Protein AF-A0A501WIS9-F1 (afdb_monomer_lite)

pLDDT: mean 73.3, std 22.25, range [25.83, 98.5]

InterPro domains:
  IPR053786 LEPRxLL conserved site [NF012209] (16-37)

Sequence (790 aa):
MFAKPKLLAKLVKDAFKVEALEPRILLSGDPLFGAMQVASTRLLEPSGPLDAFAEQYTLSTFQKLNQTTQQQAGIYEQPTADSEFKVDDVPFDLANIQSSMYVDGGEFLIGSGEALGGSGSVHLNVVNEGELSPGYSPGQQNFDSLTNTNDSSITIEIAGLTAGSQYDQINIANNVVFDGALSIELLNGYKPNAGDEFSIFNYGTYSGAFDTIDGLAIAGTDLYFDVEQSATELKLVTKAIDSGSTFLSEILGSEQLNTYGEILNIDYFNTSASYTFSGDLSFSGFDISGDITVGYTSNYSLLDTNNTATLFDVWNLSVENVNAKMAVDDVFTLDISDLDVALSYLTTSSSTDNRSWFFMDGTATSAQTGLLDTVNLKATDLTFSYAQAIHDNKDDLLNLSVNPIKVGEITQSNSEKDAYFNVSAAAELSVAGQTLKADFGMALNPITRDEIRVDVENGSIALAAGTGATGLALNVDDIHGAVLIDKRGVAGVLNAGNITLKQLDGTALPGININKVNGVSVGFNTMEEAVEETIGSTYFDFSEDKFHDFFAINANLDLGLTAGPVTYNLAGQFGFTKTQMEIVSGQGAQDVLLMSMTNGDTYLKVGDAPGGAMLRLSGLQGAGLISNINGEFGAAGTMTIGSIALTEADGVTPLVAGLSMLPLNLPFDFNLFDLDPNLNLSLSLPDIDLSLAAFPFVDLGDLGLPSLNLPDLDLAAILPNIELPDLSLPELGFALPSLGLPDINISFPNVDLNWPYLSLADLNLAYPDLGLDFPNLSFPELMFALPRLN

Secondary structure (DSSP, 8-state):
----------S----------------------------------------S--SS-SHHHHHHHTSSTTSS-----PPP--S-----S--EEHHHHHHH----S-EEEE-TT-EEEB-EE---EEEESSEE--BTSS-EEEESEEEE-TT-EEEEEESSSSBTTTB-EEEEEEEEE--SEEEEEE-TT--PPTT-EEEEEEEEEEE---SEEET-B-TTSSEEEEEEE-SSEEEEEEEEPPTTTHHHHHHH-TT-HHHHHHHHTHHHHT--EEEEEEEEEEETTEEEEEEEEEEEEEEEEEE-TTS-EEEEEEEEEEEEEEEEEEEETTTEEEEEEEEEEEEEEEEES-TT---EEEEEEEEEEEEEES--SSEEEEEEEEEEEEEEESS-TT-PPP-TTSSPEEETTEEE----SS--EEEEEEEEEEETTEEEEEEEEEEE-TTT--EEEEEEEEEEEEEEESSSTT-EEEEEEEEEEEEEEESS-EEEEEEEEEEEEEETTSPPPTTEEEEEEEEEEEEEE-SSS-EEEEETTEEEEE-SGGGSSEEEEEEEEEEEEEETTEEEEEEEEEEEEEEEE-SSTTS--EEEEEEEEEEEEEEEEES-TTT-EEEEEEEEEEEEEEEEETTEEEEEEEEEE-EEEEEETTSSSBSSTT-------EEEEEE-----TTS----------GGGGS-TT------PPPP-------HHHHS---------------PPP----------PPP----------------------------------------

Structure (mmCIF, N/CA/C/O backbone):
data_AF-A0A501WIS9-F1
#
_entry.id   AF-A0A501WIS9-F1
#
loop_
_atom_site.group_PDB
_atom_site.id
_atom_site.type_symbol
_atom_site.label_atom_id
_atom_site.label_alt_id
_atom_site.label_comp_id
_atom_site.label_asym_id
_atom_site.label_entity_id
_atom_site.label_seq_id
_atom_site.pdbx_PDB_ins_code
_atom_site.Cartn_x
_atom_site.Cartn_y
_atom_site.Cartn_z
_atom_site.occupancy
_atom_site.B_iso_or_equiv
_atom_site.auth_seq_id
_atom_site.auth_comp_id
_atom_site.auth_asym_id
_atom_site.auth_atom_id
_atom_site.pdbx_PDB_model_num
ATOM 1 N N . MET A 1 1 ? 43.331 58.635 -13.544 1.00 31.05 1 MET A N 1
ATOM 2 C CA . MET A 1 1 ? 44.606 59.382 -13.549 1.00 31.05 1 MET A CA 1
ATOM 3 C C . MET A 1 1 ? 45.403 58.858 -14.741 1.00 31.05 1 MET A C 1
ATOM 5 O O . MET A 1 1 ? 45.597 57.659 -14.783 1.00 31.05 1 MET A O 1
ATOM 9 N N . PHE A 1 2 ? 45.651 59.723 -15.738 1.00 27.05 2 PHE A N 1
ATOM 10 C CA . PHE A 1 2 ? 46.644 59.696 -16.844 1.00 27.05 2 PHE A CA 1
ATOM 11 C C . PHE A 1 2 ? 47.330 58.342 -17.207 1.00 27.05 2 PHE A C 1
ATOM 13 O O . PHE A 1 2 ? 47.868 57.701 -16.324 1.00 27.05 2 PHE A O 1
ATOM 20 N N . ALA A 1 3 ? 47.474 57.866 -18.455 1.00 28.61 3 ALA A N 1
ATOM 21 C CA . ALA A 1 3 ? 47.412 58.492 -19.777 1.00 28.61 3 ALA A CA 1
ATOM 22 C C . ALA A 1 3 ? 47.295 57.460 -20.942 1.00 28.61 3 ALA A C 1
ATOM 24 O O . ALA A 1 3 ? 47.732 56.321 -20.854 1.00 28.61 3 ALA A O 1
ATOM 25 N N . LYS A 1 4 ? 46.711 57.971 -22.032 1.00 33.09 4 LYS A N 1
ATOM 26 C CA . LYS A 1 4 ? 46.589 57.592 -23.466 1.00 33.09 4 LYS A CA 1
ATOM 27 C C . LYS A 1 4 ? 47.949 57.301 -24.215 1.00 33.09 4 LYS A C 1
ATOM 29 O O . LYS A 1 4 ? 48.971 57.673 -23.653 1.00 33.09 4 LYS A O 1
ATOM 34 N N . PRO A 1 5 ? 48.012 56.999 -25.551 1.00 52.94 5 PRO A N 1
ATOM 35 C CA . PRO A 1 5 ? 47.527 55.837 -26.351 1.00 52.94 5 PRO A CA 1
ATOM 36 C C . PRO A 1 5 ? 48.449 55.468 -27.589 1.00 52.94 5 PRO A C 1
ATOM 38 O O . PRO A 1 5 ? 49.511 56.057 -27.768 1.00 52.94 5 PRO A O 1
ATOM 41 N N . LYS A 1 6 ? 47.935 54.635 -28.531 1.00 34.75 6 LYS A N 1
ATOM 42 C CA . LYS A 1 6 ? 48.362 54.346 -29.946 1.00 34.75 6 LYS A CA 1
ATOM 43 C C . LYS A 1 6 ? 49.418 53.228 -30.126 1.00 34.75 6 LYS A C 1
ATOM 45 O O . LYS A 1 6 ? 50.366 53.179 -29.365 1.00 34.75 6 LYS A O 1
ATOM 50 N N . LEU A 1 7 ? 49.344 52.315 -31.106 1.00 32.59 7 LEU A N 1
ATOM 51 C CA . LEU A 1 7 ? 48.870 52.413 -32.499 1.00 32.59 7 LEU A CA 1
ATOM 52 C C . LEU A 1 7 ? 48.367 51.056 -33.059 1.00 32.59 7 LEU A C 1
ATOM 54 O O . LEU A 1 7 ? 48.999 50.037 -32.822 1.00 32.59 7 LEU A O 1
ATOM 58 N N . LEU A 1 8 ? 47.312 51.145 -33.885 1.00 28.30 8 LEU A N 1
ATOM 59 C CA . LEU A 1 8 ? 46.960 50.366 -35.093 1.00 28.30 8 LEU A CA 1
ATOM 60 C C . LEU A 1 8 ? 47.076 48.824 -35.055 1.00 28.30 8 LEU A C 1
ATOM 62 O O . LEU A 1 8 ? 48.162 48.267 -35.090 1.00 28.30 8 LEU A O 1
ATOM 66 N N . ALA A 1 9 ? 45.963 48.093 -34.984 1.00 33.00 9 ALA A N 1
ATOM 67 C CA . ALA A 1 9 ? 44.989 47.866 -36.069 1.00 33.00 9 ALA A CA 1
ATOM 68 C C . ALA A 1 9 ? 45.511 46.962 -37.195 1.00 33.00 9 ALA A C 1
ATOM 70 O O . ALA A 1 9 ? 45.996 47.457 -38.209 1.00 33.00 9 ALA A O 1
ATOM 71 N N . LYS A 1 10 ? 45.321 45.649 -37.023 1.00 32.16 10 LYS A N 1
ATOM 72 C CA . LYS A 1 10 ? 44.704 44.754 -38.016 1.00 32.16 10 LYS A CA 1
ATOM 73 C C . LYS A 1 10 ? 44.564 43.369 -37.383 1.00 32.16 10 LYS A C 1
ATOM 75 O O . LYS A 1 10 ? 45.552 42.658 -37.300 1.00 32.16 10 LYS A O 1
ATOM 80 N N . LEU A 1 11 ? 43.373 43.047 -36.896 1.00 31.91 11 LEU A N 1
ATOM 81 C CA . LEU A 1 11 ? 42.733 41.727 -36.897 1.00 31.91 11 LEU A CA 1
ATOM 82 C C . LEU A 1 11 ? 41.691 41.703 -35.774 1.00 31.91 11 LEU A C 1
ATOM 84 O O . LEU A 1 11 ? 41.987 42.059 -34.638 1.00 31.91 11 LEU A O 1
ATOM 88 N N . VAL A 1 12 ? 40.520 41.180 -36.127 1.00 32.09 12 VAL A N 1
ATOM 89 C CA . VAL A 1 12 ? 39.406 40.782 -35.259 1.00 32.09 12 VAL A CA 1
ATOM 90 C C . VAL A 1 12 ? 38.360 41.861 -34.951 1.00 32.09 12 VAL A C 1
ATOM 92 O O . VAL A 1 12 ? 38.652 42.907 -34.380 1.00 32.09 12 VAL A O 1
ATOM 95 N N . LYS A 1 13 ? 37.120 41.454 -35.265 1.00 29.91 13 LYS A N 1
ATOM 96 C CA . LYS A 1 13 ? 35.799 42.021 -34.967 1.00 29.91 13 LYS A CA 1
ATOM 97 C C . LYS A 1 13 ? 35.383 43.250 -35.773 1.00 29.91 13 LYS A C 1
ATOM 99 O O . LYS A 1 13 ? 35.900 44.339 -35.593 1.00 29.91 13 LYS A O 1
ATOM 104 N N . ASP A 1 14 ? 34.383 43.051 -36.628 1.00 26.70 14 ASP A N 1
ATOM 105 C CA . ASP A 1 14 ? 33.019 43.267 -36.143 1.00 26.70 14 ASP A CA 1
ATOM 106 C C . ASP A 1 14 ? 32.011 42.376 -36.881 1.00 26.70 14 ASP A C 1
ATOM 108 O O . ASP A 1 14 ? 31.834 42.456 -38.093 1.00 26.70 14 ASP A O 1
ATOM 112 N N . ALA A 1 15 ? 31.346 41.522 -36.104 1.00 37.09 15 ALA A N 1
ATOM 113 C CA . ALA A 1 15 ? 30.033 40.994 -36.417 1.00 37.09 15 ALA A CA 1
ATOM 114 C C . ALA A 1 15 ? 29.020 41.926 -35.744 1.00 37.09 15 ALA A C 1
ATOM 116 O O . ALA A 1 15 ? 28.969 41.908 -34.524 1.00 37.09 15 ALA A O 1
ATOM 117 N N . PHE A 1 16 ? 28.253 42.726 -36.498 1.00 26.73 16 PHE A N 1
ATOM 118 C CA . PHE A 1 16 ? 26.969 43.311 -36.064 1.00 26.73 16 PHE A CA 1
ATOM 119 C C . PHE A 1 16 ? 26.105 43.746 -37.274 1.00 26.73 16 PHE A C 1
ATOM 121 O O . PHE A 1 16 ? 26.358 44.758 -37.919 1.00 26.73 16 PHE A O 1
ATOM 128 N N . LYS A 1 17 ? 25.108 42.898 -37.565 1.00 28.30 17 LYS A N 1
ATOM 129 C CA . LYS A 1 17 ? 23.705 43.115 -38.004 1.00 28.30 17 LYS A CA 1
ATOM 130 C C . LYS A 1 17 ? 23.202 44.556 -38.308 1.00 28.30 17 LYS A C 1
ATOM 132 O O . LYS A 1 17 ? 23.366 45.434 -37.470 1.00 28.30 17 LYS A O 1
ATOM 137 N N . VAL A 1 18 ? 22.526 44.766 -39.464 1.00 25.83 18 VAL A N 1
ATOM 138 C CA . VAL A 1 18 ? 21.057 45.060 -39.695 1.00 25.83 18 VAL A CA 1
ATOM 139 C C . VAL A 1 18 ? 20.928 46.429 -40.425 1.00 25.83 18 VAL A C 1
ATOM 141 O O . VAL A 1 18 ? 21.676 47.328 -40.070 1.00 25.83 18 VAL A O 1
ATOM 144 N N . GLU A 1 19 ? 20.129 46.739 -41.466 1.00 28.12 19 GLU A N 1
ATOM 145 C CA . GLU A 1 19 ? 18.932 46.186 -42.143 1.00 28.12 19 GLU A CA 1
ATOM 146 C C . GLU A 1 19 ? 18.773 46.790 -43.577 1.00 28.12 19 GLU A C 1
ATOM 148 O O . GLU A 1 19 ? 19.557 47.646 -43.989 1.00 28.12 19 GLU A O 1
ATOM 153 N N . ALA A 1 20 ? 17.741 46.354 -44.315 1.00 42.16 20 ALA A N 1
ATOM 154 C CA . ALA A 1 20 ? 17.464 46.575 -45.745 1.00 42.16 20 ALA A CA 1
ATOM 155 C C . ALA A 1 20 ? 16.946 47.972 -46.172 1.00 42.16 20 ALA A C 1
ATOM 157 O O . ALA A 1 20 ? 16.297 48.671 -45.399 1.00 42.16 20 ALA A O 1
ATOM 158 N N . LEU A 1 21 ? 17.110 48.307 -47.465 1.00 28.08 21 LEU A N 1
ATOM 159 C CA . LEU A 1 21 ? 16.235 49.227 -48.213 1.00 28.08 21 LEU A CA 1
ATOM 160 C C . LEU A 1 21 ? 16.093 48.783 -49.687 1.00 28.08 21 LEU A C 1
ATOM 162 O O . LEU A 1 21 ? 17.065 48.646 -50.423 1.00 28.08 21 LEU A O 1
ATOM 166 N N . GLU A 1 22 ? 14.834 48.574 -50.051 1.00 30.52 22 GLU A N 1
ATOM 167 C CA . GLU A 1 22 ? 14.209 48.184 -51.323 1.00 30.52 22 GLU A CA 1
ATOM 168 C C . GLU A 1 22 ? 14.438 49.164 -52.523 1.00 30.52 22 GLU A C 1
ATOM 170 O O . GLU A 1 22 ? 15.097 50.197 -52.375 1.00 30.52 22 GLU A O 1
ATOM 175 N N . PRO A 1 23 ? 13.941 48.850 -53.745 1.00 47.47 23 PRO A N 1
ATOM 176 C CA . PRO A 1 23 ? 14.673 48.929 -55.012 1.00 47.47 23 PRO A CA 1
ATOM 177 C C . PRO A 1 23 ? 14.482 50.237 -55.793 1.00 47.47 23 PRO A C 1
ATOM 179 O O . PRO A 1 23 ? 13.496 50.958 -55.634 1.00 47.47 23 PRO A O 1
ATOM 182 N N . ARG A 1 24 ? 15.384 50.502 -56.753 1.00 28.03 24 ARG A N 1
ATOM 183 C CA . ARG A 1 24 ? 15.156 51.490 -57.822 1.00 28.03 24 ARG A CA 1
ATOM 184 C C . ARG A 1 24 ? 15.667 51.014 -59.179 1.00 28.03 24 ARG A C 1
ATOM 186 O O . ARG A 1 24 ? 16.853 51.088 -59.475 1.00 28.03 24 ARG A O 1
ATOM 193 N N . ILE A 1 25 ? 14.720 50.624 -60.031 1.00 41.12 25 ILE A N 1
ATOM 194 C CA . ILE A 1 25 ? 14.854 50.694 -61.488 1.00 41.12 25 ILE A CA 1
ATOM 195 C C . ILE A 1 25 ? 14.923 52.175 -61.882 1.00 41.12 25 ILE A C 1
ATOM 197 O O . ILE A 1 25 ? 14.020 52.936 -61.535 1.00 41.12 25 ILE A O 1
ATOM 201 N N . LEU A 1 26 ? 15.936 52.565 -62.661 1.00 30.67 26 LEU A N 1
ATOM 202 C CA . LEU A 1 26 ? 15.896 53.749 -63.525 1.00 30.67 26 LEU A CA 1
ATOM 203 C C . LEU A 1 26 ? 16.616 53.450 -64.849 1.00 30.67 26 LEU A C 1
ATOM 205 O O . LEU A 1 26 ? 17.841 53.449 -64.930 1.00 30.67 26 LEU A O 1
ATOM 209 N N . LEU A 1 27 ? 15.815 53.232 -65.895 1.00 39.59 27 LEU A N 1
ATOM 210 C CA . LEU A 1 27 ? 16.175 53.544 -67.278 1.00 39.59 27 LEU A CA 1
ATOM 211 C C . LEU A 1 27 ? 16.412 55.059 -67.403 1.00 39.59 27 LEU A C 1
ATOM 213 O O . LEU A 1 27 ? 15.541 55.817 -66.983 1.00 39.59 27 LEU A O 1
ATOM 217 N N . SER A 1 28 ? 17.485 55.481 -68.083 1.00 31.16 28 SER A N 1
ATOM 218 C CA . SER A 1 28 ? 17.432 56.505 -69.151 1.00 31.16 28 SER A CA 1
ATOM 219 C C . SER A 1 28 ? 18.825 56.896 -69.670 1.00 31.16 28 SER A C 1
ATOM 221 O O . SER A 1 28 ? 19.648 57.367 -68.890 1.00 31.16 28 SER A O 1
ATOM 223 N N . GLY A 1 29 ? 19.003 56.864 -70.998 1.00 28.84 29 GLY A N 1
ATOM 224 C CA . GLY A 1 29 ? 19.595 58.002 -71.724 1.00 28.84 29 GLY A CA 1
ATOM 225 C C . GLY A 1 29 ? 21.024 57.890 -72.278 1.00 28.84 29 GLY A C 1
ATOM 226 O O . GLY A 1 29 ? 21.957 58.399 -71.670 1.00 28.84 29 GLY A O 1
ATOM 227 N N . ASP A 1 30 ? 21.124 57.321 -73.485 1.00 34.78 30 ASP A N 1
ATOM 228 C CA . ASP A 1 30 ? 21.996 57.650 -74.644 1.00 34.78 30 ASP A CA 1
ATOM 229 C C . ASP A 1 30 ? 22.508 59.117 -74.774 1.00 34.78 30 ASP A C 1
ATOM 231 O O . ASP A 1 30 ? 21.945 60.017 -74.147 1.00 34.78 30 ASP A O 1
ATOM 235 N N . PRO A 1 31 ? 23.346 59.474 -75.786 1.00 51.78 31 PRO A N 1
ATOM 236 C CA . PRO A 1 31 ? 24.474 58.778 -76.440 1.00 51.78 31 PRO A CA 1
ATOM 237 C C . PRO A 1 31 ? 25.678 59.740 -76.687 1.00 51.78 31 PRO A C 1
ATOM 239 O O . PRO A 1 31 ? 25.550 60.951 -76.517 1.00 51.78 31 PRO A O 1
ATOM 242 N N . LEU A 1 32 ? 26.832 59.269 -77.196 1.00 29.91 32 LEU A N 1
ATOM 243 C CA . LEU A 1 32 ? 27.756 60.142 -77.955 1.00 29.91 32 LEU A CA 1
ATOM 244 C C . LEU A 1 32 ? 28.710 59.391 -78.906 1.00 29.91 32 LEU A C 1
ATOM 246 O O . LEU A 1 32 ? 29.329 58.387 -78.573 1.00 29.91 32 LEU A O 1
ATOM 250 N N . PHE A 1 33 ? 28.772 59.953 -80.112 1.00 31.97 33 PHE A N 1
ATOM 251 C CA . PHE A 1 33 ? 29.448 59.565 -81.349 1.00 31.97 33 PHE A CA 1
ATOM 252 C C . PHE A 1 33 ? 30.988 59.541 -81.316 1.00 31.97 33 PHE A C 1
ATOM 254 O O . PHE A 1 33 ? 31.616 60.320 -80.604 1.00 31.97 33 PHE A O 1
ATOM 261 N N . GLY A 1 34 ? 31.574 58.817 -82.284 1.00 27.95 34 GLY A N 1
ATOM 262 C CA . GLY A 1 34 ? 32.900 59.126 -82.838 1.00 27.95 34 GLY A CA 1
ATOM 263 C C . GLY A 1 34 ? 33.393 58.146 -83.913 1.00 27.95 34 GLY A C 1
ATOM 264 O O . GLY A 1 34 ? 33.964 57.115 -83.590 1.00 27.95 34 GLY A O 1
ATOM 265 N N . ALA A 1 35 ? 33.189 58.482 -85.191 1.00 32.06 35 ALA A N 1
ATOM 266 C CA . ALA A 1 35 ? 33.627 57.732 -86.374 1.00 32.06 35 ALA A CA 1
ATOM 267 C C . ALA A 1 35 ? 35.109 57.961 -86.736 1.00 32.06 35 ALA A C 1
ATOM 269 O O . ALA A 1 35 ? 35.616 59.056 -86.516 1.00 32.06 35 ALA A O 1
ATOM 270 N N . MET A 1 36 ? 35.745 57.007 -87.434 1.00 28.77 36 MET A N 1
ATOM 271 C CA . MET A 1 36 ? 36.705 57.305 -88.510 1.00 28.77 36 MET A CA 1
ATOM 272 C C . MET A 1 36 ? 36.873 56.142 -89.501 1.00 28.77 36 MET A C 1
ATOM 274 O O . MET A 1 36 ? 36.838 54.965 -89.163 1.00 28.77 36 MET A O 1
ATOM 278 N N . GLN A 1 37 ? 37.067 56.555 -90.745 1.00 31.30 37 GLN A N 1
ATOM 279 C CA . GLN A 1 37 ? 37.084 55.858 -92.023 1.00 31.30 37 GLN A CA 1
ATOM 280 C C . GLN A 1 37 ? 38.521 55.847 -92.558 1.00 31.30 37 GLN A C 1
ATOM 282 O O . GLN A 1 37 ? 39.101 56.923 -92.596 1.00 31.30 37 GLN A O 1
ATOM 287 N N . VAL A 1 38 ? 39.050 54.725 -93.072 1.00 30.19 38 VAL A N 1
ATOM 288 C CA . VAL A 1 38 ? 40.014 54.713 -94.201 1.00 30.19 38 VAL A CA 1
ATOM 289 C C . VAL A 1 38 ? 39.894 53.392 -94.973 1.00 30.19 38 VAL A C 1
ATOM 291 O O . VAL A 1 38 ? 39.863 52.313 -94.392 1.00 30.19 38 VAL A O 1
ATOM 294 N N . ALA A 1 39 ? 39.835 53.504 -96.300 1.00 29.72 39 ALA A N 1
ATOM 295 C CA . ALA A 1 39 ? 39.744 52.423 -97.271 1.00 29.72 39 ALA A CA 1
ATOM 296 C C . ALA A 1 39 ? 41.074 52.172 -98.013 1.00 29.72 39 ALA A C 1
ATOM 298 O O . ALA A 1 39 ? 41.908 53.069 -98.119 1.00 29.72 39 ALA A O 1
ATOM 299 N N . SER A 1 40 ? 41.117 51.010 -98.686 1.00 30.58 40 SER A N 1
ATOM 300 C CA . SER A 1 40 ? 41.751 50.731 -99.995 1.00 30.58 40 SER A CA 1
ATOM 301 C C . SER A 1 40 ? 43.098 49.985 -100.012 1.00 30.58 40 SER A C 1
ATOM 303 O O . SER A 1 40 ? 44.143 50.554 -99.721 1.00 30.58 40 SER A O 1
ATOM 305 N N . THR A 1 41 ? 43.122 48.731 -100.494 1.00 31.62 41 THR A N 1
ATOM 306 C CA . THR A 1 41 ? 43.461 48.368 -101.897 1.00 31.62 41 THR A CA 1
ATOM 307 C C . THR A 1 41 ? 43.688 46.852 -102.093 1.00 31.62 41 THR A C 1
ATOM 309 O O . THR A 1 41 ? 44.433 46.251 -101.334 1.00 31.62 41 THR A O 1
ATOM 312 N N . ARG A 1 42 ? 43.150 46.324 -103.219 1.00 31.64 42 ARG A N 1
ATOM 313 C CA . ARG A 1 42 ? 43.650 45.218 -104.093 1.00 31.64 42 ARG A CA 1
ATOM 314 C C . ARG A 1 42 ? 43.724 43.780 -103.513 1.00 31.64 42 ARG A C 1
ATOM 316 O O . ARG A 1 42 ? 44.166 43.588 -102.400 1.00 31.64 42 ARG A O 1
ATOM 323 N N . LEU A 1 43 ? 43.362 42.701 -104.222 1.00 32.56 43 LEU A N 1
ATOM 324 C CA . LEU A 1 43 ? 43.485 42.388 -105.656 1.00 32.56 43 LEU A CA 1
ATOM 325 C C . LEU A 1 43 ? 42.436 41.346 -106.114 1.00 32.56 43 LEU A C 1
ATOM 327 O O . LEU A 1 43 ? 42.020 40.480 -105.352 1.00 32.56 43 LEU A O 1
ATOM 331 N N . LEU A 1 44 ? 42.061 41.473 -107.387 1.00 35.16 44 LEU A N 1
ATOM 332 C CA . LEU A 1 44 ? 41.189 40.625 -108.207 1.00 35.16 44 LEU A CA 1
ATOM 333 C C . LEU A 1 44 ? 41.941 39.375 -108.712 1.00 35.16 44 LEU A C 1
ATOM 335 O O . LEU A 1 44 ? 43.158 39.451 -108.858 1.00 35.16 44 LEU A O 1
ATOM 339 N N . GLU A 1 45 ? 41.231 38.295 -109.072 1.00 35.16 45 GLU A N 1
ATOM 340 C CA . GLU A 1 45 ? 41.101 37.798 -110.468 1.00 35.16 45 GLU A CA 1
ATOM 341 C C . GLU A 1 45 ? 40.276 36.480 -110.565 1.00 35.16 45 GLU A C 1
ATOM 343 O O . GLU A 1 45 ? 40.145 35.767 -109.568 1.00 35.16 45 GLU A O 1
ATOM 348 N N . PRO A 1 46 ? 39.677 36.175 -111.741 1.00 48.78 46 PRO A N 1
ATOM 349 C CA . PRO A 1 46 ? 38.596 35.202 -111.946 1.00 48.78 46 PRO A CA 1
ATOM 350 C C . PRO A 1 46 ? 38.976 34.014 -112.874 1.00 48.78 46 PRO A C 1
ATOM 352 O O . PRO A 1 46 ? 40.029 34.012 -113.499 1.00 48.78 46 PRO A O 1
ATOM 355 N N . SER A 1 47 ? 38.041 33.067 -113.062 1.00 36.09 47 SER A N 1
ATOM 356 C CA . SER A 1 47 ? 37.945 32.049 -114.145 1.00 36.09 47 SER A CA 1
ATOM 357 C C . SER A 1 47 ? 38.627 30.666 -113.982 1.00 36.09 47 SER A C 1
ATOM 359 O O . SER A 1 47 ? 39.836 30.552 -113.830 1.00 36.09 47 SER A O 1
ATOM 361 N N . GLY A 1 48 ? 37.819 29.597 -114.109 1.00 37.22 48 GLY A N 1
ATOM 362 C CA . GLY A 1 48 ? 38.239 28.193 -114.285 1.00 37.22 48 GLY A CA 1
ATOM 363 C C . GLY A 1 48 ? 37.105 27.186 -113.974 1.00 37.22 48 GLY A C 1
ATOM 364 O O . GLY A 1 48 ? 36.532 27.293 -112.892 1.00 37.22 48 GLY A O 1
ATOM 365 N N . PRO A 1 49 ? 36.718 26.261 -114.884 1.00 41.66 49 PRO A N 1
ATOM 366 C CA . PRO A 1 49 ? 35.529 25.412 -114.734 1.00 41.66 49 PRO A CA 1
ATOM 367 C C . PRO A 1 49 ? 35.789 24.039 -114.079 1.00 41.66 49 PRO A C 1
ATOM 369 O O . PRO A 1 49 ? 36.899 23.519 -114.125 1.00 41.66 49 PRO A O 1
ATOM 372 N N . LEU A 1 50 ? 34.695 23.507 -113.515 1.00 48.94 50 LEU A N 1
ATOM 373 C CA . LEU A 1 50 ? 34.363 22.138 -113.086 1.00 48.94 50 LEU A CA 1
ATOM 374 C C . LEU A 1 50 ? 35.404 21.030 -113.339 1.00 48.94 50 LEU A C 1
ATOM 376 O O . LEU A 1 50 ? 35.678 20.705 -114.489 1.00 48.94 50 LEU A O 1
ATOM 380 N N . ASP A 1 51 ? 35.878 20.402 -112.256 1.00 45.69 51 ASP A N 1
ATOM 381 C CA . ASP A 1 51 ? 35.798 18.945 -112.010 1.00 45.69 51 ASP A CA 1
ATOM 382 C C . ASP A 1 51 ? 36.805 18.521 -110.930 1.00 45.69 51 ASP A C 1
ATOM 384 O O . ASP A 1 51 ? 37.932 18.121 -111.209 1.00 45.69 51 ASP A O 1
ATOM 388 N N . ALA A 1 52 ? 36.383 18.600 -109.669 1.00 42.03 52 ALA A N 1
ATOM 389 C CA . ALA A 1 52 ? 36.878 17.771 -108.570 1.00 42.03 52 ALA A CA 1
ATOM 390 C C . ALA A 1 52 ? 35.932 17.972 -107.379 1.00 42.03 52 ALA A C 1
ATOM 392 O O . ALA A 1 52 ? 35.629 19.111 -107.045 1.00 42.03 52 ALA A O 1
ATOM 393 N N . PHE A 1 53 ? 35.503 16.879 -106.744 1.00 33.22 53 PHE A N 1
ATOM 394 C CA . PHE A 1 53 ? 34.532 16.795 -105.636 1.00 33.22 53 PHE A CA 1
ATOM 395 C C . PHE A 1 53 ? 33.046 16.686 -106.008 1.00 33.22 53 PHE A C 1
ATOM 397 O O . PHE A 1 53 ? 32.177 17.313 -105.408 1.00 33.22 53 PHE A O 1
ATOM 404 N N . ALA A 1 54 ? 32.730 15.768 -106.921 1.00 44.81 54 ALA A N 1
ATOM 405 C CA . ALA A 1 54 ? 31.453 15.057 -106.893 1.00 44.81 54 ALA A CA 1
ATOM 406 C C . ALA A 1 54 ? 31.632 13.700 -106.193 1.00 44.81 54 ALA A C 1
ATOM 408 O O . ALA A 1 54 ? 31.611 12.664 -106.839 1.00 44.81 54 ALA A O 1
ATOM 409 N N . GLU A 1 55 ? 31.835 13.719 -104.876 1.00 49.28 55 GLU A N 1
ATOM 410 C CA . GLU A 1 55 ? 31.560 12.591 -103.977 1.00 49.28 55 GLU A CA 1
ATOM 411 C C . GLU A 1 55 ? 31.583 13.126 -102.537 1.00 49.28 55 GLU A C 1
ATOM 413 O O . GLU A 1 55 ? 32.656 13.329 -101.983 1.00 49.28 55 GLU A O 1
ATOM 418 N N . GLN A 1 56 ? 30.391 13.431 -101.993 1.00 44.38 56 GLN A N 1
ATOM 419 C CA . GLN A 1 56 ? 30.011 13.488 -100.557 1.00 44.38 56 GLN A CA 1
ATOM 420 C C . GLN A 1 56 ? 28.937 14.538 -100.184 1.00 44.38 56 GLN A C 1
ATOM 422 O O . GLN A 1 56 ? 28.915 15.020 -99.059 1.00 44.38 56 GLN A O 1
ATOM 427 N N . TYR A 1 57 ? 27.950 14.836 -101.038 1.00 43.34 57 TYR A N 1
ATOM 428 C CA . TYR A 1 57 ? 26.727 15.525 -100.572 1.00 43.34 57 TYR A CA 1
ATOM 429 C C . TYR A 1 57 ? 25.468 14.950 -101.228 1.00 43.34 57 TYR A C 1
ATOM 431 O O . TYR A 1 57 ? 24.844 15.563 -102.089 1.00 43.34 57 TYR A O 1
ATOM 439 N N . THR A 1 58 ? 25.090 13.737 -100.822 1.00 55.22 58 THR A N 1
ATOM 440 C CA . THR A 1 58 ? 23.710 13.256 -100.988 1.00 55.22 58 THR A CA 1
ATOM 441 C C . THR A 1 58 ? 22.846 13.812 -99.851 1.00 55.22 58 THR A C 1
ATOM 443 O O . THR A 1 58 ? 23.364 14.231 -98.818 1.00 55.22 58 THR A O 1
ATOM 446 N N . LEU A 1 59 ? 21.519 13.811 -100.014 1.00 47.59 59 LEU A N 1
ATOM 447 C CA . LEU A 1 59 ? 20.532 14.268 -99.016 1.00 47.59 59 LEU A CA 1
ATOM 448 C C . LEU A 1 59 ? 20.713 13.614 -97.622 1.00 47.59 59 LEU A C 1
ATOM 450 O O . LEU A 1 59 ? 20.309 14.175 -96.606 1.00 47.59 59 LEU A O 1
ATOM 454 N N . SER A 1 60 ? 21.418 12.484 -97.566 1.00 53.38 60 SER A N 1
ATOM 455 C CA . SER A 1 60 ? 21.902 11.798 -96.364 1.00 53.38 60 SER A CA 1
ATOM 456 C C . SER A 1 60 ? 22.864 12.635 -95.496 1.00 53.38 60 SER A C 1
ATOM 458 O O . SER A 1 60 ? 22.903 12.446 -94.283 1.00 53.38 60 SER A O 1
ATOM 460 N N . THR A 1 61 ? 23.613 13.586 -96.071 1.00 51.53 61 THR A N 1
ATOM 461 C CA . THR A 1 61 ? 24.487 14.512 -95.320 1.00 51.53 61 THR A CA 1
ATOM 462 C C . THR A 1 61 ? 23.709 15.720 -94.775 1.00 51.53 61 THR A C 1
ATOM 464 O O . THR A 1 61 ? 24.067 16.271 -93.737 1.00 51.53 61 THR A O 1
ATOM 467 N N . PHE A 1 62 ? 22.588 16.091 -95.403 1.00 45.66 62 PHE A N 1
ATOM 468 C CA . PHE A 1 62 ? 21.727 17.187 -94.936 1.00 45.66 62 PHE A CA 1
ATOM 469 C C . PHE A 1 62 ? 20.842 16.801 -93.740 1.00 45.66 62 PHE A C 1
ATOM 471 O O . PHE A 1 62 ? 20.458 17.671 -92.964 1.00 45.66 62 PHE A O 1
ATOM 478 N N . GLN A 1 63 ? 20.578 15.508 -93.523 1.00 52.53 63 GLN A N 1
ATOM 479 C CA . GLN A 1 63 ? 19.891 15.037 -92.312 1.00 52.53 63 GLN A CA 1
ATOM 480 C C . GLN A 1 63 ? 20.823 14.843 -91.104 1.00 52.53 63 GLN A C 1
ATOM 482 O O . GLN A 1 63 ? 20.334 14.809 -89.980 1.00 52.53 63 GLN A O 1
ATOM 487 N N . LYS A 1 64 ? 22.153 14.809 -91.291 1.00 51.50 64 LYS A N 1
ATOM 488 C CA . LYS A 1 64 ? 23.112 14.827 -90.169 1.00 51.50 64 LYS A CA 1
ATOM 489 C C . LYS A 1 64 ? 23.474 16.238 -89.688 1.00 51.50 64 LYS A C 1
ATOM 491 O O . LYS A 1 64 ? 23.731 16.397 -88.503 1.00 51.50 64 LYS A O 1
ATOM 496 N N . LEU A 1 65 ? 23.396 17.276 -90.531 1.00 40.88 65 LEU A N 1
ATOM 497 C CA . LEU A 1 65 ? 23.700 18.656 -90.109 1.00 40.88 65 LEU A CA 1
ATOM 498 C C . LEU A 1 65 ? 22.594 19.304 -89.250 1.00 40.88 65 LEU A C 1
ATOM 500 O O . LEU A 1 65 ? 22.880 20.215 -88.479 1.00 40.88 65 LEU A O 1
ATOM 504 N N . ASN A 1 66 ? 21.358 18.794 -89.310 1.00 45.31 66 ASN A N 1
ATOM 505 C CA . ASN A 1 66 ? 20.260 19.214 -88.424 1.00 45.31 66 ASN A CA 1
ATOM 506 C C . ASN A 1 66 ? 20.203 18.425 -87.097 1.00 45.31 66 ASN A C 1
ATOM 508 O O . ASN A 1 66 ? 19.327 18.676 -86.277 1.00 45.31 66 ASN A O 1
ATOM 512 N N . GLN A 1 67 ? 21.136 17.488 -86.876 1.00 49.19 67 GLN A N 1
ATOM 513 C CA . GLN A 1 67 ? 21.366 16.838 -85.577 1.00 49.19 67 GLN A CA 1
ATOM 514 C C . GLN A 1 67 ? 22.668 17.297 -84.891 1.00 49.19 67 GLN A C 1
ATOM 516 O O . GLN A 1 67 ? 22.896 16.931 -83.747 1.00 49.19 67 GLN A O 1
ATOM 521 N N . THR A 1 68 ? 23.500 18.138 -85.526 1.00 40.41 68 THR A N 1
ATOM 522 C CA . THR A 1 68 ? 24.713 18.732 -84.903 1.00 40.41 68 THR A CA 1
ATOM 523 C C . THR A 1 68 ? 24.656 20.257 -84.740 1.00 40.41 68 THR A C 1
ATOM 525 O O . THR A 1 68 ? 25.576 20.850 -84.195 1.00 40.41 68 THR A O 1
ATOM 528 N N . THR A 1 69 ? 23.562 20.916 -85.134 1.00 35.00 69 THR A N 1
ATOM 529 C CA . THR A 1 69 ? 23.334 22.363 -84.916 1.00 35.00 69 THR A CA 1
ATOM 530 C C . THR A 1 69 ? 22.539 22.688 -83.640 1.00 35.00 69 THR A C 1
ATOM 532 O O . THR A 1 69 ? 22.207 23.845 -83.406 1.00 35.00 69 THR A O 1
ATOM 535 N N . GLN A 1 70 ? 22.317 21.696 -82.766 1.00 42.28 70 GLN A N 1
ATOM 536 C CA . GLN A 1 70 ? 22.015 21.905 -81.337 1.00 42.28 70 GLN A CA 1
ATOM 537 C C . GLN A 1 70 ? 23.196 21.551 -80.407 1.00 42.28 70 GLN A C 1
ATOM 539 O O . GLN A 1 70 ? 23.061 21.597 -79.192 1.00 42.28 70 GLN A O 1
ATOM 544 N N . GLN A 1 71 ? 24.380 21.258 -80.959 1.00 46.66 71 GLN A N 1
ATOM 545 C CA . GLN A 1 71 ? 25.616 21.026 -80.200 1.00 46.66 71 GLN A CA 1
ATOM 546 C C . GLN A 1 71 ? 26.806 21.713 -80.895 1.00 46.66 71 GLN A C 1
ATOM 548 O O . GLN A 1 71 ? 27.663 21.033 -81.439 1.00 46.66 71 GLN A O 1
ATOM 553 N N . GLN A 1 72 ? 26.819 23.054 -80.946 1.00 43.56 72 GLN A N 1
ATOM 554 C CA . GLN A 1 72 ? 28.002 23.940 -81.096 1.00 43.56 72 GLN A CA 1
ATOM 555 C C . GLN A 1 72 ? 27.562 25.359 -81.513 1.00 43.56 72 GLN A C 1
ATOM 557 O O . GLN A 1 72 ? 27.814 25.823 -82.621 1.00 43.56 72 GLN A O 1
ATOM 562 N N . ALA A 1 73 ? 26.883 26.063 -80.610 1.00 35.62 73 ALA A N 1
ATOM 563 C CA . ALA A 1 73 ? 26.740 27.520 -80.632 1.00 35.62 73 ALA A CA 1
ATOM 564 C C . ALA A 1 73 ? 26.441 27.975 -79.198 1.00 35.62 73 ALA A C 1
ATOM 566 O O . ALA A 1 73 ? 25.288 28.103 -78.806 1.00 35.62 73 ALA A O 1
ATOM 567 N N . GLY A 1 74 ? 27.490 28.122 -78.391 1.00 37.50 74 GLY A N 1
ATOM 568 C CA . GLY A 1 74 ? 27.364 28.523 -76.988 1.00 37.50 74 GLY A CA 1
ATOM 569 C C . GLY A 1 74 ? 28.707 28.730 -76.296 1.00 37.50 74 GLY A C 1
ATOM 570 O O . GLY A 1 74 ? 28.837 28.418 -75.122 1.00 37.50 74 GLY A O 1
ATOM 571 N N . ILE A 1 75 ? 29.737 29.184 -77.019 1.00 41.50 75 ILE A N 1
ATOM 572 C CA . ILE A 1 75 ? 31.044 29.485 -76.420 1.00 41.50 75 ILE A CA 1
ATOM 573 C C . ILE A 1 75 ? 31.415 30.918 -76.805 1.00 41.50 75 ILE A C 1
ATOM 575 O O . ILE A 1 75 ? 31.520 31.229 -77.991 1.00 41.50 75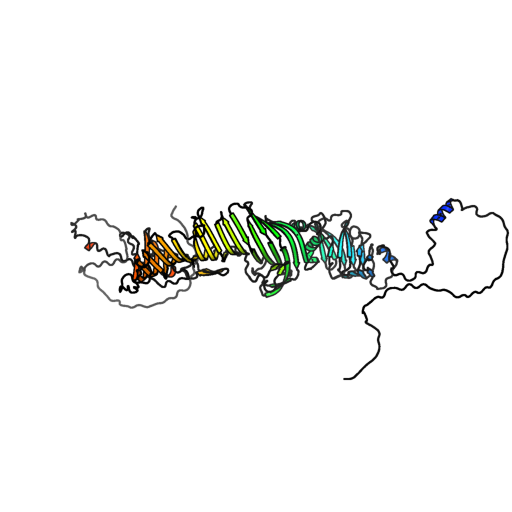 ILE A O 1
ATOM 579 N N . TYR A 1 76 ? 31.615 31.739 -75.769 1.00 35.88 76 TYR A N 1
ATOM 580 C CA . TYR A 1 76 ? 31.800 33.198 -75.714 1.00 35.88 76 TYR A CA 1
ATOM 581 C C . TYR A 1 76 ? 30.541 34.058 -75.519 1.00 35.88 76 TYR A C 1
ATOM 583 O O . TYR A 1 76 ? 30.324 35.037 -76.228 1.00 35.88 76 TYR A O 1
ATOM 591 N N . GLU A 1 77 ? 29.809 33.778 -74.440 1.00 34.72 77 GLU A N 1
ATOM 592 C CA . GLU A 1 77 ? 29.327 34.838 -73.546 1.00 34.72 77 GLU A CA 1
ATOM 593 C C . GLU A 1 77 ? 30.099 34.739 -72.221 1.00 34.72 77 GLU A C 1
ATOM 595 O O . GLU A 1 77 ? 30.354 33.649 -71.712 1.00 34.72 77 GLU A O 1
ATOM 600 N N . GLN A 1 78 ? 30.564 35.880 -71.713 1.00 38.84 78 GLN A N 1
ATOM 601 C CA . GLN A 1 78 ? 31.146 35.996 -70.377 1.00 38.84 78 GLN A CA 1
ATOM 602 C C . GLN A 1 78 ? 30.007 35.979 -69.350 1.00 38.84 78 GLN A C 1
ATOM 604 O O . GLN A 1 78 ? 29.133 36.841 -69.461 1.00 38.84 78 GLN A O 1
ATOM 609 N N . PRO A 1 79 ? 30.014 35.093 -68.339 1.00 33.34 79 PRO A N 1
ATOM 610 C CA . PRO A 1 79 ? 29.063 35.209 -67.254 1.00 33.34 79 PRO A CA 1
ATOM 611 C C . PRO A 1 79 ? 29.528 36.317 -66.308 1.00 33.34 79 PRO A C 1
ATOM 613 O O . PRO A 1 79 ? 30.611 36.281 -65.721 1.00 33.34 79 PRO A O 1
ATOM 616 N N . THR A 1 80 ? 28.687 37.336 -66.192 1.00 37.38 80 THR A N 1
ATOM 617 C CA . THR A 1 80 ? 28.579 38.164 -64.993 1.00 37.38 80 THR A CA 1
ATOM 618 C C . THR A 1 80 ? 28.355 37.270 -63.775 1.00 37.38 80 THR A C 1
ATOM 620 O O . THR A 1 80 ? 27.734 36.222 -63.906 1.00 37.38 80 THR A O 1
ATOM 623 N N . ALA A 1 81 ? 28.871 37.674 -62.611 1.00 42.91 81 ALA A N 1
ATOM 624 C CA . ALA A 1 81 ? 28.749 36.930 -61.360 1.00 42.91 81 ALA A CA 1
ATOM 625 C C . ALA A 1 81 ? 27.276 36.640 -61.017 1.00 42.91 81 ALA A C 1
ATOM 627 O O . ALA A 1 81 ? 26.583 37.515 -60.499 1.00 42.91 81 ALA A O 1
ATOM 628 N N . ASP A 1 82 ? 26.843 35.418 -61.314 1.00 33.59 82 ASP A N 1
ATOM 629 C CA . ASP A 1 82 ? 25.669 34.788 -60.730 1.00 33.59 82 ASP A CA 1
ATOM 630 C C . ASP A 1 82 ? 26.111 34.038 -59.471 1.00 33.59 82 ASP A C 1
ATOM 632 O O . ASP A 1 82 ? 27.094 33.294 -59.455 1.00 33.59 82 ASP A O 1
ATOM 636 N N . SER A 1 83 ? 25.388 34.300 -58.390 1.00 46.69 83 SER A N 1
ATOM 637 C CA . SER A 1 83 ? 25.252 33.412 -57.244 1.00 46.69 83 SER A CA 1
ATOM 638 C C . SER A 1 83 ? 24.723 32.049 -57.702 1.00 46.69 83 SER A C 1
ATOM 640 O O . SER A 1 83 ? 23.818 32.017 -58.526 1.00 46.69 83 SER A O 1
ATOM 642 N N . GLU A 1 84 ? 25.233 30.976 -57.093 1.00 38.81 84 GLU A N 1
ATOM 643 C CA . GLU A 1 84 ? 24.972 29.551 -57.379 1.00 38.81 84 GLU A CA 1
ATOM 644 C C . GLU A 1 84 ? 25.805 28.936 -58.519 1.00 38.81 84 GLU A C 1
ATOM 646 O O . GLU A 1 84 ? 25.363 28.742 -59.648 1.00 38.81 84 GLU A O 1
ATOM 651 N N . PHE A 1 85 ? 27.012 28.490 -58.163 1.00 33.03 85 PHE A N 1
ATOM 652 C CA . PHE A 1 85 ? 27.560 27.265 -58.739 1.00 33.03 85 PHE A CA 1
ATOM 653 C C . PHE A 1 85 ? 26.731 26.100 -58.178 1.00 33.03 85 PHE A C 1
ATOM 655 O O . PHE A 1 85 ? 26.994 25.645 -57.069 1.00 33.03 85 PHE A O 1
ATOM 662 N N . LYS A 1 86 ? 25.682 25.672 -58.890 1.00 37.62 86 LYS A N 1
ATOM 663 C CA . LYS A 1 86 ? 25.050 24.377 -58.614 1.00 37.62 86 LYS A CA 1
ATOM 664 C C . LYS A 1 86 ? 25.888 23.300 -59.286 1.00 37.62 86 LYS A C 1
ATOM 666 O O . LYS A 1 86 ? 25.956 23.248 -60.513 1.00 37.62 86 LYS A O 1
ATOM 671 N N . VAL A 1 87 ? 26.555 22.489 -58.472 1.00 36.34 87 VAL A N 1
ATOM 672 C CA . VAL A 1 87 ? 26.978 21.150 -58.879 1.00 36.34 87 VAL A CA 1
ATOM 673 C C . VAL A 1 87 ? 25.676 20.375 -59.064 1.00 36.34 87 VAL A C 1
ATOM 675 O O . VAL A 1 87 ? 24.900 20.268 -58.121 1.00 36.34 87 VAL A O 1
ATOM 678 N N . ASP A 1 88 ? 25.375 19.957 -60.292 1.00 36.94 88 ASP A N 1
ATOM 679 C CA . ASP A 1 88 ? 24.286 19.010 -60.559 1.00 36.94 88 ASP A CA 1
ATOM 680 C C . ASP A 1 88 ? 24.445 17.783 -59.638 1.00 36.94 88 ASP A C 1
ATOM 682 O O . ASP A 1 88 ? 25.587 17.413 -59.377 1.00 36.94 88 ASP A O 1
ATOM 686 N N . ASP A 1 89 ? 23.333 17.173 -59.194 1.00 43.34 89 ASP A N 1
ATOM 687 C CA . ASP A 1 89 ? 23.175 16.009 -58.282 1.00 43.34 89 ASP A CA 1
ATOM 688 C C . ASP A 1 89 ? 23.941 14.722 -58.699 1.00 43.34 89 ASP A C 1
ATOM 690 O O . ASP A 1 89 ? 23.394 13.620 -58.772 1.00 43.34 89 ASP A O 1
ATOM 694 N N . VAL A 1 90 ? 25.220 14.837 -59.036 1.00 47.03 90 VAL A N 1
ATOM 695 C CA . VAL A 1 90 ? 26.125 13.732 -59.315 1.00 47.03 90 VAL A CA 1
ATOM 696 C C . VAL A 1 90 ? 26.879 13.472 -58.013 1.00 47.03 90 VAL A C 1
ATOM 698 O O . VAL A 1 90 ? 27.618 14.360 -57.583 1.00 47.03 90 VAL A O 1
ATOM 701 N N . PRO A 1 91 ? 26.724 12.293 -57.380 1.00 55.66 91 PRO A N 1
ATOM 702 C CA . PRO A 1 91 ? 27.475 11.974 -56.173 1.00 55.66 91 PRO A CA 1
ATOM 703 C C . PRO A 1 91 ? 28.970 12.133 -56.457 1.00 55.66 91 PRO A C 1
ATOM 705 O O . PRO A 1 91 ? 29.464 11.706 -57.511 1.00 55.66 91 PRO A O 1
ATOM 708 N N . PHE A 1 92 ? 29.701 12.770 -55.540 1.00 63.53 92 PHE A N 1
ATOM 709 C CA . PHE A 1 92 ? 31.154 12.805 -55.633 1.00 63.53 92 PHE A CA 1
ATOM 710 C C . PHE A 1 92 ? 31.640 11.361 -55.481 1.00 63.53 92 PHE A C 1
ATOM 712 O O . PHE A 1 92 ? 31.540 10.773 -54.414 1.00 63.53 92 PHE A O 1
ATOM 719 N N . ASP A 1 93 ? 32.095 10.752 -56.575 1.00 66.56 93 ASP A N 1
ATOM 720 C CA . ASP A 1 93 ? 32.571 9.366 -56.579 1.00 66.56 93 ASP A CA 1
ATOM 721 C C . ASP A 1 93 ? 34.060 9.331 -56.213 1.00 66.56 93 ASP A C 1
ATOM 723 O O . ASP A 1 93 ? 34.908 9.907 -56.912 1.00 66.56 93 ASP A O 1
ATOM 727 N N . LEU A 1 94 ? 34.389 8.613 -55.136 1.00 70.44 94 LEU A N 1
ATOM 728 C CA . LEU A 1 94 ? 35.756 8.432 -54.651 1.00 70.44 94 LEU A CA 1
ATOM 729 C C . LEU A 1 94 ? 36.719 7.888 -55.727 1.00 70.44 94 LEU A C 1
ATOM 731 O O . LEU A 1 94 ? 37.902 8.248 -55.744 1.00 70.44 94 LEU A O 1
ATOM 735 N N . ALA A 1 95 ? 36.227 7.079 -56.672 1.00 63.56 95 ALA A N 1
ATOM 736 C CA . ALA A 1 95 ? 37.024 6.549 -57.779 1.00 63.56 95 ALA A CA 1
ATOM 737 C C . ALA A 1 95 ? 37.514 7.656 -58.734 1.00 63.56 95 ALA A C 1
ATOM 739 O O . ALA A 1 95 ? 38.609 7.565 -59.298 1.00 63.56 95 ALA A O 1
ATOM 740 N N . ASN A 1 96 ? 36.743 8.738 -58.883 1.00 62.53 96 ASN A N 1
ATOM 741 C CA . ASN A 1 96 ? 37.112 9.876 -59.723 1.00 62.53 96 ASN A CA 1
ATOM 742 C C . ASN A 1 96 ? 38.135 10.792 -59.029 1.00 62.53 96 ASN A C 1
ATOM 744 O O . ASN A 1 96 ? 39.009 11.348 -59.704 1.00 62.53 96 ASN A O 1
ATOM 748 N N . ILE A 1 97 ? 38.103 10.873 -57.693 1.00 63.38 97 ILE A N 1
ATOM 749 C CA . ILE A 1 97 ? 39.027 11.679 -56.875 1.00 63.38 97 ILE A CA 1
ATOM 750 C C . ILE A 1 97 ? 40.465 11.133 -56.956 1.00 63.38 97 ILE A C 1
ATOM 752 O O . ILE A 1 97 ? 41.404 11.909 -57.153 1.00 63.38 97 ILE A O 1
ATOM 756 N N . GLN A 1 98 ? 40.649 9.803 -56.931 1.00 56.34 98 GLN A N 1
ATOM 757 C CA . GLN A 1 98 ? 41.972 9.160 -57.062 1.00 56.34 98 GLN A CA 1
ATOM 758 C C . GLN A 1 98 ? 42.717 9.519 -58.362 1.00 56.34 98 GLN A C 1
ATOM 760 O O . GLN A 1 98 ? 43.948 9.505 -58.399 1.00 56.34 98 GLN A O 1
ATOM 765 N N . SER A 1 99 ? 41.989 9.805 -59.445 1.00 51.94 99 SER A N 1
ATOM 766 C CA . SER A 1 99 ? 42.580 10.013 -60.773 1.00 51.94 99 SER A CA 1
ATOM 767 C C . SER A 1 99 ? 42.965 11.467 -61.070 1.00 51.94 99 SER A C 1
ATOM 769 O O . SER A 1 99 ? 43.757 11.708 -61.983 1.00 51.94 99 SER A O 1
ATOM 771 N N . SER A 1 100 ? 42.419 12.433 -60.318 1.00 49.44 100 SER A N 1
ATOM 772 C CA . SER A 1 100 ? 42.386 13.841 -60.744 1.00 49.44 100 SER A CA 1
ATOM 773 C C . SER A 1 100 ? 42.824 14.866 -59.690 1.00 49.44 100 SER A C 1
ATOM 775 O O . SER A 1 100 ? 42.933 16.046 -60.024 1.00 49.44 100 SER A O 1
ATOM 777 N N . MET A 1 101 ? 43.127 14.468 -58.449 1.00 52.28 101 MET A N 1
ATOM 778 C CA . MET A 1 101 ? 43.498 15.415 -57.389 1.00 52.28 101 MET A CA 1
ATOM 779 C C . MET A 1 101 ? 44.766 14.985 -56.640 1.00 52.28 101 MET A C 1
ATOM 781 O O . MET A 1 101 ? 44.776 14.006 -55.903 1.00 52.28 101 MET A O 1
ATOM 785 N N . TYR A 1 102 ? 45.849 15.755 -56.800 1.00 45.75 102 TYR A N 1
ATOM 786 C CA . TYR A 1 102 ? 46.963 15.757 -55.848 1.00 45.75 102 TYR A CA 1
ATOM 787 C C . TYR A 1 102 ? 46.596 16.738 -54.733 1.00 45.75 102 TYR A C 1
ATOM 789 O O . TYR A 1 102 ? 46.748 17.949 -54.898 1.00 45.75 102 TYR A O 1
ATOM 797 N N . VAL A 1 103 ? 46.045 16.229 -53.634 1.00 53.97 103 VAL A N 1
ATOM 798 C CA . VAL A 1 103 ? 45.759 17.035 -52.442 1.00 53.97 103 VAL A CA 1
ATOM 799 C C . VAL A 1 103 ? 46.997 16.978 -51.549 1.00 53.97 103 VAL A C 1
ATOM 801 O O . VAL A 1 103 ? 47.291 15.959 -50.934 1.00 53.97 103 VAL A O 1
ATOM 804 N N . ASP A 1 104 ? 47.768 18.063 -51.530 1.00 46.22 104 ASP A N 1
ATOM 805 C CA . ASP A 1 104 ? 48.935 18.213 -50.657 1.00 46.22 104 ASP A CA 1
ATOM 806 C C . ASP A 1 104 ? 48.472 18.685 -49.267 1.00 46.22 104 ASP A C 1
ATOM 808 O O . ASP A 1 104 ? 48.312 19.881 -49.028 1.00 46.22 104 ASP A O 1
ATOM 812 N N . GLY A 1 105 ? 48.194 17.736 -48.367 1.00 54.38 105 GLY A N 1
ATOM 813 C CA . GLY A 1 105 ? 48.114 17.969 -46.917 1.00 54.38 105 GLY A CA 1
ATOM 814 C C . GLY A 1 105 ? 46.909 18.751 -46.370 1.00 54.38 105 GLY A C 1
ATOM 815 O O . GLY A 1 105 ? 47.019 19.297 -45.273 1.00 54.38 105 GLY A O 1
ATOM 816 N N . GLY A 1 106 ? 45.789 18.827 -47.098 1.00 69.12 106 GLY A N 1
ATOM 817 C CA . GLY A 1 106 ? 44.529 19.431 -46.627 1.00 69.12 106 GLY A CA 1
ATOM 818 C C . GLY A 1 106 ? 43.467 18.402 -46.214 1.00 69.12 106 GLY A C 1
ATOM 819 O O . GLY A 1 106 ? 43.531 17.248 -46.632 1.00 69.12 106 GLY A O 1
ATOM 820 N N . GLU A 1 107 ? 42.491 18.833 -45.409 1.00 80.00 107 GLU A N 1
ATOM 821 C CA . GLU A 1 107 ? 41.267 18.071 -45.115 1.00 80.00 107 GLU A CA 1
ATOM 822 C C . GLU A 1 107 ? 40.316 18.111 -46.322 1.00 80.00 107 GLU A C 1
ATOM 824 O O . GLU A 1 107 ? 40.175 19.147 -46.979 1.00 80.00 107 GLU A O 1
ATOM 829 N N . PHE A 1 108 ? 39.678 16.982 -46.627 1.00 86.75 108 PHE A N 1
ATOM 830 C CA . PHE A 1 108 ? 38.595 16.892 -47.601 1.00 86.75 108 PHE A CA 1
ATOM 831 C C . PHE A 1 108 ? 37.263 17.038 -46.867 1.00 86.75 108 PHE A C 1
ATOM 833 O O . PHE A 1 108 ? 36.918 16.183 -46.057 1.00 86.75 108 PHE A O 1
ATOM 840 N N . LEU A 1 109 ? 36.547 18.129 -47.127 1.00 88.00 109 LEU A N 1
ATOM 841 C CA . LEU A 1 109 ? 35.240 18.393 -46.536 1.00 88.00 109 LEU A CA 1
ATOM 842 C C . LEU A 1 109 ? 34.141 17.864 -47.461 1.00 88.00 109 LEU A C 1
ATOM 844 O O . LEU A 1 109 ? 34.111 18.238 -48.632 1.00 88.00 109 LEU A O 1
ATOM 848 N N . ILE A 1 110 ? 33.249 17.044 -46.913 1.00 89.44 110 ILE A N 1
ATOM 849 C CA . ILE A 1 110 ? 31.931 16.758 -47.483 1.00 89.44 110 ILE A CA 1
ATOM 850 C C . ILE A 1 110 ? 30.989 17.776 -46.846 1.00 89.44 110 ILE A C 1
ATOM 852 O O . ILE A 1 110 ? 30.708 17.677 -45.655 1.00 89.44 110 ILE A O 1
ATOM 856 N N . GLY A 1 111 ? 30.594 18.804 -47.591 1.00 85.62 111 GLY A N 1
ATOM 857 C CA . GLY A 1 111 ? 29.759 19.878 -47.068 1.00 85.62 111 GLY A CA 1
ATOM 858 C C . GLY A 1 111 ? 28.305 19.453 -46.862 1.00 85.62 111 GLY A C 1
ATOM 859 O O . GLY A 1 111 ? 27.833 18.467 -47.424 1.00 85.62 111 GLY A O 1
ATOM 860 N N . SER A 1 112 ? 27.562 20.249 -46.093 1.00 86.88 112 SER A N 1
ATOM 861 C CA . SER A 1 112 ? 26.123 20.039 -45.905 1.00 86.88 112 SER A CA 1
ATOM 862 C C . SER A 1 112 ? 25.367 19.988 -47.241 1.00 86.88 112 SER A C 1
ATOM 864 O O . SER A 1 112 ? 25.477 20.897 -48.069 1.00 86.88 112 SER A O 1
ATOM 866 N N . GLY A 1 113 ? 24.590 18.918 -47.438 1.00 82.81 113 GLY A N 1
ATOM 867 C CA . GLY A 1 113 ? 23.859 18.635 -48.678 1.00 82.81 113 GLY A CA 1
ATOM 868 C C . GLY A 1 113 ? 24.698 18.004 -49.796 1.00 82.81 113 GLY A C 1
ATOM 869 O O . GLY A 1 113 ? 24.160 17.755 -50.873 1.00 82.81 113 GLY A O 1
ATOM 870 N N . GLU A 1 114 ? 25.987 17.742 -49.569 1.00 85.62 114 GLU A N 1
ATOM 871 C CA . GLU A 1 114 ? 26.842 16.968 -50.472 1.00 85.62 114 GLU A CA 1
ATOM 872 C C . GLU A 1 114 ? 26.878 15.491 -50.050 1.00 85.62 114 GLU A C 1
ATOM 874 O O . GLU A 1 114 ? 26.724 15.172 -48.873 1.00 85.62 114 GLU A O 1
ATOM 879 N N . ALA A 1 115 ? 27.117 14.594 -51.012 1.00 88.62 115 ALA A N 1
ATOM 880 C CA . ALA A 1 115 ? 27.250 13.159 -50.772 1.00 88.62 115 ALA A CA 1
ATOM 881 C C . ALA A 1 115 ? 28.559 12.613 -51.365 1.00 88.62 115 ALA A C 1
ATOM 883 O O . ALA A 1 115 ? 28.862 12.849 -52.544 1.00 88.62 115 ALA A O 1
ATOM 884 N N . LEU A 1 116 ? 29.317 11.857 -50.564 1.00 87.31 116 LEU A N 1
ATOM 885 C CA . LEU A 1 116 ? 30.489 11.095 -50.996 1.00 87.31 116 LEU A CA 1
ATOM 886 C C . LEU A 1 116 ? 30.122 9.619 -51.182 1.00 87.31 116 LEU A C 1
ATOM 888 O O . LEU A 1 116 ? 29.989 8.857 -50.222 1.00 87.31 116 LEU A O 1
ATOM 892 N N . GLY A 1 117 ? 30.024 9.231 -52.450 1.00 84.50 117 GLY A N 1
ATOM 893 C CA . GLY A 1 117 ? 29.739 7.873 -52.893 1.00 84.50 117 GLY A CA 1
ATOM 894 C C . GLY A 1 117 ? 30.974 7.122 -53.399 1.00 84.50 117 GLY A C 1
ATOM 895 O O . GLY A 1 117 ? 32.102 7.626 -53.428 1.00 84.50 117 GLY A O 1
ATOM 896 N N . GLY A 1 118 ? 30.756 5.909 -53.899 1.00 83.69 118 GLY A N 1
ATOM 897 C CA . GLY A 1 118 ? 31.766 5.143 -54.632 1.00 83.69 118 GLY A CA 1
ATOM 898 C C . GLY A 1 118 ? 32.716 4.343 -53.740 1.00 83.69 118 GLY A C 1
ATOM 899 O O . GLY A 1 118 ? 32.622 4.341 -52.515 1.00 83.69 118 GLY A O 1
ATOM 900 N N . SER A 1 119 ? 33.624 3.590 -54.360 1.00 86.88 119 SER A N 1
ATOM 901 C CA . SER A 1 119 ? 34.570 2.709 -53.660 1.00 86.88 119 SER A CA 1
ATOM 902 C C . SER A 1 119 ? 36.012 3.038 -54.024 1.00 86.88 119 SER A C 1
ATOM 904 O O . SER A 1 119 ? 36.302 3.460 -55.141 1.00 86.88 119 SER A O 1
ATOM 906 N N . GLY A 1 120 ? 36.937 2.805 -53.096 1.00 84.88 120 GLY A N 1
ATOM 907 C CA . GLY A 1 120 ? 38.359 3.057 -53.321 1.00 84.88 120 GLY A CA 1
ATOM 908 C C . GLY A 1 120 ? 39.113 3.445 -52.058 1.00 84.88 120 GLY A C 1
ATOM 909 O O . GLY A 1 120 ? 38.604 3.334 -50.944 1.00 84.88 120 GLY A O 1
ATOM 910 N N . SER A 1 121 ? 40.360 3.881 -52.229 1.00 84.88 121 SER A N 1
ATOM 911 C CA . SER A 1 121 ? 41.236 4.264 -51.115 1.00 84.88 121 SER A CA 1
ATOM 912 C C . SER A 1 121 ? 41.874 5.623 -51.361 1.00 84.88 121 SER A C 1
ATOM 914 O O . SER A 1 121 ? 42.650 5.782 -52.300 1.00 84.88 121 SER A O 1
ATOM 916 N N . VAL A 1 122 ? 41.628 6.600 -50.505 1.00 76.44 122 VAL A N 1
ATOM 917 C CA . VAL A 1 122 ? 42.312 7.895 -50.576 1.00 76.44 122 VAL A CA 1
ATOM 918 C C . VAL A 1 122 ? 43.111 8.109 -49.296 1.00 76.44 122 VAL A C 1
ATOM 920 O O . VAL A 1 122 ? 42.618 7.867 -48.203 1.00 76.44 122 VAL A O 1
ATOM 923 N N . HIS A 1 123 ? 44.367 8.538 -49.425 1.00 80.31 123 HIS A N 1
ATOM 924 C CA . HIS A 1 123 ? 45.187 8.941 -48.275 1.00 80.31 123 HIS A CA 1
ATOM 925 C C . HIS A 1 123 ? 44.862 10.398 -47.927 1.00 80.31 123 HIS A C 1
ATOM 927 O O . HIS A 1 123 ? 45.621 11.309 -48.263 1.00 80.31 123 HIS A O 1
ATOM 933 N N . LEU A 1 124 ? 43.659 10.620 -47.392 1.00 84.44 124 LEU A N 1
ATOM 934 C CA . LEU A 1 124 ? 43.148 11.934 -47.007 1.00 84.44 124 LEU A CA 1
ATOM 935 C C . LEU A 1 124 ? 42.493 11.869 -45.631 1.00 84.44 124 LEU A C 1
ATOM 937 O O . LEU A 1 124 ? 41.875 10.864 -45.271 1.00 84.44 124 LEU A O 1
ATOM 941 N N . ASN A 1 125 ? 42.590 12.978 -44.902 1.00 89.94 125 ASN A N 1
ATOM 942 C CA . ASN A 1 125 ? 41.741 13.233 -43.747 1.00 89.94 125 ASN A CA 1
ATOM 943 C C . ASN A 1 125 ? 40.415 13.808 -44.253 1.00 89.94 125 ASN A C 1
ATOM 945 O O . ASN A 1 125 ? 40.429 14.801 -44.983 1.00 89.94 125 ASN A O 1
ATOM 949 N N . VAL A 1 126 ? 39.301 13.189 -43.881 1.00 92.38 126 VAL A N 1
ATOM 950 C CA . VAL A 1 126 ? 37.953 13.585 -44.297 1.00 92.38 126 VAL A CA 1
ATOM 951 C C . VAL A 1 126 ? 37.219 14.222 -43.125 1.00 92.38 126 VAL A C 1
ATOM 953 O O . VAL A 1 126 ? 37.256 13.695 -42.016 1.00 92.38 126 VAL A O 1
ATOM 956 N N . VAL A 1 127 ? 36.544 15.338 -43.379 1.00 94.12 127 VAL A N 1
ATOM 957 C CA . VAL A 1 127 ? 35.545 15.926 -42.483 1.00 94.12 127 VAL A CA 1
ATOM 958 C C . VAL A 1 127 ? 34.188 15.748 -43.148 1.00 94.12 127 VAL A C 1
ATOM 960 O O . VAL A 1 127 ? 34.017 16.151 -44.298 1.00 94.12 127 VAL A O 1
ATOM 963 N N . ASN A 1 128 ? 33.252 15.118 -42.451 1.00 95.38 128 ASN A N 1
ATOM 964 C CA . ASN A 1 128 ? 31.898 14.903 -42.930 1.00 95.38 128 ASN A CA 1
ATOM 965 C C . ASN A 1 128 ? 30.939 15.901 -42.259 1.00 95.38 128 ASN A C 1
ATOM 967 O O . ASN A 1 128 ? 30.896 16.016 -41.035 1.00 95.38 128 ASN A O 1
ATOM 971 N N . GLU A 1 129 ? 30.197 16.643 -43.071 1.00 94.25 129 GLU A N 1
ATOM 972 C CA . GLU A 1 129 ? 29.038 17.467 -42.692 1.00 94.25 129 GLU A CA 1
ATOM 973 C C . GLU A 1 129 ? 27.823 17.142 -43.589 1.00 94.25 129 GLU A C 1
ATOM 975 O O . GLU A 1 129 ? 26.799 17.820 -43.521 1.00 94.25 129 GLU A O 1
ATOM 980 N N . GLY A 1 130 ? 27.954 16.140 -44.466 1.00 92.50 130 GLY A N 1
ATOM 981 C CA . GLY A 1 130 ? 26.954 15.718 -45.441 1.00 92.50 130 GLY A CA 1
ATOM 982 C C . GLY A 1 130 ? 26.721 14.210 -45.367 1.00 92.50 130 GLY A C 1
ATOM 983 O O . GLY A 1 130 ? 26.696 13.632 -44.281 1.00 92.50 130 GLY A O 1
ATOM 984 N N . GLU A 1 131 ? 26.538 13.571 -46.519 1.00 93.00 131 GLU A N 1
ATOM 985 C CA . GLU A 1 131 ? 26.263 12.137 -46.613 1.00 93.00 131 GLU A CA 1
ATOM 986 C C . GLU A 1 131 ? 27.500 11.340 -47.049 1.00 93.00 131 GLU A C 1
ATOM 988 O O . GLU A 1 131 ? 28.217 11.715 -47.980 1.00 93.00 131 GLU A O 1
ATOM 993 N N . LEU A 1 132 ? 27.733 10.194 -46.413 1.00 92.88 132 LEU A N 1
ATOM 994 C CA . LEU A 1 132 ? 28.745 9.227 -46.825 1.00 92.88 132 LEU A CA 1
ATOM 995 C C . LEU A 1 132 ? 28.094 7.851 -47.019 1.00 92.88 132 LEU A C 1
ATOM 997 O O . LEU A 1 132 ? 27.554 7.277 -46.080 1.00 92.88 132 LEU A O 1
ATOM 1001 N N . SER A 1 133 ? 28.176 7.311 -48.236 1.00 92.62 133 SER A N 1
ATOM 1002 C CA . SER A 1 133 ? 27.580 6.019 -48.619 1.00 92.62 133 SER A CA 1
ATOM 1003 C C . SER A 1 133 ? 28.575 5.227 -49.484 1.00 92.62 133 SER A C 1
ATOM 1005 O O . SER A 1 133 ? 28.921 5.649 -50.593 1.00 92.62 133 SER A O 1
ATOM 1007 N N . PRO A 1 134 ? 29.155 4.119 -48.990 1.00 91.94 134 PRO A N 1
ATOM 1008 C CA . PRO A 1 134 ? 30.127 3.347 -49.757 1.00 91.94 134 PRO A CA 1
ATOM 1009 C C . PRO A 1 134 ? 29.574 2.707 -51.047 1.00 91.94 134 PRO A C 1
ATOM 1011 O O . PRO A 1 134 ? 28.668 1.892 -51.060 1.00 91.94 134 PRO A O 1
ATOM 1014 N N . GLY A 1 135 ? 30.248 2.961 -52.171 1.00 80.56 135 GLY A N 1
ATOM 1015 C CA . GLY A 1 135 ? 29.959 2.337 -53.470 1.00 80.56 135 GLY A CA 1
ATOM 1016 C C . GLY A 1 135 ? 28.887 3.044 -54.305 1.00 80.56 135 GLY A C 1
ATOM 1017 O O . GLY A 1 135 ? 28.531 4.189 -54.064 1.00 80.56 135 GLY A O 1
ATOM 1018 N N . TYR A 1 136 ? 28.411 2.343 -55.339 1.00 75.75 136 TYR A N 1
ATOM 1019 C CA . TYR A 1 136 ? 27.017 2.476 -55.810 1.00 75.75 136 TYR A CA 1
ATOM 1020 C C . TYR A 1 136 ? 26.127 1.461 -55.072 1.00 75.75 136 TYR A C 1
ATOM 1022 O O . TYR A 1 136 ? 25.114 1.014 -55.613 1.00 75.75 136 TYR A O 1
ATOM 1030 N N . SER A 1 137 ? 26.630 1.056 -53.903 1.00 75.62 137 SER A N 1
ATOM 1031 C CA . SER A 1 137 ? 26.074 0.145 -52.927 1.00 75.62 137 SER A CA 1
ATOM 1032 C C . SER A 1 137 ? 25.889 -1.322 -53.358 1.00 75.62 137 SER A C 1
ATOM 1034 O O . SER A 1 137 ? 25.248 -1.622 -54.370 1.00 75.62 137 SER A O 1
ATOM 1036 N N . PRO A 1 138 ? 26.406 -2.302 -52.594 1.00 92.25 138 PRO A N 1
ATOM 1037 C CA . PRO A 1 138 ? 27.399 -2.145 -51.536 1.00 92.25 138 PRO A CA 1
ATOM 1038 C C . PRO A 1 138 ? 28.819 -1.819 -52.055 1.00 92.25 138 PRO A C 1
ATOM 1040 O O . PRO A 1 138 ? 29.157 -2.141 -53.200 1.00 92.25 138 PRO A O 1
ATOM 1043 N N . GLY A 1 139 ? 29.686 -1.240 -51.223 1.00 91.50 139 GLY A N 1
ATOM 1044 C CA . GLY A 1 139 ? 31.051 -0.843 -51.566 1.00 91.50 139 GLY A CA 1
ATOM 1045 C C . GLY A 1 139 ? 32.009 -0.684 -50.380 1.00 91.50 139 GLY A C 1
ATOM 1046 O O . GLY A 1 139 ? 31.648 -0.810 -49.215 1.00 91.50 139 GLY A O 1
ATOM 1047 N N . GLN A 1 140 ? 33.286 -0.426 -50.681 1.00 93.69 140 GLN A N 1
ATOM 1048 C CA . GLN A 1 140 ? 34.320 -0.206 -49.661 1.00 93.69 140 GLN A CA 1
ATOM 1049 C C . GLN A 1 140 ? 35.044 1.122 -49.873 1.00 93.69 140 GLN A C 1
ATOM 1051 O O . GLN A 1 140 ? 35.604 1.368 -50.946 1.00 93.69 140 GLN A O 1
ATOM 1056 N N . GLN A 1 141 ? 35.112 1.939 -48.823 1.00 93.12 141 GLN A N 1
ATOM 1057 C CA . GLN A 1 141 ? 35.876 3.187 -48.797 1.00 93.12 141 GLN A CA 1
ATOM 1058 C C . GLN A 1 141 ? 37.029 3.096 -47.793 1.00 93.12 141 GLN A C 1
ATOM 1060 O O . GLN A 1 141 ? 36.932 2.413 -46.772 1.00 93.12 141 GLN A O 1
ATOM 1065 N N . ASN A 1 142 ? 38.154 3.744 -48.103 1.00 93.56 142 ASN A N 1
ATOM 1066 C CA . ASN A 1 142 ? 39.313 3.794 -47.215 1.00 93.56 142 ASN A CA 1
ATOM 1067 C C . ASN A 1 142 ? 39.869 5.222 -47.124 1.00 93.56 142 ASN A C 1
ATOM 1069 O O . ASN A 1 142 ? 40.118 5.834 -48.167 1.00 93.56 142 ASN A O 1
ATOM 1073 N N . PHE A 1 143 ? 40.110 5.692 -45.899 1.00 92.94 143 PHE A N 1
ATOM 1074 C CA . PHE A 1 143 ? 40.573 7.044 -45.558 1.00 92.94 143 PHE A CA 1
ATOM 1075 C C . PHE A 1 143 ? 41.767 7.010 -44.591 1.00 92.94 143 PHE A C 1
ATOM 1077 O O . PHE A 1 143 ? 41.979 6.011 -43.898 1.00 92.94 143 PHE A O 1
ATOM 1084 N N . ASP A 1 144 ? 42.519 8.113 -44.483 1.00 93.12 144 ASP A N 1
ATOM 1085 C CA . ASP A 1 144 ? 43.542 8.248 -43.435 1.00 93.12 144 ASP A CA 1
ATOM 1086 C C . ASP A 1 144 ? 42.895 8.553 -42.080 1.00 93.12 144 ASP A C 1
ATOM 1088 O O . ASP A 1 144 ? 43.233 7.915 -41.087 1.00 93.12 144 ASP A O 1
ATOM 1092 N N . SER A 1 145 ? 41.960 9.505 -42.034 1.00 95.44 145 SER A N 1
ATOM 1093 C CA . SER A 1 145 ? 41.156 9.851 -40.849 1.00 95.44 145 SER A CA 1
ATOM 1094 C C . SER A 1 145 ? 39.753 10.278 -41.286 1.00 95.44 145 SER A C 1
ATOM 1096 O O . SER A 1 145 ? 39.606 10.791 -42.395 1.00 95.44 145 SER A O 1
ATOM 1098 N N . LEU A 1 146 ? 38.749 10.116 -40.422 1.00 96.94 146 LEU A N 1
ATOM 1099 C CA . LEU A 1 146 ? 37.377 10.582 -40.654 1.00 96.94 146 LEU A CA 1
ATOM 1100 C C . LEU A 1 146 ? 36.866 11.333 -39.422 1.00 96.94 146 LEU A C 1
ATOM 1102 O O . LEU A 1 146 ? 36.867 10.792 -38.322 1.00 96.94 146 LEU A O 1
ATOM 1106 N N . THR A 1 147 ? 36.399 12.558 -39.603 1.00 97.38 147 THR A N 1
ATOM 1107 C CA . THR A 1 147 ? 35.756 13.346 -38.552 1.00 97.38 147 THR A CA 1
ATOM 1108 C C . THR A 1 147 ? 34.318 13.606 -38.962 1.00 97.38 147 THR A C 1
ATOM 1110 O O . THR A 1 147 ? 34.093 14.422 -39.852 1.00 97.38 147 THR A O 1
ATOM 1113 N N . ASN A 1 148 ? 33.359 12.923 -38.339 1.00 97.81 148 ASN A N 1
ATOM 1114 C CA . ASN A 1 148 ? 31.951 13.277 -38.483 1.00 97.81 148 ASN A CA 1
ATOM 1115 C C . ASN A 1 148 ? 31.606 14.446 -37.558 1.00 97.81 148 ASN A C 1
ATOM 1117 O O . ASN A 1 148 ? 32.252 14.659 -36.530 1.00 97.81 148 ASN A O 1
ATOM 1121 N N . THR A 1 149 ? 30.596 15.198 -37.963 1.00 95.62 149 THR A N 1
ATOM 1122 C CA . THR A 1 149 ? 29.932 16.235 -37.171 1.00 95.62 149 THR A CA 1
ATOM 1123 C C . THR A 1 149 ? 28.487 15.821 -36.891 1.00 95.62 149 THR A C 1
ATOM 1125 O O . THR A 1 149 ? 27.978 14.888 -37.509 1.00 95.62 149 THR A O 1
ATOM 1128 N N . ASN A 1 150 ? 27.799 16.551 -36.019 1.00 93.56 150 ASN A N 1
ATOM 1129 C CA . ASN A 1 150 ? 26.396 16.316 -35.666 1.00 93.56 150 ASN A CA 1
ATOM 1130 C C . ASN A 1 150 ? 25.420 16.368 -36.865 1.00 93.56 150 ASN A C 1
ATOM 1132 O O . ASN A 1 150 ? 24.314 15.847 -36.775 1.00 93.56 150 ASN A O 1
ATOM 1136 N N . ASP A 1 151 ? 25.811 17.006 -37.974 1.00 91.31 151 ASP A N 1
ATOM 1137 C CA . ASP A 1 151 ? 25.007 17.091 -39.203 1.00 91.31 151 ASP A CA 1
ATOM 1138 C C . ASP A 1 151 ? 25.342 15.965 -40.209 1.00 91.31 151 ASP A C 1
ATOM 1140 O O . ASP A 1 151 ? 24.734 15.882 -41.276 1.00 91.31 151 ASP A O 1
ATOM 1144 N N . SER A 1 152 ? 26.311 15.096 -39.891 1.00 95.81 152 SER A N 1
ATOM 1145 C CA . SER A 1 152 ? 26.714 13.972 -40.746 1.00 95.81 152 SER A CA 1
ATOM 1146 C C . SER A 1 152 ? 25.637 12.901 -40.844 1.00 95.81 152 SER A C 1
ATOM 1148 O O . SER A 1 152 ? 25.021 12.532 -39.846 1.00 95.81 152 SER A O 1
ATOM 1150 N N . SER A 1 153 ? 25.499 12.320 -42.033 1.00 96.00 153 SER A N 1
ATOM 1151 C CA . SER A 1 153 ? 24.737 11.098 -42.268 1.00 96.00 153 SER A CA 1
ATOM 1152 C C . SER A 1 153 ? 25.627 10.050 -42.930 1.00 96.00 153 SER A C 1
ATOM 1154 O O . SER A 1 153 ? 26.383 10.351 -43.857 1.00 96.00 153 SER A O 1
ATOM 1156 N N . ILE A 1 154 ? 25.576 8.816 -42.438 1.00 97.50 154 ILE A N 1
ATOM 1157 C CA . ILE A 1 154 ? 26.256 7.675 -43.047 1.00 97.50 154 ILE A CA 1
ATOM 1158 C C . ILE A 1 154 ? 25.222 6.610 -43.375 1.00 97.50 154 ILE A C 1
ATOM 1160 O O . ILE A 1 154 ? 24.466 6.206 -42.499 1.00 97.50 154 ILE A O 1
ATOM 1164 N N . THR A 1 155 ? 25.241 6.109 -44.605 1.00 96.62 155 THR A N 1
ATOM 1165 C CA . THR A 1 155 ? 24.369 5.016 -45.047 1.00 96.62 155 THR A CA 1
ATOM 1166 C C . THR A 1 155 ? 25.203 3.750 -45.221 1.00 96.62 155 THR A C 1
ATOM 1168 O O . THR A 1 155 ? 26.248 3.778 -45.875 1.00 96.62 155 THR A O 1
ATOM 1171 N N . ILE A 1 156 ? 24.766 2.653 -44.598 1.00 97.56 156 ILE A N 1
ATOM 1172 C CA . ILE A 1 156 ? 25.376 1.325 -44.690 1.00 97.56 156 ILE A CA 1
ATOM 1173 C C . ILE A 1 156 ? 24.348 0.327 -45.209 1.00 97.56 156 ILE A C 1
ATOM 1175 O O . ILE A 1 156 ? 23.370 -0.008 -44.541 1.00 97.56 156 ILE A O 1
ATOM 1179 N N . GLU A 1 157 ? 24.617 -0.210 -46.388 1.00 97.06 157 GLU A N 1
ATOM 1180 C CA . GLU A 1 157 ? 23.740 -1.141 -47.075 1.00 97.06 157 GLU A CA 1
ATOM 1181 C C . GLU A 1 157 ? 24.231 -2.587 -46.941 1.00 97.06 157 GLU A C 1
ATOM 1183 O O . GLU A 1 157 ? 25.415 -2.892 -47.095 1.00 97.06 157 GLU A O 1
ATOM 1188 N N . ILE A 1 158 ? 23.306 -3.512 -46.666 1.00 97.38 158 ILE A N 1
ATOM 1189 C CA . ILE A 1 158 ? 23.578 -4.928 -46.395 1.00 97.38 158 ILE A CA 1
ATOM 1190 C C . ILE A 1 158 ? 22.712 -5.824 -47.297 1.00 97.38 158 ILE A C 1
ATOM 1192 O O . ILE A 1 158 ? 21.484 -5.821 -47.252 1.00 97.38 158 ILE A O 1
ATOM 1196 N N . ALA A 1 159 ? 23.370 -6.663 -48.094 1.00 96.50 159 ALA A N 1
ATOM 1197 C CA . ALA A 1 159 ? 22.798 -7.670 -48.997 1.00 96.50 159 ALA A CA 1
ATOM 1198 C C . ALA A 1 159 ? 23.383 -9.089 -48.795 1.00 96.50 159 ALA A C 1
ATOM 1200 O O . ALA A 1 159 ? 23.012 -10.023 -49.513 1.00 96.50 159 ALA A O 1
ATOM 1201 N N . GLY A 1 160 ? 24.327 -9.268 -47.868 1.00 96.06 160 GLY A N 1
ATOM 1202 C CA . GLY A 1 160 ? 25.010 -10.534 -47.591 1.00 96.06 160 GLY A CA 1
ATOM 1203 C C . GLY A 1 160 ? 26.230 -10.335 -46.689 1.00 96.06 160 GLY A C 1
ATOM 1204 O O . GLY A 1 160 ? 26.441 -9.248 -46.176 1.00 96.06 160 GLY A O 1
ATOM 1205 N N . LEU A 1 161 ? 27.051 -11.374 -46.513 1.00 96.44 161 LEU A N 1
ATOM 1206 C CA . LEU A 1 161 ? 28.088 -11.433 -45.464 1.00 96.44 161 LEU A CA 1
ATOM 1207 C C . LEU A 1 161 ? 29.507 -11.042 -45.913 1.00 96.44 161 LEU A C 1
ATOM 1209 O O . LEU A 1 161 ? 30.456 -11.174 -45.146 1.00 96.44 161 LEU A O 1
ATOM 1213 N N . THR A 1 162 ? 29.700 -10.614 -47.163 1.00 96.56 162 THR A N 1
ATOM 1214 C CA . THR A 1 162 ? 31.032 -10.257 -47.686 1.00 96.56 162 THR A CA 1
ATOM 1215 C C . THR A 1 162 ? 31.219 -8.741 -47.748 1.00 96.56 162 THR A C 1
ATOM 1217 O O . THR A 1 162 ? 30.558 -8.071 -48.542 1.00 96.56 162 THR A O 1
ATOM 1220 N N . ALA A 1 163 ? 32.175 -8.214 -46.980 1.00 95.69 163 ALA A N 1
ATOM 1221 C CA . ALA A 1 163 ? 32.505 -6.787 -46.953 1.00 95.69 163 ALA A CA 1
ATOM 1222 C C . ALA A 1 163 ? 32.818 -6.232 -48.350 1.00 95.69 163 ALA A C 1
ATOM 1224 O O . ALA A 1 163 ? 33.415 -6.917 -49.189 1.00 95.69 163 ALA A O 1
ATOM 1225 N N . GLY A 1 164 ? 32.408 -4.992 -48.604 1.00 90.31 164 GLY A N 1
ATOM 1226 C CA . GLY A 1 164 ? 32.706 -4.232 -49.817 1.00 90.31 164 GLY A CA 1
ATOM 1227 C C . GLY A 1 164 ? 32.050 -4.735 -51.105 1.00 90.31 164 GLY A C 1
ATOM 1228 O O . GLY A 1 164 ? 32.217 -4.112 -52.149 1.00 90.31 164 GLY A O 1
ATOM 1229 N N . SER A 1 165 ? 31.349 -5.872 -51.068 1.00 92.31 165 SER A N 1
ATOM 1230 C CA . SER A 1 165 ? 30.687 -6.473 -52.239 1.00 92.31 165 SER A CA 1
ATOM 1231 C C . SER A 1 165 ? 29.267 -6.955 -51.962 1.00 92.31 165 SER A C 1
ATOM 1233 O O . SER A 1 165 ? 28.456 -7.033 -52.881 1.00 92.31 165 SER A O 1
ATOM 1235 N N . GLN A 1 166 ? 28.966 -7.297 -50.712 1.00 95.75 166 GLN A N 1
ATOM 1236 C CA . GLN A 1 166 ? 27.632 -7.657 -50.250 1.00 95.75 166 GLN A CA 1
ATOM 1237 C C . GLN A 1 166 ? 27.170 -6.798 -49.076 1.00 95.75 166 GLN A C 1
ATOM 1239 O O . GLN A 1 166 ? 25.977 -6.789 -48.819 1.00 95.75 166 GLN A O 1
ATOM 1244 N N . TYR A 1 167 ? 28.059 -6.089 -48.387 1.00 97.69 167 TYR A N 1
ATOM 1245 C CA . TYR A 1 167 ? 27.681 -5.032 -47.457 1.00 97.69 167 TYR A CA 1
ATOM 1246 C C . TYR A 1 167 ? 28.732 -3.919 -47.441 1.00 97.69 167 TYR A C 1
ATOM 1248 O O . TYR A 1 167 ? 29.885 -4.168 -47.815 1.00 97.69 167 TYR A O 1
ATOM 1256 N N . ASP A 1 168 ? 28.344 -2.719 -47.025 1.00 97.94 168 ASP A N 1
ATOM 1257 C CA . ASP A 1 168 ? 29.235 -1.559 -47.005 1.00 97.94 168 ASP A CA 1
ATOM 1258 C C . ASP A 1 168 ? 30.287 -1.613 -45.907 1.00 97.94 168 ASP A C 1
ATOM 1260 O O . ASP A 1 168 ? 30.032 -2.032 -44.780 1.00 97.94 168 ASP A O 1
ATOM 1264 N N . GLN A 1 169 ? 31.494 -1.148 -46.225 1.00 97.69 169 GLN A N 1
ATOM 1265 C CA . GLN A 1 169 ? 32.552 -1.035 -45.231 1.00 97.69 169 GLN A CA 1
ATOM 1266 C C . GLN A 1 169 ? 33.383 0.230 -45.408 1.00 97.69 169 GLN A C 1
ATOM 1268 O O . GLN A 1 169 ? 33.884 0.534 -46.494 1.00 97.69 169 GLN A O 1
ATOM 1273 N N . ILE A 1 170 ? 33.629 0.911 -44.293 1.00 97.62 170 ILE A N 1
ATOM 1274 C CA . ILE A 1 170 ? 34.504 2.077 -44.227 1.00 97.62 170 ILE A CA 1
ATOM 1275 C C . ILE A 1 170 ? 35.740 1.712 -43.403 1.00 97.62 170 ILE A C 1
ATOM 1277 O O . ILE A 1 170 ? 35.651 1.204 -42.289 1.00 97.62 170 ILE A O 1
ATOM 1281 N N . ASN A 1 171 ? 36.925 1.954 -43.956 1.00 97.62 171 ASN A N 1
ATOM 1282 C CA . ASN A 1 171 ? 38.192 1.666 -43.290 1.00 97.62 171 ASN A CA 1
ATOM 1283 C C . ASN A 1 171 ? 38.978 2.958 -43.070 1.00 97.62 171 ASN A C 1
ATOM 1285 O O . ASN A 1 171 ? 39.222 3.712 -44.009 1.00 97.62 171 ASN A O 1
ATOM 1289 N N . ILE A 1 172 ? 39.417 3.201 -41.843 1.00 97.94 172 ILE A N 1
ATOM 1290 C CA . ILE A 1 172 ? 40.133 4.409 -41.446 1.00 97.94 172 ILE A CA 1
ATOM 1291 C C . ILE A 1 172 ? 41.497 4.012 -40.885 1.00 97.94 172 ILE A C 1
ATOM 1293 O O . ILE A 1 172 ? 41.589 3.273 -39.911 1.00 97.94 172 ILE A O 1
ATOM 1297 N N . ALA A 1 173 ? 42.584 4.491 -41.486 1.00 95.94 173 ALA A N 1
ATOM 1298 C CA . ALA A 1 173 ? 43.927 4.097 -41.055 1.00 95.94 173 ALA A CA 1
ATOM 1299 C C . ALA A 1 173 ? 44.272 4.605 -39.641 1.00 95.94 173 ALA A C 1
ATOM 1301 O O . ALA A 1 173 ? 44.925 3.899 -38.872 1.00 95.94 173 ALA A O 1
ATOM 1302 N N . ASN A 1 174 ? 43.841 5.825 -39.309 1.00 95.81 174 ASN A N 1
ATOM 1303 C CA . ASN A 1 174 ? 44.132 6.499 -38.048 1.00 95.81 174 ASN A CA 1
ATOM 1304 C C . ASN A 1 174 ? 42.862 6.629 -37.192 1.00 95.81 174 ASN A C 1
ATOM 1306 O O . ASN A 1 174 ? 42.389 5.632 -36.653 1.00 95.81 174 ASN A O 1
ATOM 1310 N N . ASN A 1 175 ? 42.321 7.840 -37.038 1.00 96.31 175 ASN A N 1
ATOM 1311 C CA . ASN A 1 175 ? 41.237 8.125 -36.102 1.00 96.31 175 ASN A CA 1
ATOM 1312 C C . ASN A 1 175 ? 39.897 8.348 -36.807 1.00 96.31 175 ASN A C 1
ATOM 1314 O O . ASN A 1 175 ? 39.848 9.077 -37.802 1.00 96.31 175 ASN A O 1
ATOM 1318 N N . VAL A 1 176 ? 38.825 7.803 -36.227 1.00 98.06 176 VAL A N 1
ATOM 1319 C CA . VAL A 1 176 ? 37.441 8.184 -36.534 1.00 98.06 176 VAL A CA 1
ATOM 1320 C C . VAL A 1 176 ? 36.815 8.966 -35.372 1.00 98.06 176 VAL A C 1
ATOM 1322 O O . VAL A 1 176 ? 36.986 8.607 -34.207 1.00 98.06 176 VAL A O 1
ATOM 1325 N N . VAL A 1 177 ? 36.099 10.047 -35.670 1.00 97.81 177 VAL A N 1
ATOM 1326 C CA . VAL A 1 177 ? 35.169 10.684 -34.726 1.00 97.81 177 VAL A CA 1
ATOM 1327 C C . VAL A 1 177 ? 33.758 10.285 -35.141 1.00 97.81 177 VAL A C 1
ATOM 1329 O O . VAL A 1 177 ? 33.344 10.602 -36.258 1.00 97.81 177 VAL A O 1
ATOM 1332 N N . PHE A 1 178 ? 33.059 9.549 -34.280 1.00 97.50 178 PHE A N 1
ATOM 1333 C CA . PHE A 1 178 ? 31.642 9.239 -34.457 1.00 97.50 178 PHE A CA 1
ATOM 1334 C C . PHE A 1 178 ? 30.803 10.384 -33.884 1.00 97.50 178 PHE A C 1
ATOM 1336 O O . PHE A 1 178 ? 31.081 10.843 -32.775 1.00 97.50 178 PHE A O 1
ATOM 1343 N N . ASP A 1 179 ? 29.853 10.849 -34.688 1.00 95.69 179 ASP A N 1
ATOM 1344 C CA . ASP A 1 179 ? 28.904 11.935 -34.429 1.00 95.69 179 ASP A CA 1
ATOM 1345 C C . ASP A 1 179 ? 27.808 11.845 -35.519 1.00 95.69 179 ASP A C 1
ATOM 1347 O O . ASP A 1 179 ? 28.017 11.163 -36.534 1.00 95.69 179 ASP A O 1
ATOM 1351 N N . GLY A 1 180 ? 26.666 12.506 -35.340 1.00 94.94 180 GLY A N 1
ATOM 1352 C CA . GLY A 1 180 ? 25.573 12.507 -36.322 1.00 94.94 180 GLY A CA 1
ATOM 1353 C C . GLY A 1 180 ? 24.842 11.161 -36.448 1.00 94.94 180 GLY A C 1
ATOM 1354 O O . GLY A 1 180 ? 24.760 10.392 -35.490 1.00 94.94 180 GLY A O 1
ATOM 1355 N N . ALA A 1 181 ? 24.276 10.870 -37.622 1.00 95.75 181 ALA A N 1
ATOM 1356 C CA . ALA A 1 181 ? 23.363 9.742 -37.838 1.00 95.75 181 ALA A CA 1
ATOM 1357 C C . ALA A 1 181 ? 23.961 8.611 -38.697 1.00 95.75 181 ALA A C 1
ATOM 1359 O O . ALA A 1 181 ? 24.646 8.859 -39.693 1.00 95.75 181 ALA A O 1
ATOM 1360 N N . LEU A 1 182 ? 23.628 7.364 -38.356 1.00 97.44 182 LEU A N 1
ATOM 1361 C CA . LEU A 1 182 ? 23.864 6.169 -39.177 1.00 97.44 182 LEU A CA 1
ATOM 1362 C C . LEU A 1 182 ? 22.523 5.589 -39.649 1.00 97.44 182 LEU A C 1
ATOM 1364 O O . LEU A 1 182 ? 21.596 5.465 -38.860 1.00 97.44 182 LEU A O 1
ATOM 1368 N N . SER A 1 183 ? 22.429 5.176 -40.909 1.00 96.38 183 SER A N 1
ATOM 1369 C CA . SER A 1 183 ? 21.281 4.454 -41.460 1.00 96.38 183 SER A CA 1
ATOM 1370 C C . SER A 1 183 ? 21.705 3.078 -41.964 1.00 96.38 183 SER A C 1
ATOM 1372 O O . SER A 1 183 ? 22.655 2.964 -42.740 1.00 96.38 183 SER A O 1
ATOM 1374 N N . ILE A 1 184 ? 21.025 2.025 -41.502 1.00 96.81 184 ILE A N 1
ATOM 1375 C CA . ILE A 1 184 ? 21.262 0.638 -41.911 1.00 96.81 184 ILE A CA 1
ATOM 1376 C C . ILE A 1 184 ? 20.148 0.199 -42.861 1.00 96.81 184 ILE A C 1
ATOM 1378 O O . ILE A 1 184 ? 18.985 0.081 -42.470 1.00 96.81 184 ILE A O 1
ATOM 1382 N N . GLU A 1 185 ? 20.510 -0.129 -44.099 1.00 95.19 185 GLU A N 1
ATOM 1383 C CA . GLU A 1 185 ? 19.554 -0.527 -45.130 1.00 95.19 185 GLU A CA 1
ATOM 1384 C C . GLU A 1 185 ? 19.751 -1.980 -45.576 1.00 95.19 185 GLU A C 1
ATOM 1386 O O . GLU A 1 185 ? 20.831 -2.403 -45.988 1.00 95.19 185 GLU A O 1
ATOM 1391 N N . LEU A 1 186 ? 18.677 -2.775 -45.546 1.00 95.12 186 LEU A N 1
ATOM 1392 C CA . LEU A 1 186 ? 18.683 -4.137 -46.082 1.00 95.12 186 LEU A CA 1
ATOM 1393 C C . LEU A 1 186 ? 18.263 -4.136 -47.555 1.00 95.12 186 LEU A C 1
ATOM 1395 O O . LEU A 1 186 ? 17.118 -3.834 -47.896 1.00 95.12 186 LEU A O 1
ATOM 1399 N N . LEU A 1 187 ? 19.166 -4.548 -48.443 1.00 93.38 187 LEU A N 1
ATOM 1400 C CA . LEU A 1 187 ? 18.926 -4.552 -49.885 1.00 93.38 187 LEU A CA 1
ATOM 1401 C C . LEU A 1 187 ? 18.357 -5.886 -50.386 1.00 93.38 187 LEU A C 1
ATOM 1403 O O . LEU A 1 187 ? 18.577 -6.953 -49.816 1.00 93.38 187 LEU A O 1
ATOM 1407 N N . ASN A 1 188 ? 17.656 -5.845 -51.525 1.00 89.12 188 ASN A N 1
ATOM 1408 C CA . ASN A 1 188 ? 17.192 -7.025 -52.276 1.00 89.12 188 ASN A CA 1
ATOM 1409 C C . ASN A 1 188 ? 16.354 -8.039 -51.466 1.00 89.12 188 ASN A C 1
ATOM 1411 O O . ASN A 1 188 ? 16.305 -9.223 -51.808 1.00 89.12 188 ASN A O 1
ATOM 1415 N N . GLY A 1 189 ? 15.685 -7.586 -50.400 1.00 87.94 189 GLY A N 1
ATOM 1416 C CA . GLY A 1 189 ? 14.923 -8.453 -49.497 1.00 87.94 189 GLY A CA 1
ATOM 1417 C C . GLY A 1 189 ? 15.797 -9.380 -48.648 1.00 87.94 189 GLY A C 1
ATOM 1418 O O . GLY A 1 189 ? 15.300 -10.403 -48.170 1.00 87.94 189 GLY A O 1
ATOM 1419 N N . TYR A 1 190 ? 17.085 -9.057 -48.493 1.00 94.00 190 TYR A N 1
ATOM 1420 C CA . TYR A 1 190 ? 17.989 -9.773 -47.606 1.00 94.00 190 TYR A CA 1
ATOM 1421 C C . TYR A 1 190 ? 17.449 -9.750 -46.174 1.00 94.00 190 TYR A C 1
ATOM 1423 O O . TYR A 1 190 ? 16.980 -8.726 -45.683 1.00 94.00 190 TYR A O 1
ATOM 1431 N N . LYS A 1 191 ? 17.502 -10.906 -45.514 1.00 92.50 191 LYS A N 1
ATOM 1432 C CA . LYS A 1 191 ? 17.150 -11.072 -44.106 1.00 92.50 191 LYS A CA 1
ATOM 1433 C C . LYS A 1 191 ? 18.335 -11.752 -43.422 1.00 92.50 191 LYS A C 1
ATOM 1435 O O . LYS A 1 191 ? 18.560 -12.931 -43.712 1.00 92.50 191 LYS A O 1
ATOM 1440 N N . PRO A 1 192 ? 19.101 -11.030 -42.589 1.00 95.50 192 PRO A N 1
ATOM 1441 C CA . PRO A 1 192 ? 20.179 -11.618 -41.804 1.00 95.50 192 PRO A CA 1
ATOM 1442 C C . PRO A 1 192 ? 19.676 -12.772 -40.925 1.00 95.50 192 PRO A C 1
ATOM 1444 O O . PRO A 1 192 ? 18.507 -12.808 -40.538 1.00 95.50 192 PRO A O 1
ATOM 1447 N N . ASN A 1 193 ? 20.558 -13.714 -40.602 1.00 95.88 193 ASN A N 1
ATOM 1448 C CA . ASN A 1 193 ? 20.311 -14.767 -39.622 1.00 95.88 193 ASN A CA 1
ATOM 1449 C C . ASN A 1 193 ? 20.884 -14.357 -38.262 1.00 95.88 193 ASN A C 1
ATOM 1451 O O . ASN A 1 193 ? 21.883 -13.646 -38.194 1.00 95.88 193 ASN A O 1
ATOM 1455 N N . ALA A 1 194 ? 20.299 -14.855 -37.170 1.00 95.06 194 ALA A N 1
ATOM 1456 C CA . ALA A 1 194 ? 20.877 -14.667 -35.841 1.00 95.06 194 ALA A CA 1
ATOM 1457 C C . ALA A 1 194 ? 22.327 -15.194 -35.795 1.00 95.06 194 ALA A C 1
ATOM 1459 O O . ALA A 1 194 ? 22.594 -16.334 -36.183 1.00 95.06 194 ALA A O 1
ATOM 1460 N N . GLY A 1 195 ? 23.243 -14.361 -35.305 1.00 96.00 195 GLY A N 1
ATOM 1461 C CA . GLY A 1 195 ? 24.685 -14.591 -35.275 1.00 96.00 195 GLY A CA 1
ATOM 1462 C C . GLY A 1 195 ? 25.452 -14.073 -36.497 1.00 96.00 195 GLY A C 1
ATOM 1463 O O . GLY A 1 195 ? 26.675 -14.154 -36.483 1.00 96.00 195 GLY A O 1
ATOM 1464 N N . ASP A 1 196 ? 24.786 -13.553 -37.536 1.00 98.25 196 ASP A N 1
ATOM 1465 C CA . ASP A 1 196 ? 25.475 -12.893 -38.652 1.00 98.25 196 ASP A CA 1
ATOM 1466 C C . ASP A 1 196 ? 26.149 -11.598 -38.165 1.00 98.25 196 ASP A C 1
ATOM 1468 O O . ASP A 1 196 ? 25.528 -10.795 -37.464 1.00 98.25 196 ASP A O 1
ATOM 1472 N N . GLU A 1 197 ? 27.406 -11.385 -38.559 1.00 98.31 197 GLU A N 1
ATOM 1473 C CA . GLU A 1 197 ? 28.234 -10.253 -38.130 1.00 98.31 197 GLU A CA 1
ATOM 1474 C C . GLU A 1 197 ? 28.651 -9.377 -39.321 1.00 98.31 197 GLU A C 1
ATOM 1476 O O . GLU A 1 197 ? 29.057 -9.891 -40.368 1.00 98.31 197 GLU A O 1
ATOM 1481 N N . PHE A 1 198 ? 28.605 -8.055 -39.140 1.00 98.38 198 PHE A N 1
ATOM 1482 C CA . PHE A 1 198 ? 28.950 -7.061 -40.156 1.00 98.38 198 PHE A CA 1
ATOM 1483 C C . PHE A 1 198 ? 29.917 -6.023 -39.578 1.00 98.38 198 PHE A C 1
ATOM 1485 O O . PHE A 1 198 ? 29.516 -5.113 -38.854 1.00 98.38 198 PHE A O 1
ATOM 1492 N N . SER A 1 199 ? 31.206 -6.144 -39.901 1.00 98.06 199 SER A N 1
ATOM 1493 C CA . SER A 1 199 ? 32.226 -5.147 -39.541 1.00 98.06 199 SER A CA 1
ATOM 1494 C C . SER A 1 199 ? 32.131 -3.942 -40.477 1.00 98.06 199 SER A C 1
ATOM 1496 O O . SER A 1 199 ? 32.757 -3.936 -41.545 1.00 98.06 199 SER A O 1
ATOM 1498 N N . ILE A 1 200 ? 31.305 -2.964 -40.102 1.00 98.19 200 ILE A N 1
ATOM 1499 C CA . ILE A 1 200 ? 30.943 -1.806 -40.933 1.00 98.19 200 ILE A CA 1
ATOM 1500 C C . ILE A 1 200 ? 31.992 -0.687 -40.872 1.00 98.19 200 ILE A C 1
ATOM 1502 O O . ILE A 1 200 ? 32.206 0.007 -41.867 1.00 98.19 200 ILE A O 1
ATOM 1506 N N . PHE A 1 201 ? 32.728 -0.581 -39.758 1.00 98.50 201 PHE A N 1
ATOM 1507 C CA . PHE A 1 201 ? 33.917 0.265 -39.656 1.00 98.50 201 PHE A CA 1
ATOM 1508 C C . PHE A 1 201 ? 35.116 -0.494 -39.102 1.00 98.50 201 PHE A C 1
ATOM 1510 O O . PHE A 1 201 ? 35.016 -1.133 -38.059 1.00 98.50 201 PHE A O 1
ATOM 1517 N N . ASN A 1 202 ? 36.277 -0.296 -39.727 1.00 98.31 202 ASN A N 1
ATOM 1518 C CA . ASN A 1 202 ? 37.578 -0.615 -39.137 1.00 98.31 202 ASN A CA 1
ATOM 1519 C C . ASN A 1 202 ? 38.376 0.675 -38.953 1.00 98.31 202 ASN A C 1
ATOM 1521 O O . ASN A 1 202 ? 38.460 1.475 -39.886 1.00 98.31 202 ASN A O 1
ATOM 1525 N N . TYR A 1 203 ? 38.988 0.878 -37.789 1.00 98.44 203 TYR A N 1
ATOM 1526 C CA . TYR A 1 203 ? 39.742 2.095 -37.479 1.00 98.44 203 TYR A CA 1
ATOM 1527 C C . TYR A 1 203 ? 40.951 1.837 -36.572 1.00 98.44 203 TYR A C 1
ATOM 1529 O O . TYR A 1 203 ? 41.023 0.831 -35.869 1.00 98.44 203 TYR A O 1
ATOM 1537 N N . GLY A 1 204 ? 41.920 2.756 -36.573 1.00 97.31 204 GLY A N 1
ATOM 1538 C CA . GLY A 1 204 ? 43.063 2.711 -35.657 1.00 97.31 204 GLY A CA 1
ATOM 1539 C C . GLY A 1 204 ? 42.691 3.125 -34.230 1.00 97.31 204 GLY A C 1
ATOM 1540 O O . GLY A 1 204 ? 43.042 2.435 -33.274 1.00 97.31 204 GLY A O 1
ATOM 1541 N N . THR A 1 205 ? 41.972 4.239 -34.088 1.00 97.38 205 THR A N 1
ATOM 1542 C CA . THR A 1 205 ? 41.377 4.724 -32.831 1.00 97.38 205 THR A CA 1
ATOM 1543 C C . THR A 1 205 ? 40.025 5.378 -33.099 1.00 97.38 205 THR A C 1
ATOM 1545 O O . THR A 1 205 ? 39.744 5.772 -34.232 1.00 97.38 205 THR A O 1
ATOM 1548 N N . TYR A 1 206 ? 39.206 5.535 -32.057 1.00 97.75 206 TYR A N 1
ATOM 1549 C CA . TYR A 1 206 ? 37.940 6.255 -32.152 1.00 97.75 206 TYR A CA 1
ATOM 1550 C C . TYR A 1 206 ? 37.709 7.205 -30.976 1.00 97.75 206 TYR A C 1
ATOM 1552 O O . TYR A 1 206 ? 38.324 7.079 -29.913 1.00 97.75 206 TYR A O 1
ATOM 1560 N N . SER A 1 207 ? 36.775 8.128 -31.172 1.00 95.69 207 SER A N 1
ATOM 1561 C CA . SER A 1 207 ? 36.124 8.898 -30.115 1.00 95.69 207 SER A CA 1
ATOM 1562 C C . SER A 1 207 ? 34.668 9.165 -30.490 1.00 95.69 207 SER A C 1
ATOM 1564 O O . SER A 1 207 ? 34.381 9.333 -31.674 1.00 95.69 207 SER A O 1
ATOM 1566 N N . GLY A 1 208 ? 33.788 9.270 -29.496 1.00 92.81 208 GLY A N 1
ATOM 1567 C CA . GLY A 1 208 ? 32.357 9.509 -29.713 1.00 92.81 208 GLY A CA 1
ATOM 1568 C C . GLY A 1 208 ? 31.579 8.249 -30.108 1.00 92.81 208 GLY A C 1
ATOM 1569 O O . GLY A 1 208 ? 32.146 7.157 -30.208 1.00 92.81 208 GLY A O 1
ATOM 1570 N N . ALA A 1 209 ? 30.285 8.438 -30.335 1.00 93.38 209 ALA A N 1
ATOM 1571 C CA . ALA A 1 209 ? 29.320 7.459 -30.826 1.00 93.38 209 ALA A CA 1
ATOM 1572 C C . ALA A 1 209 ? 28.380 8.171 -31.814 1.00 93.38 209 ALA A C 1
ATOM 1574 O O . ALA A 1 209 ? 28.374 9.399 -31.862 1.00 93.38 209 ALA A O 1
ATOM 1575 N N . PHE A 1 210 ? 27.627 7.425 -32.621 1.00 94.75 210 PHE A N 1
ATOM 1576 C CA . PHE A 1 210 ? 26.546 8.029 -33.402 1.00 94.75 210 PHE A CA 1
ATOM 1577 C C . PHE A 1 210 ? 25.450 8.539 -32.460 1.00 94.75 210 PHE A C 1
ATOM 1579 O O . PHE A 1 210 ? 25.115 7.865 -31.486 1.00 94.75 210 PHE A O 1
ATOM 1586 N N . ASP A 1 211 ? 24.877 9.699 -32.775 1.00 90.12 211 ASP A N 1
ATOM 1587 C CA . ASP A 1 211 ? 23.763 10.279 -32.023 1.00 90.12 211 ASP A CA 1
ATOM 1588 C C . ASP A 1 211 ? 22.477 9.463 -32.218 1.00 90.12 211 ASP A C 1
ATOM 1590 O O . ASP A 1 211 ? 21.685 9.321 -31.290 1.00 90.12 211 ASP A O 1
ATOM 1594 N N . THR A 1 212 ? 22.273 8.926 -33.427 1.00 90.50 212 THR A N 1
ATOM 1595 C CA . THR A 1 212 ? 21.120 8.089 -33.804 1.00 90.50 212 THR A CA 1
ATOM 1596 C C . THR A 1 212 ? 21.550 6.995 -34.780 1.00 90.50 212 THR A C 1
ATOM 1598 O O . THR A 1 212 ? 22.468 7.200 -35.583 1.00 90.50 212 THR A O 1
ATOM 1601 N N . ILE A 1 213 ? 20.900 5.828 -34.719 1.00 94.50 213 ILE A N 1
ATOM 1602 C CA . ILE A 1 213 ? 21.113 4.750 -35.696 1.00 94.50 213 ILE A CA 1
ATOM 1603 C C . ILE A 1 213 ? 19.770 4.198 -36.160 1.00 94.50 213 ILE A C 1
ATOM 1605 O O . ILE A 1 213 ? 19.152 3.414 -35.448 1.00 94.50 213 ILE A O 1
ATOM 1609 N N . ASP A 1 214 ? 19.379 4.523 -37.388 1.00 93.06 214 ASP A N 1
ATOM 1610 C CA . ASP A 1 214 ? 18.189 3.975 -38.027 1.00 93.06 214 ASP A CA 1
ATOM 1611 C C . ASP A 1 214 ? 18.429 2.549 -38.550 1.00 93.06 214 ASP A C 1
ATOM 1613 O O . ASP A 1 214 ? 19.492 2.217 -39.078 1.00 93.06 214 ASP A O 1
ATOM 1617 N N . GLY A 1 215 ? 17.406 1.695 -38.450 1.00 92.19 215 GLY A N 1
ATOM 1618 C CA . GLY A 1 215 ? 17.433 0.334 -39.006 1.00 92.19 215 GLY A CA 1
ATOM 1619 C C . GLY A 1 215 ? 17.977 -0.746 -38.065 1.00 92.19 215 GLY A C 1
ATOM 1620 O O . GLY A 1 215 ? 18.216 -1.871 -38.504 1.00 92.19 215 GLY A O 1
ATOM 1621 N N . LEU A 1 216 ? 18.138 -0.442 -36.771 1.00 92.88 216 LEU A N 1
ATOM 1622 C CA . LEU A 1 216 ? 18.586 -1.412 -35.766 1.00 92.88 216 LEU A CA 1
ATOM 1623 C C . LEU A 1 216 ? 17.603 -2.577 -35.569 1.00 92.88 216 LEU A C 1
ATOM 1625 O O . LEU A 1 216 ? 18.033 -3.724 -35.488 1.00 92.88 216 LEU A O 1
ATOM 1629 N N . ALA A 1 217 ? 16.291 -2.331 -35.521 1.00 89.75 217 ALA A N 1
ATOM 1630 C CA . ALA A 1 217 ? 15.304 -3.412 -35.515 1.00 89.75 217 ALA A CA 1
ATOM 1631 C C . ALA A 1 217 ? 14.987 -3.864 -36.950 1.00 89.75 217 ALA A C 1
ATOM 1633 O O . ALA A 1 217 ? 14.663 -3.051 -37.819 1.00 89.75 217 ALA A O 1
ATOM 1634 N N . ILE A 1 218 ? 15.038 -5.174 -37.207 1.00 89.00 218 ILE A N 1
ATOM 1635 C CA . ILE A 1 218 ? 14.867 -5.713 -38.558 1.00 89.00 218 ILE A CA 1
ATOM 1636 C C . ILE A 1 218 ? 13.374 -5.895 -38.847 1.00 89.00 218 ILE A C 1
ATOM 1638 O O . ILE A 1 218 ? 12.704 -6.778 -38.316 1.00 89.00 218 ILE A O 1
ATOM 1642 N N . ALA A 1 219 ? 12.839 -5.058 -39.736 1.00 82.81 219 ALA A N 1
ATOM 1643 C CA . ALA A 1 219 ? 11.415 -5.048 -40.046 1.00 82.81 219 ALA A CA 1
ATOM 1644 C C . ALA A 1 219 ? 10.888 -6.422 -40.518 1.00 82.81 219 ALA A C 1
ATOM 1646 O O . ALA A 1 219 ? 11.393 -7.039 -41.463 1.00 82.81 219 ALA A O 1
ATOM 1647 N N . GLY A 1 220 ? 9.801 -6.881 -39.890 1.00 80.12 220 GLY A N 1
ATOM 1648 C CA . GLY A 1 220 ? 9.134 -8.137 -40.243 1.00 80.12 220 GLY A CA 1
ATOM 1649 C C . GLY A 1 220 ? 9.927 -9.399 -39.881 1.00 80.12 220 GLY A C 1
ATOM 1650 O O . GLY A 1 220 ? 9.762 -10.428 -40.554 1.00 80.12 220 GLY A O 1
ATOM 1651 N N . THR A 1 221 ? 10.806 -9.315 -38.880 1.00 83.06 221 THR A N 1
ATOM 1652 C CA . THR A 1 221 ? 11.476 -10.439 -38.211 1.00 83.06 221 THR A CA 1
ATOM 1653 C C . THR A 1 221 ? 11.555 -10.178 -36.700 1.00 83.06 221 THR A C 1
ATOM 1655 O O . THR A 1 221 ? 11.347 -9.053 -36.258 1.00 83.06 221 THR A O 1
ATOM 1658 N N . ASP A 1 222 ? 11.899 -11.210 -35.923 1.00 83.56 222 ASP A N 1
ATOM 1659 C CA . ASP A 1 222 ? 12.195 -11.096 -34.485 1.00 83.56 222 ASP A CA 1
ATOM 1660 C C . ASP A 1 222 ? 13.709 -10.918 -34.251 1.00 83.56 222 ASP A C 1
ATOM 1662 O O . ASP A 1 222 ? 14.297 -11.520 -33.352 1.00 83.56 222 ASP A O 1
ATOM 1666 N N . LEU A 1 223 ? 14.380 -10.162 -35.126 1.00 89.00 223 LEU A N 1
ATOM 1667 C CA . LEU A 1 223 ? 15.826 -9.941 -35.083 1.00 89.00 223 LEU A CA 1
ATOM 1668 C C . LEU A 1 223 ? 16.145 -8.444 -34.991 1.00 89.00 223 LEU A C 1
ATOM 1670 O O . LEU A 1 223 ? 15.406 -7.603 -35.502 1.00 89.00 223 LEU A O 1
ATOM 1674 N N . TYR A 1 224 ? 17.288 -8.121 -34.397 1.00 92.50 224 TYR A N 1
ATOM 1675 C CA . TYR A 1 224 ? 17.831 -6.766 -34.354 1.00 92.50 224 TYR A CA 1
ATOM 1676 C C . TYR A 1 224 ? 19.352 -6.788 -34.550 1.00 92.50 224 TYR A C 1
ATOM 1678 O O . TYR A 1 224 ? 19.991 -7.832 -34.401 1.00 92.50 224 TYR A O 1
ATOM 1686 N N . PHE A 1 225 ? 19.929 -5.644 -34.902 1.00 96.50 225 PHE A N 1
ATOM 1687 C CA . PHE A 1 225 ? 21.366 -5.423 -34.926 1.00 96.50 225 PHE A CA 1
ATOM 1688 C C . PHE A 1 225 ? 21.832 -4.892 -33.579 1.00 96.50 225 PHE A C 1
ATOM 1690 O O . PHE A 1 225 ? 21.407 -3.830 -33.139 1.00 96.50 225 PHE A O 1
ATOM 1697 N N . ASP A 1 226 ? 22.718 -5.640 -32.943 1.00 95.50 226 ASP A N 1
ATOM 1698 C CA . ASP A 1 226 ? 23.456 -5.236 -31.758 1.00 95.50 226 ASP A CA 1
ATOM 1699 C C . ASP A 1 226 ? 24.737 -4.510 -32.178 1.00 95.50 226 ASP A C 1
ATOM 1701 O O . ASP A 1 226 ? 25.493 -5.015 -33.014 1.00 95.50 226 ASP A O 1
ATOM 1705 N N . VAL A 1 227 ? 24.960 -3.315 -31.643 1.00 96.94 227 VAL A N 1
ATOM 1706 C CA . VAL A 1 227 ? 26.067 -2.435 -32.006 1.00 96.94 227 VAL A CA 1
ATOM 1707 C C . VAL A 1 227 ? 27.230 -2.676 -31.053 1.00 96.94 227 VAL A C 1
ATOM 1709 O O . VAL A 1 227 ? 27.244 -2.221 -29.912 1.00 96.94 227 VAL A O 1
ATOM 1712 N N . GLU A 1 228 ? 28.255 -3.363 -31.544 1.00 96.25 228 GLU A N 1
ATOM 1713 C CA . GLU A 1 228 ? 29.476 -3.641 -30.797 1.00 96.25 228 GLU A CA 1
ATOM 1714 C C . GLU A 1 228 ? 30.585 -2.672 -31.232 1.00 96.25 228 GLU A C 1
ATOM 1716 O O . GLU A 1 228 ? 31.189 -2.824 -32.298 1.00 96.25 228 GLU A O 1
ATOM 1721 N N . GLN A 1 229 ? 30.882 -1.671 -30.395 1.00 95.44 229 GLN A N 1
ATOM 1722 C CA . GLN A 1 229 ? 31.992 -0.739 -30.612 1.00 95.44 229 GLN A CA 1
ATOM 1723 C C . GLN A 1 229 ? 33.208 -1.122 -29.765 1.00 95.44 229 GLN A C 1
ATOM 1725 O O . GLN A 1 229 ? 33.203 -1.052 -28.537 1.00 95.44 229 GLN A O 1
ATOM 1730 N N . SER A 1 230 ? 34.291 -1.509 -30.432 1.00 95.38 230 SER A N 1
ATOM 1731 C CA . SER A 1 230 ? 35.563 -1.874 -29.811 1.00 95.38 230 SER A CA 1
ATOM 1732 C C . SER A 1 230 ? 36.643 -0.814 -30.058 1.00 95.38 230 SER A C 1
ATOM 1734 O O . SER A 1 230 ? 36.423 0.202 -30.717 1.00 95.38 230 SER A O 1
ATOM 1736 N N . ALA A 1 231 ? 37.859 -1.058 -29.555 1.00 95.75 231 ALA A N 1
ATOM 1737 C CA . ALA A 1 231 ? 39.001 -0.161 -29.743 1.00 95.75 231 ALA A CA 1
ATOM 1738 C C . ALA A 1 231 ? 39.383 0.075 -31.219 1.00 95.75 231 ALA A C 1
ATOM 1740 O O . ALA A 1 231 ? 40.003 1.097 -31.508 1.00 95.75 231 ALA A O 1
ATOM 1741 N N . THR A 1 232 ? 39.035 -0.844 -32.128 1.00 97.06 232 THR A N 1
ATOM 1742 C CA . THR A 1 232 ? 39.471 -0.809 -33.539 1.00 97.06 232 THR A CA 1
ATOM 1743 C C . THR A 1 232 ? 38.368 -1.114 -34.557 1.00 97.06 232 THR A C 1
ATOM 1745 O O . THR A 1 232 ? 38.648 -1.197 -35.751 1.00 97.06 232 THR A O 1
ATOM 1748 N N . GLU A 1 233 ? 37.134 -1.344 -34.113 1.00 97.94 233 GLU A N 1
ATOM 1749 C CA . GLU A 1 233 ? 36.051 -1.823 -34.978 1.00 97.94 233 GLU A CA 1
ATOM 1750 C C . GLU A 1 233 ? 34.680 -1.413 -34.430 1.00 97.94 233 GLU A C 1
ATOM 1752 O O . GLU A 1 233 ? 34.456 -1.540 -33.225 1.00 97.94 233 GLU A O 1
ATOM 1757 N N . LEU A 1 234 ? 33.777 -0.988 -35.321 1.00 98.19 234 LEU A N 1
ATOM 1758 C CA . LEU A 1 234 ? 32.334 -0.916 -35.069 1.00 98.19 234 LEU A CA 1
ATOM 1759 C C . LEU A 1 234 ? 31.661 -2.019 -35.885 1.00 98.19 234 LEU A C 1
ATOM 1761 O O . LEU A 1 234 ? 31.787 -2.057 -37.117 1.00 98.19 234 LEU A O 1
ATOM 1765 N N . LYS A 1 235 ? 30.955 -2.907 -35.194 1.00 98.00 235 LYS A N 1
ATOM 1766 C CA . LYS A 1 235 ? 30.367 -4.112 -35.768 1.00 98.00 235 LYS A CA 1
ATOM 1767 C C . LYS A 1 235 ? 28.885 -4.197 -35.432 1.00 98.00 235 LYS A C 1
ATOM 1769 O O . LYS A 1 235 ? 28.486 -3.879 -34.319 1.00 98.00 235 LYS A O 1
ATOM 1774 N N . LEU A 1 236 ? 28.089 -4.664 -36.389 1.00 98.31 236 LEU A N 1
ATOM 1775 C CA . LEU A 1 236 ? 26.693 -5.026 -36.172 1.00 98.31 236 LEU A CA 1
ATOM 1776 C C . LEU A 1 236 ? 26.592 -6.544 -36.036 1.00 98.31 236 LEU A C 1
ATOM 1778 O O . LEU A 1 236 ? 27.015 -7.272 -36.937 1.00 98.31 236 LEU A O 1
ATOM 1782 N N . VAL A 1 237 ? 26.028 -7.030 -34.936 1.00 97.88 237 VAL A N 1
ATOM 1783 C CA . VAL A 1 237 ? 25.768 -8.455 -34.708 1.00 97.88 237 VAL A CA 1
ATOM 1784 C C . VAL A 1 237 ? 24.270 -8.687 -34.729 1.00 97.88 237 VAL A C 1
ATOM 1786 O O . VAL A 1 237 ? 23.528 -8.114 -33.942 1.00 97.88 237 VAL A O 1
ATOM 1789 N N . THR A 1 238 ? 23.799 -9.552 -35.616 1.00 97.38 238 THR A N 1
ATOM 1790 C CA . THR A 1 238 ? 22.374 -9.883 -35.669 1.00 97.38 238 THR A CA 1
ATOM 1791 C C . THR A 1 238 ? 22.020 -10.746 -34.464 1.00 97.38 238 THR A C 1
ATOM 1793 O O . THR A 1 238 ? 22.491 -11.878 -34.353 1.00 97.38 238 THR A O 1
ATOM 1796 N N . LYS A 1 239 ? 21.163 -10.260 -33.573 1.00 93.25 239 LYS A N 1
ATOM 1797 C CA . LYS A 1 239 ? 20.681 -11.007 -32.408 1.00 93.25 239 LYS A CA 1
ATOM 1798 C C . LYS A 1 239 ? 19.183 -11.257 -32.515 1.00 93.25 239 LYS A C 1
ATOM 1800 O O . LYS A 1 239 ? 18.454 -10.535 -33.192 1.00 93.25 239 LYS A O 1
ATOM 1805 N N . ALA A 1 240 ? 18.739 -12.337 -31.879 1.00 88.50 240 ALA A N 1
ATOM 1806 C CA . ALA A 1 240 ? 17.318 -12.594 -31.716 1.00 88.50 240 ALA A CA 1
ATOM 1807 C C . ALA A 1 240 ? 16.768 -11.706 -30.604 1.00 88.50 240 ALA A C 1
ATOM 1809 O O . ALA A 1 240 ? 17.399 -11.555 -29.557 1.00 88.50 240 ALA A O 1
ATOM 1810 N N . ILE A 1 241 ? 15.584 -11.158 -30.838 1.00 77.56 241 ILE A N 1
ATOM 1811 C CA . ILE A 1 241 ? 14.763 -10.563 -29.796 1.00 77.56 241 ILE A CA 1
ATOM 1812 C C . ILE A 1 241 ? 14.300 -11.719 -28.903 1.00 77.56 241 ILE A C 1
ATOM 1814 O O . ILE A 1 241 ? 13.748 -12.706 -29.394 1.00 77.56 241 ILE A O 1
ATOM 1818 N N . ASP A 1 242 ? 14.584 -11.646 -27.603 1.00 67.38 242 ASP A N 1
ATOM 1819 C CA . ASP A 1 242 ? 14.114 -12.663 -26.667 1.00 67.38 242 ASP A CA 1
ATOM 1820 C C . ASP A 1 242 ? 12.577 -12.693 -26.679 1.00 67.38 242 ASP A C 1
ATOM 1822 O O . ASP A 1 242 ? 11.907 -11.665 -26.696 1.00 67.38 242 ASP A O 1
ATOM 1826 N N . SER A 1 243 ? 11.997 -13.886 -26.613 1.00 57.81 243 SER A N 1
ATOM 1827 C CA . SER A 1 243 ? 10.581 -14.108 -26.304 1.00 57.81 243 SER A CA 1
ATOM 1828 C C . SER A 1 243 ? 10.078 -13.323 -25.079 1.00 57.81 243 SER A C 1
ATOM 1830 O O . SER A 1 243 ? 8.888 -13.047 -24.987 1.00 57.81 243 SER A O 1
ATOM 1832 N N . GLY A 1 244 ? 10.960 -12.957 -24.142 1.00 51.31 244 GLY A N 1
ATOM 1833 C CA . GLY A 1 244 ? 10.638 -12.069 -23.021 1.00 51.31 244 GLY A CA 1
ATOM 1834 C C . GLY A 1 244 ? 10.563 -10.573 -23.360 1.00 51.31 244 GLY A C 1
ATOM 1835 O O . GLY A 1 244 ? 10.036 -9.820 -22.550 1.00 51.31 244 GLY A O 1
ATOM 1836 N N . SER A 1 245 ? 11.064 -10.126 -24.517 1.00 54.41 245 SER A N 1
ATOM 1837 C CA . SER A 1 245 ? 11.086 -8.723 -24.966 1.00 54.41 245 SER A CA 1
ATOM 1838 C C . SER A 1 245 ? 10.187 -8.441 -26.178 1.00 54.41 245 SER A C 1
ATOM 1840 O O . SER A 1 245 ? 10.097 -7.291 -26.615 1.00 54.41 245 SER A O 1
ATOM 1842 N N . THR A 1 246 ? 9.455 -9.447 -26.675 1.00 57.09 246 THR A N 1
ATOM 1843 C CA . THR A 1 246 ? 8.439 -9.283 -27.733 1.00 57.09 246 THR A CA 1
ATOM 1844 C C . THR A 1 246 ? 7.294 -8.366 -27.306 1.00 57.09 246 THR A C 1
ATOM 1846 O O . THR A 1 246 ? 6.690 -7.726 -28.165 1.00 57.09 246 THR A O 1
ATOM 1849 N N . PHE A 1 247 ? 7.048 -8.221 -25.996 1.00 58.16 247 PHE A N 1
ATOM 1850 C CA . PHE A 1 247 ? 6.057 -7.280 -25.468 1.00 58.16 247 PHE A CA 1
ATOM 1851 C C . PHE A 1 247 ? 6.337 -5.842 -25.929 1.00 58.16 247 PHE A C 1
ATOM 1853 O O . PHE A 1 247 ? 5.418 -5.140 -26.322 1.00 58.16 247 PHE A O 1
ATOM 1860 N N . LEU A 1 248 ? 7.602 -5.408 -25.982 1.00 59.53 248 LEU A N 1
ATOM 1861 C CA . LEU A 1 248 ? 7.945 -4.058 -26.442 1.00 59.53 248 LEU A CA 1
ATOM 1862 C C . LEU A 1 248 ? 7.550 -3.856 -27.908 1.00 59.53 248 LEU A C 1
ATOM 1864 O O . LEU A 1 248 ? 7.011 -2.812 -28.252 1.00 59.53 248 LEU A O 1
ATOM 1868 N N . SER A 1 249 ? 7.746 -4.866 -28.759 1.00 59.62 249 SER A N 1
ATOM 1869 C CA . SER A 1 249 ? 7.351 -4.796 -30.172 1.00 59.62 249 SER A CA 1
ATOM 1870 C C . SER A 1 249 ? 5.829 -4.785 -30.374 1.00 59.62 249 SER A C 1
ATOM 1872 O O . SER A 1 249 ? 5.338 -4.135 -31.298 1.00 59.62 249 SER A O 1
ATOM 1874 N N . GLU A 1 250 ? 5.080 -5.464 -29.497 1.00 61.94 250 GLU A N 1
ATOM 1875 C CA . GLU A 1 250 ? 3.613 -5.465 -29.505 1.00 61.94 250 GLU A CA 1
ATOM 1876 C C . GLU A 1 250 ? 3.046 -4.104 -29.086 1.00 61.94 250 GLU A C 1
ATOM 1878 O O . GLU A 1 250 ? 2.056 -3.662 -29.668 1.00 61.94 250 GLU A O 1
ATOM 1883 N N . ILE A 1 251 ? 3.693 -3.418 -28.135 1.00 58.31 251 ILE A N 1
ATOM 1884 C CA . ILE A 1 251 ? 3.185 -2.148 -27.608 1.00 58.31 251 ILE A CA 1
ATOM 1885 C C . ILE A 1 251 ? 3.674 -0.928 -28.409 1.00 58.31 251 ILE A C 1
ATOM 1887 O O . ILE A 1 251 ? 2.921 0.025 -28.589 1.00 58.31 251 ILE A O 1
ATOM 1891 N N . LEU A 1 252 ? 4.901 -0.952 -28.944 1.00 62.31 252 LEU A N 1
ATOM 1892 C CA . LEU A 1 252 ? 5.470 0.152 -29.739 1.00 62.31 252 LEU A CA 1
ATOM 1893 C C . LEU A 1 252 ? 4.845 0.271 -31.141 1.00 62.31 252 LEU A C 1
ATOM 1895 O O . LEU A 1 252 ? 4.859 1.342 -31.752 1.00 62.31 252 LEU A O 1
ATOM 1899 N N . GLY A 1 253 ? 4.292 -0.827 -31.665 1.00 60.81 253 GLY A N 1
ATOM 1900 C CA . GLY A 1 253 ? 3.765 -0.898 -33.025 1.00 60.81 253 GLY A CA 1
ATOM 1901 C C . GLY A 1 253 ? 4.858 -0.847 -34.104 1.00 60.81 253 GLY A C 1
ATOM 1902 O O . GLY A 1 253 ? 6.002 -0.450 -33.885 1.00 60.81 253 GLY A O 1
ATOM 1903 N N . SER A 1 254 ? 4.513 -1.244 -35.332 1.00 61.09 254 SER A N 1
ATOM 1904 C CA . SER A 1 254 ? 5.484 -1.375 -36.434 1.00 61.09 254 SER A CA 1
ATOM 1905 C C . SER A 1 254 ? 6.088 -0.054 -36.935 1.00 61.09 254 SER A C 1
ATOM 1907 O O . SER A 1 254 ? 6.984 -0.084 -37.773 1.00 61.09 254 SER A O 1
ATOM 1909 N N . GLU A 1 255 ? 5.585 1.097 -36.478 1.00 63.12 255 GLU A N 1
ATOM 1910 C CA . GLU A 1 255 ? 6.063 2.428 -36.884 1.00 63.12 255 GLU A CA 1
ATOM 1911 C C . GLU A 1 255 ? 7.216 2.949 -36.004 1.00 63.12 255 GLU A C 1
ATOM 1913 O O . GLU A 1 255 ? 7.908 3.874 -36.418 1.00 63.12 255 GLU A O 1
ATOM 1918 N N . GLN A 1 256 ? 7.481 2.339 -34.838 1.00 70.69 256 GLN A N 1
ATOM 1919 C CA . GLN A 1 256 ? 8.531 2.766 -33.894 1.00 70.69 256 GLN A CA 1
ATOM 1920 C C . GLN A 1 256 ? 9.721 1.793 -33.804 1.00 70.69 256 GLN A C 1
ATOM 1922 O O . GLN A 1 256 ? 10.406 1.698 -32.785 1.00 70.69 256 GLN A O 1
ATOM 1927 N N . LEU A 1 257 ? 10.002 1.071 -34.892 1.00 75.25 257 LEU A N 1
ATOM 1928 C CA . LEU A 1 257 ? 11.098 0.097 -34.952 1.00 75.25 257 LEU A CA 1
ATOM 1929 C C . LEU A 1 257 ? 12.472 0.706 -34.640 1.00 75.25 257 LEU A C 1
ATOM 1931 O O . LEU A 1 257 ? 13.305 0.022 -34.049 1.00 75.25 257 LEU A O 1
ATOM 1935 N N . ASN A 1 258 ? 12.709 1.974 -34.996 1.00 79.06 258 ASN A N 1
ATOM 1936 C CA . ASN A 1 258 ? 13.988 2.614 -34.699 1.00 79.06 258 ASN A CA 1
ATOM 1937 C C . ASN A 1 258 ? 14.209 2.766 -33.185 1.00 79.06 258 ASN A C 1
ATOM 1939 O O . ASN A 1 258 ? 15.158 2.219 -32.635 1.00 79.06 258 ASN A O 1
ATOM 1943 N N . THR A 1 259 ? 13.254 3.395 -32.500 1.00 76.75 259 THR A N 1
ATOM 1944 C CA . THR A 1 259 ? 13.232 3.523 -31.038 1.00 76.75 259 THR A CA 1
ATOM 1945 C C . THR A 1 259 ? 13.430 2.183 -30.337 1.00 76.75 259 THR A C 1
ATOM 1947 O O . THR A 1 259 ? 14.208 2.079 -29.393 1.00 76.75 259 THR A O 1
ATOM 1950 N N . TYR A 1 260 ? 12.762 1.134 -30.816 1.00 77.81 260 TYR A N 1
ATOM 1951 C CA . TYR A 1 260 ? 12.929 -0.197 -30.251 1.00 77.81 260 TYR A CA 1
ATOM 1952 C C . TYR A 1 260 ? 14.362 -0.727 -30.396 1.00 77.81 260 TYR A C 1
ATOM 1954 O O . TYR A 1 260 ? 14.935 -1.247 -29.440 1.00 77.81 260 TYR A O 1
ATOM 1962 N N . GLY A 1 261 ? 14.954 -0.570 -31.581 1.00 84.44 261 GLY A N 1
ATOM 1963 C CA . GLY A 1 261 ? 16.333 -0.962 -31.837 1.00 84.44 261 GLY A CA 1
ATOM 1964 C C . GLY A 1 261 ? 17.345 -0.169 -31.006 1.00 84.44 261 GLY A C 1
ATOM 1965 O O . GLY A 1 261 ? 18.300 -0.761 -30.508 1.00 84.44 261 GLY A O 1
ATOM 1966 N N . GLU A 1 262 ? 17.116 1.129 -30.795 1.00 84.62 262 GLU A N 1
ATOM 1967 C CA . GLU A 1 262 ? 17.941 1.966 -29.913 1.00 84.62 262 GLU A CA 1
ATOM 1968 C C . GLU A 1 262 ? 17.866 1.505 -28.451 1.00 84.62 262 GLU A C 1
ATOM 1970 O O . GLU A 1 262 ? 18.903 1.345 -27.808 1.00 84.62 262 GLU A O 1
ATOM 1975 N N . ILE A 1 263 ? 16.664 1.199 -27.941 1.00 78.94 263 ILE A N 1
ATOM 1976 C CA . ILE A 1 263 ? 16.466 0.668 -26.579 1.00 78.94 263 ILE A CA 1
ATOM 1977 C C . ILE A 1 263 ? 17.221 -0.654 -26.382 1.00 78.94 263 ILE A C 1
ATOM 1979 O O . ILE A 1 263 ? 17.824 -0.872 -25.332 1.00 78.94 263 ILE A O 1
ATOM 1983 N N . LEU A 1 264 ? 17.222 -1.538 -27.384 1.00 83.25 264 LEU A N 1
ATOM 1984 C CA . LEU A 1 264 ? 17.977 -2.797 -27.331 1.00 83.25 264 LEU A CA 1
ATOM 1985 C C . LEU A 1 264 ? 19.503 -2.593 -27.372 1.00 83.25 264 LEU A C 1
ATOM 1987 O O . LEU A 1 264 ? 20.244 -3.505 -27.019 1.00 83.25 264 LEU A O 1
ATOM 1991 N N . ASN A 1 265 ? 19.964 -1.409 -27.779 1.00 87.56 265 ASN A N 1
ATOM 1992 C CA . ASN A 1 265 ? 21.371 -1.028 -27.916 1.00 87.56 265 ASN A CA 1
ATOM 1993 C C . ASN A 1 265 ? 21.784 0.065 -26.930 1.00 87.56 265 ASN A C 1
ATOM 1995 O O . ASN A 1 265 ? 22.704 0.840 -27.189 1.00 87.56 265 ASN A O 1
ATOM 1999 N N . ILE A 1 266 ? 21.107 0.155 -25.790 1.00 80.50 266 ILE A N 1
ATOM 2000 C CA . ILE A 1 266 ? 21.270 1.298 -24.896 1.00 80.50 266 ILE A CA 1
ATOM 2001 C C . ILE A 1 266 ? 22.687 1.460 -24.338 1.00 80.50 266 ILE A C 1
ATOM 2003 O O . ILE A 1 266 ? 23.151 2.581 -24.124 1.00 80.50 266 ILE A O 1
ATOM 2007 N N . ASP A 1 267 ? 23.403 0.344 -24.192 1.00 78.56 267 ASP A N 1
ATOM 2008 C CA . ASP A 1 267 ? 24.807 0.312 -23.783 1.00 78.56 267 ASP A CA 1
ATOM 2009 C C . ASP A 1 267 ? 25.713 1.059 -24.778 1.00 78.56 267 ASP A C 1
ATOM 2011 O O . ASP A 1 267 ? 26.690 1.688 -24.367 1.00 78.56 267 ASP A O 1
ATOM 2015 N N . TYR A 1 268 ? 25.386 1.025 -26.077 1.00 87.62 268 TYR A N 1
ATOM 2016 C CA . TYR A 1 268 ? 26.121 1.750 -27.116 1.00 87.62 268 TYR A CA 1
ATOM 2017 C C . TYR A 1 268 ? 25.860 3.254 -27.039 1.00 87.62 268 TYR A C 1
ATOM 2019 O O . TYR A 1 268 ? 26.798 4.052 -27.054 1.00 87.62 268 TYR A O 1
ATOM 2027 N N . PHE A 1 269 ? 24.589 3.644 -26.931 1.00 84.00 269 PHE A N 1
ATOM 2028 C CA . PHE A 1 269 ? 24.217 5.055 -26.916 1.00 84.00 269 PHE A CA 1
ATOM 2029 C C . PHE A 1 269 ? 24.661 5.755 -25.627 1.00 84.00 269 PHE A C 1
ATOM 2031 O O . PHE A 1 269 ? 24.887 6.962 -25.645 1.00 84.00 269 PHE A O 1
ATOM 2038 N N . ASN A 1 270 ? 24.857 5.019 -24.522 1.00 69.12 270 ASN A N 1
ATOM 2039 C CA . ASN A 1 270 ? 25.329 5.556 -23.237 1.00 69.12 270 ASN A CA 1
ATOM 2040 C C . ASN A 1 270 ? 24.527 6.800 -22.790 1.00 69.12 270 ASN A C 1
ATOM 2042 O O . ASN A 1 270 ? 25.049 7.712 -22.140 1.00 69.12 270 ASN A O 1
ATOM 2046 N N . THR A 1 271 ? 23.256 6.870 -23.185 1.00 65.31 271 THR A N 1
ATOM 2047 C CA . THR A 1 271 ? 22.420 8.058 -23.040 1.00 65.31 271 THR A CA 1
ATOM 2048 C C . THR A 1 271 ? 21.335 7.837 -22.002 1.00 65.31 271 THR A C 1
ATOM 2050 O O . THR A 1 271 ? 20.832 6.738 -21.787 1.00 65.31 271 THR A O 1
ATOM 2053 N N . SER A 1 272 ? 20.964 8.929 -21.335 1.00 70.88 272 SER A N 1
ATOM 2054 C CA . SER A 1 272 ? 19.675 8.999 -20.662 1.00 70.88 272 SER A CA 1
ATOM 2055 C C . SER A 1 272 ? 18.611 9.198 -21.737 1.00 70.88 272 SER A C 1
ATOM 2057 O O . SER A 1 272 ? 18.574 10.258 -22.362 1.00 70.88 272 SER A O 1
ATOM 2059 N N . ALA A 1 273 ? 17.787 8.185 -21.980 1.00 72.00 273 ALA A N 1
ATOM 2060 C CA . ALA A 1 273 ? 16.763 8.200 -23.017 1.00 72.00 273 ALA A CA 1
ATOM 2061 C C . ALA A 1 273 ? 15.404 7.834 -22.417 1.00 72.00 273 ALA A C 1
ATOM 2063 O O . ALA A 1 273 ? 15.314 7.041 -21.480 1.00 72.00 273 ALA A O 1
ATOM 2064 N N . SER A 1 274 ? 14.339 8.436 -22.938 1.00 78.00 274 SER A N 1
ATOM 2065 C CA . SER A 1 274 ? 12.967 8.134 -22.543 1.00 78.00 274 SER A CA 1
ATOM 2066 C C . SER A 1 274 ? 12.067 8.198 -23.764 1.00 78.00 274 SER A C 1
ATOM 2068 O O . SER A 1 274 ? 12.152 9.136 -24.557 1.00 78.00 274 SER A O 1
ATOM 2070 N N . TYR A 1 275 ? 11.224 7.185 -23.904 1.00 76.38 275 TYR A N 1
ATOM 2071 C CA . TYR A 1 275 ? 10.356 6.984 -25.047 1.00 76.38 275 TYR A CA 1
ATOM 2072 C C . TYR A 1 275 ? 8.941 6.705 -24.551 1.00 76.38 275 TYR A C 1
ATOM 2074 O O . TYR A 1 275 ? 8.731 5.777 -23.770 1.00 76.38 275 TYR A O 1
ATOM 2082 N N . THR A 1 276 ? 7.983 7.505 -25.014 1.00 79.44 276 THR A N 1
ATOM 2083 C CA . THR A 1 276 ? 6.558 7.360 -24.698 1.00 79.44 276 THR A CA 1
ATOM 2084 C C . THR A 1 276 ? 5.806 6.886 -25.931 1.00 79.44 276 THR A C 1
ATOM 2086 O O . THR A 1 276 ? 5.962 7.443 -27.020 1.00 79.44 276 THR A O 1
ATOM 2089 N N . PHE A 1 277 ? 4.965 5.878 -25.757 1.00 75.31 277 PHE A N 1
ATOM 2090 C CA . PHE A 1 277 ? 4.138 5.295 -26.805 1.00 75.31 277 PHE A CA 1
ATOM 2091 C C . PHE A 1 277 ? 2.749 4.974 -26.262 1.00 75.31 277 PHE A C 1
ATOM 2093 O O . PHE A 1 277 ? 2.575 4.775 -25.066 1.00 75.31 277 PHE A O 1
ATOM 2100 N N . SER A 1 278 ? 1.755 4.931 -27.146 1.00 78.62 278 SER A N 1
ATOM 2101 C CA . SER A 1 278 ? 0.373 4.628 -26.775 1.00 78.62 278 SER A CA 1
ATOM 2102 C C . SER A 1 278 ? 0.042 3.203 -27.200 1.00 78.62 278 SER A C 1
ATOM 2104 O O . SER A 1 278 ? 0.207 2.866 -28.374 1.00 78.62 278 SER A O 1
ATOM 2106 N N . GLY A 1 279 ? -0.413 2.368 -26.271 1.00 72.25 279 GLY A N 1
ATOM 2107 C CA . GLY A 1 279 ? -0.704 0.970 -26.562 1.00 72.25 279 GLY A CA 1
ATOM 2108 C C . GLY A 1 279 ? -1.439 0.248 -25.440 1.00 72.25 279 GLY A C 1
ATOM 2109 O O . GLY A 1 279 ? -1.744 0.820 -24.392 1.00 72.25 279 GLY A O 1
ATOM 2110 N N . ASP A 1 280 ? -1.724 -1.027 -25.693 1.00 75.12 280 ASP A N 1
ATOM 2111 C CA . ASP A 1 280 ? -2.342 -1.923 -24.723 1.00 75.12 280 ASP A CA 1
ATOM 2112 C C . ASP A 1 280 ? -1.266 -2.842 -24.129 1.00 75.12 280 ASP A C 1
ATOM 2114 O O . ASP A 1 280 ? -0.552 -3.530 -24.860 1.00 75.12 280 ASP A O 1
ATOM 2118 N N . LEU A 1 281 ? -1.160 -2.876 -22.803 1.00 74.81 281 LEU A N 1
ATOM 2119 C CA . LEU A 1 281 ? -0.311 -3.803 -22.061 1.00 74.81 281 LEU A CA 1
ATOM 2120 C C . LEU A 1 281 ? -1.210 -4.760 -21.276 1.00 74.81 281 LEU A C 1
ATOM 2122 O O . LEU A 1 281 ? -1.952 -4.333 -20.397 1.00 74.81 281 LEU A O 1
ATOM 2126 N N . SER A 1 282 ? -1.126 -6.056 -21.575 1.00 75.19 282 SER A N 1
ATOM 2127 C CA . SER A 1 282 ? -1.858 -7.101 -20.853 1.00 75.19 282 SER A CA 1
ATOM 2128 C C . SER A 1 282 ? -0.885 -8.092 -20.228 1.00 75.19 282 SER A C 1
ATOM 2130 O O . SER A 1 282 ? -0.075 -8.705 -20.925 1.00 75.19 282 SER A O 1
ATOM 2132 N N . PHE A 1 283 ? -0.955 -8.273 -18.911 1.00 72.31 283 PHE A N 1
ATOM 2133 C CA . PHE A 1 283 ? -0.172 -9.283 -18.203 1.00 72.31 283 PHE A CA 1
ATOM 2134 C C . PHE A 1 283 ? -0.979 -9.903 -17.068 1.00 72.31 283 PHE A C 1
ATOM 2136 O O . PHE A 1 283 ? -1.520 -9.212 -16.216 1.00 72.31 283 PHE A O 1
ATOM 2143 N N . SER A 1 284 ? -1.042 -11.237 -17.022 1.00 72.81 284 SER A N 1
ATOM 2144 C CA . SER A 1 284 ? -1.652 -11.984 -15.909 1.00 72.81 284 SER A CA 1
ATOM 2145 C C . SER A 1 284 ? -3.063 -11.507 -15.496 1.00 72.81 284 SER A C 1
ATOM 2147 O O . SER A 1 284 ? -3.407 -11.552 -14.316 1.00 72.81 284 SER A O 1
ATOM 2149 N N . GLY A 1 285 ? -3.880 -11.053 -16.455 1.00 72.81 285 GLY A N 1
ATOM 2150 C CA . GLY A 1 285 ? -5.234 -10.540 -16.201 1.00 72.81 285 GLY A CA 1
ATOM 2151 C C . GLY A 1 285 ? -5.305 -9.063 -15.796 1.00 72.81 285 GLY A C 1
ATOM 2152 O O . GLY A 1 285 ? -6.393 -8.594 -15.468 1.00 72.81 285 GLY A O 1
ATOM 2153 N N . PHE A 1 286 ? -4.179 -8.346 -15.815 1.00 81.69 286 PHE A N 1
ATOM 2154 C CA . PHE A 1 286 ? -4.101 -6.894 -15.710 1.00 81.69 286 PHE A CA 1
ATOM 2155 C C . PHE A 1 286 ? -3.978 -6.286 -17.106 1.00 81.69 286 PHE A C 1
ATOM 2157 O O . PHE A 1 286 ? -2.966 -6.480 -17.777 1.00 81.69 286 PHE A O 1
ATOM 2164 N N . ASP A 1 287 ? -5.012 -5.572 -17.532 1.00 84.75 287 ASP A N 1
ATOM 2165 C CA . ASP A 1 287 ? -5.078 -4.891 -18.820 1.00 84.75 287 ASP A CA 1
ATOM 2166 C C . ASP A 1 287 ? -4.945 -3.384 -18.602 1.00 84.75 287 ASP A C 1
ATOM 2168 O O . ASP A 1 287 ? -5.744 -2.787 -17.879 1.00 84.75 287 ASP A O 1
ATOM 2172 N N . ILE A 1 288 ? -3.964 -2.768 -19.251 1.00 81.69 288 ILE A N 1
ATOM 2173 C CA . ILE A 1 288 ? -3.710 -1.328 -19.257 1.00 81.69 288 ILE A CA 1
ATOM 2174 C C . ILE A 1 288 ? -3.837 -0.833 -20.691 1.00 81.69 288 ILE A C 1
ATOM 2176 O O . ILE A 1 288 ? -3.283 -1.448 -21.596 1.00 81.69 288 ILE A O 1
ATOM 2180 N N . SER A 1 289 ? -4.521 0.289 -20.894 1.00 79.44 289 SER A N 1
ATOM 2181 C CA . SER A 1 289 ? -4.584 0.961 -22.192 1.00 79.44 289 SER A CA 1
ATOM 2182 C C . SER A 1 289 ? -4.267 2.440 -22.019 1.00 79.44 289 SER A C 1
ATOM 2184 O O . SER A 1 289 ? -4.941 3.128 -21.244 1.00 79.44 289 SER A O 1
ATOM 2186 N N . GLY A 1 290 ? -3.249 2.927 -22.727 1.00 79.38 290 GLY A N 1
ATOM 2187 C CA . GLY A 1 290 ? -2.887 4.341 -22.743 1.00 79.38 290 GLY A CA 1
ATOM 2188 C C . GLY A 1 290 ? -1.404 4.582 -22.986 1.00 79.38 290 GLY A C 1
ATOM 2189 O O . GLY A 1 290 ? -0.743 3.793 -23.661 1.00 79.38 290 GLY A O 1
ATOM 2190 N N . ASP A 1 291 ? -0.901 5.697 -22.461 1.00 82.44 291 ASP A N 1
ATOM 2191 C CA . ASP A 1 291 ? 0.475 6.124 -22.689 1.00 82.44 291 ASP A CA 1
ATOM 2192 C C . ASP A 1 291 ? 1.424 5.421 -21.713 1.00 82.44 291 ASP A C 1
ATOM 2194 O O . ASP A 1 291 ? 1.258 5.460 -20.492 1.00 82.44 291 ASP A O 1
ATOM 2198 N N . ILE A 1 292 ? 2.423 4.761 -22.285 1.00 80.62 292 ILE A N 1
ATOM 2199 C CA . ILE A 1 292 ? 3.431 3.959 -21.609 1.00 80.62 292 ILE A CA 1
ATOM 2200 C C . ILE A 1 292 ? 4.785 4.582 -21.931 1.00 80.62 292 ILE A C 1
ATOM 2202 O O . ILE A 1 292 ? 5.126 4.798 -23.093 1.00 80.62 292 ILE A O 1
ATOM 2206 N N . THR A 1 293 ? 5.564 4.877 -20.898 1.00 82.56 293 THR A N 1
ATOM 2207 C CA . THR A 1 293 ? 6.895 5.464 -21.025 1.00 82.56 293 THR A CA 1
ATOM 2208 C C . THR A 1 293 ? 7.939 4.474 -20.545 1.00 82.56 293 THR A C 1
ATOM 2210 O O . THR A 1 293 ? 7.910 4.049 -19.395 1.00 82.56 293 THR A O 1
ATOM 2213 N N . VAL A 1 294 ? 8.893 4.137 -21.408 1.00 80.62 294 VAL A N 1
ATOM 2214 C CA . VAL A 1 294 ? 10.099 3.391 -21.037 1.00 80.62 294 VAL A CA 1
ATOM 2215 C C . VAL A 1 294 ? 11.262 4.367 -21.013 1.00 80.62 294 VAL A C 1
ATOM 2217 O O . VAL A 1 294 ? 11.391 5.220 -21.890 1.00 80.62 294 VAL A O 1
ATOM 2220 N N . GLY A 1 295 ? 12.115 4.268 -20.006 1.00 79.88 295 GLY A N 1
ATOM 2221 C CA . GLY A 1 295 ? 13.294 5.107 -19.913 1.00 79.88 295 GLY A CA 1
ATOM 2222 C C . GLY A 1 295 ? 14.481 4.381 -19.326 1.00 79.88 295 GLY A C 1
ATOM 2223 O O . GLY A 1 295 ? 14.351 3.379 -18.628 1.00 79.88 295 GLY A O 1
ATOM 2224 N N . TYR A 1 296 ? 15.649 4.937 -19.591 1.00 83.25 296 TYR A N 1
ATOM 2225 C CA . TYR A 1 296 ? 16.898 4.509 -19.004 1.00 83.25 296 TYR A CA 1
ATOM 2226 C C . TYR A 1 296 ? 17.752 5.727 -18.700 1.00 83.25 296 TYR A C 1
ATOM 2228 O O . TYR A 1 296 ? 17.776 6.693 -19.459 1.00 83.25 296 TYR A O 1
ATOM 2236 N N . THR A 1 297 ? 18.439 5.698 -17.570 1.00 84.62 297 THR A N 1
ATOM 2237 C CA . THR A 1 297 ? 19.397 6.727 -17.173 1.00 84.62 297 THR A CA 1
ATOM 2238 C C . THR A 1 297 ? 20.656 6.043 -16.674 1.00 84.62 297 THR A C 1
ATOM 2240 O O . THR A 1 297 ? 20.618 5.401 -15.626 1.00 84.62 297 THR A O 1
ATOM 2243 N N . SER A 1 298 ? 21.768 6.185 -17.396 1.00 84.12 298 SER A N 1
ATOM 2244 C CA . SER A 1 298 ? 23.070 5.724 -16.910 1.00 84.12 298 SER A CA 1
ATOM 2245 C C . SER A 1 298 ? 23.662 6.701 -15.896 1.00 84.12 298 SER A C 1
ATOM 2247 O O . SER A 1 298 ? 23.389 7.906 -15.920 1.00 84.12 298 SER A O 1
ATOM 2249 N N . ASN A 1 299 ? 24.519 6.189 -15.011 1.00 84.00 299 ASN A N 1
ATOM 2250 C CA . ASN A 1 299 ? 25.276 6.990 -14.042 1.00 84.00 299 ASN A CA 1
ATOM 2251 C C . ASN A 1 299 ? 24.416 7.933 -13.170 1.00 84.00 299 ASN A C 1
ATOM 2253 O O . ASN A 1 299 ? 24.867 9.006 -12.752 1.00 84.00 299 ASN A O 1
ATOM 2257 N N . TYR A 1 300 ? 23.181 7.541 -12.865 1.00 86.25 300 TYR A N 1
ATOM 2258 C CA . TYR A 1 300 ? 22.308 8.251 -11.946 1.00 86.25 300 TYR A CA 1
ATOM 2259 C C . TYR A 1 300 ? 22.907 8.224 -10.538 1.00 86.25 300 TYR A C 1
ATOM 2261 O O . TYR A 1 300 ? 23.156 7.163 -9.964 1.00 86.25 300 TYR A O 1
ATOM 2269 N N . SER A 1 301 ? 23.189 9.395 -9.968 1.00 86.94 301 SER A N 1
ATOM 2270 C CA . SER A 1 301 ? 23.854 9.473 -8.668 1.00 86.94 301 SER A CA 1
ATOM 2271 C C . SER A 1 301 ? 22.840 9.393 -7.530 1.00 86.94 301 SER A C 1
ATOM 2273 O O . SER A 1 301 ? 22.045 10.308 -7.345 1.00 86.94 301 SER A O 1
ATOM 2275 N N . LEU A 1 302 ? 22.904 8.338 -6.721 1.00 82.50 302 LEU A N 1
ATOM 2276 C CA . LEU A 1 302 ? 22.099 8.181 -5.506 1.00 82.50 302 LEU A CA 1
ATOM 2277 C C . LEU A 1 302 ? 22.989 7.982 -4.285 1.00 82.50 302 LEU A C 1
ATOM 2279 O O . LEU A 1 302 ? 24.166 7.635 -4.396 1.00 82.50 302 LEU A O 1
ATOM 2283 N N . LEU A 1 303 ? 22.419 8.199 -3.101 1.00 79.88 303 LEU A N 1
ATOM 2284 C CA . LEU A 1 303 ? 23.060 7.795 -1.859 1.00 79.88 303 LEU A CA 1
ATOM 2285 C C . LEU A 1 303 ? 22.793 6.311 -1.615 1.00 79.88 303 LEU A C 1
ATOM 2287 O O . LEU A 1 303 ? 21.642 5.883 -1.552 1.00 79.88 303 LEU A O 1
ATOM 2291 N N . ASP A 1 304 ? 23.865 5.540 -1.459 1.00 75.31 304 ASP A N 1
ATOM 2292 C CA . ASP A 1 304 ? 23.761 4.152 -1.028 1.00 75.31 304 ASP A CA 1
ATOM 2293 C C . ASP A 1 304 ? 23.327 4.048 0.446 1.00 75.31 304 ASP A C 1
ATOM 2295 O O . ASP A 1 304 ? 23.156 5.040 1.161 1.00 75.31 304 ASP A O 1
ATOM 2299 N N . THR A 1 305 ? 23.194 2.819 0.934 1.00 70.19 305 THR A N 1
ATOM 2300 C CA . THR A 1 305 ? 22.760 2.505 2.304 1.00 70.19 305 THR A CA 1
ATOM 2301 C C . THR A 1 305 ? 23.707 3.047 3.389 1.00 70.19 305 THR A C 1
ATOM 2303 O O . THR A 1 305 ? 23.313 3.193 4.550 1.00 70.19 305 THR A O 1
ATOM 2306 N N . ASN A 1 306 ? 24.932 3.441 3.013 1.00 75.56 306 ASN A N 1
ATOM 2307 C CA . ASN A 1 306 ? 25.931 4.088 3.866 1.00 75.56 306 ASN A CA 1
ATOM 2308 C C . ASN A 1 306 ? 25.979 5.619 3.676 1.00 75.56 306 ASN A C 1
ATOM 2310 O O . ASN A 1 306 ? 26.934 6.257 4.125 1.00 75.56 306 ASN A O 1
ATOM 2314 N N . ASN A 1 307 ? 24.983 6.216 3.011 1.00 77.69 307 ASN A N 1
ATOM 2315 C CA . ASN A 1 307 ? 24.941 7.628 2.618 1.00 77.69 307 ASN A CA 1
ATOM 2316 C C . ASN A 1 307 ? 26.130 8.064 1.739 1.00 77.69 307 ASN A C 1
ATOM 2318 O O . ASN A 1 307 ? 26.565 9.217 1.796 1.00 77.69 307 ASN A O 1
ATOM 2322 N N . THR A 1 308 ? 26.678 7.154 0.933 1.00 82.31 308 THR A N 1
ATOM 2323 C CA . THR A 1 308 ? 27.770 7.440 -0.004 1.00 82.31 308 THR A CA 1
ATOM 2324 C C . THR A 1 308 ? 27.218 7.597 -1.415 1.00 82.31 308 THR A C 1
ATOM 2326 O O . THR A 1 308 ? 26.466 6.748 -1.890 1.00 82.31 308 THR A O 1
ATOM 2329 N N . ALA A 1 309 ? 27.608 8.672 -2.106 1.00 86.50 309 ALA A N 1
ATOM 2330 C CA . ALA A 1 309 ? 27.230 8.881 -3.500 1.00 86.50 309 ALA A CA 1
ATOM 2331 C C . ALA A 1 309 ? 27.775 7.741 -4.376 1.00 86.50 309 ALA A C 1
ATOM 2333 O O . ALA A 1 309 ? 28.987 7.562 -4.493 1.00 86.50 309 ALA A O 1
ATOM 2334 N N . THR A 1 310 ? 26.861 6.987 -4.975 1.00 85.06 310 THR A N 1
ATOM 2335 C CA . THR A 1 310 ? 27.119 5.846 -5.855 1.00 85.06 310 THR A CA 1
ATOM 2336 C C . THR A 1 310 ? 26.383 6.079 -7.175 1.00 85.06 310 THR A C 1
ATOM 2338 O O . THR A 1 310 ? 25.366 6.773 -7.202 1.00 85.06 310 THR A O 1
ATOM 2341 N N . LEU A 1 311 ? 26.937 5.572 -8.277 1.00 88.00 311 LEU A N 1
ATOM 2342 C CA . LEU A 1 311 ? 26.351 5.690 -9.612 1.00 88.00 311 LEU A CA 1
ATOM 2343 C C . LEU A 1 311 ? 25.547 4.430 -9.936 1.00 88.00 311 LEU A C 1
ATOM 2345 O O . LEU A 1 311 ? 26.029 3.315 -9.711 1.00 88.00 311 LEU A O 1
ATOM 2349 N N . PHE A 1 312 ? 24.338 4.632 -10.445 1.00 86.69 312 PHE A N 1
ATOM 2350 C CA . PHE A 1 312 ? 23.396 3.584 -10.799 1.00 86.69 312 PHE A CA 1
ATOM 2351 C C . PHE A 1 312 ? 22.915 3.751 -12.231 1.00 86.69 312 PHE A C 1
ATOM 2353 O O . PHE A 1 312 ? 22.700 4.865 -12.700 1.00 86.69 312 PHE A O 1
ATOM 2360 N N . ASP A 1 313 ? 22.680 2.630 -12.886 1.00 86.38 313 ASP A N 1
ATOM 2361 C CA . ASP A 1 313 ? 21.916 2.573 -14.115 1.00 86.38 313 ASP A CA 1
ATOM 2362 C C . ASP A 1 313 ? 20.464 2.293 -13.733 1.00 86.38 313 ASP A C 1
ATOM 2364 O O . ASP A 1 313 ? 20.179 1.379 -12.952 1.00 86.38 313 ASP A O 1
ATOM 2368 N N . VAL A 1 314 ? 19.555 3.135 -14.218 1.00 87.38 314 VAL A N 1
ATOM 2369 C CA . VAL A 1 314 ? 18.148 3.147 -13.809 1.00 87.38 314 VAL A CA 1
ATOM 2370 C C . VAL A 1 314 ? 17.286 2.855 -15.018 1.00 87.38 314 VAL A C 1
ATOM 2372 O O . VAL A 1 314 ? 17.228 3.668 -15.934 1.00 87.38 314 VAL A O 1
ATOM 2375 N N . TRP A 1 315 ? 16.596 1.722 -14.997 1.00 86.12 315 TRP A N 1
ATOM 2376 C CA . TRP A 1 315 ? 15.531 1.387 -15.932 1.00 86.12 315 TRP A CA 1
ATOM 2377 C C . TRP A 1 315 ? 14.194 1.813 -15.359 1.00 86.12 315 TRP A C 1
ATOM 2379 O O . TRP A 1 315 ? 13.899 1.512 -14.208 1.00 86.12 315 TRP A O 1
ATOM 2389 N N . ASN A 1 316 ? 13.380 2.466 -16.175 1.00 87.38 316 ASN A N 1
ATOM 2390 C CA . ASN A 1 316 ? 12.095 3.003 -15.777 1.00 87.38 316 ASN A CA 1
ATOM 2391 C C . ASN A 1 316 ? 10.992 2.542 -16.727 1.00 87.38 316 ASN A C 1
ATOM 2393 O O . ASN A 1 316 ? 11.177 2.522 -17.944 1.00 87.38 316 ASN A O 1
ATOM 2397 N N . LEU A 1 317 ? 9.830 2.238 -16.164 1.00 86.62 317 LEU A N 1
ATOM 2398 C CA . LEU A 1 317 ? 8.586 2.009 -16.885 1.00 86.62 317 LEU A CA 1
ATOM 2399 C C . LEU A 1 317 ? 7.482 2.769 -16.153 1.00 86.62 317 LEU A C 1
ATOM 2401 O O . LEU A 1 317 ? 7.237 2.489 -14.984 1.00 86.62 317 LEU A O 1
ATOM 2405 N N . SER A 1 318 ? 6.806 3.700 -16.818 1.00 88.44 318 SER A N 1
ATOM 2406 C CA . SER A 1 318 ? 5.580 4.295 -16.289 1.00 88.44 318 SER A CA 1
ATOM 2407 C C . SER A 1 318 ? 4.399 4.156 -17.221 1.00 88.44 318 SER A C 1
ATOM 2409 O O . SER A 1 318 ? 4.542 4.054 -18.437 1.00 88.44 318 SER A O 1
ATOM 2411 N N . VAL A 1 319 ? 3.221 4.167 -16.615 1.00 87.75 319 VAL A N 1
ATOM 2412 C CA . VAL A 1 319 ? 1.942 4.391 -17.279 1.00 87.75 319 VAL A CA 1
ATOM 2413 C C . VAL A 1 319 ? 1.263 5.544 -16.560 1.00 87.75 319 VAL A C 1
ATOM 2415 O O . VAL A 1 319 ? 1.292 5.588 -15.331 1.00 87.75 319 VAL A O 1
ATOM 2418 N N . GLU A 1 320 ? 0.707 6.491 -17.306 1.00 87.81 320 GLU A N 1
ATOM 2419 C CA . GLU A 1 320 ? 0.136 7.714 -16.731 1.00 87.81 320 GLU A CA 1
ATOM 2420 C C . GLU A 1 320 ? -1.258 7.993 -17.298 1.00 87.81 320 GLU A C 1
ATOM 2422 O O . GLU A 1 320 ? -1.483 7.915 -18.507 1.00 87.81 320 GLU A O 1
ATOM 2427 N N . ASN A 1 321 ? -2.192 8.360 -16.420 1.00 85.62 321 ASN A N 1
ATOM 2428 C CA . ASN A 1 321 ? -3.588 8.684 -16.710 1.00 85.62 321 ASN A CA 1
ATOM 2429 C C . ASN A 1 321 ? -4.320 7.588 -17.499 1.00 85.62 321 ASN A C 1
ATOM 2431 O O . ASN A 1 321 ? -5.113 7.871 -18.405 1.00 85.62 321 ASN A O 1
ATOM 2435 N N . VAL A 1 322 ? -4.055 6.325 -17.164 1.00 87.56 322 VAL A N 1
ATOM 2436 C CA . VAL A 1 322 ? -4.612 5.177 -17.887 1.00 87.56 322 VAL A CA 1
ATOM 2437 C C . VAL A 1 322 ? -5.804 4.574 -17.154 1.00 87.56 322 VAL A C 1
ATOM 2439 O O . VAL A 1 322 ? -5.898 4.599 -15.929 1.00 87.56 322 VAL A O 1
ATOM 2442 N N . ASN A 1 323 ? -6.741 3.997 -17.903 1.00 89.19 323 ASN A N 1
ATOM 2443 C CA . ASN A 1 323 ? -7.749 3.124 -17.306 1.00 89.19 323 ASN A CA 1
ATOM 2444 C C . ASN A 1 323 ? -7.226 1.692 -17.363 1.00 89.19 323 ASN A C 1
ATOM 2446 O O . ASN A 1 323 ? -6.744 1.253 -18.409 1.00 89.19 323 ASN A O 1
ATOM 2450 N N . ALA A 1 324 ? -7.355 0.966 -16.257 1.00 89.81 324 ALA A N 1
ATOM 2451 C CA . ALA A 1 324 ? -6.907 -0.413 -16.164 1.00 89.81 324 ALA A CA 1
ATOM 2452 C C . ALA A 1 324 ? -8.028 -1.338 -15.693 1.00 89.81 324 ALA A C 1
ATOM 2454 O O . ALA A 1 324 ? -9.003 -0.916 -15.066 1.00 89.81 324 ALA A O 1
ATOM 2455 N N . LYS A 1 325 ? -7.895 -2.622 -16.009 1.00 89.75 325 LYS A N 1
ATOM 2456 C CA . LYS A 1 325 ? -8.797 -3.671 -15.540 1.00 89.75 325 LYS A CA 1
ATOM 2457 C C . LYS A 1 325 ? -7.997 -4.820 -14.976 1.00 89.75 325 LYS A C 1
ATOM 2459 O O . LYS A 1 325 ? -7.054 -5.275 -15.605 1.00 89.75 325 LYS A O 1
ATOM 2464 N N . MET A 1 326 ? -8.413 -5.318 -13.820 1.00 88.19 326 MET A N 1
ATOM 2465 C CA . MET A 1 326 ? -7.841 -6.520 -13.225 1.00 88.19 326 MET A CA 1
ATOM 2466 C C . MET A 1 326 ? -8.918 -7.592 -13.103 1.00 88.19 326 MET A C 1
ATOM 2468 O O . MET A 1 326 ? -9.885 -7.424 -12.361 1.00 88.19 326 MET A O 1
ATOM 2472 N N . ALA A 1 327 ? -8.775 -8.693 -13.832 1.00 83.75 327 ALA A N 1
ATOM 2473 C CA . ALA A 1 327 ? -9.636 -9.858 -13.677 1.00 83.75 327 ALA A CA 1
ATOM 2474 C C . ALA A 1 327 ? -9.123 -10.745 -12.533 1.00 83.75 327 ALA A C 1
ATOM 2476 O O . ALA A 1 327 ? -7.953 -11.119 -12.515 1.00 83.75 327 ALA A O 1
ATOM 2477 N N . VAL A 1 328 ? -10.000 -11.112 -11.594 1.00 77.44 328 VAL A N 1
ATOM 2478 C CA . VAL A 1 328 ? -9.675 -12.050 -10.508 1.00 77.44 328 VAL A CA 1
ATOM 2479 C C . VAL A 1 328 ? -10.416 -13.363 -10.752 1.00 77.44 328 VAL A C 1
ATOM 2481 O O . VAL A 1 328 ? -11.613 -13.447 -10.477 1.00 77.44 328 VAL A O 1
ATOM 2484 N N . ASP A 1 329 ? -9.708 -14.364 -11.290 1.00 69.69 329 ASP A N 1
ATOM 2485 C CA . ASP A 1 329 ? -10.154 -15.759 -11.482 1.00 69.69 329 ASP A CA 1
ATOM 2486 C C . ASP A 1 329 ? -11.617 -15.915 -11.960 1.00 69.69 329 ASP A C 1
ATOM 2488 O O . ASP A 1 329 ? -12.399 -16.678 -11.392 1.00 69.69 329 ASP A O 1
ATOM 2492 N N . ASP A 1 330 ? -12.009 -15.159 -12.992 1.00 72.81 330 ASP A N 1
ATOM 2493 C CA . ASP A 1 330 ? -13.367 -15.103 -13.573 1.00 72.81 330 ASP A CA 1
ATOM 2494 C C . ASP A 1 330 ? -14.505 -14.701 -12.603 1.00 72.81 330 ASP A C 1
ATOM 2496 O O . ASP A 1 330 ? -15.678 -14.707 -12.988 1.00 72.81 330 ASP A O 1
ATOM 2500 N N . VAL A 1 331 ? -14.204 -14.340 -11.349 1.00 73.06 331 VAL A N 1
ATOM 2501 C CA . VAL A 1 331 ? -15.213 -14.020 -10.325 1.00 73.06 331 VAL A CA 1
ATOM 2502 C C . VAL A 1 331 ? -15.756 -12.607 -10.518 1.00 73.06 331 VAL A C 1
ATOM 2504 O O . VAL A 1 331 ? -16.968 -12.396 -10.537 1.00 73.06 331 VAL A O 1
ATOM 2507 N N . PHE A 1 332 ? -14.861 -11.632 -10.650 1.00 77.94 332 PHE A N 1
ATOM 2508 C CA . PHE A 1 332 ? -15.191 -10.242 -10.939 1.00 77.94 332 PHE A CA 1
ATOM 2509 C C . PHE A 1 332 ? -13.994 -9.542 -11.586 1.00 77.94 332 PHE A C 1
ATOM 2511 O O . PHE A 1 332 ? -12.855 -10.009 -11.518 1.00 77.94 332 PHE A O 1
ATOM 2518 N N . THR A 1 333 ? -14.266 -8.399 -12.206 1.00 84.75 333 THR A N 1
ATOM 2519 C CA . THR A 1 333 ? -13.239 -7.460 -12.658 1.00 84.75 333 THR A CA 1
ATOM 2520 C C . THR A 1 333 ? -13.151 -6.303 -11.675 1.00 84.75 333 THR A C 1
ATOM 2522 O O . THR A 1 333 ? -14.173 -5.860 -11.153 1.00 84.75 333 THR A O 1
ATOM 2525 N N . LEU A 1 334 ? -11.947 -5.809 -11.418 1.00 87.56 334 LEU A N 1
ATOM 2526 C CA . LEU A 1 334 ? -11.711 -4.522 -10.785 1.00 87.56 334 LEU A CA 1
ATOM 2527 C C . LEU A 1 334 ? -11.447 -3.510 -11.901 1.00 87.56 334 LEU A C 1
ATOM 2529 O O . LEU A 1 334 ? -10.435 -3.609 -12.591 1.00 87.56 334 LEU A O 1
ATOM 2533 N N . ASP A 1 335 ? -12.375 -2.582 -12.103 1.00 89.81 335 ASP A N 1
ATOM 2534 C CA . ASP A 1 335 ? -12.198 -1.457 -13.015 1.00 89.81 335 ASP A CA 1
ATOM 2535 C C . ASP A 1 335 ? -11.459 -0.342 -12.261 1.00 89.81 335 ASP A C 1
ATOM 2537 O O . ASP A 1 335 ? -11.950 0.147 -11.241 1.00 89.81 335 ASP A O 1
ATOM 2541 N N . ILE A 1 336 ? -10.280 0.041 -12.749 1.00 91.19 336 ILE A N 1
ATOM 2542 C CA . ILE A 1 336 ? -9.391 1.046 -12.158 1.00 91.19 336 ILE A CA 1
ATOM 2543 C C . ILE A 1 336 ? -9.371 2.271 -13.076 1.00 91.19 336 ILE A C 1
ATOM 2545 O O . ILE A 1 336 ? -9.179 2.146 -14.287 1.00 91.19 336 ILE A O 1
ATOM 2549 N N . SER A 1 337 ? -9.586 3.455 -12.508 1.00 91.50 337 SER A N 1
ATOM 2550 C CA . SER A 1 337 ? -9.659 4.721 -13.243 1.00 91.50 337 SER A CA 1
ATOM 2551 C C . SER A 1 337 ? -8.562 5.684 -12.821 1.00 91.50 337 SER A C 1
ATOM 2553 O O . SER A 1 337 ? -8.287 5.813 -11.625 1.00 91.50 337 SER A O 1
ATOM 2555 N N . ASP A 1 338 ? -8.010 6.381 -13.817 1.00 91.00 338 ASP A N 1
ATOM 2556 C CA . ASP A 1 338 ? -6.906 7.338 -13.687 1.00 91.00 338 ASP A CA 1
ATOM 2557 C C . ASP A 1 338 ? -5.731 6.733 -12.903 1.00 91.00 338 ASP A C 1
ATOM 2559 O O . ASP A 1 338 ? -5.334 7.234 -11.853 1.00 91.00 338 ASP A O 1
ATOM 2563 N N . LEU A 1 339 ? -5.262 5.578 -13.376 1.00 91.06 339 LEU A N 1
ATOM 2564 C CA . LEU A 1 339 ? -4.108 4.874 -12.844 1.00 91.06 339 LEU A CA 1
ATO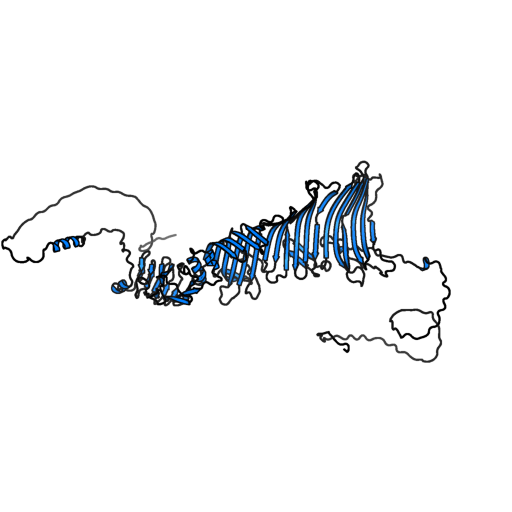M 2565 C C . LEU A 1 339 ? -2.826 5.553 -13.333 1.00 91.06 339 LEU A C 1
ATOM 2567 O O . LEU A 1 339 ? -2.623 5.723 -14.534 1.00 91.06 339 LEU A O 1
ATOM 2571 N N . ASP A 1 340 ? -1.945 5.840 -12.388 1.00 90.25 340 ASP A N 1
ATOM 2572 C CA . ASP A 1 340 ? -0.562 6.232 -12.603 1.00 90.25 340 ASP A CA 1
ATOM 2573 C C . ASP A 1 340 ? 0.324 5.187 -11.916 1.00 90.25 340 ASP A C 1
ATOM 2575 O O . ASP A 1 340 ? 0.141 4.907 -10.731 1.00 90.25 340 ASP A O 1
ATOM 2579 N N . VAL A 1 341 ? 1.274 4.584 -12.630 1.00 89.00 341 VAL A N 1
ATOM 2580 C CA . VAL A 1 341 ? 2.262 3.659 -12.045 1.00 89.00 341 VAL A CA 1
ATOM 2581 C C . VAL A 1 341 ? 3.636 3.994 -12.582 1.00 89.00 341 VAL A C 1
ATOM 2583 O O . VAL A 1 341 ? 3.802 4.130 -13.787 1.00 89.00 341 VAL A O 1
ATOM 2586 N N . ALA A 1 342 ? 4.627 4.060 -11.701 1.00 89.94 342 ALA A N 1
ATOM 2587 C CA . ALA A 1 342 ? 6.041 4.111 -12.034 1.00 89.94 342 ALA A CA 1
ATOM 2588 C C . ALA A 1 342 ? 6.761 2.908 -11.436 1.00 89.94 342 ALA A C 1
ATOM 2590 O O . ALA A 1 342 ? 6.650 2.634 -10.242 1.00 89.94 342 ALA A O 1
ATOM 2591 N N . LEU A 1 343 ? 7.551 2.242 -12.265 1.00 89.19 343 LEU A N 1
ATOM 2592 C CA . LEU A 1 343 ? 8.414 1.123 -11.932 1.00 89.19 343 LEU A CA 1
ATOM 2593 C C . LEU A 1 343 ? 9.854 1.524 -12.236 1.00 89.19 343 LEU A C 1
ATOM 2595 O O . LEU A 1 343 ? 10.137 1.985 -13.340 1.00 89.19 343 LEU A O 1
ATOM 2599 N N . SER A 1 344 ? 10.753 1.295 -11.285 1.00 89.62 344 SER A N 1
ATOM 2600 C CA . SER A 1 344 ? 12.181 1.568 -11.428 1.00 89.62 344 SER A CA 1
ATOM 2601 C C . SER A 1 344 ? 12.983 0.334 -11.044 1.00 89.62 344 SER A C 1
ATOM 2603 O O . SER A 1 344 ? 12.816 -0.201 -9.948 1.00 89.62 344 SER A O 1
ATOM 2605 N N . TYR A 1 345 ? 13.893 -0.097 -11.911 1.00 89.50 345 TYR A N 1
ATOM 2606 C CA . TYR A 1 345 ? 14.885 -1.126 -11.619 1.00 89.50 345 TYR A CA 1
ATOM 2607 C C . TYR A 1 345 ? 16.285 -0.528 -11.703 1.00 89.50 345 TYR A C 1
ATOM 2609 O O . TYR A 1 345 ? 16.679 0.030 -12.725 1.00 89.50 345 TYR A O 1
ATOM 2617 N N . LEU A 1 346 ? 17.027 -0.621 -10.604 1.00 88.94 346 LEU A N 1
ATOM 2618 C CA . LEU A 1 346 ? 18.330 0.005 -10.451 1.00 88.94 346 LEU A CA 1
ATOM 2619 C C . LEU A 1 346 ? 19.408 -1.053 -10.307 1.00 88.94 346 LEU A C 1
ATOM 2621 O O . LEU A 1 346 ? 19.280 -1.968 -9.493 1.00 88.94 346 LEU A O 1
ATOM 2625 N N . THR A 1 347 ? 20.510 -0.860 -11.017 1.00 87.75 347 THR A N 1
ATOM 2626 C CA . THR A 1 347 ? 21.748 -1.628 -10.860 1.00 87.75 347 THR A CA 1
ATOM 2627 C C . THR A 1 347 ? 22.908 -0.674 -10.648 1.00 87.75 347 THR A C 1
ATOM 2629 O O . THR A 1 347 ? 22.922 0.421 -11.199 1.00 87.75 347 THR A O 1
ATOM 2632 N N . THR A 1 348 ? 23.907 -1.046 -9.857 1.00 86.56 348 THR A N 1
ATOM 2633 C CA . THR A 1 348 ? 25.121 -0.226 -9.747 1.00 86.56 348 THR A CA 1
ATOM 2634 C C . THR A 1 348 ? 25.865 -0.188 -11.083 1.00 86.56 348 THR A C 1
ATOM 2636 O O . THR A 1 348 ? 26.144 -1.247 -11.636 1.00 86.56 348 THR A O 1
ATOM 2639 N N . SER A 1 349 ? 26.292 0.990 -11.557 1.00 82.75 349 SER A N 1
ATOM 2640 C CA . SER A 1 349 ? 27.029 1.149 -12.833 1.00 82.75 349 SER A CA 1
ATOM 2641 C C . SER A 1 349 ? 28.461 0.571 -12.802 1.00 82.75 349 SER A C 1
ATOM 2643 O O . SER A 1 349 ? 29.284 0.820 -13.682 1.00 82.75 349 SER A O 1
ATOM 2645 N N . SER A 1 350 ? 28.820 -0.160 -11.743 1.00 79.25 350 SER A N 1
ATOM 2646 C CA . SER A 1 350 ? 30.131 -0.774 -11.554 1.00 79.25 350 SER A CA 1
ATOM 2647 C C . SER A 1 350 ? 30.074 -2.258 -11.885 1.00 79.25 350 SER A C 1
ATOM 2649 O O . SER A 1 350 ? 29.340 -3.008 -11.257 1.00 79.25 350 SER A O 1
ATOM 2651 N N . SER A 1 351 ? 30.952 -2.719 -12.775 1.00 74.19 351 SER A N 1
ATOM 2652 C CA . SER A 1 351 ? 31.067 -4.143 -13.138 1.00 74.19 351 SER A CA 1
ATOM 2653 C C . SER A 1 351 ? 31.466 -5.085 -11.987 1.00 74.19 351 SER A C 1
ATOM 2655 O O . SER A 1 351 ? 31.389 -6.303 -12.138 1.00 74.19 351 SER A O 1
ATOM 2657 N N . THR A 1 352 ? 31.923 -4.556 -10.847 1.00 80.25 352 THR A N 1
ATOM 2658 C CA . THR A 1 352 ? 32.307 -5.356 -9.669 1.00 80.25 352 THR A CA 1
ATOM 2659 C C . THR A 1 352 ? 31.275 -5.322 -8.546 1.00 80.25 352 THR A C 1
ATOM 2661 O O . THR A 1 352 ? 31.483 -5.975 -7.525 1.00 80.25 352 THR A O 1
ATOM 2664 N N . ASP A 1 353 ? 30.223 -4.520 -8.691 1.00 81.19 353 ASP A N 1
ATOM 2665 C CA . ASP A 1 353 ? 29.135 -4.388 -7.728 1.00 81.19 353 ASP A CA 1
ATOM 2666 C C . ASP A 1 353 ? 27.861 -4.917 -8.394 1.00 81.19 353 ASP A C 1
ATOM 2668 O O . ASP A 1 353 ? 27.530 -4.535 -9.511 1.00 81.19 353 ASP A O 1
ATOM 2672 N N . ASN A 1 354 ? 27.203 -5.880 -7.757 1.00 81.75 354 ASN A N 1
ATOM 2673 C CA . ASN A 1 354 ? 26.044 -6.574 -8.315 1.00 81.75 354 ASN A CA 1
ATOM 2674 C C . ASN A 1 354 ? 24.745 -6.231 -7.579 1.00 81.75 354 ASN A C 1
ATOM 2676 O O . ASN A 1 354 ? 23.736 -6.910 -7.778 1.00 81.75 354 ASN A O 1
ATOM 2680 N N . ARG A 1 355 ? 24.767 -5.212 -6.713 1.00 84.88 355 ARG A N 1
ATOM 2681 C CA . ARG A 1 355 ? 23.578 -4.799 -5.974 1.00 84.88 355 ARG A CA 1
ATOM 2682 C C . ARG A 1 355 ? 22.531 -4.213 -6.912 1.00 84.88 355 ARG A C 1
ATOM 2684 O O . ARG A 1 355 ? 22.845 -3.524 -7.885 1.00 84.88 355 ARG A O 1
ATOM 2691 N N . SER A 1 356 ? 21.274 -4.497 -6.596 1.00 86.56 356 SER A N 1
ATOM 2692 C CA . SER A 1 356 ? 20.126 -4.043 -7.375 1.00 86.56 356 SER A CA 1
ATOM 2693 C C . SER A 1 356 ? 18.902 -3.818 -6.503 1.00 86.56 356 SER A C 1
ATOM 2695 O O . SER A 1 356 ? 18.740 -4.474 -5.470 1.00 86.56 356 SER A O 1
ATOM 2697 N N . TRP A 1 357 ? 18.046 -2.899 -6.944 1.00 86.94 357 TRP A N 1
ATOM 2698 C CA . TRP A 1 357 ? 16.815 -2.519 -6.260 1.00 86.94 357 TRP A CA 1
ATOM 2699 C C . TRP A 1 357 ? 15.671 -2.391 -7.252 1.00 86.94 357 TRP A C 1
ATOM 2701 O O . TRP A 1 357 ? 15.873 -2.032 -8.411 1.00 86.94 357 TRP A O 1
ATOM 2711 N N . PHE A 1 358 ? 14.467 -2.655 -6.769 1.00 86.12 358 PHE A N 1
ATOM 2712 C CA . PHE A 1 358 ? 13.229 -2.453 -7.495 1.00 86.12 358 PHE A CA 1
ATOM 2713 C C . PHE A 1 358 ? 12.298 -1.571 -6.672 1.00 86.12 358 PHE A C 1
ATOM 2715 O O . PHE A 1 358 ? 12.080 -1.831 -5.487 1.00 86.12 358 PHE A O 1
ATOM 2722 N N . PHE A 1 359 ? 11.755 -0.544 -7.314 1.00 85.94 359 PHE A N 1
ATOM 2723 C CA . PHE A 1 359 ? 10.795 0.384 -6.736 1.00 85.94 359 PHE A CA 1
ATOM 2724 C C . PHE A 1 359 ? 9.554 0.441 -7.614 1.00 85.94 359 PHE A C 1
ATOM 2726 O O . PHE A 1 359 ? 9.649 0.477 -8.839 1.00 85.94 359 PHE A O 1
ATOM 2733 N N . MET A 1 360 ? 8.394 0.491 -6.982 1.00 86.88 360 MET A N 1
ATOM 2734 C CA . MET A 1 360 ? 7.120 0.762 -7.619 1.00 86.88 360 MET A CA 1
ATOM 2735 C C . MET A 1 360 ? 6.383 1.780 -6.769 1.00 86.88 360 MET A C 1
ATOM 2737 O O . MET A 1 360 ? 6.233 1.571 -5.571 1.00 86.88 360 MET A O 1
ATOM 2741 N N . ASP A 1 361 ? 5.886 2.829 -7.403 1.00 87.75 361 ASP A N 1
ATOM 2742 C CA . ASP A 1 361 ? 4.943 3.766 -6.806 1.00 87.75 361 ASP A CA 1
ATOM 2743 C C . ASP A 1 361 ? 3.776 3.926 -7.770 1.00 87.75 361 ASP A C 1
ATOM 2745 O O . ASP A 1 361 ? 3.966 3.953 -8.987 1.00 87.75 361 ASP A O 1
ATOM 2749 N N . GLY A 1 362 ? 2.567 4.036 -7.241 1.00 88.88 362 GLY A N 1
ATOM 2750 C CA . GLY A 1 362 ? 1.405 4.282 -8.068 1.00 88.88 362 GLY A CA 1
ATOM 2751 C C . GLY A 1 362 ? 0.237 4.874 -7.307 1.00 88.88 362 GLY A C 1
ATOM 2752 O O . GLY A 1 362 ? 0.134 4.794 -6.080 1.00 88.88 362 GLY A O 1
ATOM 2753 N N . THR A 1 363 ? -0.650 5.489 -8.074 1.00 90.75 363 THR A N 1
ATOM 2754 C CA . THR A 1 363 ? -1.885 6.089 -7.594 1.00 90.75 363 THR A CA 1
ATOM 2755 C C . THR A 1 363 ? -3.031 5.736 -8.522 1.00 90.75 363 THR A C 1
ATOM 2757 O O . THR A 1 363 ? -2.832 5.541 -9.715 1.00 90.75 363 THR A O 1
ATOM 2760 N N . ALA A 1 364 ? -4.247 5.664 -7.994 1.00 92.50 364 ALA A N 1
ATOM 2761 C CA . ALA A 1 364 ? -5.444 5.607 -8.821 1.00 92.50 364 ALA A CA 1
ATOM 2762 C C . ALA A 1 364 ? -6.570 6.412 -8.181 1.00 92.50 364 ALA A C 1
ATOM 2764 O O . ALA A 1 364 ? -6.819 6.308 -6.979 1.00 92.50 364 ALA A O 1
ATOM 2765 N N . THR A 1 365 ? -7.306 7.173 -8.990 1.00 92.69 365 THR A N 1
ATOM 2766 C CA . THR A 1 365 ? -8.453 7.946 -8.489 1.00 92.69 365 THR A CA 1
ATOM 2767 C C . THR A 1 365 ? -9.524 7.027 -7.918 1.00 92.69 365 THR A C 1
ATOM 2769 O O . THR A 1 365 ? -10.128 7.328 -6.885 1.00 92.69 365 THR A O 1
ATOM 2772 N N . SER A 1 366 ? -9.779 5.892 -8.576 1.00 90.50 366 SER A N 1
ATOM 2773 C CA . SER A 1 366 ? -10.693 4.892 -8.036 1.00 90.50 366 SER A CA 1
ATOM 2774 C C . SER A 1 366 ? -10.452 3.493 -8.576 1.00 90.50 366 SER A C 1
ATOM 2776 O O . SER A 1 366 ? -9.980 3.324 -9.695 1.00 90.50 366 SER A O 1
ATOM 2778 N N . ALA A 1 367 ? -10.855 2.501 -7.792 1.00 90.56 367 ALA A N 1
ATOM 2779 C CA . ALA A 1 367 ? -10.961 1.116 -8.211 1.00 90.56 367 ALA A CA 1
ATOM 2780 C C . ALA A 1 367 ? -12.295 0.557 -7.717 1.00 90.56 367 ALA A C 1
ATOM 2782 O O . ALA A 1 367 ? -12.637 0.716 -6.545 1.00 90.56 367 ALA A O 1
ATOM 2783 N N . GLN A 1 368 ? -13.075 -0.074 -8.589 1.00 89.50 368 GLN A N 1
ATOM 2784 C CA . GLN A 1 368 ? -14.379 -0.620 -8.217 1.00 89.50 368 GLN A CA 1
ATOM 2785 C C . GLN A 1 368 ? -14.620 -1.983 -8.847 1.00 89.50 368 GLN A C 1
ATOM 2787 O O . GLN A 1 368 ? -14.191 -2.247 -9.970 1.00 89.50 368 GLN A O 1
ATOM 2792 N N . THR A 1 369 ? -15.322 -2.863 -8.139 1.00 86.19 369 THR A N 1
ATOM 2793 C CA . THR A 1 369 ? -15.791 -4.109 -8.749 1.00 86.19 369 THR A CA 1
ATOM 2794 C C . THR A 1 369 ? -16.730 -3.794 -9.909 1.00 86.19 369 THR A C 1
ATOM 2796 O O . THR A 1 369 ? -17.579 -2.908 -9.794 1.00 86.19 369 THR A O 1
ATOM 2799 N N . GLY A 1 370 ? -16.624 -4.557 -10.997 1.00 73.88 370 GLY A N 1
ATOM 2800 C CA . GLY A 1 370 ? -17.597 -4.552 -12.085 1.00 73.88 370 GLY A CA 1
ATOM 2801 C C . GLY A 1 370 ? -19.015 -4.867 -11.585 1.00 73.88 370 GLY A C 1
ATOM 2802 O O . GLY A 1 370 ? -19.220 -5.215 -10.424 1.00 73.88 370 GLY A O 1
ATOM 2803 N N . LEU A 1 371 ? -20.017 -4.736 -12.461 1.00 63.91 371 LEU A N 1
ATOM 2804 C CA . LEU A 1 371 ? -21.441 -4.832 -12.101 1.00 63.91 371 LEU A CA 1
ATOM 2805 C C . LEU A 1 371 ? -21.783 -6.114 -11.317 1.00 63.91 371 LEU A C 1
ATOM 2807 O O . LEU A 1 371 ? -21.973 -7.186 -11.890 1.00 63.91 371 LEU A O 1
ATOM 2811 N N . LEU A 1 372 ? -21.934 -5.965 -10.004 1.00 69.69 372 LEU A N 1
ATOM 2812 C CA . LEU A 1 372 ? -22.445 -6.971 -9.086 1.00 69.69 372 LEU A CA 1
ATOM 2813 C C . LEU A 1 372 ? -23.741 -6.424 -8.468 1.00 69.69 372 LEU A C 1
ATOM 2815 O O . LEU A 1 372 ? -23.753 -5.357 -7.860 1.00 69.69 372 LEU A O 1
ATOM 2819 N N . ASP A 1 373 ? -24.853 -7.152 -8.610 1.00 68.44 373 ASP A N 1
ATOM 2820 C CA . ASP A 1 373 ? -26.184 -6.662 -8.204 1.00 68.44 373 ASP A CA 1
ATOM 2821 C C . ASP A 1 373 ? -26.330 -6.444 -6.685 1.00 68.44 373 ASP A C 1
ATOM 2823 O O . ASP A 1 373 ? -27.207 -5.707 -6.237 1.00 68.44 373 ASP A O 1
ATOM 2827 N N . THR A 1 374 ? -25.524 -7.139 -5.873 1.00 72.38 374 THR A N 1
ATOM 2828 C CA . THR A 1 374 ? -25.706 -7.214 -4.407 1.00 72.38 374 THR A CA 1
ATOM 2829 C C . THR A 1 374 ? -24.525 -6.676 -3.605 1.00 72.38 374 THR A C 1
ATOM 2831 O O . THR A 1 374 ? -24.736 -6.258 -2.469 1.00 72.38 374 THR A O 1
ATOM 2834 N N . VAL A 1 375 ? -23.314 -6.687 -4.167 1.00 76.31 375 VAL A N 1
ATOM 2835 C CA . VAL A 1 375 ? -22.071 -6.296 -3.490 1.00 76.31 375 VAL A CA 1
ATOM 2836 C C . VAL A 1 375 ? -21.388 -5.246 -4.344 1.00 76.31 375 VAL A C 1
ATOM 2838 O O . VAL A 1 375 ? -21.128 -5.503 -5.508 1.00 76.31 375 VAL A O 1
ATOM 2841 N N . ASN A 1 376 ? -21.087 -4.086 -3.782 1.00 79.12 376 ASN A N 1
ATOM 2842 C CA . ASN A 1 376 ? -20.280 -3.076 -4.447 1.00 79.12 376 ASN A CA 1
ATOM 2843 C C . ASN A 1 376 ? -19.054 -2.798 -3.581 1.00 79.12 376 ASN A C 1
ATOM 2845 O O . ASN A 1 376 ? -19.210 -2.399 -2.425 1.00 79.12 376 ASN A O 1
ATOM 2849 N N . LEU A 1 377 ? -17.866 -3.044 -4.127 1.00 83.94 377 LEU A N 1
ATOM 2850 C CA . LEU A 1 377 ? -16.601 -2.641 -3.530 1.00 83.94 377 LEU A CA 1
ATOM 2851 C C . LEU A 1 377 ? -16.058 -1.471 -4.334 1.00 83.94 377 LEU A C 1
ATOM 2853 O O . LEU A 1 377 ? -15.897 -1.579 -5.550 1.00 83.94 377 LEU A O 1
ATOM 2857 N N . LYS A 1 378 ? -15.761 -0.375 -3.645 1.00 86.25 378 LYS A N 1
ATOM 2858 C CA . LYS A 1 378 ? -15.152 0.813 -4.228 1.00 86.25 378 LYS A CA 1
ATOM 2859 C C . LYS A 1 378 ? -14.018 1.286 -3.333 1.00 86.25 378 LYS A C 1
ATOM 2861 O O . LYS A 1 378 ? -14.184 1.368 -2.126 1.00 86.25 378 LYS A O 1
ATOM 2866 N N . ALA A 1 379 ? -12.904 1.640 -3.938 1.00 88.31 379 ALA A N 1
ATOM 2867 C CA . ALA A 1 379 ? -11.817 2.377 -3.327 1.00 88.31 379 ALA A CA 1
ATOM 2868 C C . ALA A 1 379 ? -11.645 3.696 -4.093 1.00 88.31 379 ALA A C 1
ATOM 2870 O O . ALA A 1 379 ? -11.798 3.713 -5.318 1.00 88.31 379 ALA A O 1
ATOM 2871 N N . THR A 1 380 ? -11.363 4.794 -3.398 1.00 89.69 380 THR A N 1
ATOM 2872 C CA . THR A 1 380 ? -10.894 6.051 -4.000 1.00 89.69 380 THR A CA 1
ATOM 2873 C C . THR A 1 380 ? -9.576 6.478 -3.389 1.00 89.69 380 THR A C 1
ATOM 2875 O O . THR A 1 380 ? -9.208 5.993 -2.318 1.00 89.69 380 THR A O 1
ATOM 2878 N N . ASP A 1 381 ? -8.881 7.370 -4.094 1.00 87.69 381 ASP A N 1
ATOM 2879 C CA . ASP A 1 381 ? -7.618 7.954 -3.638 1.00 87.69 381 ASP A CA 1
ATOM 2880 C C . ASP A 1 381 ? -6.587 6.863 -3.306 1.00 87.69 381 ASP A C 1
ATOM 2882 O O . ASP A 1 381 ? -5.903 6.910 -2.285 1.00 87.69 381 ASP A O 1
ATOM 2886 N N . LEU A 1 382 ? -6.528 5.834 -4.162 1.00 88.38 382 LEU A N 1
ATOM 2887 C CA . LEU A 1 382 ? -5.639 4.704 -3.966 1.00 88.38 382 LEU A CA 1
ATOM 2888 C C . LEU A 1 382 ? -4.207 5.186 -4.114 1.00 88.38 382 LEU A C 1
ATOM 2890 O O . LEU A 1 382 ? -3.857 5.803 -5.121 1.00 88.38 382 LEU A O 1
ATOM 2894 N N . THR A 1 383 ? -3.371 4.824 -3.156 1.00 85.50 383 THR A N 1
ATOM 2895 C CA . THR A 1 383 ? -1.921 4.916 -3.293 1.00 85.50 383 THR A CA 1
ATOM 2896 C C . THR A 1 383 ? -1.319 3.565 -2.954 1.00 85.50 383 THR A C 1
ATOM 2898 O O . THR A 1 383 ? -1.791 2.869 -2.049 1.00 85.50 383 THR A O 1
ATOM 2901 N N . PHE A 1 384 ? -0.303 3.165 -3.708 1.00 84.25 384 PHE A N 1
ATOM 2902 C CA . PHE A 1 384 ? 0.456 1.964 -3.415 1.00 84.25 384 PHE A CA 1
ATOM 2903 C C . PHE A 1 384 ? 1.931 2.183 -3.696 1.00 84.25 384 PHE A C 1
ATOM 2905 O O . PHE A 1 384 ? 2.309 2.852 -4.657 1.00 84.25 384 PHE A O 1
ATOM 2912 N N . SER A 1 385 ? 2.762 1.598 -2.847 1.00 83.25 385 SER A N 1
ATOM 2913 C CA . SER A 1 385 ? 4.209 1.656 -2.983 1.00 83.25 385 SER A CA 1
ATOM 2914 C C . SER A 1 385 ? 4.829 0.314 -2.633 1.00 83.25 385 SER A C 1
ATOM 2916 O O . SER A 1 385 ? 4.303 -0.455 -1.823 1.00 83.25 385 SER A O 1
ATOM 2918 N N . TYR A 1 386 ? 5.942 0.009 -3.286 1.00 82.88 386 TYR A N 1
ATOM 2919 C CA . TYR A 1 386 ? 6.726 -1.194 -3.073 1.00 82.88 386 TYR A CA 1
ATOM 2920 C C . TYR A 1 386 ? 8.198 -0.891 -3.312 1.00 82.88 386 TYR A C 1
ATOM 2922 O O . TYR A 1 386 ? 8.569 -0.282 -4.313 1.00 82.88 386 TYR A O 1
ATOM 2930 N N . ALA A 1 387 ? 9.050 -1.358 -2.411 1.00 79.62 387 ALA A N 1
ATOM 2931 C CA . ALA A 1 387 ? 10.490 -1.231 -2.543 1.00 79.62 387 ALA A CA 1
ATOM 2932 C C . ALA A 1 387 ? 11.165 -2.522 -2.083 1.00 79.62 387 ALA A C 1
ATOM 2934 O O . ALA A 1 387 ? 10.811 -3.078 -1.044 1.00 79.62 387 ALA A O 1
ATOM 2935 N N . GLN A 1 388 ? 12.143 -2.995 -2.852 1.00 80.31 388 GLN A N 1
ATOM 2936 C CA . GLN A 1 388 ? 12.887 -4.209 -2.535 1.00 80.31 388 GLN A CA 1
ATOM 2937 C C . GLN A 1 388 ? 14.337 -4.127 -3.021 1.00 80.31 388 GLN A C 1
ATOM 2939 O O . GLN A 1 388 ? 14.599 -3.779 -4.170 1.00 80.31 388 GLN A O 1
ATOM 2944 N N . ALA A 1 389 ? 15.279 -4.525 -2.165 1.00 81.25 389 ALA A N 1
ATOM 2945 C CA . ALA A 1 389 ? 16.627 -4.894 -2.582 1.00 81.25 389 ALA A CA 1
ATOM 2946 C C . ALA A 1 389 ? 16.605 -6.334 -3.127 1.00 81.25 389 ALA A C 1
ATOM 2948 O O . ALA A 1 389 ? 16.073 -7.231 -2.477 1.00 81.25 389 ALA A O 1
ATOM 2949 N N . ILE A 1 390 ? 17.141 -6.561 -4.329 1.00 79.31 390 ILE A N 1
ATOM 2950 C CA . ILE A 1 390 ? 17.062 -7.866 -5.017 1.00 79.31 390 ILE A CA 1
ATOM 2951 C C . ILE A 1 390 ? 18.367 -8.655 -4.863 1.00 79.31 390 ILE A C 1
ATOM 2953 O O . ILE A 1 390 ? 18.345 -9.861 -4.630 1.00 79.31 390 ILE A O 1
ATOM 2957 N N . HIS A 1 391 ? 19.511 -7.982 -4.980 1.00 77.00 391 HIS A N 1
ATOM 2958 C CA . HIS A 1 391 ? 20.835 -8.604 -4.871 1.00 77.00 391 HIS A CA 1
ATOM 2959 C C . HIS A 1 391 ? 21.742 -7.835 -3.903 1.00 77.00 391 HIS A C 1
ATOM 2961 O O . HIS A 1 391 ? 22.916 -7.610 -4.192 1.00 77.00 391 HIS A O 1
ATOM 2967 N N . ASP A 1 392 ? 21.205 -7.393 -2.765 1.00 69.62 392 ASP A N 1
ATOM 2968 C CA . ASP A 1 392 ? 22.021 -6.829 -1.690 1.00 69.62 392 ASP A CA 1
ATOM 2969 C C . ASP A 1 392 ? 22.306 -7.889 -0.622 1.00 69.62 392 ASP A C 1
ATOM 2971 O O . ASP A 1 392 ? 21.440 -8.652 -0.219 1.00 69.62 392 ASP A O 1
ATOM 2975 N N . ASN A 1 393 ? 23.542 -7.923 -0.133 1.00 63.88 393 ASN A N 1
ATOM 2976 C CA . ASN A 1 393 ? 23.963 -8.842 0.922 1.00 63.88 393 ASN A CA 1
ATOM 2977 C C . ASN A 1 393 ? 23.457 -8.412 2.311 1.00 63.88 393 ASN A C 1
ATOM 2979 O O . ASN A 1 393 ? 23.725 -9.102 3.297 1.00 63.88 393 ASN A O 1
ATOM 2983 N N . LYS A 1 394 ? 22.832 -7.233 2.400 1.00 64.50 394 LYS A N 1
ATOM 2984 C CA . LYS A 1 394 ? 22.345 -6.623 3.641 1.00 64.50 394 LYS A CA 1
ATOM 2985 C C . LYS A 1 394 ? 20.831 -6.393 3.673 1.00 64.50 394 LYS A C 1
ATOM 2987 O O . LYS A 1 394 ? 20.360 -5.906 4.689 1.00 64.50 394 LYS A O 1
ATOM 2992 N N . ASP A 1 395 ? 20.106 -6.711 2.595 1.00 65.25 395 ASP A N 1
ATOM 2993 C CA . ASP A 1 395 ? 18.672 -6.405 2.415 1.00 65.25 395 ASP A CA 1
ATOM 2994 C C . ASP A 1 395 ? 18.288 -4.922 2.667 1.00 65.25 395 ASP A C 1
ATOM 2996 O O . ASP A 1 395 ? 17.113 -4.595 2.816 1.00 65.25 395 ASP A O 1
ATOM 3000 N N . ASP A 1 396 ? 19.262 -4.002 2.677 1.00 70.56 396 ASP A N 1
ATOM 3001 C CA . ASP A 1 396 ? 19.058 -2.586 2.992 1.00 70.56 396 ASP A CA 1
ATOM 3002 C C . ASP A 1 396 ? 18.498 -1.824 1.763 1.00 70.56 396 ASP A C 1
ATOM 3004 O O . ASP A 1 396 ? 19.069 -1.856 0.664 1.00 70.56 396 ASP A O 1
ATOM 3008 N N . LEU A 1 397 ? 17.409 -1.065 1.932 1.00 73.50 397 LEU A N 1
ATOM 3009 C CA . LEU A 1 397 ? 16.872 -0.201 0.868 1.00 73.50 397 LEU A CA 1
ATOM 3010 C C . LEU A 1 397 ? 17.671 1.104 0.689 1.00 73.50 397 LEU A C 1
ATOM 3012 O O . LEU A 1 397 ? 18.213 1.670 1.644 1.00 73.50 397 LEU A O 1
ATOM 3016 N N . LEU A 1 398 ? 17.713 1.617 -0.549 1.00 76.81 398 LEU A N 1
ATOM 3017 C CA . LEU A 1 398 ? 18.280 2.939 -0.853 1.00 76.81 398 LEU A CA 1
ATOM 3018 C C . LEU A 1 398 ? 17.432 4.058 -0.238 1.00 76.81 398 LEU A C 1
ATOM 3020 O O . LEU A 1 398 ? 16.206 4.002 -0.241 1.00 76.81 398 LEU A O 1
ATOM 3024 N N . ASN A 1 399 ? 18.091 5.122 0.223 1.00 73.44 399 ASN A N 1
ATOM 3025 C CA . ASN A 1 399 ? 17.403 6.312 0.713 1.00 73.44 399 ASN A CA 1
ATOM 3026 C C . ASN A 1 399 ? 17.101 7.276 -0.445 1.00 73.44 399 ASN A C 1
ATOM 3028 O O . ASN A 1 399 ? 17.970 8.052 -0.856 1.00 73.44 399 ASN A O 1
ATOM 3032 N N . LEU A 1 400 ? 15.860 7.260 -0.932 1.00 72.00 400 LEU A N 1
ATOM 3033 C CA . LEU A 1 400 ? 15.424 8.097 -2.053 1.00 72.00 400 LEU A CA 1
ATOM 3034 C C . LEU A 1 400 ? 14.965 9.500 -1.623 1.00 72.00 400 LEU A C 1
ATOM 3036 O O . LEU A 1 400 ? 14.813 10.379 -2.464 1.00 72.00 400 LEU A O 1
ATOM 3040 N N . SER A 1 401 ? 14.815 9.773 -0.323 1.00 68.56 401 SER A N 1
ATOM 3041 C CA . SER A 1 401 ? 14.390 11.100 0.164 1.00 68.56 401 SER A CA 1
ATOM 3042 C C . SER A 1 401 ? 15.406 12.224 -0.101 1.00 68.56 401 SER A C 1
ATOM 3044 O O . SER A 1 401 ? 15.041 13.399 -0.148 1.00 68.56 401 SER A O 1
ATOM 3046 N N . VAL A 1 402 ? 16.689 11.883 -0.270 1.00 69.12 402 VAL A N 1
ATOM 3047 C CA . VAL A 1 402 ? 17.767 12.864 -0.498 1.00 69.12 402 VAL A CA 1
ATOM 3048 C C . VAL A 1 402 ? 17.964 13.160 -1.984 1.00 69.12 402 VAL A C 1
ATOM 3050 O O . VAL A 1 402 ? 18.343 14.277 -2.339 1.00 69.12 402 VAL A O 1
ATOM 3053 N N . ASN A 1 403 ? 17.699 12.179 -2.847 1.00 74.31 403 ASN A N 1
ATOM 3054 C CA . ASN A 1 403 ? 17.685 12.362 -4.291 1.00 74.31 403 ASN A CA 1
ATOM 3055 C C . ASN A 1 403 ? 16.596 11.465 -4.908 1.00 74.31 403 ASN A C 1
ATOM 3057 O O . ASN A 1 403 ? 16.877 10.307 -5.220 1.00 74.31 403 ASN A O 1
ATOM 3061 N N . PRO A 1 404 ? 15.351 11.956 -5.017 1.00 80.44 404 PRO A N 1
ATOM 3062 C CA . PRO A 1 404 ? 14.241 11.142 -5.486 1.00 80.44 404 PRO A CA 1
ATOM 3063 C C . PRO A 1 404 ? 14.409 10.795 -6.961 1.00 80.44 404 PRO A C 1
ATOM 3065 O O . PRO A 1 404 ? 15.020 11.546 -7.721 1.00 80.44 404 PRO A O 1
ATOM 3068 N N . ILE A 1 405 ? 13.861 9.659 -7.376 1.00 79.12 405 ILE A N 1
ATOM 3069 C CA . ILE A 1 405 ? 13.885 9.234 -8.777 1.00 79.12 405 ILE A CA 1
ATOM 3070 C C . ILE A 1 405 ? 12.629 9.787 -9.437 1.00 79.12 405 ILE A C 1
ATOM 3072 O O . ILE A 1 405 ? 11.516 9.493 -9.002 1.00 79.12 405 ILE A O 1
ATOM 3076 N N . LYS A 1 406 ? 12.794 10.603 -10.480 1.00 78.06 406 LYS A N 1
ATOM 3077 C CA . LYS A 1 406 ? 11.666 11.033 -11.308 1.00 78.06 406 LYS A CA 1
ATOM 3078 C C . LYS A 1 406 ? 11.469 10.029 -12.439 1.00 78.06 406 LYS A C 1
ATOM 3080 O O . LYS A 1 406 ? 12.395 9.793 -13.212 1.00 78.06 406 LYS A O 1
ATOM 3085 N N . VAL A 1 407 ? 10.264 9.488 -12.549 1.00 73.44 407 VAL A N 1
ATOM 3086 C CA . VAL A 1 407 ? 9.849 8.575 -13.612 1.00 73.44 407 VAL A CA 1
ATOM 3087 C C . VAL A 1 407 ? 8.635 9.181 -14.304 1.00 73.44 407 VAL A C 1
ATOM 3089 O O . VAL A 1 407 ? 7.548 9.194 -13.735 1.00 73.44 407 VAL A O 1
ATOM 3092 N N . GLY A 1 408 ? 8.830 9.746 -15.499 1.00 69.38 408 GLY A N 1
ATOM 3093 C CA . GLY A 1 408 ? 7.796 10.561 -16.144 1.00 69.38 408 GLY A CA 1
ATOM 3094 C C . GLY A 1 408 ? 7.434 11.779 -15.283 1.00 69.38 408 GLY A C 1
ATOM 3095 O O . GLY A 1 408 ? 8.313 12.593 -14.966 1.00 69.38 408 GLY A O 1
ATOM 3096 N N . GLU A 1 409 ? 6.169 11.903 -14.881 1.00 70.00 409 GLU A N 1
ATOM 3097 C CA . GLU A 1 409 ? 5.691 12.904 -13.912 1.00 70.00 409 GLU A CA 1
ATOM 3098 C C . GLU A 1 409 ? 5.677 12.402 -12.453 1.00 70.00 409 GLU A C 1
ATOM 3100 O O . GLU A 1 409 ? 5.592 13.209 -11.522 1.00 70.00 409 GLU A O 1
ATOM 3105 N N . ILE A 1 410 ? 5.850 11.098 -12.227 1.00 76.19 410 ILE A N 1
ATOM 3106 C CA . ILE A 1 410 ? 5.858 10.482 -10.894 1.00 76.19 410 ILE A CA 1
ATOM 3107 C C . ILE A 1 410 ? 7.226 10.690 -10.229 1.00 76.19 410 ILE A C 1
ATOM 3109 O O . ILE A 1 410 ? 8.278 10.589 -10.860 1.00 76.19 410 ILE A O 1
ATOM 3113 N N . THR A 1 411 ? 7.235 10.999 -8.930 1.00 80.69 411 THR A N 1
ATOM 3114 C CA . THR A 1 411 ? 8.465 11.182 -8.141 1.00 80.69 411 THR A CA 1
ATOM 3115 C C . THR A 1 411 ? 8.520 10.156 -7.018 1.00 80.69 411 THR A C 1
ATOM 3117 O O . THR A 1 411 ? 7.764 10.256 -6.056 1.00 80.69 411 THR A O 1
ATOM 3120 N N . GLN A 1 412 ? 9.445 9.204 -7.121 1.00 80.56 412 GLN A N 1
ATOM 3121 C CA . GLN A 1 412 ? 9.690 8.189 -6.100 1.00 80.56 412 GLN A CA 1
ATOM 3122 C C . GLN A 1 412 ? 10.644 8.749 -5.043 1.00 80.56 412 GLN A C 1
ATOM 3124 O O . GLN A 1 412 ? 11.819 9.008 -5.318 1.00 80.56 412 GLN A O 1
ATOM 3129 N N . SER A 1 413 ? 10.141 8.970 -3.828 1.00 71.69 413 SER A N 1
ATOM 3130 C CA . SER A 1 413 ? 10.871 9.675 -2.763 1.00 71.69 413 SER A CA 1
ATOM 3131 C C . SER A 1 413 ? 10.919 8.914 -1.438 1.00 71.69 413 SER A C 1
ATOM 3133 O O . SER A 1 413 ? 11.004 9.546 -0.384 1.00 71.69 413 SER A O 1
ATOM 3135 N N . ASN A 1 414 ? 10.834 7.578 -1.479 1.00 65.75 414 ASN A N 1
ATOM 3136 C CA . ASN A 1 414 ? 10.724 6.742 -0.284 1.00 65.75 414 ASN A CA 1
ATOM 3137 C C . ASN A 1 414 ? 11.798 7.090 0.774 1.00 65.75 414 ASN A C 1
ATOM 3139 O O . ASN A 1 414 ? 12.996 7.190 0.479 1.00 65.75 414 ASN A O 1
ATOM 3143 N N . SER A 1 415 ? 11.338 7.325 2.004 1.00 54.84 415 SER A N 1
ATOM 3144 C CA . SER A 1 415 ? 12.156 7.672 3.168 1.00 54.84 415 SER A CA 1
ATOM 3145 C C . SER A 1 415 ? 12.483 6.479 4.065 1.00 54.84 415 SER A C 1
ATOM 3147 O O . SER A 1 415 ? 13.325 6.615 4.955 1.00 54.84 415 SER A O 1
ATOM 3149 N N . GLU A 1 416 ? 11.815 5.342 3.875 1.00 53.78 416 GLU A N 1
ATOM 3150 C CA . GLU A 1 416 ? 11.887 4.196 4.778 1.00 53.78 416 GLU A CA 1
ATOM 3151 C C . GLU A 1 416 ? 12.873 3.139 4.277 1.00 53.78 416 GLU A C 1
ATOM 3153 O O . GLU A 1 416 ? 12.972 2.847 3.086 1.00 53.78 416 GLU A O 1
ATOM 3158 N N . LYS A 1 417 ? 13.651 2.594 5.218 1.00 54.66 417 LYS A N 1
ATOM 3159 C CA . LYS A 1 417 ? 14.693 1.593 4.952 1.00 54.66 417 LYS A CA 1
ATOM 3160 C C . LYS A 1 417 ? 14.161 0.162 4.877 1.00 54.66 417 LYS A C 1
ATOM 3162 O O . LYS A 1 417 ? 14.934 -0.735 4.551 1.00 54.66 417 LYS A O 1
ATOM 3167 N N . ASP A 1 418 ? 12.875 -0.029 5.146 1.00 54.56 418 ASP A N 1
ATOM 3168 C CA . ASP A 1 418 ? 12.254 -1.338 5.279 1.00 54.56 418 ASP A CA 1
ATOM 3169 C C . ASP A 1 418 ? 11.304 -1.602 4.108 1.00 54.56 418 ASP A C 1
ATOM 3171 O O . ASP A 1 418 ? 10.527 -0.738 3.695 1.00 54.56 418 ASP A O 1
ATOM 3175 N N . ALA A 1 419 ? 11.390 -2.806 3.544 1.00 59.38 419 ALA A N 1
ATOM 3176 C CA . ALA A 1 419 ? 10.521 -3.230 2.460 1.00 59.38 419 ALA A CA 1
ATOM 3177 C C . ALA A 1 419 ? 9.099 -3.413 2.995 1.00 59.38 419 ALA A C 1
ATOM 3179 O O . ALA A 1 419 ? 8.831 -4.347 3.750 1.00 59.38 419 ALA A O 1
ATOM 3180 N N . TYR A 1 420 ? 8.188 -2.549 2.563 1.00 64.06 420 TYR A N 1
ATOM 3181 C CA . TYR A 1 420 ? 6.759 -2.725 2.765 1.00 64.06 420 TYR A CA 1
ATOM 3182 C C . TYR A 1 420 ? 6.032 -2.548 1.439 1.00 64.06 420 TYR A C 1
ATOM 3184 O O . TYR A 1 420 ? 6.353 -1.667 0.641 1.00 64.06 420 TYR A O 1
ATOM 3192 N N . PHE A 1 421 ? 5.056 -3.419 1.203 1.00 74.19 421 PHE A N 1
ATOM 3193 C CA . PHE A 1 421 ? 3.972 -3.132 0.285 1.00 74.19 421 PHE A CA 1
ATOM 3194 C C . PHE A 1 421 ? 2.922 -2.358 1.067 1.00 74.19 421 PHE A C 1
ATOM 3196 O O . PHE A 1 421 ? 2.285 -2.925 1.959 1.00 74.19 421 PHE A O 1
ATOM 3203 N N . ASN A 1 422 ? 2.783 -1.076 0.751 1.00 74.38 422 ASN A N 1
ATOM 3204 C CA . ASN A 1 422 ? 1.790 -0.220 1.376 1.00 74.38 422 ASN A CA 1
ATOM 3205 C C . ASN A 1 422 ? 0.627 -0.016 0.420 1.00 74.38 422 ASN A C 1
ATOM 3207 O O . ASN A 1 422 ? 0.837 0.212 -0.771 1.00 74.38 422 ASN A O 1
ATOM 3211 N N . VAL A 1 423 ? -0.587 -0.068 0.951 1.00 80.44 423 VAL A N 1
ATOM 3212 C CA . VAL A 1 423 ? -1.801 0.331 0.243 1.00 80.44 423 VAL A CA 1
ATOM 3213 C C . VAL A 1 423 ? -2.577 1.245 1.160 1.00 80.44 423 VAL A C 1
ATOM 3215 O O . VAL A 1 423 ? -2.839 0.880 2.302 1.00 80.44 423 VAL A O 1
ATOM 3218 N N . SER A 1 424 ? -2.979 2.404 0.654 1.00 82.06 424 SER A N 1
ATOM 3219 C CA . SER A 1 424 ? -3.992 3.210 1.325 1.00 82.06 424 SER A CA 1
ATOM 3220 C C . SER A 1 424 ? -5.113 3.581 0.372 1.00 82.06 424 SER A C 1
ATOM 3222 O O . SER A 1 424 ? -4.877 3.784 -0.821 1.00 82.06 424 SER A O 1
ATOM 3224 N N . ALA A 1 425 ? -6.342 3.595 0.881 1.00 86.06 425 ALA A N 1
ATOM 3225 C CA . ALA A 1 425 ? -7.520 3.939 0.101 1.00 86.06 425 ALA A CA 1
ATOM 3226 C C . ALA A 1 425 ? -8.695 4.343 0.992 1.00 86.06 425 ALA A C 1
ATOM 3228 O O . ALA A 1 425 ? -8.907 3.758 2.053 1.00 86.06 425 ALA A O 1
ATOM 3229 N N . ALA A 1 426 ? -9.538 5.244 0.495 1.00 86.81 426 ALA A N 1
ATOM 3230 C CA . ALA A 1 426 ? -10.887 5.425 1.015 1.00 86.81 426 ALA A CA 1
ATOM 3231 C C . ALA A 1 426 ? -11.783 4.308 0.458 1.00 86.81 426 ALA A C 1
ATOM 3233 O O . ALA A 1 426 ? -12.192 4.328 -0.706 1.00 86.81 426 ALA A O 1
ATOM 3234 N N . ALA A 1 427 ? -12.056 3.296 1.274 1.00 88.12 427 ALA A N 1
ATOM 3235 C CA . ALA A 1 427 ? -12.802 2.106 0.901 1.00 88.12 427 ALA A CA 1
ATOM 3236 C C . ALA A 1 427 ? -14.284 2.203 1.296 1.00 88.12 427 ALA A C 1
ATOM 3238 O O . ALA A 1 427 ? -14.652 2.642 2.384 1.00 88.12 427 ALA A O 1
ATOM 3239 N N . GLU A 1 428 ? -15.153 1.720 0.414 1.00 88.69 428 GLU A N 1
ATOM 3240 C CA . GLU A 1 428 ? -16.581 1.529 0.623 1.00 88.69 428 GLU A CA 1
ATOM 3241 C C . GLU A 1 428 ? -16.964 0.102 0.217 1.00 88.69 428 GLU A C 1
ATOM 3243 O O . GLU A 1 428 ? -16.776 -0.314 -0.927 1.00 88.69 428 GLU A O 1
ATOM 3248 N N . LEU A 1 429 ? -17.567 -0.629 1.152 1.00 86.69 429 LEU A N 1
ATOM 3249 C CA . LEU A 1 429 ? -18.281 -1.872 0.895 1.00 86.69 429 LEU A CA 1
ATOM 3250 C C . LEU A 1 429 ? -19.773 -1.616 1.080 1.00 86.69 429 LEU A C 1
ATOM 3252 O O . LEU A 1 429 ? -20.217 -1.246 2.168 1.00 86.69 429 LEU A O 1
ATOM 3256 N N . SER A 1 430 ? -20.564 -1.886 0.045 1.00 84.00 430 SER A N 1
ATOM 3257 C CA . SER A 1 430 ? -22.018 -1.923 0.162 1.00 84.00 430 SER A CA 1
ATOM 3258 C C . SER A 1 430 ? -22.572 -3.306 -0.148 1.00 84.00 430 SER A C 1
ATOM 3260 O O . SER A 1 430 ? -22.274 -3.878 -1.194 1.00 84.00 430 SER A O 1
ATOM 3262 N N . VAL A 1 431 ? -23.405 -3.834 0.753 1.00 84.69 431 VAL A N 1
ATOM 3263 C CA . VAL A 1 431 ? -24.110 -5.110 0.574 1.00 84.69 431 VAL A CA 1
ATOM 3264 C C . VAL A 1 431 ? -25.597 -4.910 0.811 1.00 84.69 431 VAL A C 1
ATOM 3266 O O . VAL A 1 431 ? -26.023 -4.611 1.927 1.00 84.69 431 VAL A O 1
ATOM 3269 N N . ALA A 1 432 ? -26.403 -5.089 -0.237 1.00 81.31 432 ALA A N 1
ATOM 3270 C CA . ALA A 1 432 ? -27.863 -4.953 -0.177 1.00 81.31 432 ALA A CA 1
ATOM 3271 C C . ALA A 1 432 ? -28.348 -3.637 0.487 1.00 81.31 432 ALA A C 1
ATOM 3273 O O . ALA A 1 432 ? -29.338 -3.628 1.219 1.00 81.31 432 ALA A O 1
ATOM 3274 N N . GLY A 1 433 ? -27.645 -2.524 0.243 1.00 76.19 433 GLY A N 1
ATOM 3275 C CA . GLY A 1 433 ? -27.977 -1.199 0.784 1.00 76.19 433 GLY A CA 1
ATOM 3276 C C . GLY A 1 433 ? -27.477 -0.923 2.207 1.00 76.19 433 GLY A C 1
ATOM 3277 O O . GLY A 1 433 ? -27.736 0.157 2.730 1.00 76.19 433 GLY A O 1
ATOM 3278 N N . GLN A 1 434 ? -26.764 -1.866 2.826 1.00 85.88 434 GLN A N 1
ATOM 3279 C CA . GLN A 1 434 ? -25.956 -1.623 4.023 1.00 85.88 434 GLN A CA 1
ATOM 3280 C C . GLN A 1 434 ? -24.561 -1.185 3.591 1.00 85.88 434 GLN A C 1
ATOM 3282 O O . GLN A 1 434 ? -24.080 -1.655 2.559 1.00 85.88 434 GLN A O 1
ATOM 3287 N N . THR A 1 435 ? -23.917 -0.314 4.361 1.00 87.56 435 THR A N 1
ATOM 3288 C CA . THR A 1 435 ? -22.662 0.321 3.951 1.00 87.56 435 THR A CA 1
ATOM 3289 C C . THR A 1 435 ? -21.646 0.306 5.086 1.00 87.56 435 THR A C 1
ATOM 3291 O O . THR A 1 435 ? -21.963 0.674 6.215 1.00 87.56 435 THR A O 1
ATOM 3294 N N . LEU A 1 436 ? -20.421 -0.097 4.765 1.00 89.94 436 LEU A N 1
ATOM 3295 C CA . LEU A 1 436 ? -19.216 0.083 5.567 1.00 89.94 436 LEU A CA 1
ATOM 3296 C C . LEU A 1 436 ? -18.270 0.983 4.772 1.00 89.94 436 LEU A C 1
ATOM 3298 O O . LEU A 1 436 ? -18.060 0.752 3.582 1.00 89.94 436 LEU A O 1
ATOM 3302 N N . LYS A 1 437 ? -17.721 2.003 5.423 1.00 91.19 437 LYS A N 1
ATOM 3303 C CA . LYS A 1 437 ? -16.761 2.943 4.844 1.00 91.19 437 LYS A CA 1
ATOM 3304 C C . LYS A 1 437 ? -15.600 3.135 5.788 1.00 91.19 437 LYS A C 1
ATOM 3306 O O . LYS A 1 437 ? -15.839 3.163 6.989 1.00 91.19 437 LYS A O 1
ATOM 3311 N N . ALA A 1 438 ? -14.399 3.300 5.264 1.00 90.81 438 ALA A N 1
ATOM 3312 C CA . ALA A 1 438 ? -13.253 3.769 6.026 1.00 90.81 438 ALA A CA 1
ATOM 3313 C C . ALA A 1 438 ? -12.124 4.187 5.097 1.00 90.81 438 ALA A C 1
ATOM 3315 O O . ALA A 1 438 ? -11.999 3.645 4.001 1.00 90.81 438 ALA A O 1
ATOM 3316 N N . ASP A 1 439 ? -11.277 5.081 5.582 1.00 88.94 439 ASP A N 1
ATOM 3317 C CA . ASP A 1 439 ? -9.930 5.217 5.059 1.00 88.94 439 ASP A CA 1
ATOM 3318 C C . ASP A 1 439 ? -9.110 4.076 5.659 1.00 88.94 439 ASP A C 1
ATOM 3320 O O . ASP A 1 439 ? -9.133 3.841 6.867 1.00 88.94 439 ASP A O 1
ATOM 3324 N N . PHE A 1 440 ? -8.470 3.298 4.803 1.00 88.69 440 PHE A N 1
ATOM 3325 C CA . PHE A 1 440 ? -7.795 2.073 5.181 1.00 88.69 440 PHE A CA 1
ATOM 3326 C C . PHE A 1 440 ? -6.341 2.151 4.768 1.00 88.69 440 PHE A C 1
ATOM 3328 O O . PHE A 1 440 ? -6.065 2.442 3.604 1.00 88.69 440 PHE A O 1
ATOM 3335 N N . GLY A 1 441 ? -5.443 1.861 5.699 1.00 86.00 441 GLY A N 1
ATOM 3336 C CA . GLY A 1 441 ? -4.037 1.621 5.433 1.00 86.00 441 GLY A CA 1
ATOM 3337 C C . GLY A 1 441 ? -3.693 0.156 5.681 1.00 86.00 441 GLY A C 1
ATOM 3338 O O . GLY A 1 441 ? -4.154 -0.470 6.636 1.00 86.00 441 GLY A O 1
ATOM 3339 N N . MET A 1 442 ? -2.895 -0.418 4.789 1.00 86.69 442 MET A N 1
ATOM 3340 C CA . MET A 1 442 ? -2.274 -1.724 4.967 1.00 86.69 442 MET A CA 1
ATOM 3341 C C . MET A 1 442 ? -0.791 -1.620 4.689 1.00 86.69 442 MET A C 1
ATOM 3343 O O . MET A 1 442 ? -0.403 -1.046 3.673 1.00 86.69 442 MET A O 1
ATOM 3347 N N . ALA A 1 443 ? 0.011 -2.287 5.509 1.00 83.44 443 ALA A N 1
ATOM 3348 C CA . ALA A 1 443 ? 1.409 -2.546 5.223 1.00 83.44 443 ALA A CA 1
ATOM 3349 C C . ALA A 1 443 ? 1.706 -4.039 5.391 1.00 83.44 443 ALA A C 1
ATOM 3351 O O . ALA A 1 443 ? 1.307 -4.664 6.376 1.00 83.44 443 ALA A O 1
ATOM 3352 N N . LEU A 1 444 ? 2.418 -4.617 4.426 1.00 82.56 444 LEU A N 1
ATOM 3353 C CA . LEU A 1 444 ? 2.913 -5.992 4.483 1.00 82.56 444 LEU A CA 1
ATOM 3354 C C . LEU A 1 444 ? 4.404 -6.013 4.169 1.00 82.56 444 LEU A C 1
ATOM 3356 O O . LEU A 1 444 ? 4.830 -5.457 3.159 1.00 82.56 444 LEU A O 1
ATOM 3360 N N . ASN A 1 445 ? 5.194 -6.699 4.996 1.00 72.12 445 ASN A N 1
ATOM 3361 C CA . ASN A 1 445 ? 6.591 -6.967 4.667 1.00 72.12 445 ASN A CA 1
ATOM 3362 C C . ASN A 1 445 ? 6.647 -8.033 3.552 1.00 72.12 445 ASN A C 1
ATOM 3364 O O . ASN A 1 445 ? 6.243 -9.178 3.780 1.00 72.12 445 ASN A O 1
ATOM 3368 N N . PRO A 1 446 ? 7.136 -7.717 2.342 1.00 64.94 446 PRO A N 1
ATOM 3369 C CA . PRO A 1 446 ? 7.071 -8.630 1.209 1.00 64.94 446 PRO A CA 1
ATOM 3370 C C . PRO A 1 446 ? 8.105 -9.760 1.279 1.00 64.94 446 PRO A C 1
ATOM 3372 O O . PRO A 1 446 ? 7.956 -10.757 0.563 1.00 64.94 446 PRO A O 1
ATOM 3375 N N . ILE A 1 447 ? 9.130 -9.615 2.129 1.00 64.62 447 ILE A N 1
ATOM 3376 C CA . ILE A 1 447 ? 10.214 -10.584 2.308 1.00 64.62 447 ILE A CA 1
ATOM 3377 C C . ILE A 1 447 ? 9.762 -11.687 3.260 1.00 64.62 447 ILE A C 1
ATOM 3379 O O . ILE A 1 447 ? 9.761 -12.860 2.887 1.00 64.62 447 ILE A O 1
ATOM 3383 N N . THR A 1 448 ? 9.365 -11.315 4.479 1.00 71.62 448 THR A N 1
ATOM 3384 C CA . THR A 1 448 ? 8.953 -12.294 5.492 1.00 71.62 448 THR A CA 1
ATOM 3385 C C . THR A 1 448 ? 7.528 -12.768 5.251 1.00 71.62 448 THR A C 1
ATOM 3387 O O . THR A 1 448 ? 7.253 -13.949 5.423 1.00 71.62 448 THR A O 1
ATOM 3390 N N . ARG A 1 449 ? 6.629 -11.873 4.808 1.00 71.06 449 ARG A N 1
ATOM 3391 C CA . ARG A 1 449 ? 5.170 -12.100 4.723 1.00 71.06 449 ARG A CA 1
ATOM 3392 C C . ARG A 1 449 ? 4.554 -12.571 6.043 1.00 71.06 449 ARG A C 1
ATOM 3394 O O . ARG A 1 449 ? 3.449 -13.107 6.051 1.00 71.06 449 ARG A O 1
ATOM 3401 N N . ASP A 1 450 ? 5.282 -12.373 7.135 1.00 81.06 450 ASP A N 1
ATOM 3402 C CA . ASP A 1 450 ? 4.932 -12.886 8.453 1.00 81.06 450 ASP A CA 1
ATOM 3403 C C . ASP A 1 450 ? 4.089 -11.884 9.239 1.00 81.06 450 ASP A C 1
ATOM 3405 O O . ASP A 1 450 ? 3.519 -12.263 10.255 1.00 81.06 450 ASP A O 1
ATOM 3409 N N . GLU A 1 451 ? 4.012 -10.632 8.777 1.00 86.38 451 GLU A N 1
ATOM 3410 C CA . GLU A 1 451 ? 3.389 -9.524 9.491 1.00 86.38 451 GLU A CA 1
ATOM 3411 C C . GLU A 1 451 ? 2.537 -8.659 8.554 1.00 86.38 451 GLU A C 1
ATOM 3413 O O . GLU A 1 451 ? 2.985 -8.243 7.478 1.00 86.38 451 GLU A O 1
ATOM 3418 N N . ILE A 1 452 ? 1.305 -8.389 8.982 1.00 90.56 452 ILE A N 1
ATOM 3419 C CA . ILE A 1 452 ? 0.350 -7.499 8.328 1.00 90.56 452 ILE A CA 1
ATOM 3420 C C . ILE A 1 452 ? -0.045 -6.433 9.344 1.00 90.56 452 ILE A C 1
ATOM 3422 O O . ILE A 1 452 ? -0.583 -6.743 10.410 1.00 90.56 452 ILE A O 1
ATOM 3426 N N . ARG A 1 453 ? 0.191 -5.175 8.988 1.00 92.31 453 ARG A N 1
ATOM 3427 C CA . ARG A 1 453 ? -0.251 -4.004 9.743 1.00 92.31 453 ARG A CA 1
ATOM 3428 C C . ARG A 1 453 ? -1.441 -3.393 9.028 1.00 92.31 453 ARG A C 1
ATOM 3430 O O . ARG A 1 453 ? -1.415 -3.232 7.810 1.00 92.31 453 ARG A O 1
ATOM 3437 N N . VAL A 1 454 ? -2.480 -3.084 9.782 1.00 93.81 454 VAL A N 1
ATOM 3438 C CA . VAL A 1 454 ? -3.725 -2.527 9.267 1.00 93.81 454 VAL A CA 1
ATOM 3439 C C . VAL A 1 454 ? -4.112 -1.331 10.116 1.00 93.81 454 VAL A C 1
ATOM 3441 O O . VAL A 1 454 ? -4.214 -1.475 11.330 1.00 93.81 454 VAL A O 1
ATOM 3444 N N . ASP A 1 455 ? -4.384 -0.188 9.501 1.00 94.31 455 ASP A N 1
ATOM 3445 C CA . ASP A 1 455 ? -5.017 0.956 10.151 1.00 94.31 455 ASP A CA 1
ATOM 3446 C C . ASP A 1 455 ? -6.332 1.334 9.469 1.00 94.31 455 ASP A C 1
ATOM 3448 O O . ASP A 1 455 ? -6.575 1.078 8.288 1.00 94.31 455 ASP A O 1
ATOM 3452 N N . VAL A 1 456 ? -7.221 1.891 10.277 1.00 93.38 456 VAL A N 1
ATOM 3453 C CA . VAL A 1 456 ? -8.547 2.353 9.895 1.00 93.38 456 VAL A CA 1
ATOM 3454 C C . VAL A 1 456 ? -8.678 3.772 10.417 1.00 93.38 456 VAL A C 1
ATOM 3456 O O . VAL A 1 456 ? -8.439 4.016 11.597 1.00 93.38 456 VAL A O 1
ATOM 3459 N N . GLU A 1 457 ? -9.118 4.687 9.568 1.00 92.94 457 GLU A N 1
ATOM 3460 C CA . GLU A 1 457 ? -9.409 6.076 9.906 1.00 92.94 457 GLU A CA 1
ATOM 3461 C C . GLU A 1 457 ? -10.749 6.490 9.287 1.00 92.94 457 GLU A C 1
ATOM 3463 O O . GLU A 1 457 ? -11.208 5.914 8.297 1.00 92.94 457 GLU A O 1
ATOM 3468 N N . ASN A 1 458 ? -11.411 7.489 9.880 1.00 91.19 458 ASN A N 1
ATOM 3469 C CA . ASN A 1 458 ? -12.672 8.065 9.380 1.00 91.19 458 ASN A CA 1
ATOM 3470 C C . ASN A 1 458 ? -13.767 7.032 9.031 1.00 91.19 458 ASN A C 1
ATOM 3472 O O . ASN A 1 458 ? -14.625 7.267 8.173 1.00 91.19 458 ASN A O 1
ATOM 3476 N N . GLY A 1 459 ? -13.759 5.877 9.692 1.00 92.44 459 GLY A N 1
ATOM 3477 C CA . GLY A 1 459 ? -14.657 4.785 9.379 1.00 92.44 459 GLY A CA 1
ATOM 3478 C C . GLY A 1 459 ? -16.095 5.056 9.810 1.00 92.44 459 GLY A C 1
ATOM 3479 O O . GLY A 1 459 ? -16.369 5.760 10.785 1.00 92.44 459 GLY A O 1
ATOM 3480 N N . SER A 1 460 ? -17.041 4.475 9.082 1.00 93.25 460 SER A N 1
ATOM 3481 C CA . SER A 1 460 ? -18.457 4.496 9.420 1.00 93.25 460 SER A CA 1
ATOM 3482 C C . SER A 1 460 ? -19.166 3.214 8.995 1.00 93.25 460 SER A C 1
ATOM 3484 O O . SER A 1 460 ? -18.859 2.598 7.973 1.00 93.25 460 SER A O 1
ATOM 3486 N N . ILE A 1 461 ? -20.147 2.810 9.793 1.00 93.69 461 ILE A N 1
ATOM 3487 C CA . ILE A 1 461 ? -21.031 1.675 9.535 1.00 93.69 461 ILE A CA 1
ATOM 3488 C C . ILE A 1 461 ? -22.459 2.200 9.507 1.00 93.69 461 ILE A C 1
ATOM 3490 O O . ILE A 1 461 ? -22.897 2.835 10.461 1.00 93.69 461 ILE A O 1
ATOM 3494 N N . ALA A 1 462 ? -23.207 1.874 8.457 1.00 92.50 462 ALA A N 1
ATOM 3495 C CA . ALA A 1 462 ? -24.634 2.142 8.346 1.00 92.50 462 ALA A CA 1
ATOM 3496 C C . ALA A 1 462 ? -25.379 0.836 8.038 1.00 92.50 462 ALA A C 1
ATOM 3498 O O . ALA A 1 462 ? -25.291 0.289 6.934 1.00 92.50 462 ALA A O 1
ATOM 3499 N N . LEU A 1 463 ? -26.124 0.334 9.024 1.00 92.56 463 LEU A N 1
ATOM 3500 C CA . LEU A 1 463 ? -26.935 -0.879 8.915 1.00 92.56 463 LEU A CA 1
ATOM 3501 C C . LEU A 1 463 ? -28.418 -0.534 9.014 1.00 92.56 463 LEU A C 1
ATOM 3503 O O . LEU A 1 463 ? -28.835 0.287 9.832 1.00 92.56 463 LEU A O 1
ATOM 3507 N N . ALA A 1 464 ? -29.228 -1.214 8.207 1.00 90.44 464 ALA A N 1
ATOM 3508 C CA . ALA A 1 464 ? -30.670 -1.034 8.159 1.00 90.44 464 ALA A CA 1
ATOM 3509 C C . ALA A 1 464 ? -31.380 -2.385 8.288 1.00 90.44 464 ALA A C 1
ATOM 3511 O O . ALA A 1 464 ? -31.047 -3.343 7.592 1.00 90.44 464 ALA A O 1
ATOM 3512 N N . ALA A 1 465 ? -32.393 -2.454 9.150 1.00 90.56 465 ALA A N 1
ATOM 3513 C CA . ALA A 1 465 ? -33.221 -3.639 9.336 1.00 90.56 465 ALA A CA 1
ATOM 3514 C C . ALA A 1 465 ? -34.714 -3.308 9.196 1.00 90.56 465 ALA A C 1
ATOM 3516 O O . ALA A 1 465 ? -35.246 -2.418 9.860 1.00 90.56 465 ALA A O 1
ATOM 3517 N N . GLY A 1 466 ? -35.414 -4.087 8.368 1.00 86.50 466 GLY A N 1
ATOM 3518 C CA . GLY A 1 466 ? -36.843 -3.919 8.096 1.00 86.50 466 GLY A CA 1
ATOM 3519 C C . GLY A 1 466 ? -37.147 -2.962 6.939 1.00 86.50 466 GLY A C 1
ATOM 3520 O O . GLY A 1 466 ? -36.280 -2.267 6.422 1.00 86.50 466 GLY A O 1
ATOM 3521 N N . THR A 1 467 ? -38.408 -2.956 6.505 1.00 77.56 467 THR A N 1
ATOM 3522 C CA . THR A 1 467 ? -38.882 -2.151 5.369 1.00 77.56 467 THR A CA 1
ATOM 3523 C C . THR A 1 467 ? -39.892 -1.104 5.834 1.00 77.56 467 THR A C 1
ATOM 3525 O O . THR A 1 467 ? -40.852 -1.448 6.523 1.00 77.56 467 THR A O 1
ATOM 3528 N N . GLY A 1 468 ? -39.732 0.151 5.403 1.00 80.62 468 GLY A N 1
ATOM 3529 C CA . GLY A 1 468 ? -40.644 1.257 5.726 1.00 80.62 468 GLY A CA 1
ATOM 3530 C C . GLY A 1 468 ? -40.190 2.118 6.911 1.00 80.62 468 GLY A C 1
ATOM 3531 O O . GLY A 1 468 ? -39.120 1.908 7.471 1.00 80.62 468 GLY A O 1
ATOM 3532 N N . ALA A 1 469 ? -41.015 3.103 7.287 1.00 81.25 469 ALA A N 1
ATOM 3533 C CA . ALA A 1 469 ? -40.654 4.143 8.260 1.00 81.25 469 ALA A CA 1
ATOM 3534 C C . ALA A 1 469 ? -40.297 3.605 9.659 1.00 81.25 469 ALA A C 1
ATOM 3536 O O . ALA A 1 469 ? -39.483 4.198 10.345 1.00 81.25 469 ALA A O 1
ATOM 3537 N N . THR A 1 470 ? -40.849 2.455 10.060 1.00 85.38 470 THR A N 1
ATOM 3538 C CA . THR A 1 470 ? -40.592 1.833 11.372 1.00 85.38 470 THR A CA 1
ATOM 3539 C C . THR A 1 470 ? -39.402 0.870 11.382 1.00 85.38 470 THR A C 1
ATOM 3541 O O . THR A 1 470 ? -39.209 0.173 12.378 1.00 85.38 470 THR A O 1
ATOM 3544 N N . GLY A 1 471 ? -38.656 0.753 10.277 1.00 89.88 471 GLY A N 1
ATOM 3545 C CA . GLY A 1 471 ? -37.402 -0.005 10.254 1.00 89.88 471 GLY A CA 1
ATOM 3546 C C . GLY A 1 471 ? -36.367 0.598 11.209 1.00 89.88 471 GLY A C 1
ATOM 3547 O O . GLY A 1 471 ? -36.544 1.721 11.670 1.00 89.88 471 GLY A O 1
ATOM 3548 N N . LEU A 1 472 ? -35.300 -0.134 11.515 1.00 92.75 472 LEU A N 1
ATOM 3549 C CA . LEU A 1 472 ? -34.230 0.288 12.423 1.00 92.75 472 LEU A CA 1
ATOM 3550 C C . LEU A 1 472 ? -32.966 0.641 11.644 1.00 92.75 472 LEU A C 1
ATOM 3552 O O . LEU A 1 472 ? -32.527 -0.152 10.815 1.00 92.75 472 LEU A O 1
ATOM 3556 N N . ALA A 1 473 ? -32.386 1.802 11.927 1.00 92.19 473 ALA A N 1
ATOM 3557 C CA . ALA A 1 473 ? -31.119 2.256 11.372 1.00 92.19 473 ALA A CA 1
ATOM 3558 C C . ALA A 1 473 ? -30.088 2.372 12.498 1.00 92.19 473 ALA A C 1
ATOM 3560 O O . ALA A 1 473 ? -30.293 3.143 13.440 1.00 92.19 473 ALA A O 1
ATOM 3561 N N . LEU A 1 474 ? -29.008 1.601 12.395 1.00 92.81 474 LEU A N 1
ATOM 3562 C CA . LEU A 1 474 ? -27.835 1.677 13.259 1.00 92.81 474 LEU A CA 1
ATOM 3563 C C . LEU A 1 474 ? -26.723 2.378 12.481 1.00 92.81 474 LEU A C 1
ATOM 3565 O O . LEU A 1 474 ? -26.309 1.868 11.443 1.00 92.81 474 LEU A O 1
ATOM 3569 N N . ASN A 1 475 ? -26.240 3.507 12.995 1.00 92.56 475 ASN A N 1
ATOM 3570 C CA . ASN A 1 475 ? -25.070 4.184 12.445 1.00 92.56 475 ASN A CA 1
ATOM 3571 C C . ASN A 1 475 ? -23.971 4.259 13.498 1.00 92.56 475 ASN A C 1
ATOM 3573 O O . ASN A 1 475 ? -24.245 4.605 14.649 1.00 92.56 475 ASN A O 1
ATOM 3577 N N . VAL A 1 476 ? -22.753 3.946 13.087 1.00 93.06 476 VAL A N 1
ATOM 3578 C CA . VAL A 1 476 ? -21.532 4.119 13.867 1.00 93.06 476 VAL A CA 1
ATOM 3579 C C . VAL A 1 476 ? -20.628 5.019 13.046 1.00 93.06 476 VAL A C 1
ATOM 3581 O O . VAL A 1 476 ? -20.352 4.690 11.899 1.00 93.06 476 VAL A O 1
ATOM 3584 N N . ASP A 1 477 ? -20.194 6.133 13.619 1.00 92.06 477 ASP A N 1
ATOM 3585 C CA . ASP A 1 477 ? -19.334 7.111 12.952 1.00 92.06 477 ASP A CA 1
ATOM 3586 C C . ASP A 1 477 ? -18.005 7.253 13.698 1.00 92.06 477 ASP A C 1
ATOM 3588 O O . ASP A 1 477 ? -17.937 6.960 14.898 1.00 92.06 477 ASP A O 1
ATOM 3592 N N . ASP A 1 478 ? -16.995 7.787 13.003 1.00 91.81 478 ASP A N 1
ATOM 3593 C CA . ASP A 1 478 ? -15.670 8.080 13.566 1.00 91.81 478 ASP A CA 1
ATOM 3594 C C . ASP A 1 478 ? -15.013 6.808 14.129 1.00 91.81 478 ASP A C 1
ATOM 3596 O O . ASP A 1 478 ? -14.614 6.732 15.291 1.00 91.81 478 ASP A O 1
ATOM 3600 N N . ILE A 1 479 ? -14.999 5.761 13.299 1.00 93.50 479 ILE A N 1
ATOM 3601 C CA . ILE A 1 479 ? -14.301 4.508 13.577 1.00 93.50 479 ILE A CA 1
ATOM 3602 C C . ILE A 1 479 ? -12.837 4.679 13.181 1.00 93.50 479 ILE A C 1
ATOM 3604 O O . ILE A 1 479 ? -12.544 4.965 12.022 1.00 93.50 479 ILE A O 1
ATOM 3608 N N . HIS A 1 480 ? -11.928 4.472 14.123 1.00 93.94 480 HIS A N 1
ATOM 3609 C CA . HIS A 1 480 ? -10.492 4.550 13.876 1.00 93.94 480 HIS A CA 1
ATOM 3610 C C . HIS A 1 480 ? -9.736 3.564 14.760 1.00 93.94 480 HIS A C 1
ATOM 3612 O O . HIS A 1 480 ? -10.186 3.226 15.856 1.00 93.94 480 HIS A O 1
ATOM 3618 N N . GLY A 1 481 ? -8.593 3.075 14.308 1.00 94.88 481 GLY A N 1
ATOM 3619 C CA . GLY A 1 481 ? -7.803 2.119 15.068 1.00 94.88 481 GLY A CA 1
ATOM 3620 C C . GLY A 1 481 ? -6.772 1.403 14.220 1.00 94.88 481 GLY A C 1
ATOM 3621 O O . GLY A 1 481 ? -6.605 1.698 13.042 1.00 94.88 481 GLY A O 1
ATOM 3622 N N . ALA A 1 482 ? -6.105 0.427 14.821 1.00 96.38 482 ALA A N 1
ATOM 3623 C CA . ALA A 1 482 ? -5.130 -0.382 14.123 1.00 96.38 482 ALA A CA 1
ATOM 3624 C C . ALA A 1 482 ? -5.051 -1.810 14.655 1.00 96.38 482 ALA A C 1
ATOM 3626 O O . ALA A 1 482 ? -5.394 -2.093 15.805 1.00 96.38 482 ALA A O 1
ATOM 3627 N N . VAL A 1 483 ? -4.588 -2.703 13.787 1.00 96.62 483 VAL A N 1
ATOM 3628 C CA . VAL A 1 483 ? -4.460 -4.135 14.019 1.00 96.62 483 VAL A CA 1
ATOM 3629 C C . VAL A 1 483 ? -3.133 -4.629 13.448 1.00 96.62 483 VAL A C 1
ATOM 3631 O O . VAL A 1 483 ? -2.813 -4.397 12.284 1.00 96.62 483 VAL A O 1
ATOM 3634 N N . LEU A 1 484 ? -2.387 -5.350 14.274 1.00 94.94 484 LEU A N 1
ATOM 3635 C CA . LEU A 1 484 ? -1.235 -6.159 13.914 1.00 94.94 484 LEU A CA 1
ATOM 3636 C C . LEU A 1 484 ? -1.667 -7.625 13.801 1.00 94.94 484 LEU A C 1
ATOM 3638 O O . LEU A 1 484 ? -2.306 -8.157 14.710 1.00 94.94 484 LEU A O 1
ATOM 3642 N N . ILE A 1 485 ? -1.290 -8.288 12.710 1.00 94.75 485 ILE A N 1
ATOM 3643 C CA . ILE A 1 485 ? -1.506 -9.721 12.488 1.00 94.75 485 ILE A CA 1
ATOM 3644 C C . ILE A 1 485 ? -0.161 -10.357 12.156 1.00 94.75 485 ILE A C 1
ATOM 3646 O O . ILE A 1 485 ? 0.492 -9.941 11.202 1.00 94.75 485 ILE A O 1
ATOM 3650 N N . ASP A 1 486 ? 0.223 -11.398 12.889 1.00 91.75 486 ASP A N 1
ATOM 3651 C CA . ASP A 1 486 ? 1.397 -12.206 12.566 1.00 91.75 486 ASP A CA 1
ATOM 3652 C C . ASP A 1 486 ? 1.195 -13.689 12.932 1.00 91.75 486 ASP A C 1
ATOM 3654 O O . ASP A 1 486 ? 0.094 -14.140 13.257 1.00 91.75 486 ASP A O 1
ATOM 3658 N N . LYS A 1 487 ? 2.266 -14.487 12.867 1.00 91.44 487 LYS A N 1
ATOM 3659 C CA . LYS A 1 487 ? 2.228 -15.918 13.219 1.00 91.44 487 LYS A CA 1
ATOM 3660 C C . LYS A 1 487 ? 1.879 -16.219 14.687 1.00 91.44 487 LYS A C 1
ATOM 3662 O O . LYS A 1 487 ? 1.541 -17.365 14.978 1.00 91.44 487 LYS A O 1
ATOM 3667 N N . ARG A 1 488 ? 2.034 -15.255 15.602 1.00 92.81 488 ARG A N 1
ATOM 3668 C CA . ARG A 1 488 ? 1.697 -15.381 17.030 1.00 92.81 488 ARG A CA 1
ATOM 3669 C C . ARG A 1 488 ? 0.206 -15.163 17.251 1.00 92.81 488 ARG A C 1
ATOM 3671 O O . ARG A 1 488 ? -0.375 -15.821 18.102 1.00 92.81 488 ARG A O 1
ATOM 3678 N N . GLY A 1 489 ? -0.426 -14.291 16.464 1.00 94.38 489 GLY A N 1
ATOM 3679 C CA . GLY A 1 489 ? -1.858 -14.031 16.561 1.00 94.38 489 GLY A CA 1
ATOM 3680 C C . GLY A 1 489 ? -2.247 -12.653 16.044 1.00 94.38 489 GLY A C 1
ATOM 3681 O O . GLY A 1 489 ? -1.751 -12.195 15.016 1.00 94.38 489 GLY A O 1
ATOM 3682 N N . VAL A 1 490 ? -3.172 -12.003 16.753 1.00 96.38 490 VAL A N 1
ATOM 3683 C CA . VAL A 1 490 ? -3.680 -10.676 16.402 1.00 96.38 490 VAL A CA 1
ATOM 3684 C C . VAL A 1 490 ? -3.682 -9.778 17.637 1.00 96.38 490 VAL A C 1
ATOM 3686 O O . VAL A 1 490 ? -4.145 -10.189 18.700 1.00 96.38 490 VAL A O 1
ATOM 3689 N N . ALA A 1 491 ? -3.219 -8.541 17.484 1.00 96.81 491 ALA A N 1
ATOM 3690 C CA . ALA A 1 491 ? -3.269 -7.516 18.517 1.00 96.81 491 ALA A CA 1
ATOM 3691 C C . ALA A 1 491 ? -3.728 -6.184 17.923 1.00 96.81 491 ALA A C 1
ATOM 3693 O O . ALA A 1 491 ? -3.372 -5.858 16.796 1.00 96.81 491 ALA A O 1
ATOM 3694 N N . GLY A 1 492 ? -4.525 -5.404 18.644 1.00 96.06 492 GLY A N 1
ATOM 3695 C CA . GLY A 1 492 ? -4.948 -4.102 18.144 1.00 96.06 492 GLY A CA 1
ATOM 3696 C C . GLY A 1 492 ? -5.969 -3.384 19.007 1.00 96.06 492 GLY A C 1
ATOM 3697 O O . GLY A 1 492 ? -6.438 -3.897 20.025 1.00 96.06 492 GLY A O 1
ATOM 3698 N N . VAL A 1 493 ? -6.324 -2.183 18.559 1.00 95.00 493 VAL A N 1
ATOM 3699 C CA . VAL A 1 493 ? -7.360 -1.330 19.147 1.00 95.00 493 VAL A CA 1
ATOM 3700 C C . VAL A 1 493 ? -8.259 -0.801 18.037 1.00 95.00 493 VAL A C 1
ATOM 3702 O O . VAL A 1 493 ? -7.775 -0.359 17.002 1.00 95.00 493 VAL A O 1
ATOM 3705 N N . LEU A 1 494 ? -9.568 -0.802 18.268 1.00 93.81 494 LEU A N 1
ATOM 3706 C CA . LEU A 1 494 ? -10.568 -0.162 17.424 1.00 93.81 494 LEU A CA 1
ATOM 3707 C C . LEU A 1 494 ? -11.446 0.741 18.283 1.00 93.81 494 LEU A C 1
ATOM 3709 O O . LEU A 1 494 ? -12.099 0.285 19.220 1.00 93.81 494 LEU A O 1
ATOM 3713 N N . ASN A 1 495 ? -11.498 2.014 17.939 1.00 92.69 495 ASN A N 1
ATOM 3714 C CA . ASN A 1 495 ? -12.338 3.005 18.581 1.00 92.69 495 ASN A CA 1
ATOM 3715 C C . ASN A 1 495 ? -13.502 3.372 17.668 1.00 92.69 495 ASN A C 1
ATOM 3717 O O . ASN A 1 495 ? -13.388 3.323 16.447 1.00 92.69 495 ASN A O 1
ATOM 3721 N N . ALA A 1 496 ? -14.623 3.759 18.264 1.00 92.50 496 ALA A N 1
ATOM 3722 C CA . ALA A 1 496 ? -15.734 4.367 17.559 1.00 92.50 496 ALA A CA 1
ATOM 3723 C C . ALA A 1 496 ? -16.239 5.589 18.326 1.00 92.50 496 ALA A C 1
ATOM 3725 O O . ALA A 1 496 ? -16.443 5.547 19.548 1.00 92.50 496 ALA A O 1
ATOM 3726 N N . GLY A 1 497 ? -16.469 6.667 17.578 1.00 88.12 497 GLY A N 1
ATOM 3727 C CA . GLY A 1 497 ? -17.006 7.921 18.072 1.00 88.12 497 GLY A CA 1
ATOM 3728 C C . GLY A 1 497 ? -18.439 7.758 18.552 1.00 88.12 497 GLY A C 1
ATOM 3729 O O . GLY A 1 497 ? -18.655 7.443 19.715 1.00 88.12 497 GLY A O 1
ATOM 3730 N N . ASN A 1 498 ? -19.435 8.002 17.698 1.00 86.06 498 ASN A N 1
ATOM 3731 C CA . ASN A 1 498 ? -20.844 7.981 18.105 1.00 86.06 498 ASN A CA 1
ATOM 3732 C C . ASN A 1 498 ? -21.589 6.785 17.512 1.00 86.06 498 ASN A C 1
ATOM 3734 O O . ASN A 1 498 ? -21.550 6.558 16.307 1.00 86.06 498 ASN A O 1
ATOM 3738 N N . ILE A 1 499 ? -22.357 6.090 18.352 1.00 90.56 499 ILE A N 1
ATOM 3739 C CA . ILE A 1 499 ? -23.324 5.081 17.922 1.00 90.56 499 ILE A CA 1
ATOM 3740 C C . ILE A 1 499 ? -24.729 5.661 18.048 1.00 90.56 499 ILE A C 1
ATOM 3742 O O . ILE A 1 499 ? -25.159 6.096 19.119 1.00 90.56 499 ILE A O 1
ATOM 3746 N N . THR A 1 500 ? -25.474 5.640 16.949 1.00 89.94 500 THR A N 1
ATOM 3747 C CA . THR A 1 500 ? -26.870 6.072 16.910 1.00 89.94 500 THR A CA 1
ATOM 3748 C C . THR A 1 500 ? -27.765 4.935 16.453 1.00 89.94 500 THR A C 1
ATOM 3750 O O . THR A 1 500 ? -27.461 4.226 15.500 1.00 89.94 500 THR A O 1
ATOM 3753 N N . LEU A 1 501 ? -28.904 4.784 17.122 1.00 91.44 501 LEU A N 1
ATOM 3754 C CA . LEU A 1 501 ? -29.945 3.850 16.719 1.00 91.44 501 LEU A CA 1
ATOM 3755 C C . LEU A 1 501 ? -31.270 4.609 16.640 1.00 91.44 501 LEU A C 1
ATOM 3757 O O . LEU A 1 501 ? -31.745 5.175 17.627 1.00 91.44 501 LEU A O 1
ATOM 3761 N N . LYS A 1 502 ? -31.836 4.660 15.438 1.00 91.56 502 LYS A N 1
ATOM 3762 C CA . LYS A 1 502 ? -33.047 5.420 15.106 1.00 91.56 502 LYS A CA 1
ATOM 3763 C C . LYS A 1 502 ? -33.985 4.571 14.260 1.00 91.56 502 LYS A C 1
ATOM 3765 O O . LYS A 1 502 ? -33.641 3.466 13.844 1.00 91.56 502 LYS A O 1
ATOM 3770 N N . GLN A 1 503 ? -35.176 5.090 14.000 1.00 92.62 503 GLN A N 1
ATOM 3771 C CA . GLN A 1 503 ? -35.999 4.559 12.926 1.00 92.62 503 GLN A CA 1
ATOM 3772 C C . GLN A 1 503 ? -35.388 4.897 11.555 1.00 92.62 503 GLN A C 1
ATOM 3774 O O . GLN A 1 503 ? -34.612 5.846 11.431 1.00 92.62 503 GLN A O 1
ATOM 3779 N N . LEU A 1 504 ? -35.739 4.129 10.519 1.00 90.31 504 LEU A N 1
ATOM 3780 C CA . LEU A 1 504 ? -35.233 4.302 9.149 1.00 90.31 504 LEU A CA 1
ATOM 3781 C C . LEU A 1 504 ? -35.568 5.680 8.557 1.00 90.31 504 LEU A C 1
ATOM 3783 O O . LEU A 1 504 ? -34.852 6.167 7.690 1.00 90.31 504 LEU A O 1
ATOM 3787 N N . ASP A 1 505 ? -36.649 6.312 9.022 1.00 90.06 505 ASP A N 1
ATOM 3788 C CA . ASP A 1 505 ? -37.034 7.677 8.641 1.00 90.06 505 ASP A CA 1
ATOM 3789 C C . ASP A 1 505 ? -36.277 8.777 9.419 1.00 90.06 505 ASP A C 1
ATOM 3791 O O . ASP A 1 505 ? -36.529 9.968 9.228 1.00 90.06 505 ASP A O 1
ATOM 3795 N N . GLY A 1 506 ? -35.346 8.383 10.295 1.00 89.56 506 GLY A N 1
ATOM 3796 C CA . GLY A 1 506 ? -34.537 9.262 11.133 1.00 89.56 506 GLY A CA 1
ATOM 3797 C C . GLY A 1 506 ? -35.199 9.690 12.445 1.00 89.56 506 GLY A C 1
ATOM 3798 O O . GLY A 1 506 ? -34.573 10.423 13.218 1.00 89.56 506 GLY A O 1
ATOM 3799 N N . THR A 1 507 ? -36.430 9.256 12.735 1.00 90.56 507 THR A N 1
ATOM 3800 C CA . THR A 1 507 ? -37.106 9.570 14.001 1.00 90.56 507 THR A CA 1
ATOM 3801 C C . THR A 1 507 ? -36.597 8.707 15.163 1.00 90.56 507 THR A C 1
ATOM 3803 O O . THR A 1 507 ? -35.962 7.667 14.980 1.00 90.56 507 THR A O 1
ATOM 3806 N N . ALA A 1 508 ? -36.815 9.174 16.396 1.00 89.94 508 ALA A N 1
ATOM 3807 C CA . ALA A 1 508 ? -36.390 8.457 17.596 1.00 89.94 508 ALA A CA 1
ATOM 3808 C C . ALA A 1 508 ? -37.195 7.165 17.803 1.00 89.94 508 ALA A C 1
ATOM 3810 O O . ALA A 1 508 ? -38.368 7.075 17.436 1.00 89.94 508 ALA A O 1
ATOM 3811 N N . LEU A 1 509 ? -36.578 6.179 18.451 1.00 90.62 509 LEU A N 1
ATOM 3812 C CA . LEU A 1 509 ? -37.257 4.939 18.803 1.00 90.62 509 LEU A CA 1
ATOM 3813 C C . LEU A 1 509 ? -38.348 5.195 19.861 1.00 90.62 509 LEU A C 1
ATOM 3815 O O . LEU A 1 509 ? -38.067 5.774 20.912 1.00 90.62 509 LEU A O 1
ATOM 3819 N N . PRO A 1 510 ? -39.600 4.749 19.649 1.00 89.75 510 PRO A N 1
ATOM 3820 C CA . PRO A 1 510 ? -40.647 4.901 20.651 1.00 89.75 510 PRO A CA 1
ATOM 3821 C C . PRO A 1 510 ? -40.279 4.209 21.969 1.00 89.75 510 PRO A C 1
ATOM 3823 O O . PRO A 1 510 ? -40.060 3.001 22.005 1.00 89.75 510 PRO A O 1
ATOM 3826 N N . GLY A 1 511 ? -40.239 4.974 23.062 1.00 89.00 511 GLY A N 1
ATOM 3827 C CA . GLY A 1 511 ? -39.966 4.453 24.405 1.00 89.00 511 GLY A CA 1
ATOM 3828 C C . GLY A 1 511 ? -38.505 4.079 24.682 1.00 89.00 511 GLY A C 1
ATOM 3829 O O . GLY A 1 511 ? -38.213 3.644 25.793 1.00 89.00 511 GLY A O 1
ATOM 3830 N N . ILE A 1 512 ? -37.590 4.268 23.727 1.00 89.00 512 ILE A N 1
ATOM 3831 C CA . ILE A 1 512 ? -36.149 4.065 23.911 1.00 89.00 512 ILE A CA 1
ATOM 3832 C C . ILE A 1 512 ? -35.445 5.376 23.564 1.00 89.00 512 ILE A C 1
ATOM 3834 O O . ILE A 1 512 ? -35.487 5.836 22.427 1.00 89.00 512 ILE A O 1
ATOM 3838 N N . ASN A 1 513 ? -34.774 5.966 24.545 1.00 84.81 513 ASN A N 1
ATOM 3839 C CA . ASN A 1 513 ? -33.961 7.161 24.374 1.00 84.81 513 ASN A CA 1
ATOM 3840 C C . ASN A 1 513 ? -32.492 6.755 24.448 1.00 84.81 513 ASN A C 1
ATOM 3842 O O . ASN A 1 513 ? -32.024 6.326 25.494 1.00 84.81 513 ASN A O 1
ATOM 3846 N N . ILE A 1 514 ? -31.759 6.880 23.350 1.00 84.94 514 ILE A N 1
ATOM 3847 C CA . ILE A 1 514 ? -30.309 6.677 23.343 1.00 84.94 514 ILE A CA 1
ATOM 3848 C C . ILE A 1 514 ? -29.699 8.069 23.287 1.00 84.94 514 ILE A C 1
ATOM 3850 O O . ILE A 1 514 ? -29.611 8.670 22.219 1.00 84.94 514 ILE A O 1
ATOM 3854 N N . ASN A 1 515 ? -29.384 8.616 24.460 1.00 79.88 515 ASN A N 1
ATOM 3855 C CA . ASN A 1 515 ? -28.900 9.989 24.575 1.00 79.88 515 ASN A CA 1
ATOM 3856 C C . ASN A 1 515 ? -27.425 10.076 24.172 1.00 79.88 515 ASN A C 1
ATOM 3858 O O . ASN A 1 515 ? -27.011 11.055 23.551 1.00 79.88 515 ASN A O 1
ATOM 3862 N N . LYS A 1 516 ? -26.640 9.049 24.526 1.00 82.31 516 LYS A N 1
ATOM 3863 C CA . LYS A 1 516 ? -25.204 8.972 24.252 1.00 82.31 516 LYS A CA 1
ATOM 3864 C C . LYS A 1 516 ? -24.738 7.513 24.265 1.00 82.31 516 LYS A C 1
ATOM 3866 O O . LYS A 1 516 ? -24.930 6.812 25.251 1.00 82.31 516 LYS A O 1
ATOM 3871 N N . VAL A 1 517 ? -24.112 7.072 23.180 1.00 88.12 517 VAL A N 1
ATOM 3872 C CA . VAL A 1 517 ? -23.272 5.866 23.145 1.00 88.12 517 VAL A CA 1
ATOM 3873 C C . VAL A 1 517 ? -22.016 6.276 22.407 1.00 88.12 517 VAL A C 1
ATOM 3875 O O . VAL A 1 517 ? -22.073 6.494 21.196 1.00 88.12 517 VAL A O 1
ATOM 3878 N N . ASN A 1 518 ? -20.929 6.507 23.137 1.00 87.19 518 ASN A N 1
ATOM 3879 C CA . ASN A 1 518 ? -19.705 7.002 22.525 1.00 87.19 518 ASN A CA 1
ATOM 3880 C C . ASN A 1 518 ? -18.435 6.656 23.299 1.00 87.19 518 ASN A C 1
ATOM 3882 O O . ASN A 1 518 ? -18.498 6.154 24.424 1.00 87.19 518 ASN A O 1
ATOM 3886 N N . GLY A 1 519 ? -17.285 6.940 22.681 1.00 83.12 519 GLY A N 1
ATOM 3887 C CA . GLY A 1 519 ? -15.992 6.523 23.222 1.00 83.12 519 GLY A CA 1
ATOM 3888 C C . GLY A 1 519 ? -15.969 5.010 23.385 1.00 83.12 519 GLY A C 1
ATOM 3889 O O . GLY A 1 519 ? -15.626 4.514 24.456 1.00 83.12 519 GLY A O 1
ATOM 3890 N N . VAL A 1 520 ? -16.481 4.307 22.369 1.00 90.75 520 VAL A N 1
ATOM 3891 C CA . VAL A 1 520 ? -16.418 2.854 22.338 1.00 90.75 520 VAL A CA 1
ATOM 3892 C C . VAL A 1 520 ? -14.993 2.497 21.973 1.00 90.75 520 VAL A C 1
ATOM 3894 O O . VAL A 1 520 ? -14.522 2.933 20.930 1.00 90.75 520 VAL A O 1
ATOM 3897 N N . SER A 1 521 ? -14.327 1.721 22.811 1.00 91.44 521 SER A N 1
ATOM 3898 C CA . SER A 1 521 ? -12.972 1.239 22.559 1.00 91.44 521 SER A CA 1
ATOM 3899 C C . SER A 1 521 ? -12.974 -0.267 22.693 1.00 91.44 521 SER A C 1
ATOM 3901 O O . SER A 1 521 ? -13.421 -0.800 23.705 1.00 91.44 521 SER A O 1
ATOM 3903 N N . VAL A 1 522 ? -12.497 -0.945 21.663 1.00 93.06 522 VAL A N 1
ATOM 3904 C CA . VAL A 1 522 ? -12.272 -2.384 21.628 1.00 93.06 522 VAL A CA 1
ATOM 3905 C C . VAL A 1 522 ? -10.776 -2.592 21.540 1.00 93.06 522 VAL A C 1
ATOM 3907 O O . VAL A 1 522 ? -10.109 -1.927 20.760 1.00 93.06 522 VAL A O 1
ATOM 3910 N N . GLY A 1 523 ? -10.243 -3.512 22.319 1.00 93.44 523 GLY A N 1
ATOM 3911 C CA . GLY A 1 523 ? -8.831 -3.862 22.277 1.00 93.44 523 GLY A CA 1
ATOM 3912 C C . GLY A 1 523 ? -8.663 -5.323 22.576 1.00 93.44 523 GLY A C 1
ATOM 3913 O O . GLY A 1 523 ? -9.459 -5.918 23.304 1.00 93.44 523 GLY A O 1
ATOM 3914 N N . PHE A 1 524 ? -7.664 -5.905 21.948 1.00 94.94 524 PHE A N 1
ATOM 3915 C CA . PHE A 1 524 ? -7.436 -7.330 22.003 1.00 94.94 524 PHE A CA 1
ATOM 3916 C C . PHE A 1 524 ? -5.972 -7.624 21.739 1.00 94.94 524 PHE A C 1
ATOM 3918 O O . PHE A 1 524 ? -5.308 -6.908 20.991 1.00 94.94 524 PHE A O 1
ATOM 3925 N N . ASN A 1 525 ? -5.502 -8.708 22.332 1.00 95.06 525 ASN A N 1
ATOM 3926 C CA . ASN A 1 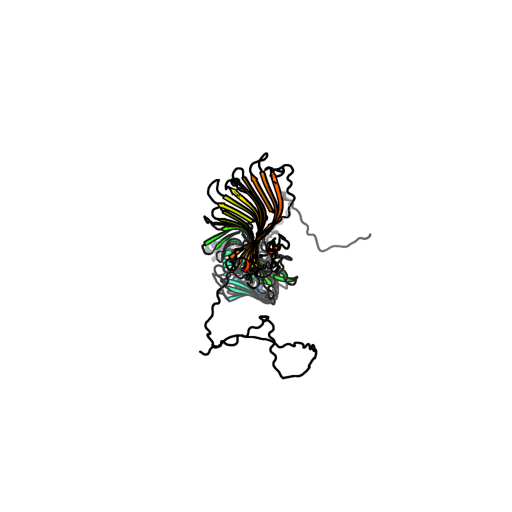525 ? -4.218 -9.313 22.041 1.00 95.06 525 ASN A CA 1
ATOM 3927 C C . ASN A 1 525 ? -4.375 -10.817 22.239 1.00 95.06 525 ASN A C 1
ATOM 3929 O O . ASN A 1 525 ? -4.815 -11.242 23.302 1.00 95.06 525 ASN A O 1
ATOM 3933 N N . THR A 1 526 ? -4.060 -11.598 21.211 1.00 95.00 526 THR A N 1
ATOM 3934 C CA . THR A 1 526 ? -4.056 -13.067 21.260 1.00 95.00 526 THR A CA 1
ATOM 3935 C C . THR A 1 526 ? -2.656 -13.634 21.034 1.00 95.00 526 THR A C 1
ATOM 3937 O O . THR A 1 526 ? -2.532 -14.800 20.671 1.00 95.00 526 THR A O 1
ATOM 3940 N N . MET A 1 527 ? -1.615 -12.799 21.105 1.00 94.62 527 MET A N 1
ATOM 3941 C CA . MET A 1 527 ? -0.241 -13.193 20.782 1.00 94.62 527 MET A CA 1
ATOM 3942 C C . MET A 1 527 ? 0.473 -13.885 21.947 1.00 94.62 527 MET A C 1
ATOM 3944 O O . MET A 1 527 ? 1.584 -14.366 21.750 1.00 94.62 527 MET A O 1
ATOM 3948 N N . GLU A 1 528 ? -0.140 -13.922 23.139 1.00 92.19 528 GLU A N 1
ATOM 3949 C CA . GLU A 1 528 ? 0.425 -14.487 24.378 1.00 92.19 528 GLU A CA 1
ATOM 3950 C C . GLU A 1 528 ? 1.763 -13.844 24.800 1.00 92.19 528 GLU A C 1
ATOM 3952 O O . GLU A 1 528 ? 2.478 -14.358 25.658 1.00 92.19 528 GLU A O 1
ATOM 3957 N N . GLU A 1 529 ? 2.098 -12.694 24.215 1.00 93.44 529 GLU A N 1
ATOM 3958 C CA . GLU A 1 529 ? 3.333 -11.949 24.427 1.00 93.44 529 GLU A CA 1
ATOM 3959 C C . GLU A 1 529 ? 3.048 -10.442 24.489 1.00 93.44 529 GLU A C 1
ATOM 3961 O O . GLU A 1 529 ? 1.988 -9.958 24.069 1.00 93.44 529 GLU A O 1
ATOM 3966 N N . ALA A 1 530 ? 4.041 -9.695 24.975 1.00 94.38 530 ALA A N 1
ATOM 3967 C CA . ALA A 1 530 ? 4.041 -8.240 24.969 1.00 94.38 530 ALA A CA 1
ATOM 3968 C C . ALA A 1 530 ? 3.992 -7.689 23.537 1.00 94.38 530 ALA A C 1
ATOM 3970 O O . ALA A 1 530 ? 4.788 -8.081 22.678 1.00 94.38 530 ALA A O 1
ATOM 3971 N N . VAL A 1 531 ? 3.096 -6.729 23.308 1.00 94.94 531 VAL A N 1
ATOM 3972 C CA . VAL A 1 531 ? 2.984 -5.997 22.040 1.00 94.94 531 VAL A CA 1
ATOM 3973 C C . VAL A 1 531 ? 2.955 -4.507 22.340 1.00 94.94 531 VAL A C 1
ATOM 3975 O O . VAL A 1 531 ? 2.105 -4.052 23.092 1.00 94.94 531 VAL A O 1
ATOM 3978 N N . GLU A 1 532 ? 3.858 -3.740 21.745 1.00 94.69 532 GLU A N 1
ATOM 3979 C CA . GLU A 1 532 ? 3.860 -2.277 21.810 1.00 94.69 532 GLU A CA 1
ATOM 3980 C C . GLU A 1 532 ? 4.081 -1.772 20.391 1.00 94.69 532 GLU A C 1
ATOM 3982 O O . GLU A 1 532 ? 5.126 -2.032 19.796 1.00 94.69 532 GLU A O 1
ATOM 3987 N N . GLU A 1 533 ? 3.074 -1.116 19.822 1.00 93.31 533 GLU A N 1
ATOM 3988 C CA . GLU A 1 533 ? 3.083 -0.786 18.403 1.00 93.31 533 GLU A CA 1
ATOM 3989 C C . GLU A 1 533 ? 2.442 0.563 18.099 1.00 93.31 533 GLU A C 1
ATOM 3991 O O . GLU A 1 533 ? 1.503 1.021 18.754 1.00 93.31 533 GLU A O 1
ATOM 3996 N N . THR A 1 534 ? 2.960 1.190 17.044 1.00 93.12 534 THR A N 1
ATOM 3997 C CA . THR A 1 534 ? 2.341 2.344 16.390 1.00 93.12 534 THR A CA 1
ATOM 3998 C C . THR A 1 534 ? 2.096 1.986 14.933 1.00 93.12 534 THR A C 1
ATOM 4000 O O . THR A 1 534 ? 3.036 1.675 14.203 1.00 93.12 534 THR A O 1
ATOM 4003 N N . ILE A 1 535 ? 0.838 2.029 14.505 1.00 90.81 535 ILE A N 1
ATOM 4004 C CA . ILE A 1 535 ? 0.431 1.761 13.124 1.00 90.81 535 ILE A CA 1
ATOM 4005 C C . ILE A 1 535 ? -0.478 2.912 12.686 1.00 90.81 535 ILE A C 1
ATOM 4007 O O . ILE A 1 535 ? -1.478 3.211 13.344 1.00 90.81 535 ILE A O 1
ATOM 4011 N N . GLY A 1 536 ? -0.105 3.590 11.599 1.00 87.06 536 GLY A N 1
ATOM 4012 C CA . GLY A 1 536 ? -0.768 4.824 11.179 1.00 87.06 536 GLY A CA 1
ATOM 4013 C C . GLY A 1 536 ? -0.713 5.883 12.286 1.00 87.06 536 GLY A C 1
ATOM 4014 O O . GLY A 1 536 ? 0.357 6.201 12.808 1.00 87.06 536 GLY A O 1
ATOM 4015 N N . SER A 1 537 ? -1.874 6.423 12.665 1.00 88.81 537 SER A N 1
ATOM 4016 C CA . SER A 1 537 ? -1.993 7.382 13.773 1.00 88.81 537 SER A CA 1
ATOM 4017 C C . SER A 1 537 ? -2.235 6.725 15.144 1.00 88.81 537 SER A C 1
ATOM 4019 O O . SER A 1 537 ? -2.225 7.405 16.175 1.00 88.81 537 SER A O 1
ATOM 4021 N N . THR A 1 538 ? -2.434 5.404 15.170 1.00 92.25 538 THR A N 1
ATOM 4022 C CA . THR A 1 538 ? -2.855 4.663 16.359 1.00 92.25 538 THR A CA 1
ATOM 4023 C C . THR A 1 538 ? -1.658 4.055 17.084 1.00 92.25 538 THR A C 1
ATOM 4025 O O . THR A 1 538 ? -0.870 3.314 16.502 1.00 92.25 538 THR A O 1
ATOM 4028 N N . TYR A 1 539 ? -1.567 4.325 18.387 1.00 92.31 539 TYR A N 1
ATOM 4029 C CA . TYR A 1 539 ? -0.642 3.674 19.315 1.00 92.31 539 TYR A CA 1
ATOM 4030 C C . TYR A 1 539 ? -1.410 2.753 20.260 1.00 92.31 539 TYR A C 1
ATOM 4032 O O . TYR A 1 539 ? -2.450 3.146 20.800 1.00 92.31 539 TYR A O 1
ATOM 4040 N N . PHE A 1 540 ? -0.876 1.559 20.503 1.00 92.88 540 PHE A N 1
ATOM 4041 C CA . PHE A 1 540 ? -1.361 0.671 21.550 1.00 92.88 540 PHE A CA 1
ATOM 4042 C C . PHE A 1 540 ? -0.207 -0.057 22.242 1.00 92.88 540 PHE A C 1
ATOM 4044 O O . PHE A 1 540 ? 0.769 -0.463 21.615 1.00 92.88 540 PHE A O 1
ATOM 4051 N N . ASP A 1 541 ? -0.348 -0.204 23.558 1.00 92.31 541 ASP A N 1
ATOM 4052 C CA . ASP A 1 541 ? 0.652 -0.778 24.452 1.00 92.31 541 ASP A CA 1
ATOM 4053 C C . ASP A 1 541 ? 0.008 -1.873 25.297 1.00 92.31 541 ASP A C 1
ATOM 4055 O O . ASP A 1 541 ? -0.845 -1.619 26.152 1.00 92.31 541 ASP A O 1
ATOM 4059 N N . PHE A 1 542 ? 0.424 -3.096 25.015 1.00 92.56 542 PHE A N 1
ATOM 4060 C CA . PHE A 1 542 ? 0.062 -4.328 25.694 1.00 92.56 542 PHE A CA 1
ATOM 4061 C C . PHE A 1 542 ? 1.317 -4.988 26.281 1.00 92.56 542 PHE A C 1
ATOM 4063 O O . PHE A 1 542 ? 1.456 -6.209 26.260 1.00 92.56 542 PHE A O 1
ATOM 4070 N N . SER A 1 543 ? 2.267 -4.183 26.766 1.00 91.44 543 SER A N 1
ATOM 4071 C CA . SER A 1 543 ? 3.511 -4.675 27.363 1.00 91.44 543 SER A CA 1
ATOM 4072 C C . SER A 1 543 ? 3.298 -5.379 28.706 1.00 91.44 543 SER A C 1
ATOM 4074 O O . SER A 1 543 ? 3.999 -6.348 29.001 1.00 91.44 543 SER A O 1
ATOM 4076 N N . GLU A 1 544 ? 2.321 -4.940 29.505 1.00 86.25 544 GLU A N 1
ATOM 4077 C CA . GLU A 1 544 ? 1.978 -5.575 30.782 1.00 86.25 544 GLU A CA 1
ATOM 4078 C C . GLU A 1 544 ? 1.437 -7.000 30.573 1.00 86.25 544 GLU A C 1
ATOM 4080 O O . GLU A 1 544 ? 0.552 -7.204 29.746 1.00 86.25 544 GLU A O 1
ATOM 4085 N N . ASP A 1 545 ? 1.899 -7.963 31.385 1.00 84.06 545 ASP A N 1
ATOM 4086 C CA . ASP A 1 545 ? 1.528 -9.396 31.317 1.00 84.06 545 ASP A CA 1
ATOM 4087 C C . ASP A 1 545 ? 0.016 -9.638 31.223 1.00 84.06 545 ASP A C 1
ATOM 4089 O O . ASP A 1 545 ? -0.466 -10.560 30.566 1.00 84.06 545 ASP A O 1
ATOM 4093 N N . LYS A 1 546 ? -0.760 -8.764 31.861 1.00 77.88 546 LYS A N 1
ATOM 4094 C CA . LYS A 1 546 ? -2.215 -8.829 31.860 1.00 77.88 546 LYS A CA 1
ATOM 4095 C C . LYS A 1 546 ? -2.894 -8.570 30.515 1.00 77.88 546 LYS A C 1
ATOM 4097 O O . LYS A 1 546 ? -4.073 -8.881 30.355 1.00 77.88 546 LYS A O 1
ATOM 4102 N N . PHE A 1 547 ? -2.170 -7.982 29.574 1.00 86.56 547 PHE A N 1
ATOM 4103 C CA . PHE A 1 547 ? -2.641 -7.666 28.234 1.00 86.56 547 PHE A CA 1
ATOM 4104 C C . PHE A 1 547 ? -2.020 -8.585 27.172 1.00 86.56 547 PHE A C 1
ATOM 4106 O O . PHE A 1 547 ? -2.089 -8.273 25.988 1.00 86.56 547 PHE A O 1
ATOM 4113 N N . HIS A 1 548 ? -1.425 -9.721 27.558 1.00 89.88 548 HIS A N 1
ATOM 4114 C CA . HIS A 1 548 ? -0.837 -10.684 26.611 1.00 89.88 548 HIS A CA 1
ATOM 4115 C C . HIS A 1 548 ? -1.880 -11.640 25.995 1.00 89.88 548 HIS A C 1
ATOM 4117 O O . HIS A 1 548 ? -1.709 -12.066 24.855 1.00 89.88 548 HIS A O 1
ATOM 4123 N N . ASP A 1 549 ? -2.978 -11.927 26.706 1.00 89.81 549 ASP A N 1
ATOM 4124 C CA . ASP A 1 549 ? -4.149 -12.667 26.198 1.00 89.81 549 ASP A CA 1
ATOM 4125 C C . ASP A 1 549 ? -5.456 -12.075 26.755 1.00 89.81 549 ASP A C 1
ATOM 4127 O O . ASP A 1 549 ? -5.881 -12.346 27.888 1.00 89.81 549 ASP A O 1
ATOM 4131 N N . PHE A 1 550 ? -6.083 -11.192 25.976 1.00 90.06 550 PHE A N 1
ATOM 4132 C CA . PHE A 1 550 ? -7.318 -10.536 26.392 1.00 90.06 550 PHE A CA 1
ATOM 4133 C C . PHE A 1 550 ? -8.167 -10.041 25.221 1.00 90.06 550 PHE A C 1
ATOM 4135 O O . PHE A 1 550 ? -7.701 -9.805 24.105 1.00 90.06 550 PHE A O 1
ATOM 4142 N N . PHE A 1 551 ? -9.442 -9.809 25.523 1.00 92.31 551 PHE A N 1
ATOM 4143 C CA . PHE A 1 551 ? -10.361 -9.037 24.697 1.00 92.31 551 PHE A CA 1
ATOM 4144 C C . PHE A 1 551 ? -11.167 -8.112 25.601 1.00 92.31 551 PHE A C 1
ATOM 4146 O O . PHE A 1 551 ? -11.823 -8.584 26.528 1.00 92.31 551 PHE A O 1
ATOM 4153 N N . ALA A 1 552 ? -11.169 -6.813 25.332 1.00 90.69 552 ALA A N 1
ATOM 4154 C CA . ALA A 1 552 ? -11.870 -5.844 26.155 1.00 90.69 552 ALA A CA 1
ATOM 4155 C C . ALA A 1 552 ? -12.662 -4.827 25.332 1.00 90.69 552 ALA A C 1
ATOM 4157 O O . ALA A 1 552 ? -12.256 -4.427 24.243 1.00 90.69 552 ALA A O 1
ATOM 4158 N N . ILE A 1 553 ? -13.803 -4.406 25.879 1.00 91.19 553 ILE A N 1
ATOM 4159 C CA . ILE A 1 553 ? -14.676 -3.367 25.333 1.00 91.19 553 ILE A CA 1
ATOM 4160 C C . ILE A 1 553 ? -14.984 -2.356 26.434 1.00 91.19 553 ILE A C 1
ATOM 4162 O O . ILE A 1 553 ? -15.426 -2.731 27.520 1.00 91.19 553 ILE A O 1
ATOM 4166 N N . ASN A 1 554 ? -14.833 -1.072 26.130 1.00 89.25 554 ASN A N 1
ATOM 4167 C CA . ASN A 1 554 ? -15.308 0.031 26.953 1.00 89.25 554 ASN A CA 1
ATOM 4168 C C . ASN A 1 554 ? -16.305 0.889 26.174 1.00 89.25 554 ASN A C 1
ATOM 4170 O O . ASN A 1 554 ? -16.162 1.025 24.963 1.00 89.25 554 ASN A O 1
ATOM 4174 N N . ALA A 1 555 ? -17.293 1.476 26.847 1.00 90.56 555 ALA A N 1
ATOM 4175 C CA . ALA A 1 555 ? -18.155 2.493 26.259 1.00 90.56 555 ALA A CA 1
ATOM 4176 C C . ALA A 1 555 ? -18.722 3.448 27.314 1.00 90.56 555 ALA A C 1
ATOM 4178 O O . ALA A 1 555 ? -19.090 3.035 28.418 1.00 90.56 555 ALA A O 1
ATOM 4179 N N . ASN A 1 556 ? -18.914 4.713 26.935 1.00 90.12 556 ASN A N 1
ATOM 4180 C CA . ASN A 1 556 ? -19.821 5.600 27.656 1.00 90.12 556 ASN A CA 1
ATOM 4181 C C . ASN A 1 556 ? -21.243 5.366 27.164 1.00 90.12 556 ASN A C 1
ATOM 4183 O O . ASN A 1 556 ? -21.527 5.454 25.968 1.00 90.12 556 ASN A O 1
ATOM 4187 N N . LEU A 1 557 ? -22.140 5.126 28.106 1.00 92.12 557 LEU A N 1
ATOM 4188 C CA . LEU A 1 557 ? -23.528 4.797 27.856 1.00 92.12 557 LEU A CA 1
ATOM 4189 C C . LEU A 1 557 ? -24.432 5.809 28.562 1.00 92.12 557 LEU A C 1
ATOM 4191 O O . LEU A 1 557 ? -24.151 6.202 29.688 1.00 92.12 557 LEU A O 1
ATOM 4195 N N . ASP A 1 558 ? -25.512 6.222 27.907 1.00 92.31 558 ASP A N 1
ATOM 4196 C CA . ASP A 1 558 ? -26.653 6.943 28.478 1.00 92.31 558 ASP A CA 1
ATOM 4197 C C . ASP A 1 558 ? -27.922 6.471 27.755 1.00 92.31 558 ASP A C 1
ATOM 4199 O O . ASP A 1 558 ? -28.267 6.929 26.655 1.00 92.31 558 ASP A O 1
ATOM 4203 N N . LEU A 1 559 ? -28.584 5.494 28.375 1.00 91.75 559 LEU A N 1
ATOM 4204 C CA . LEU A 1 559 ? -29.804 4.869 27.885 1.00 91.75 559 LEU A CA 1
ATOM 4205 C C . LEU A 1 559 ? -30.979 5.251 28.766 1.00 91.75 559 LEU A C 1
ATOM 4207 O O . LEU A 1 559 ? -30.957 5.069 29.978 1.00 91.75 559 LEU A O 1
ATOM 4211 N N . GLY A 1 560 ? -32.051 5.720 28.150 1.00 91.31 560 GLY A N 1
ATOM 4212 C CA . GLY A 1 560 ? -33.355 5.911 28.759 1.00 91.31 560 GLY A CA 1
ATOM 4213 C C . GLY A 1 560 ? -34.373 4.919 28.203 1.00 91.31 560 GLY A C 1
ATOM 4214 O O . GLY A 1 560 ? -34.443 4.687 27.000 1.00 91.31 560 GLY A O 1
ATOM 4215 N N . LEU A 1 561 ? -35.216 4.377 29.072 1.00 92.69 561 LEU A N 1
ATOM 4216 C CA . LEU A 1 561 ? -36.390 3.589 28.708 1.00 92.69 561 LEU A CA 1
ATOM 4217 C C . LEU A 1 561 ? -37.628 4.282 29.263 1.00 92.69 561 LEU A C 1
ATOM 4219 O O . LEU A 1 561 ? -37.678 4.599 30.449 1.00 92.69 561 LEU A O 1
ATOM 4223 N N . THR A 1 562 ? -38.643 4.496 28.433 1.00 92.06 562 THR A N 1
ATOM 4224 C CA . THR A 1 562 ? -39.887 5.158 28.831 1.00 92.06 562 THR A CA 1
ATOM 4225 C C . THR A 1 562 ? -41.088 4.299 28.460 1.00 92.06 562 THR A C 1
ATOM 4227 O O . THR A 1 562 ? -41.321 3.996 27.292 1.00 92.06 562 THR A O 1
ATOM 4230 N N . ALA A 1 563 ? -41.892 3.953 29.463 1.00 92.25 563 ALA A N 1
ATOM 4231 C CA . ALA A 1 563 ? -43.130 3.203 29.308 1.00 92.25 563 ALA A CA 1
ATOM 4232 C C . ALA A 1 563 ? -44.262 3.909 30.067 1.00 92.25 563 ALA A C 1
ATOM 4234 O O . ALA A 1 563 ? -44.369 3.833 31.294 1.00 92.25 563 ALA A O 1
ATOM 4235 N N . GLY A 1 564 ? -45.116 4.624 29.329 1.00 90.12 564 GLY A N 1
ATOM 4236 C CA . GLY A 1 564 ? -46.172 5.444 29.924 1.00 90.12 564 GLY A CA 1
ATOM 4237 C C . GLY A 1 564 ? -45.582 6.506 30.867 1.00 90.12 564 GLY A C 1
ATOM 4238 O O . GLY A 1 564 ? -44.725 7.268 30.430 1.00 90.12 564 GLY A O 1
ATOM 4239 N N . PRO A 1 565 ? -46.008 6.578 32.144 1.00 92.31 565 PRO A N 1
ATOM 4240 C CA . PRO A 1 565 ? -45.485 7.557 33.095 1.00 92.31 565 PRO A CA 1
ATOM 4241 C C . PRO A 1 565 ? -44.126 7.167 33.697 1.00 92.31 565 PRO A C 1
ATOM 4243 O O . PRO A 1 565 ? -43.582 7.937 34.482 1.00 92.31 565 PRO A O 1
ATOM 4246 N N . VAL A 1 566 ? -43.595 5.975 33.409 1.00 94.25 566 VAL A N 1
ATOM 4247 C CA . VAL A 1 566 ? -42.353 5.481 34.017 1.00 94.25 566 VAL A CA 1
ATOM 4248 C C . VAL A 1 566 ? -41.186 5.722 33.071 1.00 94.25 566 VAL A C 1
ATOM 4250 O O . VAL A 1 566 ? -41.255 5.365 31.898 1.00 94.25 566 VAL A O 1
ATOM 4253 N N . THR A 1 567 ? -40.108 6.315 33.576 1.00 94.25 567 THR A N 1
ATOM 4254 C CA . THR A 1 567 ? -38.828 6.447 32.874 1.00 94.25 567 THR A CA 1
ATOM 4255 C C . THR A 1 567 ? -37.718 5.839 33.718 1.00 94.25 567 THR A C 1
ATOM 4257 O O . THR A 1 567 ? -37.578 6.187 34.886 1.00 94.25 567 THR A O 1
ATOM 4260 N N . TYR A 1 568 ? -36.930 4.955 33.125 1.00 95.12 568 TYR A N 1
ATOM 4261 C CA . TYR A 1 568 ? -35.680 4.448 33.676 1.00 95.12 568 TYR A CA 1
ATOM 4262 C C . TYR A 1 568 ? -34.511 5.033 32.887 1.00 95.12 568 TYR A C 1
ATOM 4264 O O . TYR A 1 568 ? -34.634 5.222 31.679 1.00 95.12 568 TYR A O 1
ATOM 4272 N N . ASN A 1 569 ? -33.390 5.301 33.545 1.00 95.12 569 ASN A N 1
ATOM 4273 C CA . ASN A 1 569 ? -32.155 5.692 32.881 1.00 95.12 569 ASN A CA 1
ATOM 4274 C C . ASN A 1 569 ? -30.961 4.962 33.480 1.00 95.12 569 ASN A C 1
ATOM 4276 O O . ASN A 1 569 ? -30.919 4.738 34.690 1.00 95.12 569 ASN A O 1
ATOM 4280 N N . LEU A 1 570 ? -30.003 4.629 32.628 1.00 93.81 570 LEU A N 1
ATOM 4281 C CA . LEU A 1 570 ? -28.700 4.107 32.992 1.00 93.81 570 LEU A CA 1
ATOM 4282 C C . LEU A 1 570 ? -27.651 4.891 32.215 1.00 93.81 570 LEU A C 1
ATOM 4284 O O . LEU A 1 570 ? -27.620 4.824 30.986 1.00 93.81 570 LEU A O 1
ATOM 4288 N N . ALA A 1 571 ? -26.805 5.609 32.939 1.00 95.06 571 ALA A N 1
ATOM 4289 C CA . ALA A 1 571 ? -25.682 6.337 32.393 1.00 95.06 571 ALA A CA 1
ATOM 4290 C C . ALA A 1 571 ? -24.392 5.973 33.132 1.00 95.06 571 ALA A C 1
ATOM 4292 O O . ALA A 1 571 ? -24.427 5.633 34.310 1.00 95.06 571 ALA A O 1
ATOM 4293 N N . GLY A 1 572 ? -23.254 6.034 32.453 1.00 92.69 572 GLY A N 1
ATOM 4294 C CA . GLY A 1 572 ? -21.951 5.729 33.040 1.00 92.69 572 GLY A CA 1
ATOM 4295 C C . GLY A 1 572 ? -20.957 5.247 31.997 1.00 92.69 572 GLY A C 1
ATOM 4296 O O . GLY A 1 572 ? -21.298 5.093 30.823 1.00 92.69 572 GLY A O 1
ATOM 4297 N N . GLN A 1 573 ? -19.730 4.999 32.434 1.00 89.75 573 GLN A N 1
ATOM 4298 C CA . GLN A 1 573 ? -18.742 4.298 31.630 1.00 89.75 573 GLN A CA 1
ATOM 4299 C C . GLN A 1 573 ? -18.733 2.829 32.044 1.00 89.75 573 GLN A C 1
ATOM 4301 O O . GLN A 1 573 ? -18.645 2.531 33.234 1.00 89.75 573 GLN A O 1
ATOM 4306 N N . PHE A 1 574 ? -18.842 1.926 31.074 1.00 90.31 574 PHE A N 1
ATOM 4307 C CA . PHE A 1 574 ? -18.905 0.483 31.289 1.00 90.31 574 PHE A CA 1
ATOM 4308 C C . PHE A 1 574 ? -17.720 -0.192 30.612 1.00 90.31 574 PHE A C 1
ATOM 4310 O O . PHE A 1 574 ? -17.385 0.161 29.482 1.00 90.31 574 PHE A O 1
ATOM 4317 N N . GLY A 1 575 ? -17.116 -1.167 31.288 1.00 88.81 575 GLY A N 1
ATOM 4318 C CA . GLY A 1 575 ? -16.039 -1.998 30.760 1.00 88.81 575 GLY A CA 1
ATOM 4319 C C . GLY A 1 575 ? -16.378 -3.481 30.858 1.00 88.81 575 GLY A C 1
ATOM 4320 O O . GLY A 1 575 ? -16.999 -3.924 31.824 1.00 88.81 575 GLY A O 1
ATOM 4321 N N . PHE A 1 576 ? -15.971 -4.244 29.851 1.00 89.56 576 PHE A N 1
ATOM 4322 C CA . PHE A 1 576 ? -16.051 -5.698 29.813 1.00 89.56 576 PHE A CA 1
ATOM 4323 C C . PHE A 1 576 ? -14.713 -6.238 29.324 1.00 89.56 576 PHE A C 1
ATOM 4325 O O . PHE A 1 576 ? -14.306 -5.878 28.225 1.00 89.56 576 PHE A O 1
ATOM 4332 N N . THR A 1 577 ? -14.068 -7.117 30.085 1.00 88.88 577 THR A N 1
ATOM 4333 C CA . THR A 1 577 ? -12.811 -7.766 29.684 1.00 88.88 577 THR A CA 1
ATOM 4334 C C . THR A 1 577 ? -12.959 -9.272 29.795 1.00 88.88 577 THR A C 1
ATOM 4336 O O . THR A 1 577 ? -13.259 -9.786 30.868 1.00 88.88 577 THR A O 1
ATOM 4339 N N . LYS A 1 578 ? -12.730 -9.995 28.702 1.00 89.88 578 LYS A N 1
ATOM 4340 C CA . LYS A 1 578 ? -12.494 -11.434 28.721 1.00 89.88 578 LYS A CA 1
ATOM 4341 C C . LYS A 1 578 ? -10.990 -11.684 28.844 1.00 89.88 578 LYS A C 1
ATOM 4343 O O . LYS A 1 578 ? -10.228 -11.166 28.033 1.00 89.88 578 LYS A O 1
ATOM 4348 N N . THR A 1 579 ? -10.584 -12.484 29.823 1.00 85.88 579 THR A N 1
ATOM 4349 C CA . THR A 1 579 ? -9.184 -12.889 30.035 1.00 85.88 579 THR A CA 1
ATOM 4350 C C . THR A 1 579 ? -9.111 -14.248 30.742 1.00 85.88 579 THR A C 1
ATOM 4352 O O . THR A 1 579 ? -10.147 -14.785 31.153 1.00 85.88 579 THR A O 1
ATOM 4355 N N . GLN A 1 580 ? -7.909 -14.808 30.877 1.00 83.19 580 GLN A N 1
ATOM 4356 C CA . GLN A 1 580 ? -7.644 -16.021 31.643 1.00 83.19 580 GLN A CA 1
ATOM 4357 C C . GLN A 1 580 ? -6.902 -15.703 32.936 1.00 83.19 580 GLN A C 1
ATOM 4359 O O . GLN A 1 580 ? -5.868 -15.043 32.934 1.00 83.19 580 GLN A O 1
ATOM 4364 N N . MET A 1 581 ? -7.415 -16.199 34.060 1.00 76.69 581 MET A N 1
ATOM 4365 C CA . MET A 1 581 ? -6.794 -15.971 35.365 1.00 76.69 581 MET A CA 1
ATOM 4366 C C . MET A 1 581 ? -7.089 -17.101 36.346 1.00 76.69 581 MET A C 1
ATOM 4368 O O . MET A 1 581 ? -8.134 -17.748 36.282 1.00 76.69 581 MET A O 1
ATOM 4372 N N . GLU A 1 582 ? -6.163 -17.355 37.267 1.00 76.50 582 GLU A N 1
ATOM 4373 C CA . GLU A 1 582 ? -6.362 -18.341 38.329 1.00 76.50 582 GLU A CA 1
ATOM 4374 C C . GLU A 1 582 ? -7.257 -17.754 39.428 1.00 76.50 582 GLU A C 1
ATOM 4376 O O . GLU A 1 582 ? -6.806 -16.988 40.277 1.00 76.50 582 GLU A O 1
ATOM 4381 N N . ILE A 1 583 ? -8.546 -18.104 39.407 1.00 72.38 583 ILE A N 1
ATOM 4382 C CA . ILE A 1 583 ? -9.518 -17.661 40.420 1.00 72.38 583 ILE A CA 1
ATOM 4383 C C . ILE A 1 583 ? -9.492 -18.582 41.643 1.00 72.38 583 ILE A C 1
ATOM 4385 O O . ILE A 1 583 ? -9.759 -18.156 42.766 1.00 72.38 583 ILE A O 1
ATOM 4389 N N . VAL A 1 584 ? -9.179 -19.861 41.432 1.00 70.88 584 VAL A N 1
ATOM 4390 C CA . VAL A 1 584 ? -9.051 -20.858 42.497 1.00 70.88 584 VAL A CA 1
ATOM 4391 C C . VAL A 1 584 ? -7.618 -21.354 42.535 1.00 70.88 584 VAL A C 1
ATOM 4393 O O . VAL A 1 584 ? -7.157 -22.001 41.598 1.00 70.88 584 VAL A O 1
ATOM 4396 N N . SER A 1 585 ? -6.931 -21.081 43.644 1.00 70.81 585 SER A N 1
ATOM 4397 C CA . SER A 1 585 ? -5.538 -21.489 43.832 1.00 70.81 585 SER A CA 1
ATOM 4398 C C . SER A 1 585 ? -5.347 -22.992 43.594 1.00 70.81 585 SER A C 1
ATOM 4400 O O . SER A 1 585 ? -6.036 -23.830 44.182 1.00 70.81 585 SER A O 1
ATOM 4402 N N . GLY A 1 586 ? -4.396 -23.332 42.726 1.00 72.06 586 GLY A N 1
ATOM 4403 C CA . GLY A 1 586 ? -4.060 -24.697 42.343 1.00 72.06 586 GLY A CA 1
ATOM 4404 C C . GLY A 1 586 ? -4.989 -25.317 41.294 1.00 72.06 586 GLY A C 1
ATOM 4405 O O . GLY A 1 586 ? -4.903 -26.527 41.081 1.00 72.06 586 GLY A O 1
ATOM 4406 N N . GLN A 1 587 ? -5.885 -24.548 40.664 1.00 73.31 587 GLN A N 1
ATOM 4407 C CA . GLN A 1 587 ? -6.770 -25.023 39.585 1.00 73.31 587 GLN A CA 1
ATOM 4408 C C . GLN A 1 587 ? -6.366 -24.501 38.193 1.00 73.31 587 GLN A C 1
ATOM 4410 O O . GLN A 1 587 ? -7.045 -24.806 37.212 1.00 73.31 587 GLN A O 1
ATOM 4415 N N . GLY A 1 588 ? -5.254 -23.763 38.086 1.00 77.75 588 GLY A N 1
ATOM 4416 C CA . GLY A 1 588 ? -4.793 -23.175 36.823 1.00 77.75 588 GLY A CA 1
ATOM 4417 C C . GLY A 1 588 ? -5.614 -21.949 36.421 1.00 77.75 588 GLY A C 1
ATOM 4418 O O . GLY A 1 588 ? -6.422 -21.466 37.207 1.00 77.75 588 GLY A O 1
ATOM 4419 N N . ALA A 1 589 ? -5.412 -21.425 35.213 1.00 82.75 589 ALA A N 1
ATOM 4420 C CA . ALA A 1 589 ? -6.184 -20.286 34.721 1.00 82.75 589 ALA A CA 1
ATOM 4421 C C . ALA A 1 589 ? -7.581 -20.721 34.236 1.00 82.75 589 ALA A C 1
ATOM 4423 O O . ALA A 1 589 ? -7.732 -21.764 33.598 1.00 82.75 589 ALA A O 1
ATOM 4424 N N . GLN A 1 590 ? -8.607 -19.931 34.551 1.00 82.06 590 GLN A N 1
ATOM 4425 C CA . GLN A 1 590 ? -9.972 -20.075 34.043 1.00 82.06 590 GLN A CA 1
ATOM 4426 C C . GLN A 1 590 ? -10.335 -18.876 33.163 1.00 82.06 590 GLN A C 1
ATOM 4428 O O . GLN A 1 590 ? -9.859 -17.770 33.404 1.00 82.06 590 GLN A O 1
ATOM 4433 N N . ASP A 1 591 ? -11.234 -19.081 32.198 1.00 86.00 591 ASP A N 1
ATOM 4434 C CA . ASP A 1 591 ? -11.870 -17.988 31.457 1.00 86.00 591 ASP A CA 1
ATOM 4435 C C . ASP A 1 591 ? -12.723 -17.132 32.412 1.00 86.00 591 ASP A C 1
ATOM 4437 O O . ASP A 1 591 ? -13.605 -17.632 33.127 1.00 86.00 591 ASP A O 1
ATOM 4441 N N . VAL A 1 592 ? -12.496 -15.821 32.386 1.00 84.38 592 VAL A N 1
ATOM 4442 C CA . VAL A 1 592 ? -13.206 -14.842 33.209 1.00 84.38 592 VAL A CA 1
ATOM 4443 C C . VAL A 1 592 ? -13.706 -13.703 32.346 1.00 84.38 592 VAL A C 1
ATOM 4445 O O . VAL A 1 592 ? -12.975 -13.170 31.516 1.00 84.38 592 VAL A O 1
ATOM 4448 N N . LEU A 1 593 ? -14.961 -13.316 32.567 1.00 89.31 593 LEU A N 1
ATOM 4449 C CA . LEU A 1 593 ? -15.504 -12.053 32.095 1.00 89.31 593 LEU A CA 1
ATOM 4450 C C . LEU A 1 593 ? -15.526 -11.070 33.262 1.00 89.31 593 LEU A C 1
ATOM 4452 O O . LEU A 1 593 ? -16.361 -11.167 34.160 1.00 89.31 593 LEU A O 1
ATOM 4456 N N . LEU A 1 594 ? -14.608 -10.120 33.241 1.00 87.00 594 LEU A N 1
ATOM 4457 C CA . LEU A 1 594 ? -14.594 -8.988 34.143 1.00 87.00 594 LEU A CA 1
ATOM 4458 C C . LEU A 1 594 ? -15.540 -7.909 33.625 1.00 87.00 594 LEU A C 1
ATOM 4460 O O . LEU A 1 594 ? -15.637 -7.661 32.425 1.00 87.00 594 LEU A O 1
ATOM 4464 N N . MET A 1 595 ? -16.238 -7.267 34.545 1.00 87.75 595 MET A N 1
ATOM 4465 C CA . MET A 1 595 ? -17.171 -6.184 34.293 1.00 87.75 595 MET A CA 1
ATOM 4466 C C . MET A 1 595 ? -16.820 -5.014 35.188 1.00 87.75 595 MET A C 1
ATOM 4468 O O . MET A 1 595 ? -16.525 -5.204 36.367 1.00 87.75 595 MET A O 1
ATOM 4472 N N . SER A 1 596 ? -16.930 -3.803 34.664 1.00 87.00 596 SER A N 1
ATOM 4473 C CA . SER A 1 596 ? -16.708 -2.593 35.436 1.00 87.00 596 SER A CA 1
ATOM 4474 C C . SER A 1 596 ? -17.685 -1.483 35.093 1.00 87.00 596 SER A C 1
ATOM 4476 O O . SER A 1 596 ? -18.251 -1.423 33.999 1.00 87.00 596 SER A O 1
ATOM 4478 N N . MET A 1 597 ? -17.891 -0.596 36.062 1.00 87.81 597 MET A N 1
ATOM 4479 C CA . MET A 1 597 ? -18.644 0.635 35.888 1.00 87.81 597 MET A CA 1
ATOM 4480 C C . MET A 1 597 ? -17.967 1.767 36.657 1.00 87.81 597 MET A C 1
ATOM 4482 O O . MET A 1 597 ? -17.651 1.611 37.838 1.00 87.81 597 MET A O 1
ATOM 4486 N N . THR A 1 598 ? -17.814 2.927 36.020 1.00 87.50 598 THR A N 1
ATOM 4487 C CA . THR A 1 598 ? -17.386 4.171 36.672 1.00 87.50 598 THR A CA 1
ATOM 4488 C C . THR A 1 598 ? -18.352 5.305 36.377 1.00 87.50 598 THR A C 1
ATOM 4490 O O . THR A 1 598 ? -19.039 5.324 35.352 1.00 87.50 598 THR A O 1
ATOM 4493 N N . ASN A 1 599 ? -18.411 6.268 37.305 1.00 87.12 599 ASN A N 1
ATOM 4494 C CA . ASN A 1 599 ? -19.259 7.458 37.198 1.00 87.12 599 ASN A CA 1
ATOM 4495 C C . ASN A 1 599 ? -20.718 7.139 36.830 1.00 87.12 599 ASN A C 1
ATOM 4497 O O . ASN A 1 599 ? -21.376 7.918 36.141 1.00 87.12 599 ASN A O 1
ATOM 4501 N N . GLY A 1 600 ? -21.215 5.987 37.283 1.00 92.81 600 GLY A N 1
ATOM 4502 C CA . GLY A 1 600 ? -22.543 5.525 36.942 1.00 92.81 600 GLY A CA 1
ATOM 4503 C C . GLY A 1 600 ? -23.620 6.363 37.623 1.00 92.81 600 GLY A C 1
ATOM 4504 O O . GLY A 1 600 ? -23.503 6.769 38.785 1.00 92.81 600 GLY A O 1
ATOM 4505 N N . ASP A 1 601 ? -24.692 6.606 36.893 1.00 94.00 601 ASP A N 1
ATOM 4506 C CA . ASP A 1 601 ? -25.891 7.279 37.347 1.00 94.00 601 ASP A CA 1
ATOM 4507 C C . ASP A 1 601 ? -27.099 6.504 36.833 1.00 94.00 601 ASP A C 1
ATOM 4509 O O . ASP A 1 601 ? -27.170 6.113 35.670 1.00 94.00 601 ASP A O 1
ATOM 4513 N N . THR A 1 602 ? -28.058 6.243 37.705 1.00 95.19 602 THR A N 1
ATOM 4514 C CA . THR A 1 602 ? -29.309 5.613 37.299 1.00 95.19 602 THR A CA 1
ATOM 4515 C C . THR A 1 602 ? -30.458 6.244 38.045 1.00 95.19 602 THR A C 1
ATOM 4517 O O . THR A 1 602 ? -30.348 6.580 39.228 1.00 95.19 602 THR A O 1
ATOM 4520 N N . TYR A 1 603 ? -31.591 6.389 37.369 1.00 95.31 603 TYR A N 1
ATOM 4521 C CA . TYR A 1 603 ? -32.805 6.826 38.030 1.00 95.31 603 TYR A CA 1
ATOM 4522 C C . TYR A 1 603 ? -34.030 6.069 37.544 1.00 95.31 603 TYR A C 1
ATOM 4524 O O . TYR A 1 603 ? -34.132 5.649 36.392 1.00 95.31 603 TYR A O 1
ATOM 4532 N N . LEU A 1 604 ? -34.998 5.956 38.447 1.00 96.44 604 LEU A N 1
ATOM 4533 C CA . LEU A 1 604 ? -36.365 5.570 38.157 1.00 96.44 604 LEU A CA 1
ATOM 4534 C C . LEU A 1 604 ? -37.266 6.769 38.447 1.00 96.44 604 LEU A C 1
ATOM 4536 O O . LEU A 1 604 ? -37.387 7.203 39.592 1.00 96.44 604 LEU A O 1
ATOM 4540 N N . LYS A 1 605 ? -37.904 7.298 37.407 1.00 95.50 605 LYS A N 1
ATOM 4541 C CA . LYS A 1 605 ? -38.847 8.415 37.459 1.00 95.50 605 LYS A CA 1
ATOM 4542 C C . LYS A 1 605 ? -40.259 7.914 37.174 1.00 95.50 605 LYS A C 1
ATOM 4544 O O . LYS A 1 605 ? -40.464 7.154 36.231 1.00 95.50 605 LYS A O 1
ATOM 4549 N N . VAL A 1 606 ? -41.236 8.365 37.953 1.00 96.38 606 VAL A N 1
ATOM 4550 C CA . VAL A 1 606 ? -42.660 8.063 37.765 1.00 96.38 606 VAL A CA 1
ATOM 4551 C C . VAL A 1 606 ? -43.461 9.363 37.756 1.00 96.38 606 VAL A C 1
ATOM 4553 O O . VAL A 1 606 ? -43.510 10.072 38.759 1.00 96.38 606 VAL A O 1
ATOM 4556 N N . GLY A 1 607 ? -44.128 9.645 36.638 1.00 94.00 607 GLY A N 1
ATOM 4557 C CA . GLY A 1 607 ? -44.888 10.873 36.410 1.00 94.00 607 GLY A CA 1
ATOM 4558 C C . GLY A 1 607 ? -44.007 12.087 36.105 1.00 94.00 607 GLY A C 1
ATOM 4559 O O . GLY A 1 607 ? -42.784 11.983 36.002 1.00 94.00 607 GLY A O 1
ATOM 4560 N N . ASP A 1 608 ? -44.655 13.243 35.976 1.00 92.12 608 ASP A N 1
ATOM 4561 C CA . ASP A 1 608 ? -44.010 14.534 35.733 1.00 92.12 608 ASP A CA 1
ATOM 4562 C C . ASP A 1 608 ? -44.130 15.441 36.961 1.00 92.12 608 ASP A C 1
ATOM 4564 O O . ASP A 1 608 ? -45.030 15.285 37.790 1.00 92.12 608 ASP A O 1
ATOM 4568 N N . ALA A 1 609 ? -43.216 16.400 37.090 1.00 87.31 609 ALA A N 1
ATOM 4569 C CA . ALA A 1 609 ? -43.305 17.416 38.128 1.00 87.31 609 ALA A CA 1
ATOM 4570 C C . ALA A 1 609 ? -44.313 18.516 37.726 1.00 87.31 609 ALA A C 1
ATOM 4572 O O . ALA A 1 609 ? -44.378 18.880 36.546 1.00 87.31 609 ALA A O 1
ATOM 4573 N N . PRO A 1 610 ? -45.070 19.091 38.681 1.00 86.00 610 PRO A N 1
ATOM 4574 C CA . PRO A 1 610 ? -45.099 18.741 40.104 1.00 86.00 610 PRO A CA 1
ATOM 4575 C C . PRO A 1 610 ? -45.954 17.490 40.387 1.00 86.00 610 PRO A C 1
ATOM 4577 O O . PRO A 1 610 ? -47.022 17.313 39.801 1.00 86.00 610 PRO A O 1
ATOM 4580 N N . GLY A 1 611 ? -45.518 16.652 41.335 1.00 82.81 611 GLY A N 1
ATOM 4581 C CA . GLY A 1 611 ? -46.284 15.500 41.847 1.00 82.81 611 GLY A CA 1
ATOM 4582 C C . GLY A 1 611 ? -45.803 14.107 41.416 1.00 82.81 611 GLY A C 1
ATOM 4583 O O . GLY A 1 611 ? -46.179 13.122 42.053 1.00 82.81 611 GLY A O 1
ATOM 4584 N N . GLY A 1 612 ? -44.964 14.004 40.382 1.00 93.00 612 GLY A N 1
ATOM 4585 C CA . GLY A 1 612 ? -44.181 12.800 40.088 1.00 93.00 612 GLY A CA 1
ATOM 4586 C C . GLY A 1 612 ? -43.005 12.616 41.055 1.00 93.00 612 GLY A C 1
ATOM 4587 O O . GLY A 1 612 ? -42.616 13.555 41.746 1.00 93.00 612 GLY A O 1
ATOM 4588 N N . ALA A 1 613 ? -42.413 11.423 41.082 1.00 94.31 613 ALA A N 1
ATOM 4589 C CA . ALA A 1 613 ? -41.297 11.068 41.963 1.00 94.31 613 ALA A CA 1
ATOM 4590 C C . ALA A 1 613 ? -40.105 10.510 41.174 1.00 94.31 613 ALA A C 1
ATOM 4592 O O . ALA A 1 613 ? -40.292 9.846 40.154 1.00 94.31 613 ALA A O 1
ATOM 4593 N N . MET A 1 614 ? -38.890 10.734 41.671 1.00 94.62 614 MET A N 1
ATOM 4594 C CA . MET A 1 614 ? -37.652 10.176 41.137 1.00 94.62 614 MET A CA 1
ATOM 4595 C C . MET A 1 614 ? -36.810 9.577 42.265 1.00 94.62 614 MET A C 1
ATOM 4597 O O . MET A 1 614 ? -36.513 10.249 43.249 1.00 94.62 614 MET A O 1
ATOM 4601 N N . LEU A 1 615 ? -36.402 8.319 42.098 1.00 93.75 615 LEU A N 1
ATOM 4602 C CA . LEU A 1 615 ? -35.311 7.712 42.857 1.00 93.75 615 LEU A CA 1
ATOM 4603 C C . LEU A 1 615 ? -34.068 7.720 41.973 1.00 93.75 615 LEU A C 1
ATOM 4605 O O . LEU A 1 615 ? -34.106 7.146 40.887 1.00 93.75 615 LEU A O 1
ATOM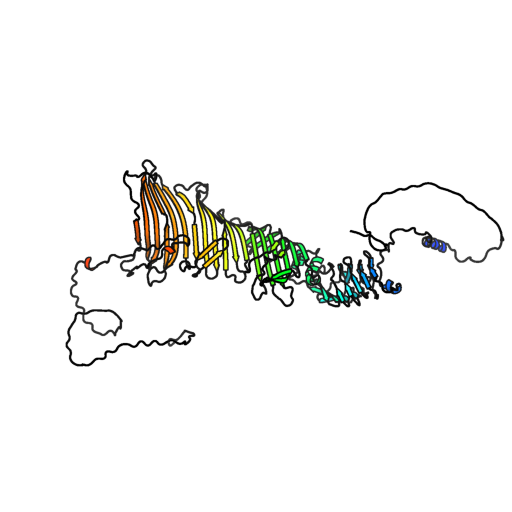 4609 N N . ARG A 1 616 ? -32.985 8.337 42.438 1.00 92.81 616 ARG A N 1
ATOM 4610 C CA . ARG A 1 616 ? -31.712 8.422 41.719 1.00 92.81 616 ARG A CA 1
ATOM 4611 C C . ARG A 1 616 ? -30.578 7.854 42.560 1.00 92.81 616 ARG A C 1
ATOM 4613 O O . ARG A 1 616 ? -30.487 8.158 43.748 1.00 92.81 616 ARG A O 1
ATOM 4620 N N . LEU A 1 617 ? -29.724 7.056 41.933 1.00 92.81 617 LEU A N 1
ATOM 4621 C CA . LEU A 1 617 ? -28.446 6.607 42.472 1.00 92.81 617 LEU A CA 1
ATOM 4622 C C . LEU A 1 617 ? -27.347 7.242 41.617 1.00 92.81 617 LEU A C 1
ATOM 4624 O O . LEU A 1 617 ? -27.378 7.117 40.395 1.00 92.81 617 LEU A O 1
ATOM 4628 N N . SER A 1 618 ? -26.395 7.916 42.253 1.00 91.56 618 SER A N 1
ATOM 4629 C CA . SER A 1 618 ? -25.319 8.636 41.561 1.00 91.56 618 SER A CA 1
ATOM 4630 C C . SER A 1 618 ? -23.956 8.258 42.121 1.00 91.56 618 SER A C 1
ATOM 4632 O O . SER A 1 618 ? -23.818 7.984 43.318 1.00 91.56 618 SER A O 1
ATOM 4634 N N . GLY A 1 619 ? -22.938 8.303 41.261 1.00 88.88 619 GLY A N 1
ATOM 4635 C CA . GLY A 1 619 ? -21.569 7.937 41.622 1.00 88.88 619 GLY A CA 1
ATOM 4636 C C . GLY A 1 619 ? -21.410 6.432 41.815 1.00 88.88 619 GLY A C 1
ATOM 4637 O O . GLY A 1 619 ? -20.675 6.015 42.706 1.00 88.88 619 GLY A O 1
ATOM 4638 N N . LEU A 1 620 ? -22.144 5.637 41.032 1.00 90.50 620 LEU A N 1
ATOM 4639 C CA . LEU A 1 620 ? -22.012 4.189 41.025 1.00 90.50 620 LEU A CA 1
ATOM 4640 C C . LEU A 1 620 ? -20.646 3.811 40.447 1.00 90.50 620 LEU A C 1
ATOM 4642 O O . LEU A 1 620 ? -20.312 4.200 39.326 1.00 90.50 620 LEU A O 1
ATOM 4646 N N . GLN A 1 621 ? -19.855 3.081 41.222 1.00 87.75 621 GLN A N 1
ATOM 4647 C CA . GLN A 1 621 ? -18.512 2.651 40.840 1.00 87.75 621 GLN A CA 1
ATOM 4648 C C . GLN A 1 621 ? -18.281 1.239 41.351 1.00 87.75 621 GLN A C 1
ATOM 4650 O O . GLN A 1 621 ? -18.547 0.970 42.518 1.00 87.75 621 GLN A O 1
ATOM 4655 N N . GLY A 1 622 ? -17.809 0.333 40.511 1.00 84.88 622 GLY A N 1
ATOM 4656 C CA . GLY A 1 622 ? -17.594 -1.041 40.936 1.00 84.88 622 GLY A CA 1
ATOM 4657 C C . GLY A 1 622 ? -17.050 -1.919 39.834 1.00 84.88 622 GLY A C 1
ATOM 4658 O O . GLY A 1 622 ? -17.047 -1.540 38.661 1.00 84.88 622 GLY A O 1
ATOM 4659 N N . ALA A 1 623 ? -16.632 -3.108 40.233 1.00 84.00 623 ALA A N 1
ATOM 4660 C CA . ALA A 1 623 ? -16.189 -4.143 39.329 1.00 84.00 623 ALA A CA 1
ATOM 4661 C C . ALA A 1 623 ? -16.631 -5.513 39.845 1.00 84.00 623 ALA A C 1
ATOM 4663 O O . ALA A 1 623 ? -16.894 -5.716 41.033 1.00 84.00 623 ALA A O 1
ATOM 4664 N N . GLY A 1 624 ? -16.752 -6.459 38.930 1.00 82.75 624 GLY A N 1
ATOM 4665 C CA . GLY A 1 624 ? -17.089 -7.831 39.249 1.00 82.75 624 GLY A CA 1
ATOM 4666 C C . GLY A 1 624 ? -16.577 -8.774 38.183 1.00 82.75 624 GLY A C 1
ATOM 4667 O O . GLY A 1 624 ? -16.220 -8.362 37.085 1.00 82.75 624 GLY A O 1
ATOM 4668 N N . LEU A 1 625 ? -16.557 -10.050 38.520 1.00 84.38 625 LEU A N 1
ATOM 4669 C CA . LEU A 1 625 ? -16.239 -11.129 37.613 1.00 84.38 625 LEU A CA 1
ATOM 4670 C C . LEU A 1 625 ? -17.454 -12.015 37.401 1.00 84.38 625 LEU A C 1
ATOM 4672 O O . LEU A 1 625 ? -18.320 -12.147 38.268 1.00 84.38 625 LEU A O 1
ATOM 4676 N N . ILE A 1 626 ? -17.481 -12.642 36.239 1.00 87.56 626 ILE A N 1
ATOM 4677 C CA . ILE A 1 626 ? -18.374 -13.722 35.867 1.00 87.56 626 ILE A CA 1
ATOM 4678 C C . ILE A 1 626 ? -17.480 -14.849 35.364 1.00 87.56 626 ILE A C 1
ATOM 4680 O O . ILE A 1 626 ? -16.664 -14.645 34.466 1.00 87.56 626 ILE A O 1
ATOM 4684 N N . SER A 1 627 ? -17.617 -16.038 35.940 1.00 85.50 627 SER A N 1
ATOM 4685 C CA . SER A 1 627 ? -16.824 -17.195 35.524 1.00 85.50 627 SER A CA 1
ATOM 4686 C C . SER A 1 627 ? -17.581 -18.499 35.759 1.00 85.50 627 SER A C 1
ATOM 4688 O O . SER A 1 627 ? -18.570 -18.547 36.495 1.00 85.50 627 SER A O 1
ATOM 4690 N N . ASN A 1 628 ? -17.113 -19.556 35.099 1.00 82.75 628 ASN A N 1
ATOM 4691 C CA . ASN A 1 628 ? -17.521 -20.923 35.371 1.00 82.75 628 ASN A CA 1
ATOM 4692 C C . ASN A 1 628 ? -16.404 -21.619 36.152 1.00 82.75 628 ASN A C 1
ATOM 4694 O O . ASN A 1 628 ? -15.308 -21.819 35.632 1.00 82.75 628 ASN A O 1
ATOM 4698 N N . ILE A 1 629 ? -16.699 -22.002 37.390 1.00 72.88 629 ILE A N 1
ATOM 4699 C CA . ILE A 1 629 ? -15.762 -22.692 38.269 1.00 72.88 629 ILE A CA 1
ATOM 4700 C C . ILE A 1 629 ? -16.310 -24.096 38.502 1.00 72.88 629 ILE A C 1
ATOM 4702 O O . ILE A 1 629 ? -17.370 -24.272 39.096 1.00 72.88 629 ILE A O 1
ATOM 4706 N N . ASN A 1 630 ? -15.585 -25.113 38.029 1.00 70.56 630 ASN A N 1
ATOM 4707 C CA . ASN A 1 630 ? -15.946 -26.527 38.190 1.00 70.56 630 ASN A CA 1
ATOM 4708 C C . ASN A 1 630 ? -17.356 -26.904 37.696 1.00 70.56 630 ASN A C 1
ATOM 4710 O O . ASN A 1 630 ? -17.986 -27.808 38.240 1.00 70.56 630 ASN A O 1
ATOM 4714 N N . GLY A 1 631 ? -17.840 -26.248 36.640 1.00 74.75 631 GLY A N 1
ATOM 4715 C CA . GLY A 1 631 ? -19.167 -26.480 36.070 1.00 74.75 631 GLY A CA 1
ATOM 4716 C C . GLY A 1 631 ? -20.237 -25.520 36.589 1.00 74.75 631 GLY A C 1
ATOM 4717 O O . GLY A 1 631 ? -21.271 -25.396 35.933 1.00 74.75 631 GLY A O 1
ATOM 4718 N N . GLU A 1 632 ? -19.971 -24.795 37.679 1.00 75.69 632 GLU A N 1
ATOM 4719 C CA . GLU A 1 632 ? -20.898 -23.831 38.267 1.00 75.69 632 GLU A CA 1
ATOM 4720 C C . GLU A 1 632 ? -20.623 -22.418 37.758 1.00 75.69 632 GLU A C 1
ATOM 4722 O O . GLU A 1 632 ? -19.526 -21.872 37.895 1.00 75.69 632 GLU A O 1
ATOM 4727 N N . PHE A 1 633 ? -21.641 -21.813 37.155 1.00 82.75 633 PHE A N 1
ATOM 4728 C CA . PHE A 1 633 ? -21.580 -20.442 36.671 1.00 82.75 633 PHE A CA 1
ATOM 4729 C C . PHE A 1 633 ? -22.016 -19.486 37.775 1.00 82.75 633 PHE A C 1
ATOM 4731 O O . PHE A 1 633 ? -23.100 -19.632 38.339 1.00 82.75 633 PHE A O 1
ATOM 4738 N N . GLY A 1 634 ? -21.206 -18.471 38.048 1.00 82.56 634 GLY A N 1
ATOM 4739 C CA . GLY A 1 634 ? -21.530 -17.469 39.049 1.00 82.56 634 GLY A CA 1
ATOM 4740 C C . GLY A 1 634 ? -20.879 -16.130 38.762 1.00 82.56 634 GLY A C 1
ATOM 4741 O O . GLY A 1 634 ? -20.121 -15.961 37.804 1.00 82.56 634 GLY A O 1
ATOM 4742 N N . ALA A 1 635 ? -21.215 -15.163 39.607 1.00 84.75 635 ALA A N 1
ATOM 4743 C CA . ALA A 1 635 ? -20.666 -13.822 39.552 1.00 84.75 635 ALA A CA 1
ATOM 4744 C C . ALA A 1 635 ? -20.302 -13.351 40.956 1.00 84.75 635 ALA A C 1
ATOM 4746 O O . ALA A 1 635 ? -21.031 -13.629 41.909 1.00 84.75 635 ALA A O 1
ATOM 4747 N N . ALA A 1 636 ? -19.213 -12.608 41.089 1.00 81.31 636 ALA A N 1
ATOM 4748 C CA . ALA A 1 636 ? -18.823 -11.983 42.347 1.00 81.31 636 ALA A CA 1
ATOM 4749 C C . ALA A 1 636 ? -18.266 -10.588 42.081 1.00 81.31 636 ALA A C 1
ATOM 4751 O O . ALA A 1 636 ? -17.638 -10.366 41.051 1.00 81.31 636 ALA A O 1
ATOM 4752 N N . GLY A 1 637 ? -18.490 -9.641 42.982 1.00 82.62 637 GLY A N 1
ATOM 4753 C CA . GLY A 1 637 ? -18.040 -8.273 42.764 1.00 82.62 637 GLY A CA 1
ATOM 4754 C C . GLY A 1 637 ? -18.411 -7.324 43.883 1.00 82.62 637 GLY A C 1
ATOM 4755 O O . GLY A 1 637 ? -19.123 -7.682 44.823 1.00 82.62 637 GLY A O 1
ATOM 4756 N N . THR A 1 638 ? -17.929 -6.097 43.744 1.00 80.88 638 THR A N 1
ATOM 4757 C CA . THR A 1 638 ? -18.207 -4.995 44.660 1.00 80.88 638 THR A CA 1
ATOM 4758 C C . THR A 1 638 ? -18.699 -3.786 43.876 1.00 80.88 638 THR A C 1
ATOM 4760 O O . THR A 1 638 ? -18.308 -3.528 42.736 1.00 80.88 638 THR A O 1
ATOM 4763 N N . MET A 1 639 ? -19.608 -3.030 44.478 1.00 85.19 639 MET A N 1
ATOM 4764 C CA . MET A 1 639 ? -20.117 -1.786 43.928 1.00 85.19 639 MET A CA 1
ATOM 4765 C C . MET A 1 639 ? -20.326 -0.786 45.045 1.00 85.19 639 MET A C 1
ATOM 4767 O O . MET A 1 639 ? -20.922 -1.088 46.067 1.00 85.19 639 MET A O 1
ATOM 4771 N N . THR A 1 640 ? -19.879 0.436 44.834 1.00 86.56 640 THR A N 1
ATOM 4772 C CA . THR A 1 640 ? -20.124 1.551 45.729 1.00 86.56 640 THR A CA 1
ATOM 4773 C C . THR A 1 640 ? -21.160 2.472 45.115 1.00 86.56 640 THR A C 1
ATOM 4775 O O . THR A 1 640 ? -21.056 2.861 43.952 1.00 86.56 640 THR A O 1
ATOM 4778 N N . ILE A 1 641 ? -22.156 2.849 45.910 1.00 89.62 641 ILE A N 1
ATOM 4779 C CA . ILE A 1 641 ? -23.088 3.926 45.576 1.00 89.62 641 ILE A CA 1
ATOM 4780 C C . ILE A 1 641 ? -22.571 5.190 46.253 1.00 89.62 641 ILE A C 1
ATOM 4782 O O . ILE A 1 641 ? -22.356 5.173 47.458 1.00 89.62 641 ILE A O 1
ATOM 4786 N N . GLY A 1 642 ? -22.362 6.282 45.515 1.00 87.94 642 GLY A N 1
ATOM 4787 C CA . GLY A 1 642 ? -21.901 7.543 46.108 1.00 87.94 642 GLY A CA 1
ATOM 4788 C C . GLY A 1 642 ? -23.017 8.298 46.839 1.00 87.94 642 GLY A C 1
ATOM 4789 O O . GLY A 1 642 ? -22.846 8.784 47.959 1.00 87.94 642 GLY A O 1
ATOM 4790 N N . SER A 1 643 ? -24.188 8.406 46.209 1.00 88.31 643 SER A N 1
ATOM 4791 C CA . SER A 1 643 ? -25.360 9.043 46.813 1.00 88.31 643 SER A CA 1
ATOM 4792 C C . SER A 1 643 ? -26.670 8.463 46.298 1.00 88.31 643 SER A C 1
ATOM 4794 O O . SER A 1 643 ? -26.751 7.948 45.184 1.00 88.31 643 SER A O 1
ATOM 4796 N N . ILE A 1 644 ? -27.702 8.579 47.131 1.00 89.62 644 ILE A N 1
ATOM 4797 C CA . ILE A 1 644 ? -29.072 8.196 46.808 1.00 89.62 644 ILE A CA 1
ATOM 4798 C C . ILE A 1 644 ? -29.953 9.414 47.066 1.00 89.62 644 ILE A C 1
ATOM 4800 O O . ILE A 1 644 ? -29.879 10.009 48.141 1.00 89.62 644 ILE A O 1
ATOM 4804 N N . ALA A 1 645 ? -30.793 9.772 46.100 1.00 88.81 645 ALA A N 1
ATOM 4805 C CA . ALA A 1 645 ? -31.712 10.894 46.205 1.00 88.81 645 ALA A CA 1
ATOM 4806 C C . ALA A 1 645 ? -33.145 10.460 45.886 1.00 88.81 645 ALA A C 1
ATOM 4808 O O . ALA A 1 645 ? -33.389 9.756 44.907 1.00 88.81 645 ALA A O 1
ATOM 4809 N N . LEU A 1 646 ? -34.091 10.917 46.709 1.00 91.50 646 LEU A N 1
ATOM 4810 C CA . LEU A 1 646 ? -35.525 10.795 46.464 1.00 91.50 646 LEU A CA 1
ATOM 4811 C C . LEU A 1 646 ? -36.123 12.195 46.282 1.00 91.50 646 LEU A C 1
ATOM 4813 O O . LEU A 1 646 ? -36.295 12.949 47.245 1.00 91.50 646 LEU A O 1
ATOM 4817 N N . THR A 1 647 ? -36.426 12.543 45.039 1.00 91.31 647 THR A N 1
ATOM 4818 C CA . THR A 1 647 ? -36.880 13.873 44.617 1.00 91.31 647 THR A CA 1
ATOM 4819 C C . THR A 1 647 ? -38.247 13.802 43.936 1.00 91.31 647 THR A C 1
ATOM 4821 O O . THR A 1 647 ? -38.775 12.719 43.668 1.00 91.31 647 THR A O 1
ATOM 4824 N N . GLU A 1 648 ? -38.868 14.952 43.684 1.00 93.12 648 GLU A N 1
ATOM 4825 C CA . GLU A 1 648 ? -39.901 15.052 42.663 1.00 93.12 648 GLU A CA 1
ATOM 4826 C C . GLU A 1 648 ? -39.316 14.668 41.293 1.00 93.12 648 GLU A C 1
ATOM 4828 O O . GLU A 1 648 ? -38.102 14.591 41.094 1.00 93.12 648 GLU A O 1
ATOM 4833 N N . ALA A 1 649 ? -40.181 14.436 40.308 1.00 93.06 649 ALA A N 1
ATOM 4834 C CA . ALA A 1 649 ? -39.774 14.079 38.947 1.00 93.06 649 ALA A CA 1
ATOM 4835 C C . ALA A 1 649 ? -38.864 15.121 38.244 1.00 93.06 649 ALA A C 1
ATOM 4837 O O . ALA A 1 649 ? -38.345 14.829 37.167 1.00 93.06 649 ALA A O 1
ATOM 4838 N N . ASP A 1 650 ? -38.649 16.303 38.836 1.00 89.88 650 ASP A N 1
ATOM 4839 C CA . ASP A 1 650 ? -37.685 17.314 38.383 1.00 89.88 650 ASP A CA 1
ATOM 4840 C C . ASP A 1 650 ? -36.221 16.966 38.718 1.00 89.88 650 ASP A C 1
ATOM 4842 O O . ASP A 1 650 ? -35.309 17.620 38.216 1.00 89.88 650 ASP A O 1
ATOM 4846 N N . GLY A 1 651 ? -35.981 15.942 39.547 1.00 89.62 651 GLY A N 1
ATOM 4847 C CA . GLY A 1 651 ? -34.644 15.521 39.957 1.00 89.62 651 GLY A CA 1
ATOM 4848 C C . GLY A 1 651 ? -33.965 16.448 40.972 1.00 89.62 651 GLY A C 1
ATOM 4849 O O . GLY A 1 651 ? -32.828 16.178 41.355 1.00 89.62 651 GLY A O 1
ATOM 4850 N N . VAL A 1 652 ? -34.633 17.517 41.422 1.00 88.31 652 VAL A N 1
ATOM 4851 C CA . VAL A 1 652 ? -34.040 18.594 42.233 1.00 88.31 652 VAL A CA 1
ATOM 4852 C C . VAL A 1 652 ? -34.802 18.803 43.539 1.00 88.31 652 VAL A C 1
ATOM 4854 O O . VAL A 1 652 ? -34.188 18.911 44.602 1.00 88.31 652 VAL A O 1
ATOM 4857 N N . THR A 1 653 ? -36.131 18.865 43.490 1.00 88.75 653 THR A N 1
ATOM 4858 C CA . THR A 1 653 ? -36.969 19.156 44.657 1.00 88.75 653 THR A CA 1
ATOM 4859 C C . THR A 1 653 ? -37.082 17.904 45.529 1.00 88.75 653 THR A C 1
ATOM 4861 O O . THR A 1 653 ? -37.493 16.869 45.020 1.00 88.75 653 THR A O 1
ATOM 4864 N N . PRO A 1 654 ? -36.757 17.923 46.835 1.00 87.81 654 PRO A N 1
ATOM 4865 C CA . PRO A 1 654 ? -36.952 16.755 47.697 1.00 87.81 654 PRO A CA 1
ATOM 4866 C C . PRO A 1 654 ? -38.423 16.330 47.750 1.00 87.81 654 PRO A C 1
ATOM 4868 O O . PRO A 1 654 ? -39.288 17.157 48.040 1.00 87.81 654 PRO A O 1
ATOM 4871 N N . LEU A 1 655 ? -38.705 15.037 47.549 1.00 86.06 655 LEU A N 1
ATOM 4872 C CA . LEU A 1 655 ? -40.083 14.522 47.558 1.00 86.06 655 LEU A CA 1
ATOM 4873 C C . LEU A 1 655 ? -40.738 14.653 48.943 1.00 86.06 655 LEU A C 1
ATOM 4875 O O . LEU A 1 655 ? -41.949 14.816 49.074 1.00 86.06 655 LEU A O 1
ATOM 4879 N N . VAL A 1 656 ? -39.919 14.575 49.996 1.00 83.69 656 VAL A N 1
ATOM 4880 C CA . VAL A 1 656 ? -40.329 14.779 51.385 1.00 83.69 656 VAL A CA 1
ATOM 4881 C C . VAL A 1 656 ? -39.525 15.942 51.955 1.00 83.69 656 VAL A C 1
ATOM 4883 O O . VAL A 1 656 ? -38.312 15.849 52.141 1.00 83.69 656 VAL A O 1
ATOM 4886 N N . ALA A 1 657 ? -40.206 17.048 52.254 1.00 77.06 657 ALA A N 1
ATOM 4887 C CA . ALA A 1 657 ? -39.573 18.237 52.817 1.00 77.06 657 ALA A CA 1
ATOM 4888 C C . ALA A 1 657 ? -38.825 17.906 54.123 1.00 77.06 657 ALA A C 1
ATOM 4890 O O . ALA A 1 657 ? -39.413 17.407 55.082 1.00 77.06 657 ALA A O 1
ATOM 4891 N N . GLY A 1 658 ? -37.522 18.199 54.160 1.00 68.19 658 GLY A N 1
ATOM 4892 C CA . GLY A 1 658 ? -36.651 17.937 55.311 1.00 68.19 658 GLY A CA 1
ATOM 4893 C C . GLY A 1 658 ? -36.045 16.529 55.375 1.00 68.19 658 GLY A C 1
ATOM 4894 O O . GLY A 1 658 ? -35.197 16.292 56.234 1.00 68.19 658 GLY A O 1
ATOM 4895 N N . LEU A 1 659 ? -36.413 15.614 54.470 1.00 69.25 659 LEU A N 1
ATOM 4896 C CA . LEU A 1 659 ? -35.722 14.336 54.299 1.00 69.25 659 LEU A CA 1
ATOM 4897 C C . LEU A 1 659 ? -34.499 14.555 53.398 1.00 69.25 659 LEU A C 1
ATOM 4899 O O . LEU A 1 659 ? -34.618 14.622 52.179 1.00 69.25 659 LEU A O 1
ATOM 4903 N N . SER A 1 660 ? -33.322 14.687 54.007 1.00 61.97 660 SER A N 1
ATOM 4904 C CA . SER A 1 660 ? -32.047 14.633 53.291 1.00 61.97 660 SER A CA 1
ATOM 4905 C C . SER A 1 660 ? -31.452 13.246 53.483 1.00 61.97 660 SER A C 1
ATOM 4907 O O . SER A 1 660 ? -31.082 12.878 54.600 1.00 61.97 660 SER A O 1
ATOM 4909 N N . MET A 1 661 ? -31.391 12.461 52.411 1.00 68.62 661 MET A N 1
ATOM 4910 C CA . MET A 1 661 ? -30.531 11.286 52.387 1.00 68.62 661 MET A CA 1
ATOM 4911 C C . MET A 1 661 ? -29.101 11.803 52.243 1.00 68.62 661 MET A C 1
ATOM 4913 O O . MET A 1 661 ? -28.762 12.427 51.240 1.00 68.62 661 MET A O 1
ATOM 4917 N N . LEU A 1 662 ? -28.282 11.638 53.281 1.00 64.81 662 LEU A N 1
ATOM 4918 C CA . LEU A 1 662 ? -26.872 12.012 53.194 1.00 64.81 662 LEU A CA 1
ATOM 4919 C C . LEU A 1 662 ? -26.198 11.168 52.097 1.00 64.81 662 LEU A C 1
ATOM 4921 O O . LEU A 1 662 ? -26.586 10.007 51.931 1.00 64.81 662 LEU A O 1
ATOM 4925 N N . PRO A 1 663 ? -25.196 11.709 51.373 1.00 63.78 663 PRO A N 1
ATOM 4926 C CA . PRO A 1 663 ? -24.326 10.893 50.538 1.00 63.78 663 PRO A CA 1
ATOM 4927 C C . PRO A 1 663 ? -23.820 9.735 51.387 1.00 63.78 663 PRO A C 1
ATOM 4929 O O . PRO A 1 663 ? -23.295 9.936 52.486 1.00 63.78 663 PRO A O 1
ATOM 4932 N N . LEU A 1 664 ? -24.071 8.528 50.914 1.00 67.56 664 LEU A N 1
ATOM 4933 C CA . LEU A 1 664 ? -23.808 7.314 51.649 1.00 67.56 664 LEU A CA 1
ATOM 4934 C C . LEU A 1 664 ? -22.945 6.498 50.712 1.00 67.56 664 LEU A C 1
ATOM 4936 O O . LEU A 1 664 ? -23.480 5.949 49.762 1.00 67.56 664 LEU A O 1
ATOM 4940 N N . ASN A 1 665 ? -21.635 6.490 50.972 1.00 73.50 665 ASN A N 1
ATOM 4941 C CA . ASN A 1 665 ? -20.658 5.649 50.289 1.00 73.50 665 ASN A CA 1
ATOM 4942 C C . ASN A 1 665 ? -20.941 4.191 50.670 1.00 73.50 665 ASN A C 1
ATOM 4944 O O . ASN A 1 665 ? -20.318 3.654 51.583 1.00 73.50 665 ASN A O 1
ATOM 4948 N N . LEU A 1 666 ? -21.995 3.628 50.082 1.00 80.69 666 LEU A N 1
ATOM 4949 C CA . LEU A 1 666 ? -22.547 2.327 50.435 1.00 80.69 666 LEU A CA 1
ATOM 4950 C C . LEU A 1 666 ? -21.827 1.259 49.622 1.00 80.69 666 LEU A C 1
ATOM 4952 O O . LEU A 1 666 ? -22.095 1.184 48.421 1.00 80.69 666 LEU A O 1
ATOM 4956 N N . PRO A 1 667 ? -20.957 0.443 50.241 1.00 81.06 667 PRO A N 1
ATOM 4957 C CA . PRO A 1 667 ? -20.460 -0.749 49.587 1.00 81.06 667 PRO A CA 1
ATOM 4958 C C . PRO A 1 667 ? -21.601 -1.765 49.474 1.00 81.06 667 PRO A C 1
ATOM 4960 O O . PRO A 1 667 ? -22.380 -1.975 50.409 1.00 81.06 667 PRO A O 1
ATOM 4963 N N . PHE A 1 668 ? -21.694 -2.381 48.311 1.00 80.56 668 PHE A N 1
ATOM 4964 C CA . PHE A 1 668 ? -22.559 -3.494 47.994 1.00 80.56 668 PHE A CA 1
ATOM 4965 C C . PHE A 1 668 ? -21.689 -4.593 47.407 1.00 80.56 668 PHE A C 1
ATOM 4967 O O . PHE A 1 668 ? -21.192 -4.481 46.288 1.00 80.56 668 PHE A O 1
ATOM 4974 N N . ASP A 1 669 ? -21.545 -5.655 48.178 1.00 81.69 669 ASP A N 1
ATOM 4975 C CA . ASP A 1 669 ? -20.824 -6.844 47.774 1.00 81.69 669 ASP A CA 1
ATOM 4976 C C . ASP A 1 669 ? -21.835 -7.902 47.349 1.00 81.69 669 ASP A C 1
ATOM 4978 O O . ASP A 1 669 ? -22.850 -8.116 48.021 1.00 81.69 669 ASP A O 1
ATOM 4982 N N . PHE A 1 670 ? -21.563 -8.583 46.242 1.00 80.12 670 PHE A N 1
ATOM 4983 C CA . PHE A 1 670 ? -22.370 -9.709 45.798 1.00 80.12 670 PHE A CA 1
ATOM 4984 C C . PHE A 1 670 ? -21.489 -10.906 45.479 1.00 80.12 670 PHE A C 1
ATOM 4986 O O . PHE A 1 670 ? -20.395 -10.781 44.934 1.00 80.12 670 PHE A O 1
ATOM 4993 N N . ASN A 1 671 ? -22.004 -12.083 45.810 1.00 77.75 671 ASN A N 1
ATOM 4994 C CA . ASN A 1 671 ? -21.465 -13.360 45.388 1.00 77.75 671 ASN A CA 1
ATOM 4995 C C . ASN A 1 671 ? -22.654 -14.271 45.071 1.00 77.75 671 ASN A C 1
ATOM 4997 O O . ASN A 1 671 ? -23.488 -14.542 45.934 1.00 77.75 671 ASN A O 1
ATOM 5001 N N . LEU A 1 672 ? -22.764 -14.650 43.803 1.00 80.38 672 LEU A N 1
ATOM 5002 C CA . LEU A 1 672 ? -23.856 -15.423 43.221 1.00 80.38 672 LEU A CA 1
ATOM 5003 C C . LEU A 1 672 ? -23.391 -16.813 42.766 1.00 80.38 672 LEU A C 1
ATOM 5005 O O . LEU A 1 672 ? -24.076 -17.440 41.964 1.00 80.38 672 LEU A O 1
ATOM 5009 N N . PHE A 1 673 ? -22.229 -17.287 43.226 1.00 74.06 673 PHE A N 1
ATOM 5010 C CA . PHE A 1 673 ? -21.821 -18.667 42.984 1.00 74.06 673 PHE A CA 1
ATOM 5011 C C . PHE A 1 673 ? -22.690 -19.611 43.822 1.00 74.06 673 PHE A C 1
ATOM 5013 O O . PHE A 1 673 ? -22.600 -19.632 45.051 1.00 74.06 673 PHE A O 1
ATOM 5020 N N . ASP A 1 674 ? -23.536 -20.387 43.146 1.00 65.88 674 ASP A N 1
ATOM 5021 C CA . ASP A 1 674 ? -24.316 -21.470 43.749 1.00 65.88 674 ASP A CA 1
ATOM 5022 C C . ASP A 1 674 ? -23.441 -22.727 43.819 1.00 65.88 674 ASP A C 1
ATOM 5024 O O . ASP A 1 674 ? -23.522 -23.624 42.985 1.00 65.88 674 ASP A O 1
ATOM 5028 N N . LEU A 1 675 ? -22.497 -22.741 44.761 1.00 62.47 675 LEU A N 1
ATOM 5029 C CA . LEU A 1 675 ? -21.635 -23.902 44.961 1.00 62.47 675 LEU A CA 1
ATOM 5030 C C . LEU A 1 675 ? -22.406 -24.973 45.738 1.00 62.47 675 LEU A C 1
ATOM 5032 O O . LEU A 1 675 ? -22.933 -24.693 46.818 1.00 62.47 675 LEU A O 1
ATOM 5036 N N . ASP A 1 676 ? -22.432 -26.208 45.220 1.00 57.59 676 ASP A N 1
ATOM 5037 C CA . ASP A 1 676 ? -22.948 -27.361 45.965 1.00 57.59 676 ASP A CA 1
ATOM 5038 C C . ASP A 1 676 ? -22.257 -27.404 47.344 1.00 57.59 676 ASP A C 1
ATOM 5040 O O . ASP A 1 676 ? -21.030 -27.482 47.404 1.00 57.59 676 ASP A O 1
ATOM 5044 N N . PRO A 1 677 ? -22.992 -27.370 48.471 1.00 54.31 677 PRO A N 1
ATOM 5045 C CA . PRO A 1 677 ? -22.394 -27.417 49.806 1.00 54.31 677 PRO A CA 1
ATOM 5046 C C . PRO A 1 677 ? -21.615 -28.716 50.084 1.00 54.31 677 PRO A C 1
ATOM 5048 O O . PRO A 1 677 ? -20.878 -28.788 51.065 1.00 54.31 677 PRO A O 1
ATOM 5051 N N . ASN A 1 678 ? -21.769 -29.750 49.247 1.00 49.81 678 ASN A N 1
ATOM 5052 C CA . ASN A 1 678 ? -20.975 -30.981 49.296 1.00 49.81 678 ASN A CA 1
ATOM 5053 C C . ASN A 1 678 ? -19.681 -30.903 48.466 1.00 49.81 678 ASN A C 1
ATOM 5055 O O . ASN A 1 678 ? -18.841 -31.805 48.544 1.00 49.81 678 ASN A O 1
ATOM 5059 N N . LEU A 1 679 ? -19.513 -29.850 47.666 1.00 50.25 679 LEU A N 1
ATOM 5060 C CA . LEU A 1 679 ? -18.298 -29.564 46.925 1.00 50.25 679 LEU A CA 1
ATOM 5061 C C . LEU A 1 679 ? -17.287 -28.957 47.903 1.00 50.25 679 LEU A C 1
ATOM 5063 O O . LEU A 1 679 ? -17.433 -27.827 48.360 1.00 50.25 679 LEU A O 1
ATOM 5067 N N . ASN A 1 680 ? -16.254 -29.724 48.254 1.00 46.25 680 ASN A N 1
ATOM 5068 C CA . ASN A 1 680 ? -15.178 -29.269 49.135 1.00 46.25 680 ASN A CA 1
ATOM 5069 C C . ASN A 1 680 ? -14.231 -28.314 48.385 1.00 46.25 680 ASN A C 1
ATOM 5071 O O . ASN A 1 680 ? -13.073 -28.642 48.132 1.00 46.25 680 ASN A O 1
ATOM 5075 N N . LEU A 1 681 ? -14.750 -27.157 47.975 1.00 50.12 681 LEU A N 1
ATOM 5076 C CA . LEU A 1 681 ? -13.971 -26.037 47.473 1.00 50.12 681 LEU A CA 1
ATOM 5077 C C . LEU A 1 681 ? -14.003 -24.921 48.512 1.00 50.12 681 LEU A C 1
ATOM 5079 O O . LEU A 1 681 ? -14.991 -24.204 48.655 1.00 50.12 681 LEU A O 1
ATOM 5083 N N . SER A 1 682 ? -12.887 -24.733 49.213 1.00 49.12 682 SER A N 1
ATOM 5084 C CA . SER A 1 682 ? -12.607 -23.439 49.821 1.00 49.12 682 SER A CA 1
ATOM 5085 C C . SER A 1 682 ? -12.377 -22.446 48.681 1.00 49.12 682 SER A C 1
ATOM 5087 O O . SER A 1 682 ? -11.280 -22.393 48.121 1.00 49.12 682 SER A O 1
ATOM 5089 N N . LEU A 1 683 ? -13.405 -21.685 48.300 1.00 51.31 683 LEU A N 1
ATOM 5090 C CA . LEU A 1 683 ? -13.260 -20.598 47.335 1.00 51.31 683 LEU A CA 1
ATOM 5091 C C . LEU A 1 683 ? -12.604 -19.397 48.031 1.00 51.31 683 LEU A C 1
ATOM 5093 O O . LEU A 1 683 ? -13.239 -18.387 48.326 1.00 51.31 683 LEU A O 1
ATOM 5097 N N . SER A 1 684 ? -11.318 -19.541 48.347 1.00 52.84 684 SER A N 1
ATOM 5098 C CA . SER A 1 684 ? -10.472 -18.401 48.670 1.00 52.84 684 SER A CA 1
ATOM 5099 C C . SER A 1 684 ? -10.106 -17.751 47.348 1.00 52.84 684 SER A C 1
ATOM 5101 O O . SER A 1 684 ? -9.147 -18.174 46.703 1.00 52.84 684 SER A O 1
ATOM 5103 N N . LEU A 1 685 ? -10.900 -16.765 46.933 1.00 57.12 685 LEU A N 1
ATOM 5104 C CA . LEU A 1 685 ? -10.507 -15.892 45.837 1.00 57.12 685 LEU A CA 1
ATOM 5105 C C . LEU A 1 685 ? -9.168 -15.247 46.240 1.00 57.12 685 LEU A C 1
ATOM 5107 O O . LEU A 1 685 ? -9.089 -14.713 47.352 1.00 57.12 685 LEU A O 1
ATOM 5111 N N . PRO A 1 686 ? -8.105 -15.343 45.422 1.00 56.62 686 PRO A N 1
ATOM 5112 C CA . PRO A 1 686 ? -6.919 -14.530 45.640 1.00 56.62 686 PRO A CA 1
ATOM 5113 C C . PRO A 1 686 ? -7.304 -13.048 45.540 1.00 56.62 686 PRO A C 1
ATOM 5115 O O . PRO A 1 686 ? -8.399 -12.717 45.074 1.00 56.62 686 PRO A O 1
ATOM 5118 N N . ASP A 1 687 ? -6.413 -12.154 45.964 1.00 61.88 687 ASP A N 1
ATOM 5119 C CA . ASP A 1 687 ? -6.564 -10.740 45.625 1.00 61.88 687 ASP A CA 1
ATOM 5120 C C . ASP A 1 687 ? -6.562 -10.638 44.095 1.00 61.88 687 ASP A C 1
ATOM 5122 O O . ASP A 1 687 ? -5.551 -10.871 43.430 1.00 61.88 687 ASP A O 1
ATOM 5126 N N . ILE A 1 688 ? -7.750 -10.416 43.539 1.00 61.03 688 ILE A N 1
ATOM 5127 C CA . ILE A 1 688 ? -7.969 -10.309 42.107 1.00 61.03 688 ILE A CA 1
ATOM 5128 C C . ILE A 1 688 ? -7.828 -8.841 41.748 1.00 61.03 688 ILE A C 1
ATOM 5130 O O . ILE A 1 688 ? -8.618 -8.010 42.191 1.00 61.03 688 ILE A O 1
ATOM 5134 N N . ASP A 1 689 ? -6.838 -8.551 40.912 1.00 60.81 689 ASP A N 1
ATOM 5135 C CA . ASP A 1 689 ? -6.653 -7.224 40.355 1.00 60.81 689 ASP A CA 1
ATOM 5136 C C . ASP A 1 689 ? -7.771 -6.927 39.343 1.00 60.81 689 ASP A C 1
ATOM 5138 O O . ASP A 1 689 ? -7.769 -7.398 38.206 1.00 60.81 689 ASP A O 1
ATOM 5142 N N . LEU A 1 690 ? -8.770 -6.148 39.758 1.00 64.75 690 LEU A N 1
ATOM 5143 C CA . LEU A 1 690 ? -9.848 -5.704 38.872 1.00 64.75 690 LEU A CA 1
ATOM 5144 C C . LEU A 1 690 ? -9.422 -4.549 37.952 1.00 64.75 690 LEU A C 1
ATOM 5146 O O . LEU A 1 690 ? -10.215 -4.162 37.090 1.00 64.75 690 LEU A O 1
ATOM 5150 N N . SER A 1 691 ? -8.173 -4.066 38.035 1.00 61.16 691 SER A N 1
ATOM 5151 C CA . SER A 1 691 ? -7.583 -3.220 36.991 1.00 61.16 691 SER A CA 1
ATOM 5152 C C . SER A 1 691 ? -7.449 -3.970 35.662 1.00 61.16 691 SER A C 1
ATOM 5154 O O . SER A 1 691 ? -7.304 -3.355 34.623 1.00 61.16 691 SER A O 1
ATOM 5156 N N . LEU A 1 692 ? -7.601 -5.292 35.627 1.00 57.91 692 LEU A N 1
ATOM 5157 C CA . LEU A 1 692 ? -7.777 -6.054 34.383 1.00 57.91 692 LEU A CA 1
ATOM 5158 C C . LEU A 1 692 ? -9.081 -5.706 33.637 1.00 57.91 692 LEU A C 1
ATOM 5160 O O . LEU A 1 692 ? -9.174 -5.819 32.415 1.00 57.91 692 LEU A O 1
ATOM 5164 N N . ALA A 1 693 ? -10.109 -5.266 34.371 1.00 57.84 693 ALA A N 1
ATOM 5165 C CA . ALA A 1 693 ? -11.330 -4.701 33.795 1.00 57.84 693 ALA A CA 1
ATOM 5166 C C . ALA A 1 693 ? -11.116 -3.260 33.295 1.00 57.84 693 ALA A C 1
ATOM 5168 O O . ALA A 1 693 ? -12.003 -2.693 32.644 1.00 57.84 693 ALA A O 1
ATOM 5169 N N . ALA A 1 694 ? -9.962 -2.661 33.620 1.00 59.78 694 ALA A N 1
ATOM 5170 C CA . ALA A 1 694 ? -9.464 -1.490 32.934 1.00 59.78 694 ALA A CA 1
ATOM 5171 C C . ALA A 1 694 ? -9.005 -1.927 31.550 1.00 59.78 694 ALA A C 1
ATOM 5173 O O . ALA A 1 694 ? -8.045 -2.672 31.372 1.00 59.78 694 ALA A O 1
ATOM 5174 N N . PHE A 1 695 ? -9.658 -1.373 30.543 1.00 62.16 695 PHE A N 1
ATOM 5175 C CA . PHE A 1 695 ? -8.941 -1.086 29.314 1.00 62.16 695 PHE A CA 1
ATOM 5176 C C . PHE A 1 695 ? -7.721 -0.203 29.662 1.00 62.16 695 PHE A C 1
ATOM 5178 O O . PHE A 1 695 ? -7.841 0.549 30.636 1.00 62.16 695 PHE A O 1
ATOM 5185 N N . PRO A 1 696 ? -6.616 -0.167 28.892 1.00 58.94 696 PRO A N 1
ATOM 5186 C CA . PRO A 1 696 ? -5.479 0.745 29.130 1.00 58.94 696 PRO A CA 1
ATOM 5187 C C . PRO A 1 696 ? -5.827 2.249 29.298 1.00 58.94 696 PRO A C 1
ATOM 5189 O O . PRO A 1 696 ? -4.947 3.068 29.545 1.00 58.94 696 PRO A O 1
ATOM 5192 N N . PHE A 1 697 ? -7.107 2.635 29.217 1.00 56.12 697 PHE A N 1
ATOM 5193 C CA . PHE A 1 697 ? -7.631 3.989 29.399 1.00 56.12 697 PHE A CA 1
ATOM 5194 C C . PHE A 1 697 ? -8.616 4.179 30.578 1.00 56.12 697 PHE A C 1
ATOM 5196 O O . PHE A 1 697 ? -9.135 5.286 30.732 1.00 56.12 697 PHE A O 1
ATOM 5203 N N . VAL A 1 698 ? -8.907 3.166 31.415 1.00 55.16 698 VAL A N 1
ATOM 5204 C CA . VAL A 1 698 ? -9.834 3.305 32.569 1.00 55.16 698 VAL A CA 1
ATOM 5205 C C . VAL A 1 698 ? -9.260 2.721 33.848 1.00 55.16 698 VAL A C 1
ATOM 5207 O O . VAL A 1 698 ? -9.576 1.600 34.210 1.00 55.16 698 VAL A O 1
ATOM 5210 N N . ASP A 1 699 ? -8.476 3.506 34.576 1.00 56.22 699 ASP A N 1
ATOM 5211 C CA . ASP A 1 699 ? -7.930 3.089 35.868 1.00 56.22 699 ASP A CA 1
ATOM 5212 C C . ASP A 1 699 ? -9.038 2.930 36.926 1.00 56.22 699 ASP A C 1
ATOM 5214 O O . ASP A 1 699 ? -9.580 3.896 37.476 1.00 56.22 699 ASP A O 1
ATOM 5218 N N . LEU A 1 700 ? -9.390 1.676 37.184 1.00 55.03 700 LEU A N 1
ATOM 5219 C CA . LEU A 1 700 ? -10.055 1.255 38.400 1.00 55.03 700 LEU A CA 1
ATOM 5220 C C . LEU A 1 700 ? -8.930 0.834 39.330 1.00 55.03 700 LEU A C 1
ATOM 5222 O O . LEU A 1 700 ? -8.357 -0.237 39.137 1.00 55.03 700 LEU A O 1
ATOM 5226 N N . GLY A 1 701 ? -8.601 1.681 40.307 1.00 57.50 701 GLY A N 1
ATOM 5227 C CA . GLY A 1 701 ? -7.624 1.314 41.330 1.00 57.50 701 GLY A CA 1
ATOM 5228 C C . GLY A 1 701 ? -7.987 -0.013 42.012 1.00 57.50 701 GLY A C 1
ATOM 5229 O O . GLY A 1 701 ? -9.077 -0.544 41.821 1.00 57.50 701 GLY A O 1
ATOM 5230 N N . ASP A 1 702 ? -7.090 -0.532 42.845 1.00 58.16 702 ASP A N 1
ATOM 5231 C CA . ASP A 1 702 ? -7.242 -1.848 43.477 1.00 58.16 702 ASP A CA 1
ATOM 5232 C C . ASP A 1 702 ? -8.576 -1.986 44.252 1.00 58.16 702 ASP A C 1
ATOM 5234 O O . ASP A 1 702 ? -8.785 -1.376 45.309 1.00 58.16 702 ASP A O 1
ATOM 5238 N N . LEU A 1 703 ? -9.514 -2.750 43.681 1.00 57.38 703 LEU A N 1
ATOM 5239 C CA . LEU A 1 703 ? -10.814 -3.080 44.259 1.00 57.38 703 LEU A CA 1
ATOM 5240 C C . LEU A 1 703 ? -10.823 -4.573 44.591 1.00 57.38 703 LEU A C 1
ATOM 5242 O O . LEU A 1 703 ? -10.963 -5.412 43.706 1.00 57.38 703 LEU A O 1
ATOM 5246 N N . GLY A 1 704 ? -10.727 -4.904 45.879 1.00 55.69 704 GLY A N 1
ATOM 5247 C CA . GLY A 1 704 ? -10.835 -6.287 46.339 1.00 55.69 704 GLY A CA 1
ATOM 5248 C C . GLY A 1 704 ? -12.232 -6.875 46.105 1.00 55.69 704 GLY A C 1
ATOM 5249 O O . GLY A 1 704 ? -13.246 -6.183 46.235 1.00 55.69 704 GLY A O 1
ATOM 5250 N N . LEU A 1 705 ? -12.290 -8.169 45.788 1.00 59.91 705 LEU A N 1
ATOM 5251 C CA . LEU A 1 705 ? -13.537 -8.932 45.683 1.00 59.91 705 LEU A CA 1
ATOM 5252 C C . LEU A 1 705 ? -14.040 -9.397 47.058 1.00 59.91 705 LEU A C 1
ATOM 5254 O O . LEU A 1 705 ? -13.246 -9.584 47.984 1.00 59.91 705 LEU A O 1
ATOM 5258 N N . PRO A 1 706 ? -15.354 -9.640 47.220 1.00 56.78 706 PRO A N 1
ATOM 5259 C CA . PRO A 1 706 ? -15.872 -10.134 48.483 1.00 56.78 706 PRO A CA 1
ATOM 5260 C C . PRO A 1 706 ? -15.490 -11.598 48.711 1.00 56.78 706 PRO A C 1
ATOM 5262 O O . PRO A 1 706 ? -15.687 -12.458 47.851 1.00 56.78 706 PRO A O 1
ATOM 5265 N N . SER A 1 707 ? -14.988 -11.898 49.910 1.00 55.53 707 SER A N 1
ATOM 5266 C CA . SER A 1 707 ? -14.703 -13.276 50.331 1.00 55.53 707 SER A CA 1
ATOM 5267 C C . SER A 1 707 ? -15.992 -14.076 50.572 1.00 55.53 707 SER A C 1
ATOM 5269 O O . SER A 1 707 ? -16.955 -13.572 51.156 1.00 55.53 707 SER A O 1
ATOM 5271 N N . LEU A 1 708 ? -16.014 -15.345 50.148 1.00 44.28 708 LEU A N 1
ATOM 5272 C CA . LEU A 1 708 ? -17.101 -16.279 50.450 1.00 44.28 708 LEU A CA 1
ATOM 5273 C C . LEU A 1 708 ? -16.801 -17.012 51.762 1.00 44.28 708 LEU A C 1
ATOM 5275 O O . LEU A 1 708 ? -16.110 -18.025 51.770 1.00 44.28 708 LEU A O 1
ATOM 5279 N N . ASN A 1 709 ? -17.352 -16.531 52.875 1.00 43.62 709 ASN A N 1
ATOM 5280 C CA . ASN A 1 709 ? -17.442 -17.345 54.087 1.00 43.62 709 ASN A CA 1
ATOM 5281 C C . ASN A 1 709 ? -18.784 -18.082 54.080 1.00 43.62 709 ASN A C 1
ATOM 5283 O O . ASN A 1 709 ? -19.830 -17.477 54.327 1.00 43.62 709 ASN A O 1
ATOM 5287 N N . LEU A 1 710 ? -18.757 -19.387 53.797 1.00 40.94 710 LEU A N 1
ATOM 5288 C CA . LEU A 1 710 ? -19.910 -20.247 54.055 1.00 40.94 710 LEU A CA 1
ATOM 5289 C C . LEU A 1 710 ? -20.225 -20.214 55.561 1.00 40.94 710 LEU A C 1
ATOM 5291 O O . LEU A 1 710 ? -19.299 -20.134 56.374 1.00 40.94 710 LEU A O 1
ATOM 5295 N N . PRO A 1 711 ? -21.507 -20.275 55.964 1.00 38.00 711 PRO A N 1
ATOM 5296 C CA . PRO A 1 711 ? -21.843 -20.516 57.356 1.00 38.00 711 PRO A CA 1
ATOM 5297 C C . PRO A 1 711 ? -21.140 -21.798 57.793 1.00 38.00 711 PRO A C 1
ATOM 5299 O O . PRO A 1 711 ? -21.328 -22.841 57.167 1.00 38.00 711 PRO A O 1
ATOM 5302 N N . ASP A 1 712 ? -20.340 -21.715 58.852 1.00 40.16 712 ASP A N 1
ATOM 5303 C CA . ASP A 1 712 ? -19.747 -22.882 59.491 1.00 40.16 712 ASP A CA 1
ATOM 5304 C C . ASP A 1 712 ? -20.916 -23.740 60.001 1.00 40.16 712 ASP A C 1
ATOM 5306 O O . ASP A 1 712 ? -21.564 -23.420 61.005 1.00 40.16 712 ASP A O 1
ATOM 5310 N N . LEU A 1 713 ? -21.310 -24.753 59.223 1.00 38.81 713 LEU A N 1
ATOM 5311 C CA . LEU A 1 713 ? -22.437 -25.608 59.558 1.00 38.81 713 LEU A CA 1
ATOM 5312 C C . LEU A 1 713 ? -21.958 -26.576 60.634 1.00 38.81 713 LEU A C 1
ATOM 5314 O O . LEU A 1 713 ? -21.545 -27.698 60.345 1.00 38.81 713 LEU A O 1
ATOM 5318 N N . ASP A 1 714 ? -22.015 -26.134 61.889 1.00 44.44 714 ASP A N 1
ATOM 5319 C CA . ASP A 1 714 ? -21.826 -27.021 63.026 1.00 44.44 714 ASP A CA 1
ATOM 5320 C C . ASP A 1 714 ? -22.955 -28.063 63.030 1.00 44.44 714 ASP A C 1
ATOM 5322 O O . ASP A 1 714 ? -24.053 -27.850 63.553 1.00 44.44 714 ASP A O 1
ATOM 5326 N N . LEU A 1 715 ? -22.691 -29.217 62.416 1.00 39.38 715 LEU A N 1
ATOM 5327 C CA . LEU A 1 715 ? -23.601 -30.359 62.392 1.00 39.38 715 LEU A CA 1
ATOM 5328 C C . LEU A 1 715 ? -23.957 -30.827 63.815 1.00 39.38 715 LEU A C 1
ATOM 5330 O O . LEU A 1 715 ? -25.020 -31.424 63.997 1.00 39.38 715 LEU A O 1
ATOM 5334 N N . ALA A 1 716 ? -23.143 -30.515 64.834 1.00 47.66 716 ALA A N 1
ATOM 5335 C CA . ALA A 1 716 ? -23.453 -30.822 66.230 1.00 47.66 716 ALA A CA 1
ATOM 5336 C C . ALA A 1 716 ? -24.525 -29.893 66.833 1.00 47.66 716 ALA A C 1
ATOM 5338 O O . ALA A 1 716 ? -25.178 -30.276 67.804 1.00 47.66 716 ALA A O 1
ATOM 5339 N N . ALA A 1 717 ? -24.758 -28.711 66.252 1.00 46.34 717 ALA A N 1
ATOM 5340 C CA . ALA A 1 717 ? -25.800 -27.777 66.684 1.00 46.34 717 ALA A CA 1
ATOM 5341 C C . ALA A 1 717 ? -27.167 -28.026 66.014 1.00 46.34 717 ALA A C 1
ATOM 5343 O O . ALA A 1 717 ? -28.190 -27.546 66.509 1.00 46.34 717 ALA A O 1
ATOM 5344 N N . ILE A 1 718 ? -27.198 -28.765 64.897 1.00 39.81 718 ILE A N 1
ATOM 5345 C CA . ILE A 1 718 ? -28.395 -28.954 64.051 1.00 39.81 718 ILE A CA 1
ATOM 5346 C C . ILE A 1 718 ? -28.904 -30.403 64.090 1.00 39.81 718 ILE A C 1
ATOM 5348 O O . ILE A 1 718 ? -30.087 -30.654 63.845 1.00 39.81 718 ILE A O 1
ATOM 5352 N N . LEU A 1 719 ? -28.060 -31.369 64.462 1.00 40.50 719 LEU A N 1
ATOM 5353 C CA . LEU A 1 719 ? -28.518 -32.724 64.747 1.00 40.50 719 LEU A CA 1
ATOM 5354 C C . LEU A 1 719 ? -29.117 -32.782 66.164 1.00 40.50 719 LEU A C 1
ATOM 5356 O O . LEU A 1 719 ? -28.434 -32.436 67.131 1.00 40.50 719 LEU A O 1
ATOM 5360 N N . PRO A 1 720 ? -30.374 -33.239 66.347 1.00 39.88 720 PRO A N 1
ATOM 5361 C CA . PRO A 1 720 ? -30.834 -33.622 67.675 1.00 39.88 720 PRO A CA 1
ATOM 5362 C C . PRO A 1 720 ? -29.878 -34.691 68.210 1.00 39.88 720 PRO A C 1
ATOM 5364 O O . PRO A 1 720 ? -29.475 -35.577 67.462 1.00 39.88 720 PRO A O 1
ATOM 5367 N N . ASN A 1 721 ? -29.502 -34.589 69.485 1.00 47.34 721 ASN A N 1
ATOM 5368 C CA . ASN A 1 721 ? -28.592 -35.514 70.156 1.00 47.34 721 ASN A CA 1
ATOM 5369 C C . ASN A 1 721 ? -29.125 -36.961 70.050 1.00 47.34 721 ASN A C 1
ATOM 5371 O O . ASN A 1 721 ? -29.959 -37.384 70.852 1.00 47.34 721 ASN A O 1
ATOM 5375 N N . ILE A 1 722 ? -28.710 -37.688 69.012 1.00 42.34 722 ILE A N 1
ATOM 5376 C CA . ILE A 1 722 ? -29.042 -39.094 68.789 1.00 42.34 722 ILE A CA 1
ATOM 5377 C C . ILE A 1 722 ? -27.883 -39.897 69.371 1.00 42.34 722 ILE A C 1
ATOM 5379 O O . ILE A 1 722 ? -26.819 -40.007 68.766 1.00 42.34 722 ILE A O 1
ATOM 5383 N N . GLU A 1 723 ? -28.098 -40.471 70.554 1.00 41.19 723 GLU A N 1
ATOM 5384 C CA . GLU A 1 723 ? -27.251 -41.549 71.061 1.00 41.19 723 GLU A CA 1
ATOM 5385 C C . GLU A 1 723 ? -27.397 -42.755 70.120 1.00 41.19 723 GLU A C 1
ATOM 5387 O O . GLU A 1 723 ? -28.451 -43.397 70.060 1.00 41.19 723 GLU A O 1
ATOM 5392 N N . LEU A 1 724 ? -26.352 -43.048 69.343 1.00 43.44 724 LEU A N 1
ATOM 5393 C CA . LEU A 1 724 ? -26.290 -44.271 68.547 1.00 43.44 724 LEU A CA 1
ATOM 5394 C C . LEU A 1 724 ? -26.087 -45.477 69.485 1.00 43.44 724 LEU A C 1
ATOM 5396 O O . LEU A 1 724 ? -25.239 -45.412 70.376 1.00 43.44 724 LEU A O 1
ATOM 5400 N N . PRO A 1 725 ? -26.830 -46.586 69.306 1.00 35.69 725 PRO A N 1
ATOM 5401 C CA . PRO A 1 725 ? -26.611 -47.796 70.086 1.00 35.69 725 PRO A CA 1
ATOM 5402 C C . PRO A 1 725 ? -25.275 -48.442 69.704 1.00 35.69 725 PRO A C 1
ATOM 5404 O O . PRO A 1 725 ? -24.919 -48.483 68.526 1.00 35.69 725 PRO A O 1
ATOM 5407 N N . ASP A 1 726 ? -24.577 -48.982 70.706 1.00 40.09 726 ASP A N 1
ATOM 5408 C CA . ASP A 1 726 ? -23.308 -49.705 70.568 1.00 40.09 726 ASP A CA 1
ATOM 5409 C C . ASP A 1 726 ? -23.425 -50.815 69.508 1.00 40.09 726 ASP A C 1
ATOM 5411 O O . ASP A 1 726 ? -24.007 -51.883 69.736 1.00 40.09 726 ASP A O 1
ATOM 5415 N N . LEU A 1 727 ? -22.887 -50.556 68.315 1.00 35.09 727 LEU A N 1
ATOM 5416 C CA . LEU A 1 727 ? -22.827 -51.537 67.242 1.00 35.09 727 LEU A CA 1
ATOM 5417 C C . LEU A 1 727 ? -21.535 -52.340 67.412 1.00 35.09 727 LEU A C 1
ATOM 5419 O O . LEU A 1 727 ? -20.454 -51.917 67.007 1.00 35.09 727 LEU A O 1
ATOM 5423 N N . SER A 1 728 ? -21.642 -53.513 68.033 1.00 37.25 728 SER A N 1
ATOM 5424 C CA . SER A 1 728 ? -20.531 -54.466 68.096 1.00 37.25 728 SER A CA 1
ATOM 5425 C C . SER A 1 728 ? -20.245 -55.028 66.698 1.00 37.25 728 SER A C 1
ATOM 5427 O O . SER A 1 728 ? -21.054 -55.754 66.120 1.00 37.25 728 SER A O 1
ATOM 5429 N N . LEU A 1 729 ? -19.086 -54.671 66.138 1.00 43.81 729 LEU A N 1
ATOM 5430 C CA . LEU A 1 729 ? -18.572 -55.267 64.905 1.00 43.81 729 LEU A CA 1
ATOM 5431 C C . LEU A 1 729 ? -18.000 -56.668 65.194 1.00 43.81 729 LEU A C 1
ATOM 5433 O O . LEU A 1 729 ? -17.360 -56.858 66.231 1.00 43.81 729 LEU A O 1
ATOM 5437 N N . PRO A 1 730 ? -18.180 -57.654 64.297 1.00 33.44 730 PRO A N 1
ATOM 5438 C CA . PRO A 1 730 ? -17.509 -58.940 64.425 1.00 33.44 730 PRO A CA 1
ATOM 5439 C C . PRO A 1 730 ? -15.999 -58.775 64.213 1.00 33.44 730 PRO A C 1
ATOM 5441 O O . PRO A 1 730 ? -15.568 -58.141 63.249 1.00 33.44 730 PRO A O 1
ATOM 5444 N N . GLU A 1 731 ? -15.198 -59.392 65.083 1.00 42.94 731 GLU A N 1
ATOM 5445 C CA . GLU A 1 731 ? -13.747 -59.497 64.918 1.00 42.94 731 GLU A CA 1
ATOM 5446 C C . GLU A 1 731 ? -13.411 -60.287 63.644 1.00 42.94 731 GLU A C 1
ATOM 5448 O O . GLU A 1 731 ? -13.498 -61.516 63.601 1.00 42.94 731 GLU A O 1
ATOM 5453 N N . LEU A 1 732 ? -12.995 -59.579 62.596 1.00 33.47 732 LEU A N 1
ATOM 5454 C CA . LEU A 1 732 ? -12.297 -60.158 61.455 1.00 33.47 732 LEU A CA 1
ATOM 5455 C C . LEU A 1 732 ? -10.844 -59.697 61.507 1.00 33.47 732 LEU A C 1
ATOM 5457 O O . LEU A 1 732 ? -10.481 -58.630 61.019 1.00 33.47 732 LEU A O 1
ATOM 5461 N N . GLY A 1 733 ? -10.005 -60.522 62.129 1.00 38.16 733 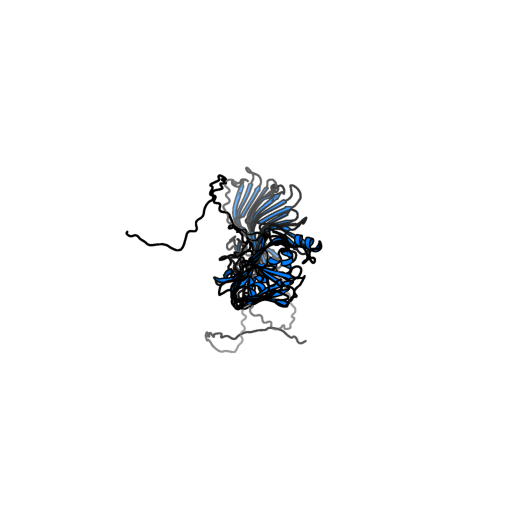GLY A N 1
ATOM 5462 C CA . GLY A 1 733 ? -8.566 -60.438 61.938 1.00 38.16 733 GLY A CA 1
ATOM 5463 C C . GLY A 1 733 ? -8.215 -60.855 60.513 1.00 38.16 733 GLY A C 1
ATOM 5464 O O . GLY A 1 733 ? -8.687 -61.886 60.055 1.00 38.16 733 GLY A O 1
ATOM 5465 N N . PHE A 1 734 ? -7.419 -60.053 59.812 1.00 31.64 734 PHE A N 1
ATOM 5466 C CA . PHE A 1 734 ? -6.154 -60.459 59.188 1.00 31.64 734 PHE A CA 1
ATOM 5467 C C . PHE A 1 734 ? -5.482 -59.235 58.544 1.00 31.64 734 PHE A C 1
ATOM 5469 O O . PHE A 1 734 ? -6.132 -58.321 58.049 1.00 31.64 734 PHE A O 1
ATOM 5476 N N . ALA A 1 735 ? -4.155 -59.228 58.644 1.00 37.44 735 ALA A N 1
ATOM 5477 C CA . ALA A 1 735 ? -3.244 -58.115 58.420 1.00 37.44 735 ALA A CA 1
ATOM 5478 C C . ALA A 1 735 ? -3.354 -57.438 57.041 1.00 37.44 735 ALA A C 1
ATOM 5480 O O . ALA A 1 735 ? -3.257 -58.101 56.008 1.00 37.44 735 ALA A O 1
ATOM 5481 N N . LEU A 1 736 ? -3.429 -56.103 57.052 1.00 31.41 736 LEU A N 1
ATOM 5482 C CA . LEU A 1 736 ? -3.092 -55.243 55.916 1.00 31.41 736 LEU A CA 1
ATOM 5483 C C . LEU A 1 736 ? -1.667 -54.667 56.087 1.00 31.41 736 LEU A C 1
ATOM 5485 O O . LEU A 1 736 ? -1.220 -54.486 57.223 1.00 31.41 736 LEU A O 1
ATOM 5489 N N . PRO A 1 737 ? -0.938 -54.415 54.981 1.00 31.28 737 PRO A N 1
ATOM 5490 C CA . PRO A 1 737 ? 0.471 -54.024 54.975 1.00 31.28 737 PRO A CA 1
ATOM 5491 C C . PRO A 1 737 ? 0.681 -52.577 55.436 1.00 31.28 737 PRO A C 1
ATOM 5493 O O . PRO A 1 737 ? -0.201 -51.735 55.299 1.00 31.28 737 PRO A O 1
ATOM 5496 N N . SER A 1 738 ? 1.886 -52.293 55.932 1.00 36.78 738 SER A N 1
ATOM 5497 C CA . SER A 1 738 ? 2.355 -50.969 56.351 1.00 36.78 738 SER A CA 1
ATOM 5498 C C . SER A 1 738 ? 2.154 -49.908 55.264 1.00 36.78 738 SER A C 1
ATOM 5500 O O . SER A 1 738 ? 2.879 -49.892 54.267 1.00 36.78 738 SER A O 1
ATOM 5502 N N . LEU A 1 739 ? 1.208 -48.999 55.487 1.00 32.56 739 LEU A N 1
ATOM 5503 C CA . LEU A 1 739 ? 1.092 -47.754 54.743 1.00 32.56 739 LEU A CA 1
ATOM 5504 C C . LEU A 1 739 ? 1.880 -46.684 55.508 1.00 32.56 739 LEU A C 1
ATOM 5506 O O . LEU A 1 739 ? 1.499 -46.290 56.607 1.00 32.56 739 LEU A O 1
ATOM 5510 N N . GLY A 1 740 ? 3.016 -46.268 54.951 1.00 31.22 740 GLY A N 1
ATOM 5511 C CA . GLY A 1 740 ? 3.739 -45.092 55.418 1.00 31.22 740 GLY A CA 1
ATOM 5512 C C . GLY A 1 740 ? 3.063 -43.838 54.875 1.00 31.22 740 GLY A C 1
ATOM 5513 O O . GLY A 1 740 ? 3.157 -43.568 53.682 1.00 31.22 740 GLY A O 1
ATOM 5514 N N . LEU A 1 741 ? 2.395 -43.087 55.748 1.00 32.38 741 LEU A N 1
ATOM 5515 C CA . LEU A 1 741 ? 2.037 -41.688 55.521 1.00 32.38 741 LEU A CA 1
ATOM 5516 C C . LEU A 1 741 ? 2.895 -40.830 56.466 1.00 32.38 741 LEU A C 1
ATOM 5518 O O . LEU A 1 741 ? 2.876 -41.096 57.671 1.00 32.38 741 LEU A O 1
ATOM 5522 N N . PRO A 1 742 ? 3.649 -39.836 55.969 1.00 30.27 742 PRO A N 1
ATOM 5523 C CA . PRO A 1 742 ? 4.218 -38.780 56.801 1.00 30.27 742 PRO A CA 1
ATOM 5524 C C . PRO A 1 742 ? 3.145 -37.738 57.183 1.00 30.27 742 PRO A C 1
ATOM 5526 O O . PRO A 1 742 ? 2.361 -37.320 56.335 1.00 30.27 742 PRO A O 1
ATOM 5529 N N . ASP A 1 743 ? 3.169 -37.333 58.458 1.00 32.03 743 ASP A N 1
ATOM 5530 C CA . ASP A 1 743 ? 2.582 -36.132 59.085 1.00 32.03 743 ASP A CA 1
ATOM 5531 C C . ASP A 1 743 ? 1.056 -36.008 59.301 1.00 32.03 743 ASP A C 1
ATOM 5533 O O . ASP A 1 743 ? 0.438 -34.998 58.970 1.00 32.03 743 ASP A O 1
ATOM 5537 N N . ILE A 1 744 ? 0.461 -36.962 60.033 1.00 33.72 744 ILE A N 1
ATOM 5538 C CA . ILE A 1 744 ? -0.755 -36.703 60.835 1.00 33.72 744 ILE A CA 1
ATOM 5539 C C . ILE A 1 744 ? -0.385 -36.707 62.325 1.00 33.72 744 ILE A C 1
ATOM 5541 O O . ILE A 1 744 ? 0.034 -37.725 62.877 1.00 33.72 744 ILE A O 1
ATOM 5545 N N . ASN A 1 745 ? -0.565 -35.566 62.992 1.00 29.48 745 ASN A N 1
ATOM 5546 C CA . ASN A 1 745 ? -0.334 -35.398 64.427 1.00 29.48 745 ASN A CA 1
ATOM 5547 C C . ASN A 1 745 ? -1.588 -35.807 65.224 1.00 29.48 745 ASN A C 1
ATOM 5549 O O . ASN A 1 745 ? -2.517 -35.017 65.381 1.00 29.48 745 ASN A O 1
ATOM 5553 N N . ILE A 1 746 ? -1.625 -37.049 65.721 1.00 34.09 746 ILE A N 1
ATOM 5554 C CA . ILE A 1 746 ? -2.687 -37.549 66.610 1.00 34.09 746 ILE A CA 1
ATOM 5555 C C . ILE A 1 746 ? -2.137 -37.612 68.037 1.00 34.09 746 ILE A C 1
ATOM 5557 O O . ILE A 1 746 ? -1.291 -38.446 68.357 1.00 34.09 746 ILE A O 1
ATOM 5561 N N . SER A 1 747 ? -2.629 -36.733 68.911 1.00 30.86 747 SER A N 1
ATOM 5562 C CA . SER A 1 747 ? -2.293 -36.748 70.338 1.00 30.86 747 SER A CA 1
ATOM 5563 C C . SER A 1 747 ? -3.213 -37.714 71.090 1.00 30.86 747 SER A C 1
ATOM 5565 O O . SER A 1 747 ? -4.416 -37.483 71.190 1.00 30.86 747 SER A O 1
ATOM 5567 N N . PHE A 1 748 ? -2.642 -38.789 71.637 1.00 34.09 748 PHE A N 1
ATOM 5568 C CA . PHE A 1 748 ? -3.335 -39.737 72.515 1.00 34.09 748 PHE A CA 1
ATOM 5569 C C . PHE A 1 748 ? -3.086 -39.407 73.998 1.00 34.09 748 PHE A C 1
ATOM 5571 O O . PHE A 1 748 ? -2.016 -38.899 74.342 1.00 34.09 748 PHE A O 1
ATOM 5578 N N . PRO A 1 749 ? -4.044 -39.693 74.901 1.00 29.69 749 PRO A N 1
ATOM 5579 C CA . PRO A 1 749 ? -3.868 -39.460 76.331 1.00 29.69 749 PRO A CA 1
ATOM 5580 C C . PRO A 1 749 ? -2.742 -40.331 76.913 1.00 29.69 749 PRO A C 1
ATOM 5582 O O . PRO A 1 749 ? -2.613 -41.507 76.579 1.00 29.69 749 PRO A O 1
ATOM 5585 N N . ASN A 1 750 ? -1.939 -39.736 77.802 1.00 32.56 750 ASN A N 1
ATOM 5586 C CA . ASN A 1 750 ? -0.769 -40.352 78.437 1.00 32.56 750 ASN A CA 1
ATOM 5587 C C . ASN A 1 750 ? -1.121 -41.667 79.157 1.00 32.56 750 ASN A C 1
ATOM 5589 O O . ASN A 1 750 ? -1.840 -41.658 80.158 1.00 32.56 750 ASN A O 1
ATOM 5593 N N . VAL A 1 751 ? -0.552 -42.782 78.689 1.00 34.50 751 VAL A N 1
ATOM 5594 C CA . VAL A 1 751 ? -0.567 -44.081 79.376 1.00 34.50 751 VAL A CA 1
ATOM 5595 C C . VAL A 1 751 ? 0.865 -44.403 79.806 1.00 34.50 751 VAL A C 1
ATOM 5597 O O . VAL A 1 751 ? 1.744 -44.596 78.971 1.00 34.50 751 VAL A O 1
ATOM 5600 N N . ASP A 1 752 ? 1.098 -44.429 81.117 1.00 33.56 752 ASP A N 1
ATOM 5601 C CA . ASP A 1 752 ? 2.398 -44.707 81.735 1.00 33.56 752 ASP A CA 1
ATOM 5602 C C . ASP A 1 752 ? 2.653 -46.227 81.776 1.00 33.56 752 ASP A C 1
ATOM 5604 O O . ASP A 1 752 ? 1.961 -46.966 82.483 1.00 33.56 752 ASP A O 1
ATOM 5608 N N . LEU A 1 753 ? 3.619 -46.710 80.988 1.00 36.62 753 LEU A N 1
ATOM 5609 C CA . LEU A 1 753 ? 4.049 -48.111 80.972 1.00 36.62 753 LEU A CA 1
ATOM 5610 C C . LEU A 1 753 ? 5.521 -48.209 81.377 1.00 36.62 753 LEU A C 1
ATOM 5612 O O . LEU A 1 753 ? 6.445 -47.966 80.604 1.00 36.62 753 LEU A O 1
ATOM 5616 N N . ASN A 1 754 ? 5.713 -48.602 82.630 1.00 32.66 754 ASN A N 1
ATOM 5617 C CA . ASN A 1 754 ? 6.997 -48.771 83.291 1.00 32.66 754 ASN A CA 1
ATOM 5618 C C . ASN A 1 754 ? 7.678 -50.075 82.808 1.00 32.66 754 ASN A C 1
ATOM 5620 O O . ASN A 1 754 ? 7.328 -51.162 83.279 1.00 32.66 754 ASN A O 1
ATOM 5624 N N . TRP A 1 755 ? 8.652 -49.993 81.889 1.00 32.84 755 TRP A N 1
ATOM 5625 C CA . TRP A 1 755 ? 9.498 -51.134 81.490 1.00 32.84 755 TRP A CA 1
ATOM 5626 C C . TRP A 1 755 ? 11.000 -50.871 81.709 1.00 32.84 755 TRP A C 1
ATOM 5628 O O . TRP A 1 755 ? 11.482 -49.786 81.388 1.00 32.84 755 TRP A O 1
ATOM 5638 N N . PRO A 1 756 ? 11.763 -51.839 82.265 1.00 33.97 756 PRO A N 1
ATOM 5639 C CA . PRO A 1 756 ? 13.105 -51.589 82.777 1.00 33.97 756 PRO A CA 1
ATOM 5640 C C . PRO A 1 756 ? 14.230 -51.985 81.796 1.00 33.97 756 PRO A C 1
ATOM 5642 O O . PRO A 1 756 ? 14.096 -52.933 81.028 1.00 33.97 756 PRO A O 1
ATOM 5645 N N . TYR A 1 757 ? 15.380 -51.316 81.960 1.00 31.62 757 TYR A N 1
ATOM 5646 C CA . TYR A 1 757 ? 16.723 -51.608 81.417 1.00 31.62 757 TYR A CA 1
ATOM 5647 C C . TYR A 1 757 ? 17.004 -51.270 79.940 1.00 31.62 757 TYR A C 1
ATOM 5649 O O . TYR A 1 757 ? 16.879 -52.128 79.077 1.00 31.62 757 TYR A O 1
ATOM 5657 N N . LEU A 1 758 ? 17.567 -50.079 79.678 1.00 30.58 758 LEU A N 1
ATOM 5658 C CA . LEU A 1 758 ? 18.993 -49.911 79.321 1.00 30.58 758 LEU A CA 1
ATOM 5659 C C . LEU A 1 758 ? 19.366 -48.409 79.285 1.00 30.58 758 LEU A C 1
ATOM 5661 O O . LEU A 1 758 ? 18.773 -47.629 78.551 1.00 30.58 758 LEU A O 1
ATOM 5665 N N . SER A 1 759 ? 20.346 -48.015 80.099 1.00 33.31 759 SER A N 1
ATOM 5666 C CA . SER A 1 759 ? 21.003 -46.693 80.136 1.00 33.31 759 SER A CA 1
ATOM 5667 C C . SER A 1 759 ? 22.298 -46.761 79.300 1.00 33.31 759 SER A C 1
ATOM 5669 O O . SER A 1 759 ? 22.826 -47.860 79.162 1.00 33.31 759 SER A O 1
ATOM 5671 N N . LEU A 1 760 ? 22.918 -45.752 78.687 1.00 33.00 760 LEU A N 1
ATOM 5672 C CA . LEU A 1 760 ? 23.445 -44.404 79.011 1.00 33.00 760 LEU A CA 1
ATOM 5673 C C . LEU A 1 760 ? 24.039 -43.915 77.650 1.00 33.00 760 LEU A C 1
ATOM 5675 O O . LEU A 1 760 ? 24.233 -44.743 76.765 1.00 33.00 760 LEU A O 1
ATOM 5679 N N . ALA A 1 761 ? 24.470 -42.693 77.357 1.00 29.97 761 ALA A N 1
ATOM 5680 C CA . ALA A 1 761 ? 24.617 -41.404 78.018 1.00 29.97 761 ALA A CA 1
ATOM 5681 C C . ALA A 1 761 ? 24.923 -40.383 76.899 1.00 29.97 761 ALA A C 1
ATOM 5683 O O . ALA A 1 761 ? 25.489 -40.752 75.871 1.00 29.97 761 ALA A O 1
ATOM 5684 N N . ASP A 1 762 ? 24.561 -39.127 77.144 1.00 38.22 762 ASP A N 1
ATOM 5685 C CA . ASP A 1 762 ? 25.185 -37.886 76.669 1.00 38.22 762 ASP A CA 1
ATOM 5686 C C . ASP A 1 762 ? 26.015 -37.916 75.372 1.00 38.22 762 ASP A C 1
ATOM 5688 O O . ASP A 1 762 ? 27.190 -38.285 75.372 1.00 38.22 762 ASP A O 1
ATOM 5692 N N . LEU A 1 763 ? 25.469 -37.315 74.307 1.00 30.19 763 LEU A N 1
ATOM 5693 C CA . LEU A 1 763 ? 26.292 -36.529 73.387 1.00 30.19 763 LEU A CA 1
ATOM 5694 C C . LEU A 1 763 ? 25.521 -35.303 72.872 1.00 30.19 763 LEU A C 1
ATOM 5696 O O . LEU A 1 763 ? 24.790 -35.342 71.889 1.00 30.19 763 LEU A O 1
ATOM 5700 N N . ASN A 1 764 ? 25.704 -34.200 73.591 1.00 35.56 764 ASN A N 1
ATOM 5701 C CA . ASN A 1 764 ? 25.567 -32.840 73.084 1.00 35.56 764 ASN A CA 1
ATOM 5702 C C . ASN A 1 764 ? 26.666 -32.599 72.036 1.00 35.56 764 ASN A C 1
ATOM 5704 O O . ASN A 1 764 ? 27.808 -32.927 72.345 1.00 35.56 764 ASN A O 1
ATOM 5708 N N . LEU A 1 765 ? 26.368 -32.008 70.871 1.00 32.34 765 LEU A N 1
ATOM 5709 C CA . LEU A 1 765 ? 27.305 -31.143 70.136 1.00 32.34 765 LEU A CA 1
ATOM 5710 C C . LEU A 1 765 ? 26.619 -30.407 68.974 1.00 32.34 765 LEU A C 1
ATOM 5712 O O . LEU A 1 765 ? 25.886 -30.981 68.174 1.00 32.34 765 LEU A O 1
ATOM 5716 N N . ALA A 1 766 ? 26.898 -29.108 68.937 1.00 32.81 766 ALA A N 1
ATOM 5717 C CA . ALA A 1 766 ? 26.453 -28.120 67.973 1.00 32.81 766 ALA A CA 1
ATOM 5718 C C . ALA A 1 766 ? 27.044 -28.318 66.561 1.00 32.81 766 ALA A C 1
ATOM 5720 O O . ALA A 1 766 ? 28.094 -28.936 66.388 1.00 32.81 766 ALA A O 1
ATOM 5721 N N . TYR A 1 767 ? 26.343 -27.727 65.589 1.00 37.97 767 TYR A N 1
ATOM 5722 C CA . TYR A 1 767 ? 26.652 -27.592 64.161 1.00 37.97 767 TYR A CA 1
ATOM 5723 C C . TYR A 1 767 ? 28.109 -27.223 63.827 1.00 37.97 767 TYR A C 1
ATOM 5725 O O . TYR A 1 767 ? 28.758 -26.487 64.574 1.00 37.97 767 TYR A O 1
ATOM 5733 N N . PRO A 1 768 ? 28.540 -27.559 62.601 1.00 37.25 768 PRO A N 1
ATOM 5734 C CA . PRO A 1 768 ? 29.243 -26.582 61.785 1.00 37.25 768 PRO A CA 1
ATOM 5735 C C . PRO A 1 768 ? 28.557 -26.385 60.429 1.00 37.25 768 PRO A C 1
ATOM 5737 O O . PRO A 1 768 ? 28.290 -27.330 59.688 1.00 37.25 768 PRO A O 1
ATOM 5740 N N . ASP A 1 769 ? 28.315 -25.116 60.133 1.00 44.66 769 ASP A N 1
ATOM 5741 C CA . ASP A 1 769 ? 28.137 -24.577 58.794 1.00 44.66 769 ASP A CA 1
ATOM 5742 C C . ASP A 1 769 ? 29.356 -24.940 57.927 1.00 44.66 769 ASP A C 1
ATOM 5744 O O . ASP A 1 769 ? 30.501 -24.705 58.328 1.00 44.66 769 ASP A O 1
ATOM 5748 N N . LEU A 1 770 ? 29.116 -25.551 56.768 1.00 36.53 770 LEU A N 1
ATOM 5749 C CA . LEU A 1 770 ? 30.131 -25.796 55.747 1.00 36.53 770 LEU A CA 1
ATOM 5750 C C . LEU A 1 770 ? 29.507 -25.559 54.374 1.00 36.53 770 LEU A C 1
ATOM 5752 O O . LEU A 1 770 ? 29.035 -26.481 53.709 1.00 36.53 770 LEU A O 1
ATOM 5756 N N . GLY A 1 771 ? 29.538 -24.292 53.964 1.00 41.41 771 GLY A N 1
ATOM 5757 C CA . GLY A 1 771 ? 29.383 -23.900 52.574 1.00 41.41 771 GLY A CA 1
ATOM 5758 C C . GLY A 1 771 ? 30.370 -24.646 51.678 1.00 41.41 771 GLY A C 1
ATOM 5759 O O . GLY A 1 771 ? 31.572 -24.687 51.955 1.00 41.41 771 GLY A O 1
ATOM 5760 N N . LEU A 1 772 ? 29.847 -25.220 50.596 1.00 34.97 772 LEU A N 1
ATOM 5761 C CA . LEU A 1 772 ? 30.632 -25.673 49.457 1.00 34.97 772 LEU A CA 1
ATOM 5762 C C . LEU A 1 772 ? 29.931 -25.282 48.153 1.00 34.97 772 LEU A C 1
ATOM 5764 O O . LEU A 1 772 ? 28.780 -25.641 47.910 1.00 34.97 772 LEU A O 1
ATOM 5768 N N . ASP A 1 773 ? 30.696 -24.522 47.370 1.00 35.34 773 ASP A N 1
ATOM 5769 C CA . ASP A 1 773 ? 30.479 -24.040 46.008 1.00 35.34 773 ASP A CA 1
ATOM 5770 C C . ASP A 1 773 ? 30.130 -25.155 45.015 1.00 35.34 773 ASP A C 1
ATOM 5772 O O . ASP A 1 773 ? 30.732 -26.232 45.030 1.00 35.34 773 ASP A O 1
ATOM 5776 N N . PHE A 1 774 ? 29.240 -24.836 44.074 1.00 44.09 774 PHE A N 1
ATOM 5777 C CA . PHE A 1 774 ? 29.013 -25.610 42.855 1.00 44.09 774 PHE A CA 1
ATOM 5778 C C . PHE A 1 774 ? 29.988 -25.175 41.751 1.00 44.09 774 PHE A C 1
ATOM 5780 O O . PHE A 1 774 ? 29.946 -24.016 41.335 1.00 44.09 774 PHE A O 1
ATOM 5787 N N . PRO A 1 775 ? 30.788 -26.087 41.171 1.00 35.16 775 PRO A N 1
ATOM 5788 C CA . PRO A 1 775 ? 31.438 -25.844 39.896 1.00 35.16 775 PRO A CA 1
ATOM 5789 C C . PRO A 1 775 ? 30.817 -26.729 38.805 1.00 35.16 775 PRO A C 1
ATOM 5791 O O . PRO A 1 775 ? 30.850 -27.953 38.891 1.00 35.16 775 PRO A O 1
ATOM 5794 N N . ASN A 1 776 ? 30.261 -26.072 37.784 1.00 38.06 776 ASN A N 1
ATOM 5795 C CA . ASN A 1 776 ? 29.998 -26.553 36.422 1.00 38.06 776 ASN A CA 1
ATOM 5796 C C . ASN A 1 776 ? 30.253 -28.049 36.147 1.00 38.06 776 ASN A C 1
ATOM 5798 O O . ASN A 1 776 ? 31.392 -28.458 35.907 1.00 38.06 776 ASN A O 1
ATOM 5802 N N . LEU A 1 777 ? 29.171 -28.821 35.997 1.00 32.16 777 LEU A N 1
ATOM 5803 C CA . LEU A 1 777 ? 29.158 -29.930 35.047 1.00 32.16 777 LEU A CA 1
ATOM 5804 C C . LEU A 1 777 ? 27.849 -29.932 34.248 1.00 32.16 777 LEU A C 1
ATOM 5806 O O . LEU A 1 777 ? 26.748 -29.884 34.787 1.00 32.16 777 LEU A O 1
ATOM 5810 N N . SER A 1 778 ? 28.056 -29.933 32.940 1.00 35.00 778 SER A N 1
ATOM 5811 C CA . SER A 1 778 ? 27.157 -29.762 31.806 1.00 35.00 778 SER A CA 1
ATOM 5812 C C . SER A 1 778 ? 26.085 -30.844 31.647 1.00 35.00 778 SER A C 1
ATOM 5814 O O . SER A 1 778 ? 26.404 -32.033 31.670 1.00 35.00 778 SER A O 1
ATOM 5816 N N . PHE A 1 779 ? 24.859 -30.427 31.328 1.00 45.38 779 PHE A N 1
ATOM 5817 C CA . PHE A 1 779 ? 23.924 -31.220 30.517 1.00 45.38 779 PHE A CA 1
ATOM 5818 C C . PHE A 1 779 ? 24.376 -31.156 29.045 1.00 45.38 779 PHE A C 1
ATOM 5820 O O . PHE A 1 779 ? 24.889 -30.113 28.630 1.00 45.38 779 PHE A O 1
ATOM 5827 N N . PRO A 1 780 ? 24.233 -32.239 28.258 1.00 41.88 780 PRO A N 1
ATOM 5828 C CA . PRO A 1 780 ? 23.035 -32.270 27.419 1.00 41.88 780 PRO A CA 1
ATOM 5829 C C . PRO A 1 780 ? 22.421 -33.660 27.143 1.00 41.88 780 PRO A C 1
ATOM 5831 O O . PRO A 1 780 ? 23.111 -34.653 26.929 1.00 41.88 780 PRO A O 1
ATOM 5834 N N . GLU A 1 781 ? 21.089 -33.604 27.055 1.00 32.88 781 GLU A N 1
ATOM 5835 C CA . GLU A 1 781 ? 20.206 -34.266 26.082 1.00 32.88 781 GLU A CA 1
ATOM 5836 C C . GLU A 1 781 ? 19.770 -35.741 26.236 1.00 32.88 781 GLU A C 1
ATOM 5838 O O . GLU A 1 781 ? 20.553 -36.684 26.257 1.00 32.88 781 GLU A O 1
ATOM 5843 N N . LEU A 1 782 ? 18.434 -35.875 26.170 1.00 32.25 782 LEU A N 1
ATOM 5844 C CA . LEU A 1 782 ? 17.631 -36.994 25.653 1.00 32.25 782 LEU A CA 1
ATOM 5845 C C . LEU A 1 782 ? 17.159 -38.095 26.625 1.00 32.25 782 LEU A C 1
ATOM 5847 O O . LEU A 1 782 ? 17.696 -39.194 26.730 1.00 32.25 782 LEU A O 1
ATOM 5851 N N . MET A 1 783 ? 15.979 -37.816 27.192 1.00 29.88 783 MET A N 1
ATOM 5852 C CA . MET A 1 783 ? 14.777 -38.665 27.059 1.00 29.88 783 MET A CA 1
ATOM 5853 C C . MET A 1 783 ? 14.681 -39.251 25.619 1.00 29.88 783 MET A C 1
ATOM 5855 O O . MET A 1 783 ? 14.990 -38.542 24.672 1.00 29.88 783 MET A O 1
ATOM 5859 N N . PHE A 1 784 ? 14.303 -40.499 25.311 1.00 32.72 784 PHE A N 1
ATOM 5860 C CA . PHE A 1 784 ? 13.087 -41.244 25.661 1.00 32.72 784 PHE A CA 1
ATOM 5861 C C . PHE A 1 784 ? 13.151 -42.712 25.157 1.00 32.72 784 PHE A C 1
ATOM 5863 O O . PHE A 1 784 ? 13.780 -42.975 24.137 1.00 32.72 784 PHE A O 1
ATOM 5870 N N . ALA A 1 785 ? 12.332 -43.578 25.790 1.00 28.45 785 ALA A N 1
ATOM 5871 C CA . ALA A 1 785 ? 11.662 -44.795 25.265 1.00 28.45 785 ALA A CA 1
ATOM 5872 C C . ALA A 1 785 ? 12.544 -46.004 24.865 1.00 28.45 785 ALA A C 1
ATOM 5874 O O . ALA A 1 785 ? 13.492 -45.863 24.114 1.00 28.45 785 ALA A O 1
ATOM 5875 N N . LEU A 1 786 ? 12.315 -47.277 25.213 1.00 37.00 786 LEU A N 1
ATOM 5876 C CA . LEU A 1 786 ? 11.278 -48.140 25.831 1.00 37.00 786 LEU A CA 1
ATOM 5877 C C . LEU A 1 786 ? 12.005 -49.512 26.055 1.00 37.00 786 LEU A C 1
ATOM 5879 O O . LEU A 1 786 ? 12.988 -49.728 25.339 1.00 37.00 786 LEU A O 1
ATOM 5883 N N . PRO A 1 787 ? 11.611 -50.472 26.942 1.00 37.00 787 PRO A N 1
ATOM 5884 C CA . PRO A 1 787 ? 10.378 -51.258 26.745 1.00 37.00 787 PRO A CA 1
ATOM 5885 C C . PRO A 1 787 ? 9.753 -51.908 28.012 1.00 37.00 787 PRO A C 1
ATOM 5887 O O . PRO A 1 787 ? 10.412 -52.195 29.013 1.00 37.00 787 PRO A O 1
ATOM 5890 N N . ARG A 1 788 ? 8.461 -52.261 27.939 1.00 37.97 788 ARG A N 1
ATOM 5891 C CA . ARG A 1 788 ? 7.993 -53.480 28.621 1.00 37.97 788 ARG A CA 1
ATOM 5892 C C . ARG A 1 788 ? 8.489 -54.666 27.805 1.00 37.97 788 ARG A C 1
ATOM 5894 O O . ARG A 1 788 ? 8.472 -54.613 26.583 1.00 37.97 788 ARG A O 1
ATOM 5901 N N . LEU A 1 789 ? 8.911 -55.729 28.481 1.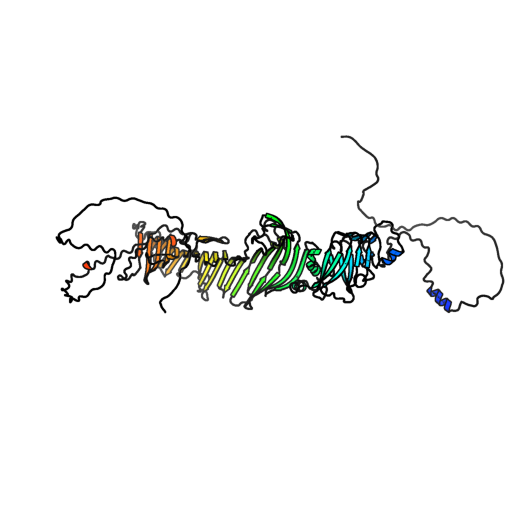00 34.53 789 LEU A N 1
ATOM 5902 C CA . LEU A 1 789 ? 9.048 -57.033 27.844 1.00 34.53 789 LEU A CA 1
ATOM 5903 C C . LEU A 1 789 ? 7.769 -57.342 27.043 1.00 34.53 789 LEU A C 1
ATOM 5905 O O . LEU A 1 789 ? 6.689 -57.423 27.635 1.00 34.53 789 LEU A O 1
ATOM 5909 N N . ASN A 1 790 ? 7.993 -57.545 25.740 1.00 27.12 790 ASN A N 1
ATOM 5910 C CA . ASN A 1 790 ? 7.092 -57.872 24.626 1.00 27.12 790 ASN A CA 1
ATOM 5911 C C . ASN A 1 790 ? 6.484 -56.700 23.858 1.00 27.12 790 ASN A C 1
ATOM 5913 O O . ASN A 1 790 ? 5.540 -56.060 24.370 1.00 27.12 790 ASN A O 1
#

Foldseek 3Di:
DDDDDDDDDDDDDDDDDDDDDDDDDDDDDDDDDDDDDDDDDDDDDDDDDDDDDPPDDDVVVVVVVVVCVVPDDDPDDDDDDDDDPDPPPDAQEPVVCVVPDPDDDDEAEQADPHEYEYEDEDAHEYEYLYEYEYHVPAAEYEYQEYEYEQNYEYEKEAQDQDEGPRIHAYEYEAEYEAHHEYEYHYPPPDDDDQFRKDFRYFHQAYDYHYQFYHCQFPQPFQWGWAWDDDGTTTMTGIHGNDPVRVQVPQFQDRVCRRVVSCVVHVVRNLDWDKDKGFGWDDDPQKIKGGIKMWTWDWQDWFQFLVRDTFGKIKIKIKDFQIWMWHDDPVPWIKTFGGKIKMKIKIAGNDPVGGKIKIKMKMWTQKIWTPDDPFKIKMWGGKIWIWMWTDDDPVRWTTQCLVPWDDHPPDTHGDHDRATWTKIWTFIWIGGNNWIKTWTKIWIARPPVSFKIKIWTFFIKTWDWADDDQQTKIKIWTGWTWMWMQGPLGIWIKIFTAFIDIDTPNRHHDVQKDFPTKGRKMKTFARSQAWDWDDGDNHTDGQHDNLRNGKIKIKIFGWMWGDDPQKIKIKTWIKMWMWDWDCQAPPPHTFTKIKIWTFQIKIKIWGHAPPVTKMKIFTGKTWMKIWGQDPNWTWIWIKIWTQFIAIAHNVSPHHPDPPDDGPGDRDIDIDIGGPDDPPPPGLSPGDQDASCSSDDVPDDPDRDGIDHDDDPPPPVVVVDDPDDDPDDDDDDDDDDDDDDDDPDDDDDDDDDDDDDDDDDDDDDDDDDDDDDDDDDDDDDDDDDDDDDDDD

Organism: NCBI:txid2589817

Radius of gyration: 53.35 Å; chains: 1; bounding box: 95×121×198 Å